Protein 3EFZ (pdb70)

InterPro domains:
  IPR000308 14-3-3 protein [PIRSF000868] (5-237)
  IPR000308 14-3-3 protein [PR00305] (88-112)
  IPR000308 14-3-3 protein [PR00305] (118-140)
  IPR000308 14-3-3 protein [PR00305] (155-181)
  IPR000308 14-3-3 protein [PR00305] (208-237)
  IPR000308 14-3-3 protein [PTHR18860] (12-236)
  IPR023410 14-3-3 domain [PF00244] (15-235)
  IPR023410 14-3-3 domain [SM00101] (9-240)
  IPR036815 14-3-3 domain superfamily [G3DSA:1.20.190.20] (9-247)
  IPR036815 14-3-3 domain superfamily [SSF48445] (27-239)

CATH classification: 1.20.190.20

Sequence (867 aa):
KDVIKVLTEDNSLILLLAGSLRNRVTSIRNSLKSIKSQEEKLRKEKSLNNEFIQVIEDIKRDFEESILLESEDVIRIIDDNLLMMYSEEGARAFCIKLKGDLMRYKAEILKDEEKNQCIKQQAVEFYEDALQRERSFLEKYPSDPLYLATILNYTILKYDLLGNPEGAMKFANRRAIQAAENSRSDQFSENTEKLLKILRRDNVSQWEQGCSGLLTAFFSEGAYRAKLADMVGNYKDVIKVLTESSDFSLILLLAGSLRNRVTSIRNSLKSIKSQEEKLRKEKSLNNEFIQVIEDIKRDFEESILLESEEDVIRIIDDDNLLMYSEEEGARAFCIKLKGDLMRYKAEILKDEEKNQCIKQAVEFYEDALQRERSFLEKYPSDPLYLATILNYTILKYDLLGNPEGAMKFANRAIQQAAENSRDSEQFSENTEKLLKILRDNVSQWEQGYKDVIKVLTENSLILLLAGSLRNRVTSIRNSLKSIKSQEEKLRKEKSLNNEFIQVIEDIKRDFEESILLESEDVIRIIDDNLLMYSEEGARAFCIKLKGDLMRYKKAEILKDEEKNQCIKQAVEFYEDALQRERSFLEKYPSDPLYLATILNYTILKYDLLGNPEGAMKFANRRAIQAAENSRSFSENTEKLLKILRDNVSQWEQGCSGLLTAFFAYRAKLADMVGNNYKDDVIKVLTESSDSLILLLAGSLRNRVTSIRNSLKSIKSQEEKLRKEKSLNNEFIQVIEDIKRRDFEESILLESEEDVIRIIDDNLLMYSEEGARAFCIKLKGDLMRYKAEILKDEEEKNQCIKQAVEFYEDALQRERSFLEKYPSDPLYLATILNYTILKYDLLGNPEGAMKFANRAIQAAENSEQFSENTEKLLKILRDNVSQ

Organism: Cryptosporidium parvum (strain Iowa II) (NCBI:txid353152)

B-factor: mean 38.22, std 4.67, range [22.44, 72.98]

Foldseek 3Di:
DVLVVVVVVPEVNLVSVLVVLLCQQVVLVVVLVVLVVVVVVDVVVDPDDPVVVVVSVVVSVVSLVSNLVSLVVSLCCCVPPRCVPYDLVSNLLSLLSNLVSLVSNLVRDDDVSNVVSLVSSLVSLVVSLVSQVVPDDLSLQDLSNLLSQLSVLLSCVPVVPNLPVSLVSLVVSLVSNVVSVVVPGDPSSVVSSVLSVVCSVQSVVVHNPPSDRPD/DPPVVVVVVVVVVVVLVVLQCLQPVQFPPDPLSNVLSVLLNVLVVLVVVCPCCVVCVVVLVVCCVVVVPVSVVSVVSNVVSLVSLVVSLVVSLVSCVVCLVRRPQLLSNLVSLLSNLVSLLSNLVVDDDVSNVVSLVSSVVSLVVSLVSLVVHPDLSLLDLSNLVSLVVVLVSCVPVVVHNPVSLVSLVVSLVSNVVPDPVDDGDPSSVVSSVVSVVSSVVVVVD/DVVLVVVVVVVCNLVSVLVVLLCQQVVLVVVLVVLVVVVVVVVVVDDDDPVVVVVSVVVSVVSLVSSLVSLVVSLVCCVPPRQVPDDLLSNLLSLLSNLVSLVSNLVSDDDVSNVVSLVSSVVSLVVSQVSLVVPDDLLLQDLSNLLSLLSVLLSCVPVVPHLPVSLVSLVVSLVSNVVPPCHDPNSVVSSVVSVVQSVQVVVVDRPPSDNPD/DVVVVVVVLVVVLVVLQCLQDVQFCHVVSNVLSVLLNVLVVLVVVCPCCLVCVVVLVVCCVPVVPVSVVSVVSVVVSLVSLVVSLVVSLVSCVVCLVRRPQLLSSLLSLLSNLLSLVSNLSVDDDVSNVVSLVSSLVSLVVSLVSQVVHPDLSLLDLSNLVSLVSVLVSCVPVVVHPVVSLVSLVVSLVSNVVRVPGDPSSVVSSVVSVVSSVD

Radius of gyration: 36.14 Å; Cα contacts (8 Å, |Δi|>4): 994; chains: 4; bounding box: 92×88×96 Å

Solvent-accessible surface area: 41013 Å² total

Structure (mmCIF, N/CA/C/O backbone):
data_3EFZ
#
_entry.id   3EFZ
#
_cell.length_a   76.464
_cell.length_b   106.712
_cell.length_c   92.513
_cell.angle_alpha   90.00
_cell.angle_beta   112.83
_cell.angle_gamma   90.00
#
_symmetry.space_group_name_H-M   'P 1 21 1'
#
loop_
_entity.id
_entity.type
_entity.pdbx_description
1 polymer '14-3-3 protein'
2 non-polymer 1,2-ETHANEDIOL
3 water water
#
loop_
_atom_site.group_PDB
_atom_site.id
_atom_site.type_symbol
_atom_site.label_atom_id
_atom_site.label_alt_id
_atom_site.label_comp_id
_atom_site.label_asym_id
_atom_site.label_entity_id
_atom_site.label_seq_id
_atom_site.pdbx_PDB_ins_code
_atom_site.Cartn_x
_atom_site.Cartn_y
_atom_site.Cartn_z
_atom_site.occupancy
_atom_site.B_iso_or_equiv
_atom_site.auth_seq_id
_atom_site.auth_comp_id
_atom_site.auth_asym_id
_atom_site.auth_atom_id
_atom_site.pdbx_PDB_model_num
ATOM 1 N N . LYS A 1 46 ? -18.628 -13.401 -55.088 1.00 35.49 46 LYS A N 1
ATOM 2 C CA . LYS A 1 46 ? -18.518 -13.457 -56.577 1.00 35.35 46 LYS A CA 1
ATOM 3 C C . LYS A 1 46 ? -19.725 -12.804 -57.245 1.00 35.27 46 LYS A C 1
ATOM 4 O O . LYS A 1 46 ? -19.566 -11.939 -58.115 1.00 35.26 46 LYS A O 1
ATOM 10 N N . ASP A 1 47 ? -20.922 -13.227 -56.834 1.00 35.15 47 ASP A N 1
ATOM 11 C CA . ASP A 1 47 ? -22.173 -12.568 -57.215 1.00 35.00 47 ASP A CA 1
ATOM 12 C C . ASP A 1 47 ? -22.049 -11.052 -57.024 1.00 34.68 47 ASP A C 1
ATOM 13 O O . ASP A 1 47 ? -22.184 -10.286 -57.985 1.00 34.75 47 ASP A O 1
ATOM 18 N N . VAL A 1 48 ? -21.768 -10.635 -55.791 1.00 34.02 48 VAL A N 1
ATOM 19 C CA . VAL A 1 48 ? -21.621 -9.217 -55.454 1.00 33.61 48 VAL A CA 1
ATOM 20 C C . VAL A 1 48 ? -20.417 -8.563 -56.15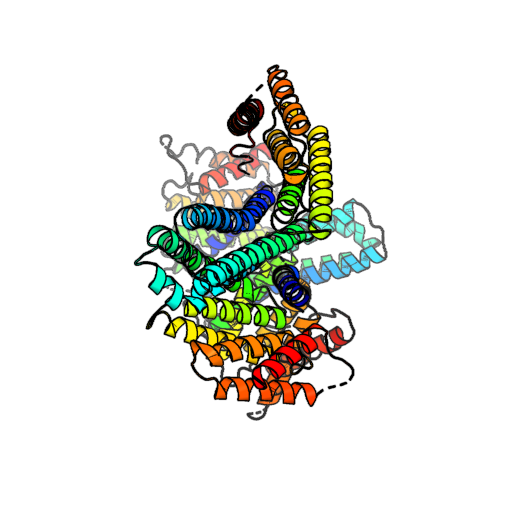6 1.00 33.20 48 VAL A C 1
ATOM 21 O O . VAL A 1 48 ? -20.476 -7.391 -56.523 1.00 32.93 48 VAL A O 1
ATOM 25 N N . ILE A 1 49 ? -19.338 -9.320 -56.343 1.00 32.81 49 ILE A N 1
ATOM 26 C CA . ILE A 1 49 ? -18.130 -8.782 -56.979 1.00 32.81 49 ILE A CA 1
ATOM 27 C C . ILE A 1 49 ? -18.367 -8.402 -58.443 1.00 32.89 49 ILE A C 1
ATOM 28 O O . ILE A 1 49 ? -18.060 -7.278 -58.842 1.00 33.00 49 ILE A O 1
ATOM 33 N N . LYS A 1 50 ? -18.938 -9.323 -59.221 1.00 33.03 50 LYS A N 1
ATOM 34 C CA . LYS A 1 50 ? -19.203 -9.084 -60.648 1.00 33.20 50 LYS A CA 1
ATOM 35 C C . LYS A 1 50 ? -20.185 -7.931 -60.887 1.00 33.18 50 LYS A C 1
ATOM 36 O O . LYS A 1 50 ? -20.064 -7.202 -61.872 1.00 33.13 50 LYS A O 1
ATOM 42 N N . VAL A 1 51 ? -21.143 -7.774 -59.978 1.00 33.27 51 VAL A N 1
ATOM 43 C CA . VAL A 1 51 ? -22.097 -6.669 -60.022 1.00 33.41 51 VAL A CA 1
ATOM 44 C C . VAL A 1 51 ? -21.406 -5.332 -59.748 1.00 33.69 51 VAL A C 1
ATOM 45 O O . VAL A 1 51 ? -21.579 -4.377 -60.499 1.00 33.44 51 VAL A O 1
ATOM 49 N N . LEU A 1 52 ? -20.624 -5.274 -58.671 1.00 34.37 52 LEU A N 1
ATOM 50 C CA . LEU A 1 52 ? -19.937 -4.042 -58.279 1.00 35.05 52 LEU A CA 1
ATOM 51 C C . LEU A 1 52 ? -18.878 -3.605 -59.289 1.00 35.51 52 LEU A C 1
ATOM 52 O O . LEU A 1 52 ? -18.742 -2.407 -59.556 1.00 35.99 52 LEU A O 1
ATOM 57 N N . THR A 1 53 ? -18.144 -4.571 -59.853 1.00 35.86 53 THR A N 1
ATOM 58 C CA . THR A 1 53 ? -17.120 -4.295 -60.875 1.00 36.07 53 THR A CA 1
ATOM 59 C C . THR A 1 53 ? -17.703 -3.722 -62.176 1.00 36.10 53 THR A C 1
ATOM 60 O O . THR A 1 53 ? -16.976 -3.154 -62.991 1.00 36.07 53 THR A O 1
ATOM 64 N N . GLU A 1 54 ? -19.014 -3.876 -62.358 1.00 36.18 54 GLU A N 1
ATOM 65 C CA . GLU A 1 54 ? -19.709 -3.384 -63.547 1.00 36.24 54 GLU A CA 1
ATOM 66 C C . GLU A 1 54 ? -20.737 -2.310 -63.196 1.00 36.37 54 GLU A C 1
ATOM 67 O O . GLU A 1 54 ? -20.738 -1.769 -62.087 1.00 36.43 54 GLU A O 1
ATOM 73 N N . ASP A 1 60 ? -24.574 4.284 -57.123 1.00 38.36 60 ASP A N 1
ATOM 74 C CA . ASP A 1 60 ? -24.582 3.531 -55.872 1.00 38.45 60 ASP A CA 1
ATOM 75 C C . ASP A 1 60 ? -25.881 3.774 -55.106 1.00 38.35 60 ASP A C 1
ATOM 76 O O . ASP A 1 60 ? -26.121 4.877 -54.606 1.00 38.39 60 ASP A O 1
ATOM 78 N N . ASN A 1 61 ? -26.711 2.735 -55.026 1.00 38.19 61 ASN A N 1
ATOM 79 C CA . ASN A 1 61 ? -28.048 2.829 -54.426 1.00 37.99 61 ASN A CA 1
ATOM 80 C C . ASN A 1 61 ? -28.516 1.472 -53.901 1.00 37.80 61 ASN A C 1
ATOM 81 O O . ASN A 1 61 ? -28.606 1.259 -52.689 1.00 37.80 61 ASN A O 1
ATOM 86 N N . SER A 1 62 ? -28.845 0.578 -54.829 1.00 37.35 62 SER A N 1
ATOM 87 C CA . SER A 1 62 ? -29.140 -0.805 -54.503 1.00 36.86 62 SER A CA 1
ATOM 88 C C . SER A 1 62 ? -27.830 -1.578 -54.513 1.00 36.47 62 SER A C 1
ATOM 89 O O . SER A 1 62 ? -27.788 -2.746 -54.111 1.00 36.31 62 SER A O 1
ATOM 92 N N . LEU A 1 63 ? -26.771 -0.915 -54.993 1.00 36.03 63 LEU A N 1
ATOM 93 C CA . LEU A 1 63 ? -25.402 -1.422 -54.884 1.00 35.68 63 LEU A CA 1
ATOM 94 C C . LEU A 1 63 ? -24.944 -1.343 -53.428 1.00 35.30 63 LEU A C 1
ATOM 95 O O . LEU A 1 63 ? -24.288 -2.261 -52.930 1.00 35.12 63 LEU A O 1
ATOM 100 N N . ILE A 1 64 ? -25.307 -0.246 -52.764 1.00 34.87 64 ILE A N 1
ATOM 101 C CA . ILE A 1 64 ? -25.133 -0.088 -51.326 1.00 34.96 64 ILE A CA 1
ATOM 102 C C . ILE A 1 64 ? -25.914 -1.162 -50.555 1.00 35.23 64 ILE A C 1
ATOM 103 O O . ILE A 1 64 ? -25.388 -1.759 -49.615 1.00 34.90 64 ILE A O 1
ATOM 108 N N . LEU A 1 65 ? -27.151 -1.416 -50.975 1.00 35.32 65 LEU A N 1
ATOM 109 C CA . LEU A 1 65 ? -27.974 -2.465 -50.398 1.00 35.55 65 LEU A CA 1
ATOM 110 C C . LEU A 1 65 ? -27.350 -3.843 -50.586 1.00 35.66 65 LEU A C 1
ATOM 111 O O . LEU A 1 65 ? -27.455 -4.706 -49.717 1.00 35.06 65 LEU A O 1
ATOM 116 N N . LEU A 1 66 ? -26.719 -4.032 -51.741 1.00 35.74 66 LEU A N 1
ATOM 117 C CA . LEU A 1 66 ? -26.027 -5.253 -52.061 1.00 36.44 66 LEU A CA 1
ATOM 118 C C . LEU A 1 66 ? -24.817 -5.401 -51.149 1.00 36.16 66 LEU A C 1
ATOM 119 O O . LEU A 1 66 ? -24.584 -6.465 -50.605 1.00 36.08 66 LEU A O 1
ATOM 124 N N . LEU A 1 67 ? -24.071 -4.315 -50.984 1.00 36.41 67 LEU A N 1
ATOM 125 C CA . LEU A 1 67 ? -22.919 -4.277 -50.095 1.00 37.11 67 LEU A CA 1
ATOM 126 C C . LEU A 1 67 ? -23.310 -4.535 -48.653 1.00 36.91 67 LEU A C 1
ATOM 127 O O . LEU A 1 67 ? -22.665 -5.337 -47.974 1.00 36.57 67 LEU A O 1
ATOM 132 N N . ALA A 1 68 ? -24.367 -3.862 -48.201 1.00 36.65 68 ALA A N 1
ATOM 133 C CA . ALA A 1 68 ? -24.903 -4.019 -46.851 1.00 37.44 68 ALA A CA 1
ATOM 134 C C . ALA A 1 68 ? -25.417 -5.431 -46.547 1.00 37.70 68 ALA A C 1
ATOM 135 O O . ALA A 1 68 ? -25.303 -5.901 -45.420 1.00 38.38 68 ALA A O 1
ATOM 137 N N . GLY A 1 69 ? -25.980 -6.101 -47.544 1.00 37.65 69 GLY A N 1
ATOM 138 C CA . GLY A 1 69 ? -26.340 -7.502 -47.408 1.00 37.70 69 GLY A CA 1
ATOM 139 C C . GLY A 1 69 ? -25.124 -8.400 -47.195 1.00 37.60 69 GLY A C 1
ATOM 140 O O . GLY A 1 69 ? -25.199 -9.363 -46.440 1.00 37.92 69 GLY A O 1
ATOM 141 N N . SER A 1 70 ? -24.008 -8.095 -47.869 1.00 37.58 70 SER A N 1
ATOM 142 C CA . SER A 1 70 ? -22.752 -8.837 -47.668 1.00 36.43 70 SER A CA 1
ATOM 143 C C . SER A 1 70 ? -22.158 -8.572 -46.283 1.00 36.53 70 SER A C 1
ATOM 144 O O . SER A 1 70 ? -21.563 -9.456 -45.688 1.00 36.34 70 SER A O 1
ATOM 147 N N . LEU A 1 71 ? -22.314 -7.355 -45.769 1.00 35.78 71 LEU A N 1
ATOM 148 C CA . LEU A 1 71 ? -21.855 -7.041 -44.415 1.00 36.26 71 LEU A CA 1
ATOM 149 C C . LEU A 1 71 ? -22.665 -7.792 -43.338 1.00 36.33 71 LEU A C 1
ATOM 150 O O . LEU A 1 71 ? -22.100 -8.255 -42.360 1.00 36.65 71 LEU A O 1
ATOM 155 N N . ARG A 1 72 ? -23.984 -7.862 -43.522 1.00 36.30 72 ARG A N 1
ATOM 156 C CA . ARG A 1 72 ? -24.851 -8.608 -42.643 1.00 36.39 72 ARG A CA 1
ATOM 157 C C . ARG A 1 72 ? -24.360 -10.044 -42.535 1.00 36.10 72 ARG A C 1
ATOM 158 O O . ARG A 1 72 ? -24.229 -10.586 -41.432 1.00 35.92 72 ARG A O 1
ATOM 166 N N . ASN A 1 73 ? -24.115 -10.636 -43.705 1.00 35.72 73 ASN A N 1
ATOM 167 C CA . ASN A 1 73 ? -23.669 -12.013 -43.860 1.00 35.91 73 ASN A CA 1
ATOM 168 C C . ASN A 1 73 ? -22.335 -12.341 -43.171 1.00 35.99 73 ASN A C 1
ATOM 169 O O . ASN A 1 73 ? -22.136 -13.465 -42.719 1.00 36.34 73 ASN A O 1
ATOM 174 N N . ARG A 1 74 ? -21.426 -11.366 -43.086 1.00 35.91 74 ARG A N 1
ATOM 175 C CA . ARG A 1 74 ? -20.195 -11.516 -42.270 1.00 35.76 74 ARG A CA 1
ATOM 176 C C . ARG A 1 74 ? -20.497 -11.931 -40.812 1.00 36.12 74 ARG A C 1
ATOM 177 O O . ARG A 1 74 ? -19.832 -12.819 -40.242 1.00 36.32 74 ARG A O 1
ATOM 185 N N . VAL A 1 75 ? -21.452 -11.243 -40.186 1.00 36.19 75 VAL A N 1
ATOM 186 C CA . VAL A 1 75 ? -21.815 -11.529 -38.804 1.00 35.87 75 VAL A CA 1
ATOM 187 C C . VAL A 1 75 ? -22.717 -12.756 -38.669 1.00 36.09 75 VAL A C 1
ATOM 188 O O . VAL A 1 75 ? -22.466 -13.616 -37.819 1.00 36.75 75 VAL A O 1
ATOM 192 N N . THR A 1 76 ? -23.761 -12.852 -39.487 1.00 35.44 76 THR A N 1
ATOM 193 C CA . THR A 1 76 ? -24.729 -13.906 -39.295 1.00 34.76 76 THR A CA 1
ATOM 194 C C . THR A 1 76 ? -24.169 -15.284 -39.643 1.00 35.02 76 THR A C 1
ATOM 195 O O . THR A 1 76 ? -24.648 -16.289 -39.108 1.00 35.22 76 THR A O 1
ATOM 199 N N . SER A 1 77 ? -23.220 -15.343 -40.587 1.00 35.06 77 SER A N 1
ATOM 200 C CA . SER A 1 77 ? -22.611 -16.622 -40.957 1.00 35.49 77 SER A CA 1
ATOM 201 C C . SER A 1 77 ? -21.861 -17.273 -39.791 1.00 35.62 77 SER A C 1
ATOM 202 O O . SER A 1 77 ? -22.082 -18.457 -39.483 1.00 35.46 77 SER A O 1
ATOM 205 N N . ILE A 1 78 ? -21.002 -16.495 -39.138 1.00 35.38 78 ILE A N 1
ATOM 206 C CA . ILE A 1 78 ? -20.241 -16.969 -37.969 1.00 35.96 78 ILE A CA 1
ATOM 207 C C . ILE A 1 78 ? -21.150 -17.208 -36.765 1.00 35.47 78 ILE A C 1
ATOM 208 O O . ILE A 1 78 ? -20.956 -18.154 -36.016 1.00 35.91 78 ILE A O 1
ATOM 213 N N . ARG A 1 79 ? -22.160 -16.360 -36.596 1.00 35.28 79 ARG A N 1
ATOM 214 C CA . ARG A 1 79 ? -23.145 -16.533 -35.535 1.00 35.29 79 ARG A CA 1
ATOM 215 C C . ARG A 1 79 ? -23.918 -17.852 -35.690 1.00 36.02 79 ARG A C 1
ATOM 216 O O . ARG A 1 79 ? -24.107 -18.585 -34.708 1.00 35.16 79 ARG A O 1
ATOM 224 N N . ASN A 1 80 ? -24.312 -18.176 -36.921 1.00 36.43 80 ASN A N 1
ATOM 225 C CA . ASN A 1 80 ? -25.007 -19.446 -37.205 1.00 37.38 80 ASN A CA 1
ATOM 226 C C . ASN A 1 80 ? -24.167 -20.690 -36.920 1.00 37.50 80 ASN A C 1
ATOM 227 O O . ASN A 1 80 ? -24.683 -21.676 -36.422 1.00 37.16 80 ASN A O 1
ATOM 232 N N . SER A 1 81 ? -22.869 -20.625 -37.227 1.00 37.83 81 SER A N 1
ATOM 233 C CA . SER A 1 81 ? -21.941 -21.724 -36.949 1.00 38.07 81 SER A CA 1
ATOM 234 C C . SER A 1 81 ? -21.718 -21.904 -35.457 1.00 38.29 81 SER A C 1
ATOM 235 O O . SER A 1 81 ? -21.581 -23.022 -34.984 1.00 38.23 81 SER A O 1
ATOM 238 N N . LEU A 1 82 ? -21.663 -20.800 -34.717 1.00 38.67 82 LEU A N 1
ATOM 239 C CA . LEU A 1 82 ? -21.573 -20.877 -33.257 1.00 37.99 82 LEU A CA 1
ATOM 240 C C . LEU A 1 82 ? -22.857 -21.459 -32.633 1.00 38.01 82 LEU A C 1
ATOM 241 O O . LEU A 1 82 ? -22.789 -22.226 -31.679 1.00 37.80 82 LEU A O 1
ATOM 246 N N . LYS A 1 83 ? -24.012 -21.086 -33.175 1.00 37.30 83 LYS A N 1
ATOM 247 C CA . LYS A 1 83 ? -25.283 -21.657 -32.756 1.00 36.86 83 LYS A CA 1
ATOM 248 C C . LYS A 1 83 ? -25.300 -23.172 -32.899 1.00 35.90 83 LYS A C 1
ATOM 249 O O . LYS A 1 83 ? -25.826 -23.889 -32.026 1.00 34.92 83 LYS A O 1
ATOM 255 N N . SER A 1 84 ? -24.739 -23.649 -34.011 1.00 35.25 84 SER A N 1
ATOM 256 C CA . SER A 1 84 ? -24.592 -25.070 -34.287 1.00 35.45 84 SER A CA 1
ATOM 257 C C . SER A 1 84 ? -23.678 -25.741 -33.244 1.00 35.04 84 SER A C 1
ATOM 258 O O . SER A 1 84 ? -23.997 -26.785 -32.713 1.00 34.57 84 SER A O 1
ATOM 261 N N . ILE A 1 85 ? -22.553 -25.116 -32.942 1.00 35.92 85 ILE A N 1
ATOM 262 C CA . ILE A 1 85 ? -21.628 -25.655 -31.934 1.00 36.11 85 ILE A CA 1
ATOM 263 C C . ILE A 1 85 ? -22.261 -25.770 -30.544 1.00 35.96 85 ILE A C 1
ATOM 264 O O . ILE A 1 85 ? -22.056 -26.775 -29.849 1.00 35.20 85 ILE A O 1
ATOM 269 N N . LYS A 1 86 ? -23.024 -24.744 -30.148 1.00 35.46 86 LYS A N 1
ATOM 270 C CA . LYS A 1 86 ? -23.666 -24.742 -28.844 1.00 36.41 86 LYS A CA 1
ATOM 271 C C . LYS A 1 86 ? -24.787 -25.780 -28.711 1.00 36.56 86 LYS A C 1
ATOM 272 O O . LYS A 1 86 ? -24.968 -26.332 -27.623 1.00 37.04 86 LYS A O 1
ATOM 278 N N . SER A 1 87 ? -25.511 -26.075 -29.795 1.00 36.36 87 SER A N 1
ATOM 279 C CA . SER A 1 87 ? -26.618 -27.044 -29.720 1.00 37.15 87 SER A CA 1
ATOM 280 C C . SER A 1 87 ? -26.006 -28.372 -29.562 1.00 36.79 87 SER A C 1
ATOM 281 O O . SER A 1 87 ? -26.470 -29.177 -28.775 1.00 36.94 87 SER A O 1
ATOM 284 N N . GLN A 1 88 ? -24.956 -28.587 -30.345 1.00 37.23 88 GLN A N 1
ATOM 285 C CA . GLN A 1 88 ? -24.193 -29.810 -30.301 1.00 37.74 88 GLN A CA 1
ATOM 286 C C . GLN A 1 88 ? -23.578 -30.004 -28.922 1.00 37.29 88 GLN A C 1
ATOM 287 O O . GLN A 1 88 ? -23.630 -31.106 -28.395 1.00 37.38 88 GLN A O 1
ATOM 293 N N . GLU A 1 89 ? -23.021 -28.936 -28.346 1.00 37.24 89 GLU A N 1
ATOM 294 C CA . GLU A 1 89 ? -22.475 -28.956 -26.990 1.00 37.66 89 GLU A CA 1
ATOM 295 C C . GLU A 1 89 ? -23.518 -29.314 -25.938 1.00 37.62 89 GLU A C 1
ATOM 296 O O . GLU A 1 89 ? -23.263 -30.181 -25.101 1.00 37.29 89 GLU A O 1
ATOM 302 N N . GLU A 1 90 ? -24.668 -28.639 -25.976 1.00 38.01 90 GLU A N 1
ATOM 303 C CA . GLU A 1 90 ? -25.816 -28.941 -25.112 1.00 38.87 90 GLU A CA 1
ATOM 304 C C . GLU A 1 90 ? -26.214 -30.426 -25.199 1.00 38.54 90 GLU A C 1
ATOM 305 O O . GLU A 1 90 ? -26.397 -31.087 -24.178 1.00 37.91 90 GLU A O 1
ATOM 311 N N . LYS A 1 91 ? -26.343 -30.942 -26.422 1.00 38.32 91 LYS A N 1
ATOM 312 C CA . LYS A 1 91 ? -26.674 -32.349 -26.633 1.00 38.61 91 LYS A CA 1
ATOM 313 C C . LYS A 1 91 ? -25.597 -33.267 -26.060 1.00 38.11 91 LYS A C 1
ATOM 314 O O . LYS A 1 91 ? -25.884 -34.199 -25.305 1.00 38.04 91 LYS A O 1
ATOM 320 N N . LEU A 1 92 ? -24.352 -32.975 -26.401 1.00 37.55 92 LEU A N 1
ATOM 321 C CA . LEU A 1 92 ? -23.213 -33.767 -25.936 1.00 37.08 92 LEU A CA 1
ATOM 322 C C . LEU A 1 92 ? -23.186 -33.877 -24.418 1.00 36.99 92 LEU A C 1
ATOM 323 O O . LEU A 1 92 ? -23.078 -34.971 -23.879 1.00 35.91 92 LEU A O 1
ATOM 328 N N . ARG A 1 93 ? -23.283 -32.729 -23.752 1.00 36.62 93 ARG A N 1
ATOM 329 C CA . ARG A 1 93 ? -23.123 -32.638 -22.305 1.00 37.16 93 ARG A CA 1
ATOM 330 C C . ARG A 1 93 ? -24.342 -33.116 -21.507 1.00 35.97 93 ARG A C 1
ATOM 331 O O . ARG A 1 93 ? -24.237 -33.437 -20.322 1.00 35.20 93 ARG A O 1
ATOM 339 N N . LYS A 1 94 ? -25.485 -33.174 -22.185 1.00 35.26 94 LYS A N 1
ATOM 340 C CA . LYS A 1 94 ? -26.684 -33.794 -21.649 1.00 35.31 94 LYS A CA 1
ATOM 341 C C . LYS A 1 94 ? -26.394 -35.272 -21.385 1.00 34.57 94 LYS A C 1
ATOM 342 O O . LYS A 1 94 ? -26.784 -35.812 -20.355 1.00 33.70 94 LYS A O 1
ATOM 348 N N . GLU A 1 95 ? -25.676 -35.904 -22.312 1.00 34.42 95 GLU A N 1
ATOM 349 C CA . GLU A 1 95 ? -25.458 -37.354 -22.277 1.00 35.46 95 GLU A CA 1
ATOM 350 C C . GLU A 1 95 ? -24.166 -37.788 -21.606 1.00 34.84 95 GLU A C 1
ATOM 351 O O . GLU A 1 95 ? -24.107 -38.898 -21.075 1.00 34.46 95 GLU A O 1
ATOM 357 N N . LYS A 1 96 ? -23.147 -36.923 -21.646 1.00 34.66 96 LYS A N 1
ATOM 358 C CA . LYS A 1 96 ? -21.762 -37.323 -21.346 1.00 35.40 96 LYS A CA 1
ATOM 359 C C . LYS A 1 96 ? -21.020 -36.399 -20.367 1.00 35.22 96 LYS A C 1
ATOM 360 O O . LYS A 1 96 ? -21.166 -35.174 -20.426 1.00 34.74 96 LYS A O 1
ATOM 366 N N . SER A 1 97 ? -20.202 -36.993 -19.498 1.00 34.82 97 SER A N 1
ATOM 367 C CA . SER A 1 97 ? -19.402 -36.226 -18.535 1.00 35.15 97 SER A CA 1
ATOM 368 C C . SER A 1 97 ? -18.191 -35.515 -19.155 1.00 35.91 97 SER A C 1
ATOM 369 O O . SER A 1 97 ? -17.836 -34.392 -18.734 1.00 36.78 97 SER A O 1
ATOM 372 N N . LEU A 1 98 ? -17.590 -36.144 -20.168 1.00 36.08 98 LEU A N 1
ATOM 373 C CA . LEU A 1 98 ? -16.379 -35.641 -20.863 1.00 36.38 98 LEU A CA 1
ATOM 374 C C . LEU A 1 98 ? -15.164 -35.610 -19.927 1.00 36.32 98 LEU A C 1
ATOM 375 O O . LEU A 1 98 ? -15.079 -36.419 -19.012 1.00 36.63 98 LEU A O 1
ATOM 380 N N . ASN A 1 99 ? -14.216 -34.716 -20.179 1.00 36.06 99 ASN A N 1
ATOM 381 C CA . ASN A 1 99 ? -13.097 -34.531 -19.277 1.00 35.77 99 ASN A CA 1
ATOM 382 C C . ASN A 1 99 ? -12.748 -33.064 -19.248 1.00 36.22 99 ASN A C 1
ATOM 383 O O . ASN A 1 99 ? -13.166 -32.317 -20.125 1.00 35.89 99 ASN A O 1
ATOM 388 N N . ASN A 1 100 ? -11.993 -32.654 -18.237 1.00 36.63 100 ASN A N 1
ATOM 389 C CA . ASN A 1 100 ? -11.719 -31.243 -18.003 1.00 37.22 100 ASN A CA 1
ATOM 390 C C . ASN A 1 100 ? -10.974 -30.570 -19.143 1.00 37.20 100 ASN A C 1
ATOM 391 O O . ASN A 1 100 ? -11.252 -29.414 -19.472 1.00 36.43 100 ASN A O 1
ATOM 396 N N . GLU A 1 101 ? -10.071 -31.320 -19.770 1.00 37.41 101 GLU A N 1
ATOM 397 C CA . GLU A 1 101 ? -9.325 -30.843 -20.931 1.00 38.52 101 GLU A CA 1
ATOM 398 C C . GLU A 1 101 ? -10.244 -30.548 -22.122 1.00 37.78 101 GLU A C 1
ATOM 399 O O . GLU A 1 101 ? -10.167 -29.479 -22.718 1.00 38.38 101 GLU A O 1
ATOM 405 N N . PHE A 1 102 ? -11.107 -31.502 -22.463 1.00 37.63 102 PHE A N 1
ATOM 406 C CA . PHE A 1 102 ? -12.031 -31.351 -23.583 1.00 36.55 102 PHE A CA 1
ATOM 407 C C . PHE A 1 102 ? -12.976 -30.185 -23.321 1.00 36.13 102 PHE A C 1
ATOM 408 O O . PHE A 1 102 ? -13.148 -29.355 -24.179 1.00 35.41 102 PHE A O 1
ATOM 416 N N . ILE A 1 103 ? -13.558 -30.122 -22.125 1.00 36.02 103 ILE A N 1
ATOM 417 C CA . ILE A 1 103 ? -14.432 -29.001 -21.749 1.00 35.70 103 ILE A CA 1
ATOM 418 C C . ILE A 1 103 ? -13.757 -27.635 -21.952 1.00 35.29 103 ILE A C 1
ATOM 419 O O . ILE A 1 103 ? -14.399 -26.675 -22.399 1.00 34.70 103 ILE A O 1
ATOM 424 N N . GLN A 1 104 ? -12.465 -27.550 -21.644 1.00 34.99 104 GLN A N 1
ATOM 425 C CA . GLN A 1 104 ? -11.719 -26.306 -21.845 1.00 35.18 104 GLN A CA 1
ATOM 426 C C . GLN A 1 104 ? -11.577 -25.966 -23.328 1.00 34.89 104 GLN A C 1
ATOM 427 O O . GLN A 1 104 ? -11.810 -24.819 -23.726 1.00 34.64 104 GLN A O 1
ATOM 433 N N . VAL A 1 105 ? -11.230 -26.960 -24.149 1.00 35.12 105 VAL A N 1
ATOM 434 C CA . VAL A 1 105 ? -11.083 -26.764 -25.598 1.00 35.43 105 VAL A CA 1
ATOM 435 C C . VAL A 1 105 ? -12.380 -26.205 -26.194 1.00 35.95 105 VAL A C 1
ATOM 436 O O . VAL A 1 105 ? -12.371 -25.228 -26.952 1.00 36.16 105 VAL A O 1
ATOM 440 N N . ILE A 1 106 ? -13.496 -26.808 -25.808 1.00 36.32 106 ILE A N 1
ATOM 441 C CA . ILE A 1 106 ? -14.817 -26.340 -26.223 1.00 36.27 106 ILE A CA 1
ATOM 442 C C . ILE A 1 106 ? -15.042 -24.886 -25.805 1.00 36.74 106 ILE A C 1
ATOM 443 O O . ILE A 1 106 ? -15.513 -24.087 -26.607 1.00 36.69 106 ILE A O 1
ATOM 448 N N . GLU A 1 107 ? -14.699 -24.544 -24.562 1.00 37.11 107 GLU A N 1
ATOM 449 C CA . GLU A 1 107 ? -14.840 -23.164 -24.102 1.00 37.67 107 GLU A CA 1
ATOM 450 C C . GLU A 1 107 ? -13.965 -22.209 -24.926 1.00 37.19 107 GLU A C 1
ATOM 451 O O . GLU A 1 107 ? -14.396 -21.081 -25.260 1.00 37.21 107 GLU A O 1
ATOM 457 N N . ASP A 1 108 ? -12.742 -22.659 -25.228 1.00 36.96 108 ASP A N 1
ATOM 458 C CA . ASP A 1 108 ? -11.786 -21.900 -26.043 1.00 37.12 108 ASP A CA 1
ATOM 459 C C . ASP A 1 108 ? -12.351 -21.591 -27.426 1.00 37.05 108 ASP A C 1
ATOM 460 O O . ASP A 1 108 ? -12.273 -20.449 -27.867 1.00 37.10 108 ASP A O 1
ATOM 465 N N . ILE A 1 109 ? -12.918 -22.621 -28.078 1.00 36.37 109 ILE A N 1
ATOM 466 C CA . ILE A 1 109 ? -13.514 -22.550 -29.411 1.00 36.20 109 ILE A CA 1
ATOM 467 C C . ILE A 1 109 ? -14.696 -21.577 -29.439 1.00 36.60 109 ILE A C 1
ATOM 468 O O . ILE A 1 109 ? -14.791 -20.721 -30.331 1.00 35.70 109 ILE A O 1
ATOM 473 N N . LYS A 1 110 ? -15.581 -21.692 -28.450 1.00 36.10 110 LYS A N 1
ATOM 474 C CA . LYS A 1 110 ? -16.707 -20.766 -28.352 1.00 36.41 110 LYS A CA 1
ATOM 475 C C . LYS A 1 110 ? -16.254 -19.316 -28.201 1.00 35.85 110 LYS A C 1
ATOM 476 O O . LYS A 1 110 ? -16.850 -18.435 -28.789 1.00 36.09 110 LYS A O 1
ATOM 482 N N . ARG A 1 111 ? -15.229 -19.095 -27.383 1.00 35.68 111 ARG A N 1
ATOM 483 C CA . ARG A 1 111 ? -14.665 -17.791 -27.148 1.00 36.51 111 ARG A CA 1
ATOM 484 C C . ARG A 1 111 ? -14.031 -17.241 -28.446 1.00 35.86 111 ARG A C 1
ATOM 485 O O . ARG A 1 111 ? -14.140 -16.047 -28.712 1.00 36.37 111 ARG A O 1
ATOM 493 N N . ASP A 1 112 ? -13.395 -18.108 -29.240 1.00 34.77 112 ASP A N 1
ATOM 494 C CA . ASP A 1 112 ? -12.854 -17.749 -30.564 1.00 34.46 112 ASP A CA 1
ATOM 495 C C . ASP A 1 112 ? -13.951 -17.267 -31.511 1.00 34.54 112 ASP A C 1
ATOM 496 O O . ASP A 1 112 ? -13.792 -16.237 -32.162 1.00 33.87 112 ASP A O 1
ATOM 501 N N . PHE A 1 113 ? -15.053 -18.025 -31.582 1.00 34.45 113 PHE A N 1
ATOM 502 C CA . PHE A 1 113 ? -16.230 -17.638 -32.368 1.00 34.95 113 PHE A CA 1
ATOM 503 C C . PHE A 1 113 ? -16.916 -16.335 -31.910 1.00 34.77 113 PHE A C 1
ATOM 504 O O . PHE A 1 113 ? -17.266 -15.483 -32.743 1.00 33.85 113 PHE A O 1
ATOM 512 N N . GLU A 1 114 ? -17.080 -16.167 -30.602 1.00 35.17 114 GLU A N 1
ATOM 513 C CA . GLU A 1 114 ? -17.649 -14.949 -30.064 1.00 35.97 114 GLU A CA 1
ATOM 514 C C . GLU A 1 114 ? -16.773 -13.736 -30.346 1.00 35.74 114 GLU A C 1
ATOM 515 O O . GLU A 1 114 ? -17.295 -12.692 -30.724 1.00 36.17 114 GLU A O 1
ATOM 521 N N . GLU A 1 115 ? -15.456 -13.865 -30.149 1.00 35.72 115 GLU A N 1
ATOM 522 C CA . GLU A 1 115 ? -14.505 -12.833 -30.550 1.00 35.90 115 GLU A CA 1
ATOM 523 C C . GLU A 1 115 ? -14.730 -12.387 -31.972 1.00 35.67 115 GLU A C 1
ATOM 524 O O . GLU A 1 115 ? -14.801 -11.208 -32.245 1.00 35.53 115 GLU A O 1
ATOM 530 N N . SER A 1 116 ? -14.812 -13.354 -32.875 1.00 36.00 116 SER A N 1
ATOM 531 C CA . SER A 1 116 ? -14.961 -13.098 -34.299 1.00 36.34 116 SER A CA 1
ATOM 532 C C . SER A 1 116 ? -16.284 -12.428 -34.660 1.00 36.15 116 SER A C 1
ATOM 533 O O . SER A 1 116 ? -16.322 -11.569 -35.527 1.00 37.23 116 SER A O 1
ATOM 536 N N . ILE A 1 117 ? -17.357 -12.800 -33.971 1.00 36.42 117 ILE A N 1
ATOM 537 C CA . ILE A 1 117 ? -18.672 -12.149 -34.124 1.00 36.15 117 ILE A CA 1
ATOM 538 C C . ILE A 1 117 ? -18.627 -10.671 -33.656 1.00 36.36 117 ILE A C 1
ATOM 539 O O . ILE A 1 117 ? -19.205 -9.781 -34.292 1.00 35.81 117 ILE A O 1
ATOM 544 N N . LEU A 1 118 ? -17.926 -10.429 -32.555 1.00 35.71 118 LEU A N 1
ATOM 545 C CA . LEU A 1 118 ? -17.730 -9.086 -32.020 1.00 36.25 118 LEU A CA 1
ATOM 546 C C . LEU A 1 118 ? -16.882 -8.225 -32.953 1.00 35.99 118 LEU A C 1
ATOM 547 O O . LEU A 1 118 ? -17.237 -7.078 -33.218 1.00 36.18 118 LEU A O 1
ATOM 552 N N . LEU A 1 119 ? -15.768 -8.781 -33.438 1.00 35.45 119 LEU A N 1
ATOM 553 C CA . LEU A 1 119 ? -14.943 -8.144 -34.486 1.00 35.59 119 LEU A CA 1
ATOM 554 C C . LEU A 1 119 ? -15.733 -7.761 -35.746 1.00 35.86 119 LEU A C 1
ATOM 555 O O . LEU A 1 119 ? -15.665 -6.609 -36.197 1.00 36.33 119 LEU A O 1
ATOM 560 N N . GLU A 1 120 ? -16.480 -8.710 -36.305 1.00 36.12 120 GLU A N 1
ATOM 561 C CA . GLU A 1 120 ? -17.268 -8.448 -37.518 1.00 36.75 120 GLU A CA 1
ATOM 562 C C . GLU A 1 120 ? -18.339 -7.401 -37.283 1.00 37.30 120 GLU A C 1
ATOM 563 O O . GLU A 1 120 ? -18.528 -6.518 -38.121 1.00 37.57 120 GLU A O 1
ATOM 569 N N . SER A 1 121 ? -19.058 -7.535 -36.162 1.00 37.42 121 SER A N 1
ATOM 570 C CA . SER A 1 121 ? -20.099 -6.596 -35.769 1.00 37.14 121 SER A CA 1
ATOM 571 C C . SER A 1 121 ? -19.534 -5.188 -35.653 1.00 37.29 121 SER A C 1
ATOM 572 O O . SER A 1 121 ? -20.058 -4.285 -36.245 1.00 37.44 121 SER A O 1
ATOM 575 N N . GLU A 1 122 ? -18.455 -5.025 -34.894 1.00 37.86 122 GLU A N 1
ATOM 576 C CA . GLU A 1 122 ? -17.775 -3.744 -34.749 1.00 38.88 122 GLU A CA 1
ATOM 577 C C . GLU A 1 122 ? -17.291 -3.162 -36.089 1.00 38.57 122 GLU A C 1
ATOM 578 O O . GLU A 1 122 ? -17.480 -1.979 -36.342 1.00 39.08 122 GLU A O 1
ATOM 584 N N . ASP A 1 123 ? -16.667 -3.979 -36.942 1.00 38.03 123 ASP A N 1
ATOM 585 C CA . ASP A 1 123 ? -16.252 -3.509 -38.279 1.00 37.55 123 ASP A CA 1
ATOM 586 C C . ASP A 1 123 ? -17.452 -2.980 -39.114 1.00 37.09 123 ASP A C 1
ATOM 587 O O . ASP A 1 123 ? -17.401 -1.880 -39.674 1.00 35.96 123 ASP A O 1
ATOM 592 N N . VAL A 1 124 ? -18.516 -3.772 -39.164 1.00 36.21 124 VAL A N 1
ATOM 593 C CA . VAL A 1 124 ? -19.683 -3.482 -39.964 1.00 35.63 124 VAL A CA 1
ATOM 594 C C . VAL A 1 124 ? -20.469 -2.263 -39.465 1.00 36.07 124 VAL A C 1
ATOM 595 O O . VAL A 1 124 ? -20.947 -1.455 -40.280 1.00 36.50 124 VAL A O 1
ATOM 599 N N . ILE A 1 125 ? -20.621 -2.120 -38.146 1.00 35.13 125 ILE A N 1
ATOM 600 C CA . ILE A 1 125 ? -21.273 -0.929 -37.621 1.00 35.47 125 ILE A CA 1
ATOM 601 C C . ILE A 1 125 ? -20.517 0.303 -38.113 1.00 35.74 125 ILE A C 1
ATOM 602 O O . ILE A 1 125 ? -21.131 1.237 -38.584 1.00 36.41 125 ILE A O 1
ATOM 607 N N . ARG A 1 126 ? -19.191 0.271 -38.035 1.00 35.93 126 ARG A N 1
ATOM 608 C CA . ARG A 1 126 ? -18.376 1.405 -38.405 1.00 36.24 126 ARG A CA 1
ATOM 609 C C . ARG A 1 126 ? -18.358 1.652 -39.911 1.00 36.17 126 ARG A C 1
ATOM 610 O O . ARG A 1 126 ? -18.406 2.811 -40.330 1.00 36.72 126 ARG A O 1
ATOM 618 N N . ILE A 1 127 ? -18.309 0.589 -40.723 1.00 36.25 127 ILE A N 1
ATOM 619 C CA . ILE A 1 127 ? -18.475 0.747 -42.180 1.00 36.52 127 ILE A CA 1
ATOM 620 C C . ILE A 1 127 ? -19.825 1.410 -42.510 1.00 36.60 127 ILE A C 1
ATOM 621 O O . ILE A 1 127 ? -19.901 2.294 -43.349 1.00 36.79 127 ILE A O 1
ATOM 626 N N . ILE A 1 128 ? -20.883 1.005 -41.820 1.00 36.77 128 ILE A N 1
ATOM 627 C CA . ILE A 1 128 ? -22.201 1.571 -42.067 1.00 36.19 128 ILE A CA 1
ATOM 628 C C . ILE A 1 128 ? -22.191 3.082 -41.762 1.00 36.68 128 ILE A C 1
ATOM 629 O O . ILE A 1 128 ? -22.574 3.887 -42.601 1.00 37.21 128 ILE A O 1
ATOM 634 N N . ASP A 1 129 ? -21.727 3.463 -40.580 1.00 36.69 129 ASP A N 1
ATOM 635 C CA . ASP A 1 129 ? -21.625 4.886 -40.218 1.00 36.30 129 ASP A CA 1
ATOM 636 C C . ASP A 1 129 ? -20.646 5.723 -41.071 1.00 36.66 129 ASP A C 1
ATOM 637 O O . ASP A 1 129 ? -20.943 6.873 -41.445 1.00 37.24 129 ASP A O 1
ATOM 642 N N . ASP A 1 130 ? -19.466 5.178 -41.329 1.00 36.87 130 ASP A N 1
ATOM 643 C CA . ASP A 1 130 ? -18.400 5.950 -41.956 1.00 36.98 130 ASP A CA 1
ATOM 644 C C . ASP A 1 130 ? -18.447 5.895 -43.485 1.00 36.72 130 ASP A C 1
ATOM 645 O O . ASP A 1 130 ? -18.051 6.846 -44.149 1.00 36.62 130 ASP A O 1
ATOM 650 N N . ASN A 1 131 ? -18.922 4.780 -44.035 1.00 36.42 131 ASN A N 1
ATOM 651 C CA . ASN A 1 131 ? -18.766 4.483 -45.461 1.00 36.67 131 ASN A CA 1
ATOM 652 C C . ASN A 1 131 ? -20.072 4.365 -46.265 1.00 37.07 131 ASN A C 1
ATOM 653 O O . ASN A 1 131 ? -20.045 4.415 -47.495 1.00 37.88 131 ASN A O 1
ATOM 658 N N . LEU A 1 132 ? -21.202 4.193 -45.593 1.00 37.52 132 LEU A N 1
ATOM 659 C CA . LEU A 1 132 ? -22.453 3.934 -46.302 1.00 37.98 132 LEU A CA 1
ATOM 660 C C . LEU A 1 132 ? -23.564 4.948 -46.065 1.00 38.55 132 LEU A C 1
ATOM 661 O O . LEU A 1 132 ? -24.260 5.323 -47.002 1.00 38.88 132 LEU A O 1
ATOM 666 N N . LEU A 1 133 ? -23.728 5.381 -44.823 1.00 39.51 133 LEU A N 1
ATOM 667 C CA . LEU A 1 133 ? -24.891 6.165 -44.440 1.00 40.76 133 LEU A CA 1
ATOM 668 C C . LEU A 1 133 ? -25.031 7.555 -45.085 1.00 41.37 133 LEU A C 1
ATOM 669 O O . LEU A 1 133 ? -26.158 8.005 -45.298 1.00 41.68 133 LEU A O 1
ATOM 674 N N . MET A 1 134 ? -23.914 8.214 -45.419 1.00 41.89 134 MET A N 1
ATOM 675 C CA A MET A 1 134 ? -23.996 9.537 -46.046 0.50 41.99 134 MET A CA 1
ATOM 676 C CA B MET A 1 134 ? -23.943 9.536 -46.061 0.50 42.04 134 MET A CA 1
ATOM 677 C C . MET A 1 134 ? -24.245 9.473 -47.558 1.00 41.93 134 MET A C 1
ATOM 678 O O . MET A 1 134 ? -24.468 10.505 -48.199 1.00 42.04 134 MET A O 1
ATOM 687 N N . TYR A 1 135 ? -24.228 8.262 -48.111 1.00 41.63 135 TYR A N 1
ATOM 688 C CA . TYR A 1 135 ? -24.501 8.053 -49.527 1.00 41.60 135 TYR A CA 1
ATOM 689 C C . TYR A 1 135 ? -25.775 7.256 -49.763 1.00 41.57 135 TYR A C 1
ATOM 690 O O . TYR A 1 135 ? -26.083 6.902 -50.906 1.00 41.84 135 TYR A O 1
ATOM 699 N N . SER A 1 136 ? -26.512 6.990 -48.685 1.00 41.02 136 SER A N 1
ATOM 700 C CA . SER A 1 136 ? -27.723 6.187 -48.751 1.00 41.06 136 SER A CA 1
ATOM 701 C C . SER A 1 136 ? -28.985 7.033 -48.903 1.00 41.20 136 SER A C 1
ATOM 702 O O . SER A 1 136 ? -29.116 8.107 -48.305 1.00 40.93 136 SER A O 1
ATOM 705 N N . GLU A 1 137 ? -29.901 6.539 -49.725 1.00 41.01 137 GLU A N 1
ATOM 706 C CA . GLU A 1 137 ? -31.241 7.092 -49.786 1.00 41.51 137 GLU A CA 1
ATOM 707 C C . GLU A 1 137 ? -32.025 6.537 -48.608 1.00 41.27 137 GLU A C 1
ATOM 708 O O . GLU A 1 137 ? -31.585 5.570 -47.964 1.00 41.28 137 GLU A O 1
ATOM 714 N N . GLU A 1 138 ? -33.178 7.135 -48.328 1.00 40.89 138 GLU A N 1
ATOM 715 C CA . GLU A 1 138 ? -33.963 6.794 -47.132 1.00 41.30 138 GLU A CA 1
ATOM 716 C C . GLU A 1 138 ? -34.204 5.292 -46.916 1.00 40.70 138 GLU A C 1
ATOM 717 O O . GLU A 1 138 ? -34.239 4.828 -45.783 1.00 40.55 138 GLU A O 1
ATOM 723 N N . GLY A 1 139 ? -34.348 4.545 -48.008 1.00 40.35 139 GLY A N 1
ATOM 724 C CA . GLY A 1 139 ? -34.629 3.114 -47.955 1.00 39.88 139 GLY A CA 1
ATOM 725 C C . GLY A 1 139 ? -33.450 2.275 -47.517 1.00 39.60 139 GLY A C 1
ATOM 726 O O . GLY A 1 139 ? -33.572 1.465 -46.597 1.00 40.46 139 GLY A O 1
ATOM 727 N N . ALA A 1 140 ? -32.317 2.459 -48.191 1.00 38.76 140 ALA A N 1
ATOM 728 C CA . ALA A 1 140 ? -31.043 1.851 -47.794 1.00 38.30 140 ALA A CA 1
ATOM 729 C C . ALA A 1 140 ? -30.630 2.269 -46.378 1.00 37.68 140 ALA A C 1
ATOM 730 O O . ALA A 1 140 ? -30.119 1.461 -45.600 1.00 37.31 140 ALA A O 1
ATOM 732 N N . ARG A 1 141 ? -30.866 3.537 -46.055 1.00 37.44 141 ARG A N 1
ATOM 733 C CA . ARG A 1 141 ? -30.537 4.085 -44.749 1.00 37.57 141 ARG A CA 1
ATOM 734 C C . ARG A 1 141 ? -31.288 3.347 -43.646 1.00 36.96 141 ARG A C 1
ATOM 735 O O . ARG A 1 141 ? -30.688 2.942 -42.662 1.00 36.11 141 ARG A O 1
ATOM 743 N N . ALA A 1 142 ? -32.596 3.170 -43.839 1.00 36.77 142 ALA A N 1
ATOM 744 C CA . ALA A 1 142 ? -33.418 2.410 -42.930 1.00 37.25 142 ALA A CA 1
ATOM 745 C C . ALA A 1 142 ? -32.924 0.974 -42.843 1.00 37.07 142 ALA A C 1
ATOM 746 O O . ALA A 1 142 ? -32.787 0.437 -41.746 1.00 37.46 142 ALA A O 1
ATOM 748 N N . PHE A 1 143 ? -32.639 0.362 -43.990 1.00 37.09 143 PHE A N 1
ATOM 749 C CA . PHE A 1 143 ? -32.082 -0.995 -44.023 1.00 36.79 143 PHE A CA 1
ATOM 750 C C . PHE A 1 143 ? -30.841 -1.084 -43.138 1.00 36.76 143 PHE A C 1
ATOM 751 O O . PHE A 1 143 ? -30.686 -2.027 -42.373 1.00 37.71 143 PHE A O 1
ATOM 759 N N . CYS A 1 144 ? -29.966 -0.090 -43.253 1.00 36.13 144 CYS A N 1
ATOM 760 C CA . CYS A 1 144 ? -28.718 -0.037 -42.503 1.00 35.96 144 CYS A CA 1
ATOM 761 C C . CYS A 1 144 ? -28.925 0.233 -41.007 1.00 35.81 144 CYS A C 1
ATOM 762 O O . CYS A 1 144 ? -28.170 -0.264 -40.178 1.00 35.76 144 CYS A O 1
ATOM 765 N N . ILE A 1 145 ? -29.922 1.043 -40.670 1.00 35.19 145 ILE A N 1
ATOM 766 C CA . ILE A 1 145 ? -30.208 1.302 -39.264 1.00 35.13 145 ILE A CA 1
ATOM 767 C C . ILE A 1 145 ? -30.764 0.038 -38.594 1.00 35.41 145 ILE A C 1
ATOM 768 O O . ILE A 1 145 ? -30.341 -0.322 -37.479 1.00 35.28 145 ILE A O 1
ATOM 773 N N . LYS A 1 146 ? -31.653 -0.668 -39.294 1.00 35.39 146 LYS A N 1
ATOM 774 C CA . LYS A 1 146 ? -32.108 -1.971 -38.832 1.00 35.11 146 LYS A CA 1
ATOM 775 C C . LYS A 1 146 ? -30.937 -2.911 -38.607 1.00 35.22 146 LYS A C 1
ATOM 776 O O . LYS A 1 146 ? -30.895 -3.598 -37.587 1.00 36.10 146 LYS A O 1
ATOM 782 N N . LEU A 1 147 ? -30.000 -2.951 -39.559 1.00 34.63 147 LEU A N 1
ATOM 783 C CA . LEU A 1 147 ? -28.849 -3.829 -39.479 1.00 34.39 147 LEU A CA 1
ATOM 784 C C . LEU A 1 147 ? -28.010 -3.536 -38.254 1.00 34.97 147 LEU A C 1
ATOM 785 O O . LEU A 1 147 ? -27.577 -4.455 -37.583 1.00 33.95 147 LEU A O 1
ATOM 790 N N . LYS A 1 148 ? -27.773 -2.254 -37.979 1.00 34.89 148 LYS A N 1
ATOM 791 C CA . LYS A 1 148 ? -27.105 -1.847 -36.739 1.00 35.29 148 LYS A CA 1
ATOM 792 C C . LYS A 1 148 ? -27.810 -2.331 -35.478 1.00 35.85 148 LYS A C 1
ATOM 793 O O . LYS A 1 148 ? -27.137 -2.605 -34.491 1.00 36.43 148 LYS A O 1
ATOM 799 N N . GLY A 1 149 ? -29.151 -2.398 -35.485 1.00 35.80 149 GLY A N 1
ATOM 800 C CA . GLY A 1 149 ? -29.884 -2.934 -34.349 1.00 35.51 149 GLY A CA 1
ATOM 801 C C . GLY A 1 149 ? -29.675 -4.424 -34.188 1.00 36.01 149 GLY A C 1
ATOM 802 O O . GLY A 1 149 ? -29.558 -4.931 -33.071 1.00 36.21 149 GLY A O 1
ATOM 803 N N . ASP A 1 150 ? -29.644 -5.121 -35.317 1.00 36.23 150 ASP A N 1
ATOM 804 C CA . ASP A 1 150 ? -29.349 -6.556 -35.372 1.00 36.73 150 ASP A CA 1
ATOM 805 C C . ASP A 1 150 ? -28.008 -6.838 -34.731 1.00 37.03 150 ASP A C 1
ATOM 806 O O . ASP A 1 150 ? -27.889 -7.664 -33.846 1.00 37.53 150 ASP A O 1
ATOM 811 N N . LEU A 1 151 ? -27.011 -6.112 -35.195 1.00 37.33 151 LEU A N 1
ATOM 812 C CA . LEU A 1 151 ? -25.657 -6.191 -34.691 1.00 37.65 151 LEU A CA 1
ATOM 813 C C . LEU A 1 151 ? -25.458 -5.840 -33.222 1.00 36.61 151 LEU A C 1
ATOM 814 O O . LEU A 1 151 ? -24.726 -6.536 -32.541 1.00 36.00 151 LEU A O 1
ATOM 819 N N . MET A 1 152 ? -26.088 -4.766 -32.740 1.00 36.57 152 MET A N 1
ATOM 820 C CA . MET A 1 152 ? -26.151 -4.470 -31.311 1.00 36.31 152 MET A CA 1
ATOM 821 C C . MET A 1 152 ? -26.814 -5.625 -30.524 1.00 36.10 152 MET A C 1
ATOM 822 O O . MET A 1 152 ? -26.381 -5.990 -29.435 1.00 36.69 152 MET A O 1
ATOM 827 N N . ARG A 1 153 ? -27.865 -6.189 -31.092 1.00 35.69 153 ARG A N 1
ATOM 828 C CA . ARG A 1 153 ? -28.493 -7.402 -30.561 1.00 36.14 153 ARG A CA 1
ATOM 829 C C . ARG A 1 153 ? -27.535 -8.628 -30.503 1.00 35.82 153 ARG A C 1
ATOM 830 O O . ARG A 1 153 ? -27.502 -9.329 -29.484 1.00 35.55 153 ARG A O 1
ATOM 838 N N . TYR A 1 154 ? -26.761 -8.875 -31.567 1.00 34.98 154 TYR A N 1
ATOM 839 C CA . TYR A 1 154 ? -25.830 -10.014 -31.598 1.00 35.17 154 TYR A CA 1
ATOM 840 C C . TYR A 1 154 ? -24.644 -9.819 -30.629 1.00 35.10 154 TYR A C 1
ATOM 841 O O . TYR A 1 154 ? -24.079 -10.797 -30.135 1.00 36.39 154 TYR A O 1
ATOM 850 N N . LYS A 1 155 ? -24.211 -8.576 -30.466 1.00 34.09 155 LYS A N 1
ATOM 851 C CA . LYS A 1 155 ? -23.246 -8.198 -29.445 1.00 34.02 155 LYS A CA 1
ATOM 852 C C . LYS A 1 155 ? -23.830 -8.430 -28.038 1.00 33.87 155 LYS A C 1
ATOM 853 O O . LYS A 1 155 ? -23.155 -8.990 -27.191 1.00 32.93 155 LYS A O 1
ATOM 859 N N . ALA A 1 156 ? -25.092 -8.059 -27.807 1.00 34.19 156 ALA A N 1
ATOM 860 C CA . ALA A 1 156 ? -25.722 -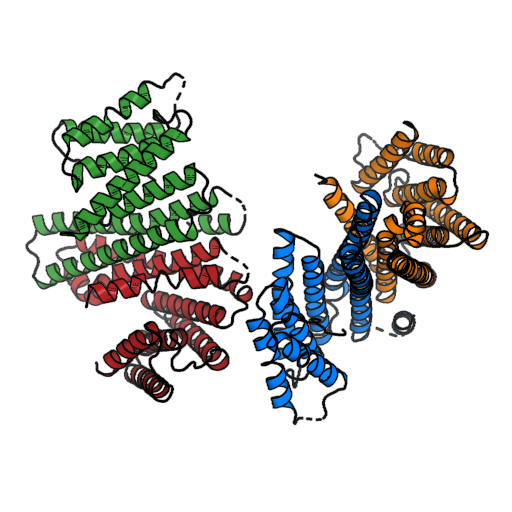8.296 -26.496 1.00 34.37 156 ALA A CA 1
ATOM 861 C C . ALA A 1 156 ? -25.895 -9.789 -26.151 1.00 34.54 156 ALA A C 1
ATOM 862 O O . ALA A 1 156 ? -25.844 -10.157 -24.995 1.00 35.02 156 ALA A O 1
ATOM 864 N N . GLU A 1 157 ? -26.075 -10.648 -27.154 1.00 34.67 157 GLU A N 1
ATOM 865 C CA . GLU A 1 157 ? -26.141 -12.103 -26.939 1.00 34.49 157 GLU A CA 1
ATOM 866 C C . GLU A 1 157 ? -24.852 -12.652 -26.378 1.00 33.68 157 GLU A C 1
ATOM 867 O O . GLU A 1 157 ? -24.848 -13.697 -25.698 1.00 33.55 157 GLU A O 1
ATOM 873 N N . ILE A 1 158 ? -23.765 -11.935 -26.651 1.00 32.82 158 ILE A N 1
ATOM 874 C CA . ILE A 1 158 ? -22.415 -12.407 -26.322 1.00 32.58 158 ILE A CA 1
ATOM 875 C C . ILE A 1 158 ? -21.890 -11.805 -25.022 1.00 32.85 158 ILE A C 1
ATOM 876 O O . ILE A 1 158 ? -21.330 -12.528 -24.176 1.00 33.22 158 ILE A O 1
ATOM 881 N N . LEU A 1 159 ? -22.093 -10.496 -24.867 1.00 32.86 159 LEU A N 1
ATOM 882 C CA . LEU A 1 159 ? -21.509 -9.721 -23.775 1.00 33.96 159 LEU A CA 1
ATOM 883 C C . LEU A 1 159 ? -22.368 -9.817 -22.519 1.00 33.13 159 LEU A C 1
ATOM 884 O O . LEU A 1 159 ? -23.506 -10.280 -22.552 1.00 32.82 159 LEU A O 1
ATOM 889 N N . LYS A 1 160 ? -21.778 -9.396 -21.414 1.00 33.39 160 LYS A N 1
ATOM 890 C CA . LYS A 1 160 ? -22.413 -9.437 -20.103 1.00 32.86 160 LYS A CA 1
ATOM 891 C C . LYS A 1 160 ? -22.346 -8.066 -19.463 1.00 33.22 160 LYS A C 1
ATOM 892 O O . LYS A 1 160 ? -21.774 -7.134 -20.031 1.00 32.76 160 LYS A O 1
ATOM 898 N N . ASP A 1 161 ? -22.957 -7.968 -18.282 1.00 33.76 161 ASP A N 1
ATOM 899 C CA . ASP A 1 161 ? -22.849 -6.825 -17.382 1.00 34.10 161 ASP A CA 1
ATOM 900 C C . ASP A 1 161 ? -23.351 -5.532 -18.010 1.00 34.63 161 ASP A C 1
ATOM 901 O O . ASP A 1 161 ? -24.390 -5.545 -18.668 1.00 33.65 161 ASP A O 1
ATOM 906 N N . GLU A 1 162 ? -22.635 -4.428 -17.795 1.00 35.09 162 GLU A N 1
ATOM 907 C CA . GLU A 1 162 ? -23.064 -3.136 -18.328 1.00 36.59 162 GLU A CA 1
ATOM 908 C C . GLU A 1 162 ? -22.978 -3.036 -19.865 1.00 37.47 162 GLU A C 1
ATOM 909 O O . GLU A 1 162 ? -23.831 -2.398 -20.492 1.00 37.75 162 GLU A O 1
ATOM 912 N N . GLU A 1 163 ? -21.946 -3.642 -20.453 1.00 38.45 163 GLU A N 1
ATOM 913 C CA . GLU A 1 163 ? -21.796 -3.705 -21.911 1.00 40.06 163 GLU A CA 1
ATOM 914 C C . GLU A 1 163 ? -23.020 -4.355 -22.572 1.00 39.57 163 GLU A C 1
ATOM 915 O O . GLU A 1 163 ? -23.470 -3.900 -23.616 1.00 39.77 163 GLU A O 1
ATOM 921 N N . LYS A 1 164 ? -23.528 -5.437 -21.975 1.00 38.75 164 LYS A N 1
ATOM 922 C CA . LYS A 1 164 ? -24.696 -6.124 -22.495 1.00 38.56 164 LYS A CA 1
ATOM 923 C C . LYS A 1 164 ? -25.874 -5.156 -22.529 1.00 39.02 164 LYS A C 1
ATOM 924 O O . LYS A 1 164 ? -26.554 -5.036 -23.543 1.00 38.91 164 LYS A O 1
ATOM 930 N N . ASN A 1 165 ? -26.094 -4.470 -21.409 1.00 39.22 165 ASN A N 1
ATOM 931 C CA . ASN A 1 165 ? -27.187 -3.524 -21.271 1.00 39.91 165 ASN A CA 1
ATOM 932 C C . ASN A 1 165 ? -27.087 -2.323 -22.214 1.00 39.77 165 ASN A C 1
ATOM 933 O O . ASN A 1 165 ? -28.086 -1.931 -22.797 1.00 39.27 165 ASN A O 1
ATOM 938 N N . GLN A 1 166 ? -25.887 -1.755 -22.338 1.00 39.98 166 GLN A N 1
ATOM 939 C CA . GLN A 1 166 ? -25.589 -0.701 -23.325 1.00 40.80 166 GLN A CA 1
ATOM 940 C C . GLN A 1 166 ? -25.976 -1.142 -24.749 1.00 40.03 166 GLN A C 1
ATOM 941 O O . GLN A 1 166 ? -26.624 -0.380 -25.480 1.00 39.18 166 GLN A O 1
ATOM 947 N N . CYS A 1 167 ? -25.565 -2.361 -25.128 1.00 38.84 167 CYS A N 1
ATOM 948 C CA . CYS A 1 167 ? -25.920 -2.969 -26.427 1.00 38.13 167 CYS A CA 1
ATOM 949 C C . CYS A 1 167 ? -27.423 -3.195 -26.655 1.00 37.34 167 CYS A C 1
ATOM 950 O O . CYS A 1 167 ? -27.934 -2.984 -27.768 1.00 36.90 167 CYS A O 1
ATOM 953 N N . ILE A 1 168 ? -28.137 -3.644 -25.634 1.00 36.62 168 ILE A N 1
ATOM 954 C CA . ILE A 1 168 ? -29.581 -3.840 -25.782 1.00 36.34 168 ILE A CA 1
ATOM 955 C C . ILE A 1 168 ? -30.289 -2.485 -25.935 1.00 37.10 168 ILE A C 1
ATOM 956 O O . ILE A 1 168 ? -31.262 -2.352 -26.691 1.00 37.15 168 ILE A O 1
ATOM 961 N N . LYS A 1 169 ? -29.814 -1.488 -25.193 1.00 36.83 169 LYS A N 1
ATOM 962 C CA . LYS A 1 169 ? -30.376 -0.124 -25.279 1.00 37.40 169 LYS A CA 1
ATOM 963 C C . LYS A 1 169 ? -30.218 0.491 -26.670 1.00 36.71 169 LYS A C 1
ATOM 964 O O . LYS A 1 169 ? -31.158 1.121 -27.182 1.00 36.76 169 LYS A O 1
ATOM 970 N N . GLN A 1 170 ? -29.035 0.317 -27.265 1.00 36.15 170 GLN A N 1
ATOM 971 C CA A GLN A 1 170 ? -28.743 0.839 -28.606 0.50 36.25 170 GLN A CA 1
ATOM 972 C CA B GLN A 1 170 ? -28.773 0.848 -28.601 0.50 36.55 170 GLN A CA 1
ATOM 973 C C . GLN A 1 170 ? -29.537 0.125 -29.697 1.00 36.66 170 GLN A C 1
ATOM 974 O O . GLN A 1 170 ? -29.982 0.760 -30.657 1.00 36.94 170 GLN A O 1
ATOM 985 N N . ALA A 1 171 ? -29.705 -1.193 -29.545 1.00 36.36 171 ALA A N 1
ATOM 986 C CA . ALA A 1 171 ? -30.576 -1.959 -30.427 1.00 36.58 171 ALA A CA 1
ATOM 987 C C . ALA A 1 171 ? -32.022 -1.473 -30.356 1.00 36.45 171 ALA A C 1
ATOM 988 O O . ALA A 1 171 ? -32.697 -1.439 -31.375 1.00 36.64 171 ALA A O 1
ATOM 990 N N . VAL A 1 172 ? -32.517 -1.155 -29.155 1.00 37.00 172 VAL A N 1
ATOM 991 C CA . VAL A 1 172 ? -33.862 -0.560 -29.004 1.00 36.49 172 VAL A CA 1
ATOM 992 C C . VAL A 1 172 ? -33.925 0.747 -29.790 1.00 37.40 172 VAL A C 1
ATOM 993 O O . VAL A 1 172 ? -34.867 0.963 -30.570 1.00 37.31 172 VAL A O 1
ATOM 997 N N . GLU A 1 173 ? -32.916 1.598 -29.583 1.00 37.55 173 GLU A N 1
ATOM 998 C CA . GLU A 1 173 ? -32.800 2.893 -30.264 1.00 39.02 173 GLU A CA 1
ATOM 999 C C . GLU A 1 173 ? -32.815 2.781 -31.804 1.00 38.35 173 GLU A C 1
ATOM 1000 O O . GLU A 1 173 ? -33.572 3.488 -32.464 1.00 39.41 173 GLU A O 1
ATOM 1006 N N . PHE A 1 174 ? -32.033 1.865 -32.363 1.00 37.86 174 PHE A N 1
ATOM 1007 C CA . PHE A 1 174 ? -31.990 1.683 -33.815 1.00 37.18 174 PHE A CA 1
ATOM 1008 C C . PHE A 1 174 ? -33.292 1.091 -34.328 1.00 36.75 174 PHE A C 1
ATOM 1009 O O . PHE A 1 174 ? -33.802 1.541 -35.327 1.00 36.72 174 PHE A O 1
ATOM 1017 N N . TYR A 1 175 ? -33.826 0.072 -33.664 1.00 36.81 175 TYR A N 1
ATOM 1018 C CA . TYR A 1 175 ? -35.067 -0.527 -34.149 1.00 37.57 175 TYR A CA 1
ATOM 1019 C C . TYR A 1 175 ? -36.188 0.510 -34.169 1.00 37.32 175 TYR A C 1
ATOM 1020 O O . TYR A 1 175 ? -36.924 0.611 -35.152 1.00 37.68 175 TYR A O 1
ATOM 1029 N N . GLU A 1 176 ? -36.313 1.263 -33.077 1.00 37.20 176 GLU A N 1
ATOM 1030 C CA . GLU A 1 176 ? -37.274 2.358 -32.988 1.00 37.60 176 GLU A CA 1
ATOM 1031 C C . GLU A 1 176 ? -37.065 3.405 -34.087 1.00 37.07 176 GLU A C 1
ATOM 1032 O O . GLU A 1 176 ? -38.038 3.938 -34.622 1.00 38.51 176 GLU A O 1
ATOM 1038 N N . ASP A 1 177 ? -35.811 3.725 -34.392 1.00 35.71 177 ASP A N 1
ATOM 1039 C CA . ASP A 1 177 ? -35.512 4.784 -35.359 1.00 35.45 177 ASP A CA 1
ATOM 1040 C C . ASP A 1 177 ? -35.765 4.259 -36.777 1.00 35.12 177 ASP A C 1
ATOM 1041 O O . ASP A 1 177 ? -36.338 4.962 -37.594 1.00 34.26 177 ASP A O 1
ATOM 1046 N N . ALA A 1 178 ? -35.350 3.022 -37.058 1.00 35.07 178 ALA A N 1
ATOM 1047 C CA . ALA A 1 178 ? -35.639 2.404 -38.371 1.00 35.40 178 ALA A CA 1
ATOM 1048 C C . ALA A 1 178 ? -37.143 2.366 -38.684 1.00 35.38 178 ALA A C 1
ATOM 1049 O O . ALA A 1 178 ? -37.543 2.746 -39.776 1.00 36.52 178 ALA A O 1
ATOM 1051 N N . LEU A 1 179 ? -37.962 1.920 -37.731 1.00 35.53 179 LEU A N 1
ATOM 1052 C CA . LEU A 1 179 ? -39.426 1.845 -37.905 1.00 35.39 179 LEU A CA 1
ATOM 1053 C C . LEU A 1 179 ? -40.065 3.203 -38.159 1.00 35.87 179 LEU A C 1
ATOM 1054 O O . LEU A 1 179 ? -40.878 3.337 -39.056 1.00 35.72 179 LEU A O 1
ATOM 1059 N N . GLN A 1 180 ? -39.681 4.209 -37.380 1.00 36.06 180 GLN A N 1
ATOM 1060 C CA . GLN A 1 180 ? -40.171 5.567 -37.585 1.00 36.53 180 GLN A CA 1
ATOM 1061 C C . GLN A 1 180 ? -39.833 6.074 -38.997 1.00 36.26 180 GLN A C 1
ATOM 1062 O O . GLN A 1 180 ? -40.697 6.606 -39.677 1.00 35.89 180 GLN A O 1
ATOM 1068 N N . ARG A 1 181 ? -38.576 5.908 -39.421 1.00 35.97 181 ARG A N 1
ATOM 1069 C CA . ARG A 1 181 ? -38.152 6.256 -40.782 1.00 35.96 181 ARG A CA 1
ATOM 1070 C C . ARG A 1 181 ? -38.985 5.524 -41.833 1.00 35.87 181 ARG A C 1
ATOM 1071 O O . ARG A 1 181 ? -39.522 6.144 -42.749 1.00 35.93 181 ARG A O 1
ATOM 1079 N N . GLU A 1 182 ? -39.079 4.203 -41.694 1.00 35.89 182 GLU A N 1
ATOM 1080 C CA . GLU A 1 182 ? -39.889 3.372 -42.577 1.00 35.91 182 GLU A CA 1
ATOM 1081 C C . GLU A 1 182 ? -41.337 3.878 -42.714 1.00 36.32 182 GLU A C 1
ATOM 1082 O O . GLU A 1 182 ? -41.844 4.055 -43.827 1.00 35.65 182 GLU A O 1
ATOM 1088 N N . ARG A 1 183 ? -41.992 4.144 -41.589 1.00 37.06 183 ARG A N 1
ATOM 1089 C CA . ARG A 1 183 ? -43.365 4.664 -41.627 1.00 37.78 183 ARG A CA 1
ATOM 1090 C C . ARG A 1 183 ? -43.500 5.993 -42.389 1.00 37.79 183 ARG A C 1
ATOM 1091 O O . ARG A 1 183 ? -44.533 6.244 -43.011 1.00 37.73 183 ARG A O 1
ATOM 1099 N N . SER A 1 184 ? -42.454 6.819 -42.382 1.00 38.28 184 SER A N 1
ATOM 1100 C CA . SER A 1 184 ? -42.546 8.150 -43.000 1.00 39.14 184 SER A CA 1
ATOM 1101 C C . SER A 1 184 ? -42.327 8.191 -44.519 1.00 39.31 184 SER A C 1
ATOM 1102 O O . SER A 1 184 ? -42.768 9.136 -45.179 1.00 39.19 184 SER A O 1
ATOM 1105 N N . PHE A 1 185 ? -41.663 7.186 -45.083 1.00 39.89 185 PHE A N 1
ATOM 1106 C CA . PHE A 1 185 ? -41.428 7.212 -46.534 1.00 40.81 185 PHE A CA 1
ATOM 1107 C C . PHE A 1 185 ? -42.032 6.060 -47.310 1.00 41.20 185 PHE A C 1
ATOM 1108 O O . PHE A 1 185 ? -42.320 6.208 -48.502 1.00 41.00 185 PHE A O 1
ATOM 1116 N N . LEU A 1 186 ? -42.190 4.912 -46.649 1.00 41.73 186 LEU A N 1
ATOM 1117 C CA . LEU A 1 186 ? -42.768 3.755 -47.301 1.00 42.18 186 LEU A CA 1
ATOM 1118 C C . LEU A 1 186 ? -44.261 3.938 -47.445 1.00 43.26 186 LEU A C 1
ATOM 1119 O O . LEU A 1 186 ? -44.972 4.262 -46.480 1.00 43.61 186 LEU A O 1
ATOM 1124 N N . GLU A 1 187 ? -44.720 3.762 -48.680 1.00 43.90 187 GLU A N 1
ATOM 1125 C CA . GLU A 1 187 ? -46.132 3.689 -48.969 1.00 44.59 187 GLU A CA 1
ATOM 1126 C C . GLU A 1 187 ? -46.562 2.265 -48.651 1.00 44.07 187 GLU A C 1
ATOM 1127 O O . GLU A 1 187 ? -45.788 1.306 -48.838 1.00 44.11 187 GLU A O 1
ATOM 1133 N N . LYS A 1 188 ? -47.785 2.132 -48.143 1.00 43.44 188 LYS A N 1
ATOM 1134 C CA . LYS A 1 188 ? -48.252 0.865 -47.603 1.00 42.77 188 LYS A CA 1
ATOM 1135 C C . LYS A 1 188 ? -47.155 0.247 -46.726 1.00 41.87 188 LYS A C 1
ATOM 1136 O O . LYS A 1 188 ? -46.720 -0.882 -46.978 1.00 41.97 188 LYS A O 1
ATOM 1142 N N . TYR A 1 189 ? -46.695 0.993 -45.716 1.00 40.53 189 TYR A N 1
ATOM 1143 C CA . TYR A 1 189 ? -45.642 0.498 -44.820 1.00 39.09 189 TYR A CA 1
ATOM 1144 C C . TYR A 1 189 ? -46.067 -0.760 -44.039 1.00 38.05 189 TYR A C 1
ATOM 1145 O O . TYR A 1 189 ? -45.230 -1.642 -43.863 1.00 37.67 189 TYR A O 1
ATOM 1154 N N . PRO A 1 190 ? -47.360 -0.866 -43.610 1.00 37.00 190 PRO A N 1
ATOM 1155 C CA . PRO A 1 190 ? -47.710 -2.023 -42.777 1.00 36.43 190 PRO A CA 1
ATOM 1156 C C . PRO A 1 190 ? -47.323 -3.379 -43.371 1.00 36.10 190 PRO A C 1
ATOM 1157 O O . PRO A 1 190 ? -46.992 -4.297 -42.618 1.00 36.37 190 PRO A O 1
ATOM 1161 N N . SER A 1 191 ? -47.325 -3.482 -44.697 1.00 35.69 191 SER A N 1
ATOM 1162 C CA . SER A 1 191 ? -47.053 -4.742 -45.387 1.00 35.60 191 SER A CA 1
ATOM 1163 C C . SER A 1 191 ? -45.755 -4.737 -46.198 1.00 35.59 191 SER A C 1
ATOM 1164 O O . SER A 1 191 ? -45.464 -5.691 -46.917 1.00 36.00 191 SER A O 1
ATOM 1167 N N . ASP A 1 192 ? -44.982 -3.664 -46.088 1.00 35.36 192 ASP A N 1
ATOM 1168 C CA . ASP A 1 192 ? -43.700 -3.591 -46.742 1.00 34.61 192 ASP A CA 1
ATOM 1169 C C . ASP A 1 192 ? -42.744 -4.594 -46.080 1.00 34.61 192 ASP A C 1
ATOM 1170 O O . ASP A 1 192 ? -42.752 -4.737 -44.860 1.00 34.45 192 ASP A O 1
ATOM 1175 N N . PRO A 1 193 ? -41.934 -5.314 -46.886 1.00 34.22 193 PRO A N 1
ATOM 1176 C CA . PRO A 1 193 ? -41.079 -6.326 -46.257 1.00 33.99 193 PRO A CA 1
ATOM 1177 C C . PRO A 1 193 ? -39.935 -5.763 -45.381 1.00 33.74 193 PRO A C 1
ATOM 1178 O O . PRO A 1 193 ? -39.568 -6.373 -44.386 1.00 34.18 193 PRO A O 1
ATOM 1182 N N . LEU A 1 194 ? -39.381 -4.609 -45.736 1.00 34.49 194 LEU A N 1
ATOM 1183 C CA . LEU A 1 194 ? -38.361 -3.973 -44.885 1.00 34.53 194 LEU A CA 1
ATOM 1184 C C . LEU A 1 194 ? -38.966 -3.579 -43.524 1.00 34.08 194 LEU A C 1
ATOM 1185 O O . LEU A 1 194 ? -38.341 -3.742 -42.466 1.00 34.50 194 LEU A O 1
ATOM 1190 N N . TYR A 1 195 ? -40.195 -3.086 -43.551 1.00 33.57 195 TYR A N 1
ATOM 1191 C CA . TYR A 1 195 ? -40.898 -2.754 -42.328 1.00 33.66 195 TYR A CA 1
ATOM 1192 C C . TYR A 1 195 ? -41.174 -3.998 -41.486 1.00 34.10 195 TYR A C 1
ATOM 1193 O O . TYR A 1 195 ? -40.830 -4.028 -40.307 1.00 34.37 195 TYR A O 1
ATOM 1202 N N . LEU A 1 196 ? -41.790 -5.020 -42.083 1.00 34.35 196 LEU A N 1
ATOM 1203 C CA . LEU A 1 196 ? -42.058 -6.263 -41.361 1.00 35.10 196 LEU A CA 1
ATOM 1204 C C . LEU A 1 196 ? -40.821 -6.980 -40.831 1.00 35.49 196 LEU A C 1
ATOM 1205 O O . LEU A 1 196 ? -40.891 -7.609 -39.789 1.00 36.10 196 LEU A O 1
ATOM 1210 N N . ALA A 1 197 ? -39.699 -6.890 -41.545 1.00 36.19 197 ALA A N 1
ATOM 1211 C CA . ALA A 1 197 ? -38.441 -7.482 -41.072 1.00 36.43 197 ALA A CA 1
ATOM 1212 C C . ALA A 1 197 ? -37.842 -6.712 -39.890 1.00 36.64 197 ALA A C 1
ATOM 1213 O O . ALA A 1 197 ? -37.222 -7.314 -38.999 1.00 36.71 197 ALA A O 1
ATOM 1215 N N . THR A 1 198 ? -38.036 -5.394 -39.882 1.00 36.89 198 THR A N 1
ATOM 1216 C CA . THR A 1 198 ? -37.596 -4.543 -38.770 1.00 37.10 198 THR A CA 1
ATOM 1217 C C . THR A 1 198 ? -38.431 -4.865 -37.533 1.00 36.69 198 THR A C 1
ATOM 1218 O O . THR A 1 198 ? -37.884 -4.993 -36.444 1.00 37.38 198 THR A O 1
ATOM 1222 N N . ILE A 1 199 ? -39.751 -4.972 -37.725 1.00 35.84 199 ILE A N 1
ATOM 1223 C CA . ILE A 1 199 ? -40.716 -5.385 -36.700 1.00 35.57 199 ILE A CA 1
ATOM 1224 C C . ILE A 1 199 ? -40.391 -6.756 -36.112 1.00 35.96 199 ILE A C 1
ATOM 1225 O O . ILE A 1 199 ? -40.417 -6.946 -34.882 1.00 36.47 199 ILE A O 1
ATOM 1230 N N . LEU A 1 200 ? -40.164 -7.715 -37.000 1.00 35.86 200 LEU A N 1
ATOM 1231 C CA . LEU A 1 200 ? -39.870 -9.084 -36.607 1.00 36.11 200 LEU A CA 1
ATOM 1232 C C . LEU A 1 200 ? -38.641 -9.154 -35.705 1.00 36.67 200 LEU A C 1
ATOM 1233 O O . LEU A 1 200 ? -38.660 -9.807 -34.666 1.00 37.74 200 LEU A O 1
ATOM 1238 N N . ASN A 1 201 ? -37.573 -8.494 -36.124 1.00 36.97 201 ASN A N 1
ATOM 1239 C CA . ASN A 1 201 ? -36.326 -8.483 -35.374 1.00 36.85 201 ASN A CA 1
ATOM 1240 C C . ASN A 1 201 ? -36.412 -7.744 -34.036 1.00 36.64 201 ASN A C 1
ATOM 1241 O O . ASN A 1 201 ? -35.769 -8.124 -33.065 1.00 36.32 201 ASN A O 1
ATOM 1246 N N . TYR A 1 202 ? -37.205 -6.677 -33.998 1.00 37.40 202 TYR A N 1
ATOM 1247 C CA . TYR A 1 202 ? -37.471 -5.942 -32.772 1.00 37.60 202 TYR A CA 1
ATOM 1248 C C . TYR A 1 202 ? -38.231 -6.822 -31.780 1.00 38.05 202 TYR A C 1
ATOM 1249 O O . TYR A 1 202 ? -37.949 -6.807 -30.588 1.00 37.29 202 TYR A O 1
ATOM 1258 N N . THR A 1 203 ? -39.197 -7.576 -32.304 1.00 38.55 203 THR A N 1
ATOM 1259 C CA . THR A 1 203 ? -39.970 -8.578 -31.561 1.00 39.19 203 T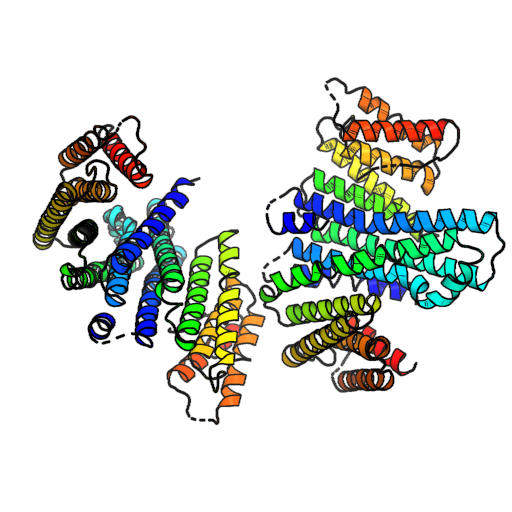HR A CA 1
ATOM 1260 C C . THR A 1 203 ? -39.096 -9.646 -30.863 1.00 38.25 203 THR A C 1
ATOM 1261 O O . THR A 1 203 ? -39.387 -10.059 -29.740 1.00 38.33 203 THR A O 1
ATOM 1265 N N . ILE A 1 204 ? -38.046 -10.106 -31.539 1.00 37.18 204 ILE A N 1
ATOM 1266 C CA . ILE A 1 204 ? -37.085 -11.049 -30.944 1.00 36.75 204 ILE A CA 1
ATOM 1267 C C . ILE A 1 204 ? -36.235 -10.348 -29.859 1.00 36.18 204 ILE A C 1
ATOM 1268 O O . ILE A 1 204 ? -35.902 -10.938 -28.818 1.00 35.65 204 ILE A O 1
ATOM 1273 N N . LEU A 1 205 ? -35.901 -9.084 -30.087 1.00 35.74 205 LEU A N 1
ATOM 1274 C CA . LEU A 1 205 ? -35.254 -8.325 -29.022 1.00 35.12 205 LEU A CA 1
ATOM 1275 C C . LEU A 1 205 ? -36.183 -8.242 -27.792 1.00 34.55 205 LEU A C 1
ATOM 1276 O O . LEU A 1 205 ? -35.744 -8.452 -26.662 1.00 34.53 205 LEU A O 1
ATOM 1281 N N . LYS A 1 206 ? -37.457 -7.953 -28.023 1.00 34.69 206 LYS A N 1
ATOM 1282 C CA . LYS A 1 206 ? -38.404 -7.748 -26.933 1.00 35.53 206 LYS A CA 1
ATOM 1283 C C . LYS A 1 206 ? -38.627 -9.026 -26.137 1.00 36.14 206 LYS A C 1
ATOM 1284 O O . LYS A 1 206 ? -38.734 -8.983 -24.898 1.00 36.01 206 LYS A O 1
ATOM 1290 N N . TYR A 1 207 ? -38.728 -10.147 -26.858 1.00 35.92 207 TYR A N 1
ATOM 1291 C CA . TYR A 1 207 ? -39.070 -11.430 -26.263 1.00 36.44 207 TYR A CA 1
ATOM 1292 C C . TYR A 1 207 ? -37.942 -11.975 -25.395 1.00 37.06 207 TYR A C 1
ATOM 1293 O O . TYR A 1 207 ? -38.168 -12.454 -24.266 1.00 36.00 207 TYR A O 1
ATOM 1302 N N . ASP A 1 208 ? -36.734 -11.921 -25.946 1.00 37.61 208 ASP A N 1
ATOM 1303 C CA . ASP A 1 208 ? -35.583 -12.548 -25.325 1.00 38.17 208 ASP A CA 1
ATOM 1304 C C . ASP A 1 208 ? -34.788 -11.555 -24.467 1.00 37.62 208 ASP A C 1
ATOM 1305 O O . ASP A 1 208 ? -34.943 -11.540 -23.253 1.00 38.21 208 ASP A O 1
ATOM 1310 N N . LEU A 1 209 ? -34.004 -10.688 -25.106 1.00 37.26 209 LEU A N 1
ATOM 1311 C CA . LEU A 1 209 ? -33.050 -9.833 -24.403 1.00 37.31 209 LEU A CA 1
ATOM 1312 C C . LEU A 1 209 ? -33.701 -8.857 -23.436 1.00 37.88 209 LEU A C 1
ATOM 1313 O O . LEU A 1 209 ? -33.164 -8.602 -22.339 1.00 37.29 209 LEU A O 1
ATOM 1318 N N . LEU A 1 210 ? -34.864 -8.327 -23.830 1.00 37.86 210 LEU A N 1
ATOM 1319 C CA . LEU A 1 210 ? -35.598 -7.390 -22.984 1.00 38.20 210 LEU A CA 1
ATOM 1320 C C . LEU A 1 210 ? -36.514 -8.125 -22.011 1.00 38.75 210 LEU A C 1
ATOM 1321 O O . LEU A 1 210 ? -37.033 -7.522 -21.078 1.00 39.74 210 LEU A O 1
ATOM 1326 N N . GLY A 1 211 ? -36.706 -9.427 -22.241 1.00 39.12 211 GLY A N 1
ATOM 1327 C CA . GLY A 1 211 ? -37.475 -10.286 -21.351 1.00 38.47 211 GLY A CA 1
ATOM 1328 C C . GLY A 1 211 ? -38.941 -9.917 -21.187 1.00 38.02 211 GLY A C 1
ATOM 1329 O O . GLY A 1 211 ? -39.470 -9.963 -20.072 1.00 37.91 211 GLY A O 1
ATOM 1330 N N . ASN A 1 212 ? -39.592 -9.542 -22.288 1.00 37.50 212 ASN A N 1
ATOM 1331 C CA . ASN A 1 212 ? -41.036 -9.261 -22.285 1.00 37.30 212 ASN A CA 1
ATOM 1332 C C . ASN A 1 212 ? -41.751 -10.133 -23.329 1.00 37.18 212 ASN A C 1
ATOM 1333 O O . ASN A 1 212 ? -42.129 -9.638 -24.388 1.00 37.08 212 ASN A O 1
ATOM 1338 N N . PRO A 1 213 ? -41.921 -11.446 -23.053 1.00 37.46 213 PRO A N 1
ATOM 1339 C CA . PRO A 1 213 ? -42.637 -12.319 -24.013 1.00 37.06 213 PRO A CA 1
ATOM 1340 C C . PRO A 1 213 ? -44.022 -11.807 -24.397 1.00 37.17 213 PRO A C 1
ATOM 1341 O O . PRO A 1 213 ? -44.400 -11.860 -25.573 1.00 37.64 213 PRO A O 1
ATOM 1345 N N . GLU A 1 214 ? -44.781 -11.344 -23.407 1.00 37.23 214 GLU A N 1
ATOM 1346 C CA . GLU A 1 214 ? -46.157 -10.913 -23.619 1.00 37.07 214 GLU A CA 1
ATOM 1347 C C . GLU A 1 214 ? -46.241 -9.690 -24.539 1.00 36.89 214 GLU A C 1
ATOM 1348 O O . GLU A 1 214 ? -47.024 -9.675 -25.483 1.00 36.55 214 GLU A O 1
ATOM 1350 N N . GLY A 1 215 ? -45.425 -8.678 -24.254 1.00 37.27 215 GLY A N 1
ATOM 1351 C CA . GLY A 1 215 ? -45.312 -7.479 -25.102 1.00 37.52 215 GLY A CA 1
ATOM 1352 C C . GLY A 1 215 ? -44.764 -7.753 -26.497 1.00 37.89 215 GLY A C 1
ATOM 1353 O O . GLY A 1 215 ? -45.244 -7.166 -27.475 1.00 38.74 215 GLY A O 1
ATOM 1354 N N . ALA A 1 216 ? -43.753 -8.615 -26.601 1.00 36.95 216 ALA A N 1
ATOM 1355 C CA . ALA A 1 216 ? -43.238 -9.060 -27.911 1.00 36.97 216 ALA A CA 1
ATOM 1356 C C . ALA A 1 216 ? -44.351 -9.665 -28.787 1.00 37.15 216 ALA A C 1
ATOM 1357 O O . ALA A 1 216 ? -44.506 -9.290 -29.948 1.00 36.67 216 ALA A O 1
ATOM 1359 N N . MET A 1 217 ? -45.137 -10.568 -28.200 1.00 37.77 217 MET A N 1
ATOM 1360 C CA . MET A 1 217 ? -46.252 -11.237 -28.874 1.00 38.80 217 MET A CA 1
ATOM 1361 C C . MET A 1 217 ? -47.375 -10.275 -29.261 1.00 37.67 217 MET A C 1
ATOM 1362 O O . MET A 1 217 ? -47.925 -10.373 -30.360 1.00 37.40 217 MET A O 1
ATOM 1367 N N . LYS A 1 218 ? -47.694 -9.342 -28.367 1.00 37.52 218 LYS A N 1
ATOM 1368 C CA . LYS A 1 218 ? -48.640 -8.280 -28.660 1.00 37.50 218 LYS A CA 1
ATOM 1369 C C . LYS A 1 218 ? -48.156 -7.437 -29.813 1.00 37.15 218 LYS A C 1
ATOM 1370 O O . LYS A 1 218 ? -48.941 -7.134 -30.707 1.00 37.58 218 LYS A O 1
ATOM 1376 N N . PHE A 1 219 ? -46.865 -7.080 -29.787 1.00 37.13 219 PHE A N 1
ATOM 1377 C CA . PHE A 1 219 ? -46.209 -6.285 -30.833 1.00 36.89 219 PHE A CA 1
ATOM 1378 C C . PHE A 1 219 ? -46.319 -6.950 -32.218 1.00 36.69 219 PHE A C 1
ATOM 1379 O O . PHE A 1 219 ? -46.666 -6.296 -33.203 1.00 36.58 219 PHE A O 1
ATOM 1387 N N . ALA A 1 220 ? -45.994 -8.243 -32.270 1.00 36.27 220 ALA A N 1
ATOM 1388 C CA . ALA A 1 220 ? -46.088 -9.063 -33.483 1.00 36.59 220 ALA A CA 1
ATOM 1389 C C . ALA A 1 220 ? -47.514 -9.183 -34.017 1.00 36.23 220 ALA A C 1
ATOM 1390 O O . ALA A 1 220 ? -47.748 -8.989 -35.205 1.00 36.39 220 ALA A O 1
ATOM 1392 N N . ASN A 1 221 ? -48.449 -9.510 -33.130 1.00 36.47 221 ASN A N 1
ATOM 1393 C CA . ASN A 1 221 ? -49.864 -9.655 -33.478 1.00 36.09 221 ASN A CA 1
ATOM 1394 C C . ASN A 1 221 ? -50.496 -8.380 -34.033 1.00 35.47 221 ASN A C 1
ATOM 1395 O O . ASN A 1 221 ? -51.311 -8.441 -34.954 1.00 35.81 221 ASN A O 1
ATOM 1400 N N A ARG A 1 222 ? -50.116 -7.232 -33.487 0.50 35.03 222 ARG A N 1
ATOM 1401 N N B ARG A 1 222 ? -50.119 -7.242 -33.461 0.50 35.27 222 ARG A N 1
ATOM 1402 C CA A ARG A 1 222 ? -50.629 -5.948 -33.975 0.50 34.68 222 ARG A CA 1
ATOM 1403 C CA B ARG A 1 222 ? -50.561 -5.933 -33.944 0.50 35.21 222 ARG A CA 1
ATOM 1404 C C A ARG A 1 222 ? -50.020 -5.540 -35.328 0.50 34.79 222 ARG A C 1
ATOM 1405 C C B ARG A 1 222 ? -50.063 -5.657 -35.359 0.50 35.03 222 ARG A C 1
ATOM 1406 O O A ARG A 1 222 ? -50.651 -4.802 -36.098 0.50 35.00 222 ARG A O 1
ATOM 1407 O O B ARG A 1 222 ? -50.800 -5.115 -36.192 0.50 35.17 222 ARG A O 1
ATOM 1422 N N . ALA A 1 223 ? -48.805 -6.020 -35.607 1.00 34.92 223 ALA A N 1
ATOM 1423 C CA . ALA A 1 223 ? -48.154 -5.850 -36.925 1.00 34.51 223 ALA A CA 1
ATOM 1424 C C . ALA A 1 223 ? -48.783 -6.747 -37.989 1.00 34.61 223 ALA A C 1
ATOM 1425 O O . ALA A 1 223 ? -48.982 -6.306 -39.127 1.00 34.65 223 ALA A O 1
ATOM 1427 N N . ILE A 1 224 ? -49.055 -8.004 -37.623 1.00 34.24 224 ILE A N 1
ATOM 1428 C CA . ILE A 1 224 ? -49.779 -8.939 -38.489 1.00 34.44 224 ILE A CA 1
ATOM 1429 C C . ILE A 1 224 ? -51.147 -8.355 -38.849 1.00 34.90 224 ILE A C 1
ATOM 1430 O O . ILE A 1 224 ? -51.483 -8.253 -40.022 1.00 34.95 224 ILE A O 1
ATOM 1435 N N . GLN A 1 225 ? -51.922 -7.968 -37.833 1.00 35.45 225 GLN A N 1
ATOM 1436 C CA . GLN A 1 225 ? -53.236 -7.337 -38.037 1.00 35.73 225 GLN A CA 1
ATOM 1437 C C . GLN A 1 225 ? -53.174 -6.138 -38.984 1.00 34.94 225 GLN A C 1
ATOM 1438 O O . GLN A 1 225 ? -53.998 -6.011 -39.890 1.00 34.73 225 GLN A O 1
ATOM 1444 N N . ALA A 1 226 ? -52.218 -5.241 -38.749 1.00 34.60 226 ALA A N 1
ATOM 1445 C CA . ALA A 1 226 ? -52.116 -4.021 -39.547 1.00 34.30 226 ALA A CA 1
ATOM 1446 C C . ALA A 1 226 ? -51.715 -4.337 -40.987 1.00 34.22 226 ALA A C 1
ATOM 1447 O O . ALA A 1 226 ? -52.193 -3.688 -41.913 1.00 33.73 226 ALA A O 1
ATOM 1449 N N . ALA A 1 227 ? -50.845 -5.339 -41.164 1.00 34.10 227 ALA A N 1
ATOM 1450 C CA . ALA A 1 227 ? -50.491 -5.861 -42.497 1.00 34.22 227 ALA A CA 1
ATOM 1451 C C . ALA A 1 227 ? -51.722 -6.381 -43.227 1.00 34.20 227 ALA A C 1
ATOM 1452 O O . ALA A 1 227 ? -51.973 -6.011 -44.379 1.00 34.42 227 ALA A O 1
ATOM 1454 N N . GLU A 1 228 ? -52.508 -7.211 -42.549 1.00 34.29 228 GLU A N 1
ATOM 1455 C CA . GLU A 1 228 ? -53.731 -7.749 -43.147 1.00 34.46 228 GLU A CA 1
ATOM 1456 C C . GLU A 1 228 ? -54.802 -6.693 -43.414 1.00 34.80 228 GLU A C 1
ATOM 1457 O O . GLU A 1 228 ? -55.554 -6.828 -44.371 1.00 34.39 228 GLU A O 1
ATOM 1463 N N . ASN A 1 229 ? -54.874 -5.654 -42.579 1.00 35.21 229 ASN A N 1
ATOM 1464 C CA . ASN A 1 229 ? -55.839 -4.565 -42.792 1.00 36.37 229 ASN A CA 1
ATOM 1465 C C . ASN A 1 229 ? -55.491 -3.744 -44.027 1.00 37.39 229 ASN A C 1
ATOM 1466 O O . ASN A 1 229 ? -56.330 -3.036 -44.555 1.00 37.31 229 ASN A O 1
ATOM 1471 N N . SER A 1 230 ? -54.251 -3.844 -44.483 1.00 38.66 230 SER A N 1
ATOM 1472 C CA . SER A 1 230 ? -53.813 -3.072 -45.630 1.00 40.51 230 SER A CA 1
ATOM 1473 C C . SER A 1 230 ? -53.907 -3.839 -46.959 1.00 41.56 230 SER A C 1
ATOM 1474 O O . SER A 1 230 ? -53.630 -3.266 -48.009 1.00 41.92 230 SER A O 1
ATOM 1477 N N . ARG A 1 231 ? -54.334 -5.107 -46.911 1.00 42.79 231 ARG A N 1
ATOM 1478 C CA . ARG A 1 231 ? -54.205 -6.049 -48.048 1.00 43.88 231 ARG A CA 1
ATOM 1479 C C . ARG A 1 231 ? -54.783 -5.653 -49.418 1.00 44.75 231 ARG A C 1
ATOM 1480 O O . ARG A 1 231 ? -54.383 -6.235 -50.435 1.00 45.22 231 ARG A O 1
ATOM 1488 N N . SER A 1 232 ? -55.696 -4.684 -49.480 1.00 45.49 232 SER A N 1
ATOM 1489 C CA . SER A 1 232 ? -56.336 -4.385 -50.766 1.00 45.99 232 SER A CA 1
ATOM 1490 C C . SER A 1 232 ? -56.566 -2.898 -51.095 1.00 46.30 232 SER A C 1
ATOM 1491 O O . SER A 1 232 ? -57.533 -2.332 -50.614 1.00 46.80 232 SER A O 1
ATOM 1494 N N . ASP A 1 233 ? -55.693 -2.217 -51.851 1.00 46.68 233 ASP A N 1
ATOM 1495 C CA . ASP A 1 233 ? -54.250 -2.493 -52.080 1.00 46.92 233 ASP A CA 1
ATOM 1496 C C . ASP A 1 233 ? -53.701 -3.928 -52.000 1.00 46.94 233 ASP A C 1
ATOM 1497 O O . ASP A 1 233 ? -52.547 -4.154 -51.585 1.00 46.81 233 ASP A O 1
ATOM 1499 N N . GLN A 1 236 ? -51.830 -8.446 -54.695 1.00 40.74 236 GLN A N 1
ATOM 1500 C CA . GLN A 1 236 ? -51.174 -9.475 -53.896 1.00 40.81 236 GLN A CA 1
ATOM 1501 C C . GLN A 1 236 ? -49.875 -8.974 -53.286 1.00 40.32 236 GLN A C 1
ATOM 1502 O O . GLN A 1 236 ? -49.121 -8.232 -53.924 1.00 40.51 236 GLN A O 1
ATOM 1508 N N . PHE A 1 237 ? -49.614 -9.396 -52.054 1.00 39.63 237 PHE A N 1
ATOM 1509 C CA . PHE A 1 237 ? -48.355 -9.079 -51.386 1.00 38.94 237 PHE A CA 1
ATOM 1510 C C . PHE A 1 237 ? -47.174 -9.829 -52.034 1.00 38.59 237 PHE A C 1
ATOM 1511 O O . PHE A 1 237 ? -47.352 -10.900 -52.641 1.00 38.18 237 PHE A O 1
ATOM 1519 N N . SER A 1 238 ? -45.977 -9.254 -51.900 1.00 38.25 238 SER A N 1
ATOM 1520 C CA . SER A 1 238 ? -44.738 -9.854 -52.425 1.00 38.15 238 SER A CA 1
ATOM 1521 C C . SER A 1 238 ? -44.393 -11.158 -51.708 1.00 37.86 238 SER A C 1
ATOM 1522 O O . SER A 1 238 ? -44.904 -11.428 -50.626 1.00 37.71 238 SER A O 1
ATOM 1525 N N . GLU A 1 239 ? -43.524 -11.960 -52.313 1.00 38.02 239 GLU A N 1
ATOM 1526 C CA . GLU A 1 239 ? -43.097 -13.221 -51.721 1.00 38.13 239 GLU A CA 1
ATOM 1527 C C . GLU A 1 239 ? -42.434 -12.983 -50.358 1.00 37.90 239 GLU A C 1
ATOM 1528 O O . GLU A 1 239 ? -42.712 -13.703 -49.388 1.00 37.29 239 GLU A O 1
ATOM 1534 N N . ASN A 1 240 ? -41.599 -11.944 -50.286 1.00 37.93 240 ASN A N 1
ATOM 1535 C CA . ASN A 1 240 ? -40.902 -11.576 -49.053 1.00 37.66 240 ASN A CA 1
ATOM 1536 C C . ASN A 1 240 ? -41.838 -11.151 -47.930 1.00 37.30 240 ASN A C 1
ATOM 1537 O O . ASN A 1 240 ? -41.605 -11.497 -46.781 1.00 37.12 240 ASN A O 1
ATOM 1542 N N . THR A 1 241 ? -42.882 -10.399 -48.267 1.00 36.54 241 THR A N 1
ATOM 1543 C CA . THR A 1 241 ? -43.901 -10.020 -47.298 1.00 36.55 241 THR A CA 1
ATOM 1544 C C . THR A 1 241 ? -44.597 -11.247 -46.692 1.00 36.18 241 THR A C 1
ATOM 1545 O O . THR A 1 241 ? -44.716 -11.348 -45.468 1.00 35.50 241 THR A O 1
ATOM 1549 N N . GLU A 1 242 ? -45.028 -12.176 -47.551 1.00 36.49 242 GLU A N 1
ATOM 1550 C CA . GLU A 1 242 ? -45.727 -13.383 -47.104 1.00 37.07 242 GLU A CA 1
ATOM 1551 C C . GLU A 1 242 ? -44.817 -14.256 -46.253 1.00 37.11 242 GLU A C 1
ATOM 1552 O O . GLU A 1 242 ? -45.255 -14.859 -45.275 1.00 36.93 242 GLU A O 1
ATOM 1558 N N . LYS A 1 243 ? -43.544 -14.313 -46.639 1.00 37.33 243 LYS A N 1
ATOM 1559 C CA . LYS A 1 243 ? -42.540 -15.066 -45.898 1.00 37.34 243 LYS A CA 1
ATOM 1560 C C . LYS A 1 243 ? -42.390 -14.507 -44.491 1.00 36.85 243 LYS A C 1
ATOM 1561 O O . LYS A 1 243 ? -42.316 -15.267 -43.531 1.00 36.98 243 LYS A O 1
ATOM 1567 N N . LEU A 1 244 ? -42.352 -13.180 -44.381 1.00 36.24 244 LEU A N 1
ATOM 1568 C CA . LEU A 1 244 ? -42.166 -12.514 -43.096 1.00 36.19 244 LEU A CA 1
ATOM 1569 C C . LEU A 1 244 ? -43.400 -12.658 -42.210 1.00 36.21 244 LEU A C 1
ATOM 1570 O O . LEU A 1 244 ? -43.281 -12.867 -41.008 1.00 36.03 244 LEU A O 1
ATOM 1575 N N . LEU A 1 245 ? -44.578 -12.580 -42.825 1.00 36.30 245 LEU A N 1
ATOM 1576 C CA . LEU A 1 245 ? -45.837 -12.725 -42.101 1.00 36.36 245 LEU A CA 1
ATOM 1577 C C . LEU A 1 245 ? -45.969 -14.118 -41.508 1.00 36.49 245 LEU A C 1
ATOM 1578 O O . LEU A 1 245 ? -46.471 -14.272 -40.403 1.00 36.30 245 LEU A O 1
ATOM 1583 N N . LYS A 1 246 ? -45.502 -15.117 -42.252 1.00 36.93 246 LYS A N 1
ATOM 1584 C CA . LYS A 1 246 ? -45.520 -16.499 -41.789 1.00 37.24 246 LYS A CA 1
ATOM 1585 C C . LYS A 1 246 ? -44.592 -16.699 -40.601 1.00 37.13 246 LYS A C 1
ATOM 1586 O O . LYS A 1 246 ? -44.952 -17.393 -39.658 1.00 37.53 246 LYS A O 1
ATOM 1592 N N . ILE A 1 247 ? -43.407 -16.087 -40.635 1.00 36.57 247 ILE A N 1
ATOM 1593 C CA . ILE A 1 247 ? -42.499 -16.170 -39.501 1.00 36.09 247 ILE A CA 1
ATOM 1594 C C . ILE A 1 247 ? -43.139 -15.497 -38.292 1.00 35.65 247 ILE A C 1
ATOM 1595 O O . ILE A 1 247 ? -43.113 -16.049 -37.195 1.00 34.59 247 ILE A O 1
ATOM 1600 N N . LEU A 1 248 ? -43.725 -14.315 -38.501 1.00 35.38 248 LEU A N 1
ATOM 1601 C CA . LEU A 1 248 ? -44.435 -13.618 -37.428 1.00 35.46 248 LEU A CA 1
ATOM 1602 C C . LEU A 1 248 ? -45.507 -14.504 -36.809 1.00 35.35 248 LEU A C 1
ATOM 1603 O O . LEU A 1 248 ? -45.547 -14.661 -35.595 1.00 36.76 248 LEU A O 1
ATOM 1608 N N . ARG A 1 249 ? -46.352 -15.096 -37.647 1.00 34.96 249 ARG A N 1
ATOM 1609 C CA A ARG A 1 249 ? -47.431 -15.949 -37.166 0.60 34.73 249 ARG A CA 1
ATOM 1610 C CA B ARG A 1 249 ? -47.433 -15.979 -37.199 0.40 34.61 249 ARG A CA 1
ATOM 1611 C C . ARG A 1 249 ? -46.893 -17.222 -36.511 1.00 34.48 249 ARG A C 1
ATOM 1612 O O . ARG A 1 249 ? -47.436 -17.678 -35.505 1.00 34.07 249 ARG A O 1
ATOM 1627 N N . ASP A 1 250 ? -45.830 -17.781 -37.078 1.00 33.94 250 ASP A N 1
ATOM 1628 C CA . ASP A 1 250 ? -45.227 -18.996 -36.532 1.00 34.86 250 ASP A CA 1
ATOM 1629 C C . ASP A 1 250 ? -44.614 -18.761 -35.158 1.00 34.38 250 ASP A C 1
ATOM 1630 O O . ASP A 1 250 ? -44.788 -19.583 -34.266 1.00 34.39 250 ASP A O 1
ATOM 1635 N N . ASN A 1 251 ? -43.886 -17.651 -35.006 1.00 34.36 251 ASN A N 1
ATOM 1636 C CA . ASN A 1 251 ? -43.330 -17.264 -33.714 1.00 34.09 251 ASN A CA 1
ATOM 1637 C C . ASN A 1 251 ? -44.466 -17.098 -32.699 1.00 34.16 251 ASN A C 1
ATOM 1638 O O . ASN A 1 251 ? -44.419 -17.670 -31.612 1.00 33.77 251 ASN A O 1
ATOM 1643 N N . VAL A 1 252 ? -45.486 -16.320 -33.065 1.00 34.52 252 VAL A N 1
ATOM 1644 C CA . VAL A 1 252 ? -46.664 -16.127 -32.204 1.00 34.53 252 VAL A CA 1
ATOM 1645 C C . VAL A 1 252 ? -47.284 -17.470 -31.801 1.00 34.87 252 VAL A C 1
ATOM 1646 O O . VAL A 1 252 ? -47.523 -17.710 -30.614 1.00 34.46 252 VAL A O 1
ATOM 1650 N N . SER A 1 253 ? -47.483 -18.370 -32.771 1.00 35.31 253 SER A N 1
ATOM 1651 C CA . SER A 1 253 ? -47.988 -19.718 -32.488 1.00 35.25 253 SER A CA 1
ATOM 1652 C C . SER A 1 253 ? -47.234 -20.405 -31.347 1.00 35.34 253 SER A C 1
ATOM 1653 O O . SER A 1 253 ? -47.852 -21.040 -30.500 1.00 35.36 253 SER A O 1
ATOM 1656 N N . GLN A 1 254 ? -45.901 -20.278 -31.330 1.00 35.50 254 GLN A N 1
ATOM 1657 C CA . GLN A 1 254 ? -45.062 -20.945 -30.312 1.00 35.40 254 GLN A CA 1
ATOM 1658 C C . GLN A 1 254 ? -45.203 -20.257 -28.944 1.00 35.34 254 GLN A C 1
ATOM 1659 O O . GLN A 1 254 ? -45.386 -20.909 -27.907 1.00 34.30 254 GLN A O 1
ATOM 1665 N N . TRP A 1 255 ? -45.152 -18.931 -28.980 1.00 35.59 255 TRP A N 1
ATOM 1666 C CA . TRP A 1 255 ? -45.242 -18.077 -27.805 1.00 36.45 255 TRP A CA 1
ATOM 1667 C C . TRP A 1 255 ? -46.584 -18.175 -27.077 1.00 36.82 255 TRP A C 1
ATOM 1668 O O . TRP A 1 255 ? -46.635 -18.062 -25.848 1.00 36.77 255 TRP A O 1
ATOM 1679 N N . GLU A 1 256 ? -47.656 -18.379 -27.846 1.00 37.48 256 GLU A N 1
ATOM 1680 C CA . GLU A 1 256 ? -49.007 -18.576 -27.313 1.00 38.39 256 GLU A CA 1
ATOM 1681 C C . GLU A 1 256 ? -49.078 -19.824 -26.460 1.00 38.38 256 GLU A C 1
ATOM 1682 O O . GLU A 1 256 ? -50.007 -20.000 -25.680 1.00 38.43 256 GLU A O 1
ATOM 1688 N N . GLN A 1 257 ? -48.091 -20.694 -26.641 1.00 38.74 257 GLN A N 1
ATOM 1689 C CA . GLN A 1 257 ? -48.066 -22.001 -26.010 1.00 39.30 257 GLN A CA 1
ATOM 1690 C C . GLN A 1 257 ? -47.111 -22.003 -24.827 1.00 39.50 257 GLN A C 1
ATOM 1691 O O . GLN A 1 257 ? -46.862 -23.043 -24.233 1.00 39.75 257 GLN A O 1
ATOM 1697 N N . GLY A 1 258 ? -46.585 -20.827 -24.496 1.00 40.07 258 GLY A N 1
ATOM 1698 C CA . GLY A 1 258 ? -45.695 -20.646 -23.346 1.00 40.84 258 GLY A CA 1
ATOM 1699 C C . GLY A 1 258 ? -44.234 -20.986 -23.600 1.00 41.39 258 GLY A C 1
ATOM 1700 O O . GLY A 1 258 ? -43.487 -21.252 -22.653 1.00 41.68 258 GLY A O 1
ATOM 1701 N N . CYS A 1 259 ? -43.824 -20.973 -24.868 1.00 41.64 259 CYS A N 1
ATOM 1702 C CA . CYS A 1 259 ? -42.486 -21.420 -25.269 1.00 42.16 259 CYS A CA 1
ATOM 1703 C C . CYS A 1 259 ? -41.787 -20.370 -26.130 1.00 42.15 259 CYS A C 1
ATOM 1704 O O . CYS A 1 259 ? -42.386 -19.842 -27.072 1.00 42.30 259 CYS A O 1
ATOM 1707 N N . SER A 1 260 ? -40.524 -20.080 -25.816 1.00 42.18 260 SER A N 1
ATOM 1708 C CA . SER A 1 260 ? -39.699 -19.167 -26.629 1.00 42.37 260 SER A CA 1
ATOM 1709 C C . SER A 1 260 ? -39.645 -19.568 -28.106 1.00 41.91 260 SER A C 1
ATOM 1710 O O . SER A 1 260 ? -39.687 -18.719 -28.993 1.00 41.72 260 SER A O 1
ATOM 1713 N N . GLY A 1 261 ? -39.579 -20.873 -28.354 1.00 42.01 261 GLY A N 1
ATOM 1714 C CA . GLY A 1 261 ? -39.541 -21.399 -29.711 1.00 41.42 261 GLY A CA 1
ATOM 1715 C C . GLY A 1 261 ? -38.233 -21.098 -30.423 1.00 41.11 261 GLY A C 1
ATOM 1716 O O . GLY A 1 261 ? -37.188 -20.894 -29.788 1.00 40.66 261 GLY A O 1
ATOM 1717 N N . LEU A 1 262 ? -38.305 -21.065 -31.752 1.00 40.85 262 LEU A N 1
ATOM 1718 C CA . LEU A 1 262 ? -37.123 -20.890 -32.591 1.00 40.54 262 LEU A CA 1
ATOM 1719 C C . LEU A 1 262 ? -36.652 -19.451 -32.599 1.00 40.02 262 LEU A C 1
ATOM 1720 O O . LEU A 1 262 ? -35.481 -19.187 -32.882 1.00 39.73 262 LEU A O 1
ATOM 1725 N N . LEU A 1 263 ? -37.568 -18.534 -32.271 1.00 39.70 263 LEU A N 1
ATOM 1726 C CA . LEU A 1 263 ? -37.317 -17.093 -32.343 1.00 39.29 263 LEU A CA 1
ATOM 1727 C C . LEU A 1 263 ? -36.689 -16.763 -33.699 1.00 39.26 263 LEU A C 1
ATOM 1728 O O . LEU A 1 263 ? -35.621 -16.140 -33.774 1.00 40.15 263 LEU A O 1
ATOM 1733 N N . THR A 1 264 ? -37.344 -17.223 -34.768 1.00 39.06 264 THR A N 1
ATOM 1734 C CA . THR A 1 264 ? -36.865 -17.015 -36.118 1.00 38.36 264 THR A CA 1
ATOM 1735 C C . THR A 1 264 ? -36.880 -15.517 -36.397 1.00 38.54 264 THR A C 1
ATOM 1736 O O . THR A 1 264 ? -37.856 -14.831 -36.086 1.00 38.40 264 THR A O 1
ATOM 1750 N N . ALA A 1 266 ? -35.576 -12.253 -39.322 1.00 37.97 266 ALA A N 1
ATOM 1751 C CA . ALA A 1 266 ? -35.640 -11.945 -40.758 1.00 37.73 266 ALA A CA 1
ATOM 1752 C C . ALA A 1 266 ? -34.466 -12.547 -41.546 1.00 37.37 266 ALA A C 1
ATOM 1753 O O . ALA A 1 266 ? -33.335 -12.573 -41.079 1.00 37.68 266 ALA A O 1
ATOM 1755 N N . PHE A 1 267 ? -34.767 -13.017 -42.751 1.00 37.42 267 PHE A N 1
ATOM 1756 C CA . PHE A 1 267 ? -33.786 -13.614 -43.659 1.00 36.88 267 PHE A CA 1
ATOM 1757 C C . PHE A 1 267 ? -32.948 -12.527 -44.351 1.00 36.34 267 PHE A C 1
ATOM 1758 O O . PHE A 1 267 ? -32.147 -12.830 -45.227 1.00 35.91 267 PHE A O 1
ATOM 1766 N N . PHE A 1 268 ? -33.147 -11.266 -43.957 1.00 35.72 268 PHE A N 1
ATOM 1767 C CA . PHE A 1 268 ? -32.257 -10.163 -44.378 1.00 35.24 268 PHE A CA 1
ATOM 1768 C C . PHE A 1 268 ? -32.151 -9.035 -43.343 1.00 35.39 268 PHE A C 1
ATOM 1769 O O . PHE A 1 268 ? -31.306 -8.152 -43.507 1.00 34.70 268 PHE A O 1
ATOM 1778 N N . SER B 1 30 ? -8.701 -11.493 -15.278 1.00 42.46 30 SER B N 1
ATOM 1779 C CA . SER B 1 30 ? -8.120 -10.149 -14.964 1.00 42.45 30 SER B CA 1
ATOM 1780 C C . SER B 1 30 ? -7.259 -9.617 -16.118 1.00 42.39 30 SER B C 1
ATOM 1781 O O . SER B 1 30 ? -6.236 -8.956 -15.903 1.00 42.31 30 SER B O 1
ATOM 1784 N N . GLU B 1 31 ? -7.695 -9.903 -17.344 1.00 42.30 31 GLU B N 1
ATOM 1785 C CA . GLU B 1 31 ? -7.004 -9.451 -18.542 1.00 42.03 31 GLU B CA 1
ATOM 1786 C C . GLU B 1 31 ? -7.643 -8.162 -19.068 1.00 42.04 31 GLU B C 1
ATOM 1787 O O . GLU B 1 31 ? -8.593 -8.192 -19.856 1.00 41.90 31 GLU B O 1
ATOM 1793 N N . GLY B 1 32 ? -7.127 -7.031 -18.588 1.00 42.03 32 GLY B N 1
ATOM 1794 C CA . GLY B 1 32 ? -7.419 -5.718 -19.161 1.00 41.71 32 GLY B CA 1
ATOM 1795 C C . GLY B 1 32 ? -6.561 -5.547 -20.399 1.00 41.61 32 GLY B C 1
ATOM 1796 O O . GLY B 1 32 ? -6.771 -4.629 -21.195 1.00 41.55 32 GLY B O 1
ATOM 1797 N N . ALA B 1 33 ? -5.586 -6.446 -20.541 1.00 41.49 33 ALA B N 1
ATOM 1798 C CA . ALA B 1 33 ? -4.791 -6.596 -21.754 1.00 41.57 33 ALA B CA 1
ATOM 1799 C C . ALA B 1 33 ? -5.626 -7.191 -22.900 1.00 41.54 33 ALA B C 1
ATOM 1800 O O . ALA B 1 33 ? -5.436 -6.835 -24.062 1.00 41.75 33 ALA B O 1
ATOM 1802 N N . TYR B 1 34 ? -6.543 -8.094 -22.551 1.00 41.52 34 TYR B N 1
ATOM 1803 C CA . TYR B 1 34 ? -7.479 -8.736 -23.486 1.00 41.43 34 TYR B CA 1
ATOM 1804 C C . TYR B 1 34 ? -8.395 -7.740 -24.196 1.00 41.14 34 TYR B C 1
ATOM 1805 O O . TYR B 1 34 ? -8.544 -7.791 -25.416 1.00 40.85 34 TYR B O 1
ATOM 1814 N N . ARG B 1 35 ? -9.021 -6.858 -23.414 1.00 41.00 35 ARG B N 1
ATOM 1815 C CA . ARG B 1 35 ? -9.887 -5.802 -23.937 1.00 40.88 35 ARG B CA 1
ATOM 1816 C C . ARG B 1 35 ? -9.078 -4.788 -24.752 1.00 40.75 35 ARG B C 1
ATOM 1817 O O . ARG B 1 35 ? -9.602 -4.165 -25.680 1.00 40.76 35 ARG B O 1
ATOM 1819 N N . ALA B 1 36 ? -7.801 -4.643 -24.399 1.00 40.39 36 ALA B N 1
ATOM 1820 C CA . ALA B 1 36 ? -6.856 -3.843 -25.174 1.00 40.05 36 ALA B CA 1
ATOM 1821 C C . ALA B 1 36 ? -6.405 -4.551 -26.462 1.00 39.77 36 ALA B C 1
ATOM 1822 O O . ALA B 1 36 ? -6.173 -3.891 -27.473 1.00 39.70 36 ALA B O 1
ATOM 1824 N N . LYS B 1 37 ? -6.280 -5.882 -26.414 1.00 39.42 37 LYS B N 1
ATOM 1825 C CA . LYS B 1 37 ? -5.819 -6.688 -27.557 1.00 39.10 37 LYS B CA 1
ATOM 1826 C C . LYS B 1 37 ? -6.823 -6.713 -28.718 1.00 38.90 37 LYS B C 1
ATOM 1827 O O . LYS B 1 37 ? -6.451 -6.495 -29.877 1.00 38.59 37 LYS B O 1
ATOM 1833 N N . LEU B 1 38 ? -8.088 -6.986 -28.419 1.00 38.39 38 LEU B N 1
ATOM 1834 C CA . LEU B 1 38 ? -9.078 -6.996 -29.480 1.00 37.96 38 LEU B CA 1
ATOM 1835 C C . LEU B 1 38 ? -9.502 -5.580 -29.898 1.00 37.44 38 LEU B C 1
ATOM 1836 O O . LEU B 1 38 ? -9.993 -5.391 -31.009 1.00 37.27 38 LEU B O 1
ATOM 1841 N N . ALA B 1 39 ? -9.283 -4.590 -29.027 1.00 36.45 39 ALA B N 1
ATOM 1842 C CA . ALA B 1 39 ? -9.438 -3.191 -29.421 1.00 35.64 39 ALA B CA 1
ATOM 1843 C C . ALA B 1 39 ? -8.371 -2.808 -30.458 1.00 35.35 39 ALA B C 1
ATOM 1844 O O . ALA B 1 39 ? -8.607 -1.946 -31.306 1.00 35.20 39 ALA B O 1
ATOM 1846 N N . ASP B 1 40 ? -7.207 -3.455 -30.385 1.00 34.88 40 ASP B N 1
ATOM 1847 C CA . ASP B 1 40 ? -6.165 -3.308 -31.406 1.00 34.83 40 ASP B CA 1
ATOM 1848 C C . ASP B 1 40 ? -6.527 -4.067 -32.680 1.00 34.45 40 ASP B C 1
ATOM 1849 O O . ASP B 1 40 ? -6.199 -3.645 -33.785 1.00 34.15 40 ASP B O 1
ATOM 1854 N N . MET B 1 41 ? -7.205 -5.192 -32.522 1.00 34.57 41 MET B N 1
ATOM 1855 C CA . MET B 1 41 ? -7.703 -5.938 -33.661 1.00 35.00 41 MET B CA 1
ATOM 1856 C C . MET B 1 41 ? -8.758 -5.108 -34.399 1.00 35.14 41 MET B C 1
ATOM 1857 O O . MET B 1 41 ? -8.769 -5.068 -35.632 1.00 35.26 41 MET B O 1
ATOM 1862 N N . VAL B 1 42 ? -9.623 -4.451 -33.623 1.00 35.34 42 VAL B N 1
ATOM 1863 C CA . VAL B 1 42 ? -10.633 -3.498 -34.109 1.00 35.73 42 VAL B CA 1
ATOM 1864 C C . VAL B 1 42 ? -10.013 -2.287 -34.840 1.00 35.76 42 VAL B C 1
ATOM 1865 O O . VAL B 1 42 ? -10.441 -1.938 -35.934 1.00 35.99 42 VAL B O 1
ATOM 1869 N N . GLY B 1 43 ? -8.995 -1.675 -34.246 1.00 36.29 43 GLY B N 1
ATOM 1870 C CA . GLY B 1 43 ? -8.227 -0.618 -34.906 1.00 35.97 43 GLY B CA 1
ATOM 1871 C C . GLY B 1 43 ? -7.575 -1.078 -36.204 1.00 36.17 43 GLY B C 1
ATOM 1872 O O . GLY B 1 43 ? -7.540 -0.333 -37.185 1.00 35.80 43 GLY B O 1
ATOM 1873 N N . ASN B 1 44 ? -7.060 -2.305 -36.214 1.00 36.38 44 ASN B N 1
ATOM 1874 C CA . ASN B 1 44 ? -6.510 -2.884 -37.432 1.00 37.17 44 ASN B CA 1
ATOM 1875 C C . ASN B 1 44 ? -7.498 -2.986 -38.612 1.00 36.42 44 ASN B C 1
ATOM 1876 O O . ASN B 1 44 ? -7.139 -2.620 -39.725 1.00 35.98 44 ASN B O 1
ATOM 1881 N N . TYR B 1 45 ? -8.716 -3.501 -38.361 1.00 35.68 45 TYR B N 1
ATOM 1882 C CA . TYR B 1 45 ? -9.772 -3.593 -39.359 1.00 34.08 45 TYR B CA 1
ATOM 1883 C C . TYR B 1 45 ? -10.066 -2.206 -39.886 1.00 34.71 45 TYR B C 1
ATOM 1884 O O . TYR B 1 45 ? -10.030 -1.978 -41.087 1.00 34.75 45 TYR B O 1
ATOM 1893 N N . LYS B 1 46 ? -10.326 -1.267 -38.984 1.00 34.81 46 LYS B N 1
ATOM 1894 C CA . LYS B 1 46 ? -10.537 0.106 -39.389 1.00 34.66 46 LYS B CA 1
ATOM 1895 C C . LYS B 1 46 ? -9.452 0.577 -40.347 1.00 35.06 46 LYS B C 1
ATOM 1896 O O . LYS B 1 46 ? -9.764 1.081 -41.419 1.00 34.44 46 LYS B O 1
ATOM 1902 N N . ASP B 1 47 ? -8.191 0.386 -39.966 1.00 35.27 47 ASP B N 1
ATOM 1903 C CA . ASP B 1 47 ? -7.089 0.856 -40.779 1.00 36.52 47 ASP B CA 1
ATOM 1904 C C . ASP B 1 47 ? -7.009 0.236 -42.177 1.00 36.21 47 ASP B C 1
ATOM 1905 O O . ASP B 1 47 ? -6.642 0.926 -43.137 1.00 35.71 47 ASP B O 1
ATOM 1910 N N . VAL B 1 48 ? -7.307 -1.065 -42.286 1.00 35.90 48 VAL B N 1
ATOM 1911 C CA . VAL B 1 48 ? -7.385 -1.732 -43.579 1.00 36.33 48 VAL B CA 1
ATOM 1912 C C . VAL B 1 48 ? -8.393 -1.000 -44.488 1.00 36.56 48 VAL B C 1
ATOM 1913 O O . VAL B 1 48 ? -8.056 -0.600 -45.609 1.00 36.34 48 VAL B O 1
ATOM 1917 N N . ILE B 1 49 ? -9.606 -0.801 -43.988 1.00 36.52 49 ILE B N 1
ATOM 1918 C CA . ILE B 1 49 ? -10.651 -0.161 -44.793 1.00 37.12 49 ILE B CA 1
ATOM 1919 C C . ILE B 1 49 ? -10.336 1.302 -45.119 1.00 37.09 49 ILE B C 1
ATOM 1920 O O . ILE B 1 49 ? -10.506 1.708 -46.249 1.00 36.28 49 ILE B O 1
ATOM 1925 N N . LYS B 1 50 ? -9.827 2.060 -44.146 1.00 37.24 50 LYS B N 1
ATOM 1926 C CA . LYS B 1 50 ? -9.413 3.444 -44.377 1.00 38.00 50 LYS B CA 1
ATOM 1927 C C . LYS B 1 50 ? -8.405 3.539 -45.523 1.00 37.51 50 LYS B C 1
ATOM 1928 O O . LYS B 1 50 ? -8.621 4.280 -46.479 1.00 37.55 50 LYS B O 1
ATOM 1934 N N . VAL B 1 51 ? -7.313 2.782 -45.419 1.00 37.16 51 VAL B N 1
ATOM 1935 C CA . VAL B 1 51 ? -6.271 2.764 -46.439 1.00 36.70 51 VAL B CA 1
ATOM 1936 C C . VAL B 1 51 ? -6.814 2.368 -47.820 1.00 37.11 51 VAL B C 1
ATOM 1937 O O . VAL B 1 51 ? -6.616 3.092 -48.799 1.00 36.35 51 VAL B O 1
ATOM 1941 N N . LEU B 1 52 ? -7.500 1.229 -47.907 1.00 37.46 52 LEU B N 1
ATOM 1942 C CA . LEU B 1 52 ? -7.983 0.738 -49.215 1.00 38.07 52 LEU B CA 1
ATOM 1943 C C . LEU B 1 52 ? -8.937 1.709 -49.917 1.00 38.94 52 LEU B C 1
ATOM 1944 O O . LEU B 1 52 ? -9.072 1.713 -51.145 1.00 39.38 52 LEU B O 1
ATOM 1949 N N . THR B 1 53 ? -9.556 2.560 -49.116 1.00 38.65 53 THR B N 1
ATOM 1950 C CA . THR B 1 53 ? -10.752 3.275 -49.483 1.00 38.99 53 THR B CA 1
ATOM 1951 C C . THR B 1 53 ? -10.454 4.795 -49.582 1.00 39.14 53 THR B C 1
ATOM 1952 O O . THR B 1 53 ? -11.076 5.515 -50.379 1.00 39.06 53 THR B O 1
ATOM 1956 N N . GLU B 1 54 ? -9.483 5.268 -48.801 1.00 38.66 54 GLU B N 1
ATOM 1957 C CA . GLU B 1 54 ? -9.122 6.692 -48.789 1.00 39.34 54 GLU B CA 1
ATOM 1958 C C . GLU B 1 54 ? -7.760 6.974 -49.426 1.00 38.87 54 GLU B C 1
ATOM 1959 O O . GLU B 1 54 ? -7.428 8.123 -49.657 1.00 39.20 54 GLU B O 1
ATOM 1965 N N . SER B 1 55 ? -6.982 5.930 -49.715 1.00 38.86 55 SER B N 1
ATOM 1966 C CA . SER B 1 55 ? -5.667 6.129 -50.342 1.00 39.56 55 SER B CA 1
ATOM 1967 C C . SER B 1 55 ? -5.722 6.144 -51.875 1.00 39.72 55 SER B C 1
ATOM 1968 O O . SER B 1 55 ? -4.780 6.576 -52.521 1.00 39.75 55 SER B O 1
ATOM 1971 N N . SER B 1 56 ? -6.830 5.669 -52.441 1.00 40.46 56 SER B N 1
ATOM 1972 C CA . SER B 1 56 ? -7.037 5.665 -53.893 1.00 40.76 56 SER B CA 1
ATOM 1973 C C . SER B 1 56 ? -7.076 7.085 -54.449 1.00 41.13 56 SER B C 1
ATOM 1974 O O . SER B 1 56 ? -7.310 8.043 -53.708 1.00 41.13 56 SER B O 1
ATOM 1977 N N . ASP B 1 57 ? -6.837 7.213 -55.751 1.00 41.48 57 ASP B N 1
ATOM 1978 C CA . ASP B 1 57 ? -6.901 8.507 -56.425 1.00 42.10 57 ASP B CA 1
ATOM 1979 C C . ASP B 1 57 ? -8.288 8.836 -56.980 1.00 42.24 57 ASP B C 1
ATOM 1980 O O . ASP B 1 57 ? -8.520 9.952 -57.439 1.00 42.15 57 ASP B O 1
ATOM 1985 N N . PHE B 1 58 ? -9.201 7.866 -56.915 1.00 42.59 58 PHE B N 1
ATOM 1986 C CA . PHE B 1 58 ? -10.509 7.976 -57.567 1.00 42.90 58 PHE B CA 1
ATOM 1987 C C . PHE B 1 58 ? -11.695 8.011 -56.594 1.00 43.11 58 PHE B C 1
ATOM 1988 O O . PHE B 1 58 ? -11.879 7.107 -55.774 1.00 43.03 58 PHE B O 1
ATOM 1996 N N . SER B 1 62 ? -13.792 3.573 -53.410 1.00 41.70 62 SER B N 1
ATOM 1997 C CA . SER B 1 62 ? -14.756 2.937 -54.307 1.00 41.44 62 SER B CA 1
ATOM 1998 C C . SER B 1 62 ? -15.462 1.826 -53.551 1.00 40.66 62 SER B C 1
ATOM 1999 O O . SER B 1 62 ? -14.950 1.352 -52.530 1.00 40.51 62 SER B O 1
ATOM 2002 N N . LEU B 1 63 ? -16.639 1.422 -54.038 1.00 39.48 63 LEU B N 1
ATOM 2003 C CA . LEU B 1 63 ? -17.364 0.321 -53.405 1.00 38.49 63 LEU B CA 1
ATOM 2004 C C . LEU B 1 63 ? -16.652 -1.023 -53.556 1.00 37.52 63 LEU B C 1
ATOM 2005 O O . LEU B 1 63 ? -16.759 -1.880 -52.688 1.00 37.05 63 LEU B O 1
ATOM 2010 N N . ILE B 1 64 ? -15.932 -1.214 -54.655 1.00 36.10 64 ILE B N 1
ATOM 2011 C CA . ILE B 1 64 ? -15.194 -2.457 -54.837 1.00 35.22 64 ILE B CA 1
ATOM 2012 C C . ILE B 1 64 ? -14.020 -2.573 -53.843 1.00 35.00 64 ILE B C 1
ATOM 2013 O O . ILE B 1 64 ? -13.698 -3.665 -53.360 1.00 34.95 64 ILE B O 1
ATOM 2018 N N . LEU B 1 65 ? -13.421 -1.428 -53.532 1.00 34.23 65 LEU B N 1
ATOM 2019 C CA . LEU B 1 65 ? -12.252 -1.350 -52.690 1.00 34.59 65 LEU B CA 1
ATOM 2020 C C . LEU B 1 65 ? -12.651 -1.499 -51.235 1.00 34.36 65 LEU B C 1
ATOM 2021 O O . LEU B 1 65 ? -11.897 -2.091 -50.451 1.00 35.24 65 LEU B O 1
ATOM 2026 N N . LEU B 1 66 ? -13.836 -0.972 -50.907 1.00 33.93 66 LEU B N 1
ATOM 2027 C CA . LEU B 1 66 ? -14.513 -1.201 -49.623 1.00 34.46 66 LEU B CA 1
ATOM 2028 C C . LEU B 1 66 ? -14.809 -2.687 -49.432 1.00 34.88 66 LEU B C 1
ATOM 2029 O O . LEU B 1 66 ? -14.598 -3.222 -48.348 1.00 35.62 66 LEU B O 1
ATOM 2034 N N . LEU B 1 67 ? -15.320 -3.331 -50.477 1.00 35.47 67 LEU B N 1
ATOM 2035 C CA . LEU B 1 67 ? -15.582 -4.762 -50.442 1.00 35.88 67 LEU B CA 1
ATOM 2036 C C . LEU B 1 67 ? -14.280 -5.558 -50.239 1.00 36.51 67 LEU B C 1
ATOM 2037 O O . LEU B 1 67 ? -14.252 -6.492 -49.453 1.00 36.59 67 LEU B O 1
ATOM 2042 N N . ALA B 1 68 ? -13.218 -5.187 -50.954 1.00 36.79 68 ALA B N 1
ATOM 2043 C CA . ALA B 1 68 ? -11.922 -5.849 -50.805 1.00 36.94 68 ALA B CA 1
ATOM 2044 C C . ALA B 1 68 ? -11.446 -5.802 -49.339 1.00 37.06 68 ALA B C 1
ATOM 2045 O O . ALA B 1 68 ? -11.020 -6.813 -48.789 1.00 37.74 68 ALA B O 1
ATOM 2047 N N . GLY B 1 69 ? -11.524 -4.621 -48.729 1.00 37.21 69 GLY B N 1
ATOM 2048 C CA . GLY B 1 69 ? -11.207 -4.420 -47.319 1.00 36.54 69 GLY B CA 1
ATOM 2049 C C . GLY B 1 69 ? -12.129 -5.207 -46.411 1.00 36.32 69 GLY B C 1
ATOM 2050 O O . GLY B 1 69 ? -11.668 -5.918 -45.525 1.00 36.73 69 GLY B O 1
ATOM 2051 N N . SER B 1 70 ? -13.432 -5.078 -46.642 1.00 36.07 70 SER B N 1
ATOM 2052 C CA . SER B 1 70 ? -14.422 -5.827 -45.897 1.00 36.70 70 SER B CA 1
ATOM 2053 C C . SER B 1 70 ? -14.151 -7.343 -45.951 1.00 36.31 70 SER B C 1
ATOM 2054 O O . SER B 1 70 ? -14.305 -8.041 -44.957 1.00 35.78 70 SER B O 1
ATOM 2057 N N . LEU B 1 71 ? -13.721 -7.836 -47.106 1.00 36.61 71 LEU B N 1
ATOM 2058 C CA . LEU B 1 71 ? -13.441 -9.263 -47.268 1.00 36.66 71 LEU B CA 1
ATOM 2059 C C . LEU B 1 71 ? -12.135 -9.710 -46.602 1.00 36.65 71 LEU B C 1
ATOM 2060 O O . LEU B 1 71 ? -12.026 -10.846 -46.143 1.00 36.96 71 LEU B O 1
ATOM 2065 N N . ARG B 1 72 ? -11.147 -8.820 -46.582 1.00 36.43 72 ARG B N 1
ATOM 2066 C CA . ARG B 1 72 ? -9.864 -9.062 -45.902 1.00 36.58 72 ARG B CA 1
ATOM 2067 C C . ARG B 1 72 ? -10.166 -9.270 -44.416 1.00 35.67 72 ARG B C 1
ATOM 2068 O O . ARG B 1 72 ? -9.612 -10.148 -43.768 1.00 34.54 72 ARG B O 1
ATOM 2076 N N . ASN B 1 73 ? -11.054 -8.423 -43.903 1.00 35.37 73 ASN B N 1
ATOM 2077 C CA . ASN B 1 73 ? -11.386 -8.382 -42.482 1.00 34.92 73 ASN B CA 1
ATOM 2078 C C . ASN B 1 73 ? -12.212 -9.610 -42.136 1.00 35.08 73 ASN B C 1
ATOM 2079 O O . ASN B 1 73 ? -11.919 -10.304 -41.164 1.00 35.66 73 ASN B O 1
ATOM 2084 N N . ARG B 1 74 ? -13.216 -9.904 -42.951 1.00 35.04 74 ARG B N 1
ATOM 2085 C CA . ARG B 1 74 ? -13.944 -11.164 -42.825 1.00 35.33 74 ARG B CA 1
ATOM 2086 C C . ARG B 1 74 ? -13.042 -12.405 -42.741 1.00 35.64 74 ARG B C 1
ATOM 2087 O O . ARG B 1 74 ? -13.251 -13.267 -41.896 1.00 35.26 74 ARG B O 1
ATOM 2095 N N . VAL B 1 75 ? -12.100 -12.504 -43.671 1.00 36.59 75 VAL B N 1
ATOM 2096 C CA . VAL B 1 75 ? -11.180 -13.658 -43.784 1.00 37.76 75 VAL B CA 1
ATOM 2097 C C . VAL B 1 75 ? -10.274 -13.796 -42.540 1.00 37.67 75 VAL B C 1
ATOM 2098 O O . VAL B 1 75 ? -9.969 -14.896 -42.094 1.00 37.28 75 VAL B O 1
ATOM 2102 N N . THR B 1 76 ? -9.857 -12.659 -42.005 1.00 37.78 76 THR B N 1
ATOM 2103 C CA . THR B 1 76 ? -9.145 -12.581 -40.724 1.00 38.17 76 THR B CA 1
ATOM 2104 C C . THR B 1 76 ? -10.054 -13.064 -39.582 1.00 37.39 76 THR B C 1
ATOM 2105 O O . THR B 1 76 ? -9.611 -13.826 -38.709 1.00 35.86 76 THR B O 1
ATOM 2109 N N . SER B 1 77 ? -11.321 -12.650 -39.600 1.00 36.66 77 SER B N 1
ATOM 2110 C CA . SER B 1 77 ? -12.254 -13.138 -38.593 1.00 36.98 77 SER B CA 1
ATOM 2111 C C . SER B 1 77 ? -12.555 -14.630 -38.743 1.00 36.63 77 SER B C 1
ATOM 2112 O O . SER B 1 77 ? -12.691 -15.297 -37.744 1.00 37.30 77 SER B O 1
ATOM 2115 N N . ILE B 1 78 ? -12.668 -15.142 -39.970 1.00 36.47 78 ILE B N 1
ATOM 2116 C CA . ILE B 1 78 ? -12.893 -16.583 -40.186 1.00 36.24 78 ILE B CA 1
ATOM 2117 C C . ILE B 1 78 ? -11.686 -17.348 -39.629 1.00 36.77 78 ILE B C 1
ATOM 2118 O O . ILE B 1 78 ? -11.837 -18.307 -38.877 1.00 36.64 78 ILE B O 1
ATOM 2123 N N . ARG B 1 79 ? -10.482 -16.870 -39.946 1.00 37.00 79 ARG B N 1
ATOM 2124 C CA . ARG B 1 79 ? -9.262 -17.473 -39.418 1.00 36.51 79 ARG B CA 1
ATOM 2125 C C . ARG B 1 79 ? -9.198 -17.420 -37.883 1.00 36.58 79 ARG B C 1
ATOM 2126 O O . ARG B 1 79 ? -8.771 -18.387 -37.263 1.00 37.26 79 ARG B O 1
ATOM 2134 N N . ASN B 1 80 ? -9.625 -16.308 -37.279 1.00 36.56 80 ASN B N 1
ATOM 2135 C CA . ASN B 1 80 ? -9.571 -16.131 -35.840 1.00 36.54 80 ASN B CA 1
ATOM 2136 C C . ASN B 1 80 ? -10.454 -17.136 -35.105 1.00 36.71 80 ASN B C 1
ATOM 2137 O O . ASN B 1 80 ? -10.043 -17.699 -34.088 1.00 36.21 80 ASN B O 1
ATOM 2142 N N . SER B 1 81 ? -11.643 -17.396 -35.651 1.00 36.50 81 SER B N 1
ATOM 2143 C CA . SER B 1 81 ? -12.618 -18.303 -35.041 1.00 37.42 81 SER B CA 1
ATOM 2144 C C . SER B 1 81 ? -12.127 -19.756 -34.991 1.00 37.75 81 SER B C 1
ATOM 2145 O O . SER B 1 81 ? -12.644 -20.582 -34.208 1.00 38.59 81 SER B O 1
ATOM 2148 N N . LEU B 1 82 ? -11.142 -20.062 -35.827 1.00 37.61 82 LEU B N 1
ATOM 2149 C CA . LEU B 1 82 ? -10.628 -21.414 -35.945 1.00 37.06 82 LEU B CA 1
ATOM 2150 C C . LEU B 1 82 ? -9.361 -21.684 -35.155 1.00 36.58 82 LEU B C 1
ATOM 2151 O O . LEU B 1 82 ? -8.845 -22.794 -35.211 1.00 36.74 82 LEU B O 1
ATOM 2156 N N . LYS B 1 83 ? -8.838 -20.696 -34.435 1.00 35.94 83 LYS B N 1
ATOM 2157 C CA . LYS B 1 83 ? -7.509 -20.878 -33.850 1.00 36.79 83 LYS B CA 1
ATOM 2158 C C . LYS B 1 83 ? -7.406 -22.027 -32.824 1.00 36.20 83 LYS B C 1
ATOM 2159 O O . LYS B 1 83 ? -6.434 -22.784 -32.851 1.00 36.75 83 LYS B O 1
ATOM 2165 N N . SER B 1 84 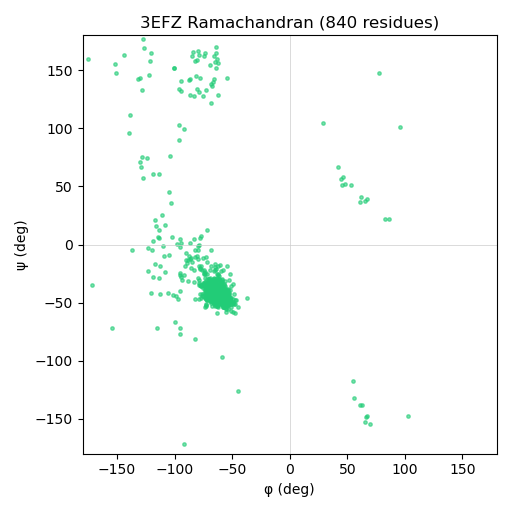? -8.381 -22.165 -31.926 1.00 36.25 84 SER B N 1
ATOM 2166 C CA . SER B 1 84 ? -8.398 -23.309 -30.994 1.00 35.80 84 SER B CA 1
ATOM 2167 C C . SER B 1 84 ? -8.708 -24.626 -31.682 1.00 35.98 84 SER B C 1
ATOM 2168 O O . SER B 1 84 ? -8.235 -25.676 -31.247 1.00 36.25 84 SER B O 1
ATOM 2171 N N . ILE B 1 85 ? -9.535 -24.584 -32.723 1.00 35.54 85 ILE B N 1
ATOM 2172 C CA . ILE B 1 85 ? -9.812 -25.791 -33.509 1.00 36.15 85 ILE B CA 1
ATOM 2173 C C . ILE B 1 85 ? -8.477 -26.322 -34.078 1.00 36.52 85 ILE B C 1
ATOM 2174 O O . ILE B 1 85 ? -8.198 -27.526 -34.031 1.00 35.40 85 ILE B O 1
ATOM 2179 N N . LYS B 1 86 ? -7.645 -25.394 -34.559 1.00 37.06 86 LYS B N 1
ATOM 2180 C CA . LYS B 1 86 ? -6.329 -25.715 -35.126 1.00 38.24 86 LYS B CA 1
ATOM 2181 C C . LYS B 1 86 ? -5.265 -26.117 -34.102 1.00 38.48 86 LYS B C 1
ATOM 2182 O O . LYS B 1 86 ? -4.619 -27.163 -34.248 1.00 39.13 86 LYS B O 1
ATOM 2188 N N . SER B 1 87 ? -5.077 -25.296 -33.071 1.00 38.69 87 SER B N 1
ATOM 2189 C CA . SER B 1 87 ? -4.022 -25.533 -32.082 1.00 38.90 87 SER B CA 1
ATOM 2190 C C . SER B 1 87 ? -4.309 -26.710 -31.155 1.00 38.78 87 SER B C 1
ATOM 2191 O O . SER B 1 87 ? -3.401 -27.196 -30.468 1.00 38.75 87 SER B O 1
ATOM 2194 N N . GLN B 1 88 ? -5.563 -27.164 -31.140 1.00 38.88 88 GLN B N 1
ATOM 2195 C CA . GLN B 1 88 ? -5.983 -28.289 -30.303 1.00 38.59 88 GLN B CA 1
ATOM 2196 C C . GLN B 1 88 ? -6.456 -29.458 -31.149 1.00 38.57 88 GLN B C 1
ATOM 2197 O O . GLN B 1 88 ? -7.160 -30.336 -30.665 1.00 38.28 88 GLN B O 1
ATOM 2203 N N . GLU B 1 89 ? -6.034 -29.479 -32.409 1.00 39.25 89 GLU B N 1
ATOM 2204 C CA . GLU B 1 89 ? -6.452 -30.507 -33.361 1.00 40.03 89 GLU B CA 1
ATOM 2205 C C . GLU B 1 89 ? -6.227 -31.941 -32.899 1.00 40.43 89 GLU B C 1
ATOM 2206 O O . GLU B 1 89 ? -7.104 -32.792 -33.118 1.00 40.81 89 GLU B O 1
ATOM 2212 N N . GLU B 1 90 ? -5.069 -32.222 -32.286 1.00 40.18 90 GLU B N 1
ATOM 2213 C CA . GLU B 1 90 ? -4.792 -33.589 -31.806 1.00 40.34 90 GLU B CA 1
ATOM 2214 C C . GLU B 1 90 ? -5.709 -34.012 -30.647 1.00 39.50 90 GLU B C 1
ATOM 2215 O O . GLU B 1 90 ? -6.198 -35.134 -30.639 1.00 39.64 90 GLU B O 1
ATOM 2221 N N . LYS B 1 91 ? -5.957 -33.107 -29.696 1.00 38.89 91 LYS B N 1
ATOM 2222 C CA . LYS B 1 91 ? -6.967 -33.324 -28.635 1.00 37.96 91 LYS B CA 1
ATOM 2223 C C . LYS B 1 91 ? -8.374 -33.568 -29.203 1.00 37.42 91 LYS B C 1
ATOM 2224 O O . LYS B 1 91 ? -9.095 -34.469 -28.745 1.00 37.48 91 LYS B O 1
ATOM 2230 N N . LEU B 1 92 ? -8.753 -32.773 -30.196 1.00 36.34 92 LEU B N 1
ATOM 2231 C CA . LEU B 1 92 ? -10.047 -32.918 -30.850 1.00 35.87 92 LEU B CA 1
ATOM 2232 C C . LEU B 1 92 ? -10.233 -34.228 -31.636 1.00 36.17 92 LEU B C 1
ATOM 2233 O O . LEU B 1 92 ? -11.289 -34.854 -31.529 1.00 35.68 92 LEU B O 1
ATOM 2238 N N . ARG B 1 93 ? -9.224 -34.635 -32.411 1.00 36.79 93 ARG B N 1
ATOM 2239 C CA . ARG B 1 93 ? -9.229 -35.937 -33.110 1.00 37.37 93 ARG B CA 1
ATOM 2240 C C . ARG B 1 93 ? -9.338 -37.094 -32.134 1.00 37.65 93 ARG B C 1
ATOM 2241 O O . ARG B 1 93 ? -10.024 -38.075 -32.407 1.00 38.31 93 ARG B O 1
ATOM 2243 N N . LYS B 1 94 ? -8.651 -36.971 -30.999 1.00 37.87 94 LYS B N 1
ATOM 2244 C CA . LYS B 1 94 ? -8.649 -37.969 -29.921 1.00 38.47 94 LYS B CA 1
ATOM 2245 C C . LYS B 1 94 ? -10.064 -38.209 -29.373 1.00 37.78 94 LYS B C 1
ATOM 2246 O O . LYS B 1 94 ? -10.451 -39.335 -29.075 1.00 37.71 94 LYS B O 1
ATOM 2252 N N . GLU B 1 95 ? -10.817 -37.121 -29.233 1.00 37.21 95 GLU B N 1
ATOM 2253 C CA . GLU B 1 95 ? -12.155 -37.129 -28.664 1.00 36.65 95 GLU B CA 1
ATOM 2254 C C . GLU B 1 95 ? -13.221 -37.676 -29.600 1.00 36.33 95 GLU B C 1
ATOM 2255 O O . GLU B 1 95 ? -14.349 -37.906 -29.171 1.00 35.99 95 GLU B O 1
ATOM 2261 N N . LYS B 1 96 ? -12.868 -37.851 -30.871 1.00 36.43 96 LYS B N 1
ATOM 2262 C CA . LYS B 1 96 ? -13.806 -38.273 -31.918 1.00 37.04 96 LYS B CA 1
ATOM 2263 C C . LYS B 1 96 ? -14.277 -39.715 -31.781 1.00 37.43 96 LYS B C 1
ATOM 2264 O O . LYS B 1 96 ? -15.388 -40.039 -32.195 1.00 37.78 96 LYS B O 1
ATOM 2270 N N . SER B 1 97 ? -13.431 -40.581 -31.230 1.00 37.90 97 SER B N 1
ATOM 2271 C CA . SER B 1 97 ? -13.792 -41.981 -31.033 1.00 39.03 97 SER B CA 1
ATOM 2272 C C . SER B 1 97 ? -15.052 -42.100 -30.193 1.00 38.87 97 SER B C 1
ATOM 2273 O O . SER B 1 97 ? -16.031 -42.741 -30.605 1.00 38.79 97 SER B O 1
ATOM 2276 N N . LEU B 1 98 ? -15.019 -41.454 -29.029 1.00 39.14 98 LEU B N 1
ATOM 2277 C CA . LEU B 1 98 ? -16.117 -41.519 -28.075 1.00 39.06 98 LEU B CA 1
ATOM 2278 C C . LEU B 1 98 ? -17.138 -40.414 -28.274 1.00 38.86 98 LEU B C 1
ATOM 2279 O O . LEU B 1 98 ? -18.270 -40.513 -27.783 1.00 39.22 98 LEU B O 1
ATOM 2284 N N . ASN B 1 99 ? -16.750 -39.353 -28.982 1.00 38.44 99 ASN B N 1
ATOM 2285 C CA . ASN B 1 99 ? -17.651 -38.230 -29.222 1.00 37.54 99 ASN B CA 1
ATOM 2286 C C . ASN B 1 99 ? -17.747 -37.876 -30.696 1.00 37.47 99 ASN B C 1
ATOM 2287 O O . ASN B 1 99 ? -17.487 -36.738 -31.106 1.00 37.15 99 ASN B O 1
ATOM 2292 N N . ASN B 1 100 ? -18.144 -38.861 -31.494 1.00 37.40 100 ASN B N 1
ATOM 2293 C CA . ASN B 1 100 ? -18.057 -38.739 -32.945 1.00 37.31 100 ASN B CA 1
ATOM 2294 C C . ASN B 1 100 ? -18.782 -37.513 -33.520 1.00 37.27 100 ASN B C 1
ATOM 2295 O O . ASN B 1 100 ? -18.168 -36.661 -34.184 1.00 36.61 100 ASN B O 1
ATOM 2300 N N . GLU B 1 101 ? -20.080 -37.444 -33.238 1.00 36.97 101 GLU B N 1
ATOM 2301 C CA . GLU B 1 101 ? -20.969 -36.481 -33.861 1.00 37.27 101 GLU B CA 1
ATOM 2302 C C . GLU B 1 101 ? -20.588 -35.044 -33.572 1.00 36.21 101 GLU B C 1
ATOM 2303 O O . GLU B 1 101 ? -20.666 -34.194 -34.455 1.00 36.95 101 GLU B O 1
ATOM 2309 N N . PHE B 1 102 ? -20.195 -34.759 -32.332 1.00 35.56 102 PHE B N 1
ATOM 2310 C CA . PHE B 1 102 ? -19.766 -33.411 -31.979 1.00 34.19 102 PHE B CA 1
ATOM 2311 C C . PHE B 1 102 ? -18.490 -32.984 -32.750 1.00 34.21 102 PHE B C 1
ATOM 2312 O O . PHE B 1 102 ? -18.384 -31.854 -33.249 1.00 33.55 102 PHE B O 1
ATOM 2320 N N . ILE B 1 103 ? -17.519 -33.887 -32.808 1.00 34.28 103 ILE B N 1
ATOM 2321 C CA . ILE B 1 103 ? -16.222 -33.607 -33.423 1.00 34.75 103 ILE B CA 1
ATOM 2322 C C . ILE B 1 103 ? -16.343 -33.484 -34.954 1.00 34.50 103 ILE B C 1
ATOM 2323 O O . ILE B 1 103 ? -15.637 -32.687 -35.578 1.00 34.77 103 ILE B O 1
ATOM 2328 N N . GLN B 1 104 ? -17.293 -34.227 -35.520 1.00 34.49 104 GLN B N 1
ATOM 2329 C CA . GLN B 1 104 ? -17.651 -34.137 -36.942 1.00 34.43 104 GLN B CA 1
ATOM 2330 C C . GLN B 1 104 ? -18.242 -32.781 -37.308 1.00 34.36 104 GLN B C 1
ATOM 2331 O O . GLN B 1 104 ? -17.970 -32.264 -38.377 1.00 34.39 104 GLN B O 1
ATOM 2337 N N . VAL B 1 105 ? -19.052 -32.210 -36.422 1.00 34.76 105 VAL B N 1
ATOM 2338 C CA . VAL B 1 105 ? -19.628 -30.884 -36.663 1.00 34.41 105 VAL B CA 1
ATOM 2339 C C . VAL B 1 105 ? -18.498 -29.870 -36.695 1.00 34.57 105 VAL B C 1
ATOM 2340 O O . VAL B 1 105 ? -18.468 -29.004 -37.559 1.00 35.05 105 VAL B O 1
ATOM 2344 N N . ILE B 1 106 ? -17.553 -30.021 -35.765 1.00 35.36 106 ILE B N 1
ATOM 2345 C CA . ILE B 1 106 ? -16.361 -29.184 -35.668 1.00 35.92 106 ILE B CA 1
ATOM 2346 C C . ILE B 1 106 ? -15.492 -29.287 -36.931 1.00 36.42 106 ILE B C 1
ATOM 2347 O O . ILE B 1 106 ? -15.072 -28.262 -37.480 1.00 36.74 106 ILE B O 1
ATOM 2352 N N . GLU B 1 107 ? -15.267 -30.512 -37.393 1.00 37.27 107 GLU B N 1
ATOM 2353 C CA . GLU B 1 107 ? -14.532 -30.797 -38.629 1.00 37.78 107 GLU B CA 1
ATOM 2354 C C . GLU B 1 107 ? -15.196 -30.186 -39.859 1.00 37.74 107 GLU B C 1
ATOM 2355 O O . GLU B 1 107 ? -14.509 -29.627 -40.726 1.00 37.79 107 GLU B O 1
ATOM 2361 N N . ASP B 1 108 ? -16.526 -30.296 -39.927 1.00 38.08 108 ASP B N 1
ATOM 2362 C CA . ASP B 1 108 ? -17.302 -29.760 -41.059 1.00 37.93 108 ASP B CA 1
ATOM 2363 C C . ASP B 1 108 ? -17.224 -28.226 -41.150 1.00 37.59 108 ASP B C 1
ATOM 2364 O O . ASP B 1 108 ? -17.075 -27.670 -42.243 1.00 36.58 108 ASP B O 1
ATOM 2369 N N . ILE B 1 109 ? -17.342 -27.568 -39.996 1.00 37.69 109 ILE B N 1
ATOM 2370 C CA . ILE B 1 109 ? -17.192 -26.102 -39.885 1.00 37.59 109 ILE B CA 1
ATOM 2371 C C . ILE B 1 109 ? -15.795 -25.638 -40.292 1.00 38.11 109 ILE B C 1
ATOM 2372 O O . ILE B 1 109 ? -15.645 -24.620 -40.985 1.00 38.47 109 ILE B O 1
ATOM 2377 N N . LYS B 1 110 ? -14.774 -26.385 -39.863 1.00 38.45 110 LYS B N 1
ATOM 2378 C CA . LYS B 1 110 ? -13.377 -26.085 -40.187 1.00 38.35 110 LYS B CA 1
ATOM 2379 C C . LYS B 1 110 ? -13.112 -26.133 -41.699 1.00 38.19 110 LYS B C 1
ATOM 2380 O O . LYS B 1 110 ? -12.478 -25.239 -42.249 1.00 38.07 110 LYS B O 1
ATOM 2386 N N . ARG B 1 111 ? -13.588 -27.201 -42.343 1.00 38.29 111 ARG B N 1
ATOM 2387 C CA . ARG B 1 111 ? -13.503 -27.426 -43.789 1.00 38.35 111 ARG B CA 1
ATOM 2388 C C . ARG B 1 111 ? -14.192 -26.307 -44.570 1.00 38.25 111 ARG B C 1
ATOM 2389 O O . ARG B 1 111 ? -13.611 -25.731 -45.496 1.00 38.27 111 ARG B O 1
ATOM 2397 N N . ASP B 1 112 ? -15.429 -26.004 -44.183 1.00 37.88 112 ASP B N 1
ATOM 2398 C CA . ASP B 1 112 ? -16.198 -24.914 -44.761 1.00 37.75 112 ASP B CA 1
ATOM 2399 C C . ASP B 1 112 ? -15.530 -23.549 -44.570 1.00 36.87 112 ASP B C 1
ATOM 2400 O O . ASP B 1 112 ? -15.504 -22.745 -45.477 1.00 37.16 112 ASP B O 1
ATOM 2405 N N . PHE B 1 113 ? -15.015 -23.299 -43.377 1.00 36.18 113 PHE B N 1
ATOM 2406 C CA . PHE B 1 113 ? -14.450 -21.993 -43.031 1.00 35.70 113 PHE B CA 1
ATOM 2407 C C . PHE B 1 113 ? -13.141 -21.800 -43.778 1.00 35.21 113 PHE B C 1
ATOM 2408 O O . PHE B 1 113 ? -12.839 -20.713 -44.253 1.00 35.53 113 PHE B O 1
ATOM 2416 N N . GLU B 1 114 ? -12.369 -22.874 -43.893 1.00 34.73 114 GLU B N 1
ATOM 2417 C CA . GLU B 1 114 ? -11.136 -22.869 -44.658 1.00 33.99 114 GLU B CA 1
ATOM 2418 C C . GLU B 1 114 ? -11.370 -22.748 -46.171 1.00 34.48 114 GLU B C 1
ATOM 2419 O O . GLU B 1 114 ? -10.612 -22.048 -46.828 1.00 34.36 114 GLU B O 1
ATOM 2425 N N . GLU B 1 115 ? -12.404 -23.416 -46.719 1.00 35.57 115 GLU B N 1
ATOM 2426 C CA . GLU B 1 115 ? -12.817 -23.231 -48.124 1.00 36.28 115 GLU B CA 1
ATOM 2427 C C . GLU B 1 115 ? -13.058 -21.726 -48.356 1.00 36.22 115 GLU B C 1
ATOM 2428 O O . GLU B 1 115 ? -12.543 -21.161 -49.297 1.00 36.95 115 GLU B O 1
ATOM 2434 N N . SER B 1 116 ? -13.797 -21.088 -47.449 1.00 35.78 116 SER B N 1
ATOM 2435 C CA . SER B 1 116 ? -14.083 -19.650 -47.476 1.00 35.02 116 SER B CA 1
ATOM 2436 C C . SER B 1 116 ? -12.846 -18.744 -47.430 1.00 34.91 116 SER B C 1
ATOM 2437 O O . SER B 1 116 ? -12.743 -17.813 -48.224 1.00 35.09 116 SER B O 1
ATOM 2440 N N . ILE B 1 117 ? -11.910 -19.007 -46.518 1.00 34.63 117 ILE B N 1
ATOM 2441 C CA . ILE B 1 117 ? -10.662 -18.251 -46.505 1.00 34.93 117 ILE B CA 1
ATOM 2442 C C . ILE B 1 117 ? -9.965 -18.399 -47.864 1.00 35.50 117 ILE B C 1
ATOM 2443 O O . ILE B 1 117 ? -9.530 -17.401 -48.414 1.00 36.04 117 ILE B O 1
ATOM 2448 N N . LEU B 1 118 ? -9.869 -19.630 -48.397 1.00 35.42 118 LEU B N 1
ATOM 2449 C CA . LEU B 1 118 ? -9.225 -19.869 -49.708 1.00 36.18 118 LEU B CA 1
ATOM 2450 C C . LEU B 1 118 ? -9.869 -19.108 -50.863 1.00 36.62 118 LEU B C 1
ATOM 2451 O O . LEU B 1 118 ? -9.179 -18.463 -51.640 1.00 36.42 118 LEU B O 1
ATOM 2456 N N . LEU B 1 119 ? -11.191 -19.223 -50.977 1.00 37.18 119 LEU B N 1
ATOM 2457 C CA . LEU B 1 119 ? -11.936 -18.642 -52.081 1.00 37.55 119 LEU B CA 1
ATOM 2458 C C . LEU B 1 119 ? -11.978 -17.127 -51.996 1.00 37.65 119 LEU B C 1
ATOM 2459 O O . LEU B 1 119 ? -11.754 -16.445 -53.002 1.00 38.65 119 LEU B O 1
ATOM 2464 N N . GLU B 1 120 ? -12.233 -16.602 -50.801 1.00 37.22 120 GLU B N 1
ATOM 2465 C CA . GLU B 1 120 ? -12.410 -15.164 -50.621 1.00 37.24 120 GLU B CA 1
ATOM 2466 C C . GLU B 1 120 ? -11.101 -14.405 -50.573 1.00 37.53 120 GLU B C 1
ATOM 2467 O O . GLU B 1 120 ? -11.038 -13.237 -50.939 1.00 36.93 120 GLU B O 1
ATOM 2473 N N . SER B 1 121 ? -10.043 -15.056 -50.116 1.00 37.84 121 SER B N 1
ATOM 2474 C CA . SER B 1 121 ? -8.742 -14.419 -50.213 1.00 38.28 121 SER B CA 1
ATOM 2475 C C . SER B 1 121 ? -8.292 -14.276 -51.693 1.00 37.81 121 SER B C 1
ATOM 2476 O O . SER B 1 121 ? -7.684 -13.278 -52.062 1.00 38.12 121 SER B O 1
ATOM 2479 N N . GLU B 1 122 ? -8.614 -15.245 -52.548 1.00 37.92 122 GLU B N 1
ATOM 2480 C CA A GLU B 1 122 ? -8.331 -15.077 -53.961 0.50 37.12 122 GLU B CA 1
ATOM 2481 C CA B GLU B 1 122 ? -8.404 -15.130 -54.002 0.50 37.86 122 GLU B CA 1
ATOM 2482 C C . GLU B 1 122 ? -9.161 -13.906 -54.539 1.00 37.52 122 GLU B C 1
ATOM 2483 O O . GLU B 1 122 ? -8.637 -13.129 -55.347 1.00 37.01 122 GLU B O 1
ATOM 2494 N N . ASP B 1 123 ? -10.414 -13.746 -54.082 1.00 37.07 123 ASP B N 1
ATOM 2495 C CA . ASP B 1 123 ? -11.268 -12.616 -54.451 1.00 37.24 123 ASP B CA 1
ATOM 2496 C C . ASP B 1 123 ? -10.588 -11.272 -54.130 1.00 37.01 123 ASP B C 1
ATOM 2497 O O . ASP B 1 123 ? -10.475 -10.410 -55.000 1.00 37.16 123 ASP B O 1
ATOM 2502 N N . VAL B 1 124 ? -10.137 -11.100 -52.888 1.00 36.57 124 VAL B N 1
ATOM 2503 C CA . VAL B 1 124 ? -9.457 -9.869 -52.459 1.00 36.35 124 VAL B CA 1
ATOM 2504 C C . VAL B 1 124 ? -8.216 -9.565 -53.332 1.00 36.16 124 VAL B C 1
ATOM 2505 O O . VAL B 1 124 ? -8.056 -8.450 -53.808 1.00 35.83 124 VAL B O 1
ATOM 2509 N N . ILE B 1 125 ? -7.351 -10.560 -53.500 1.00 35.86 125 ILE B N 1
ATOM 2510 C CA . ILE B 1 125 ? -6.145 -10.477 -54.341 1.00 36.29 125 ILE B CA 1
ATOM 2511 C C . ILE B 1 125 ? -6.424 -9.991 -55.761 1.00 36.71 125 ILE B C 1
ATOM 2512 O O . ILE B 1 125 ? -5.755 -9.080 -56.245 1.00 36.97 125 ILE B O 1
ATOM 2517 N N . ARG B 1 126 ? -7.421 -10.586 -56.416 1.00 37.08 126 ARG B N 1
ATOM 2518 C CA . ARG B 1 126 ? -7.852 -10.126 -57.730 1.00 37.61 126 ARG B CA 1
ATOM 2519 C C . ARG B 1 126 ? -8.286 -8.657 -57.723 1.00 36.92 126 ARG B C 1
ATOM 2520 O O . ARG B 1 126 ? -7.938 -7.919 -58.631 1.00 35.85 126 ARG B O 1
ATOM 2528 N N . ILE B 1 127 ? -9.034 -8.238 -56.699 1.00 36.60 127 ILE B N 1
ATOM 2529 C CA . ILE B 1 127 ? -9.458 -6.836 -56.568 1.00 36.06 127 ILE B CA 1
ATOM 2530 C C . ILE B 1 127 ? -8.245 -5.922 -56.370 1.00 36.32 127 ILE B C 1
ATOM 2531 O O . ILE B 1 127 ? -8.137 -4.890 -57.041 1.00 36.87 127 ILE B O 1
ATOM 2536 N N . ILE B 1 128 ? -7.331 -6.315 -55.485 1.00 35.88 128 ILE B N 1
ATOM 2537 C CA . ILE B 1 128 ? -6.104 -5.548 -55.266 1.00 36.41 128 ILE B CA 1
ATOM 2538 C C . ILE B 1 128 ? -5.314 -5.398 -56.577 1.00 36.53 128 ILE B C 1
ATOM 2539 O O . ILE B 1 128 ? -4.960 -4.282 -56.957 1.00 36.71 128 ILE B O 1
ATOM 2544 N N . ASP B 1 129 ? -5.082 -6.510 -57.281 1.00 36.79 129 ASP B N 1
ATOM 2545 C CA . ASP B 1 129 ? -4.308 -6.490 -58.524 1.00 37.40 129 ASP B CA 1
ATOM 2546 C C . ASP B 1 129 ? -4.889 -5.613 -59.646 1.00 37.45 129 ASP B C 1
ATOM 2547 O O . ASP B 1 129 ? -4.127 -4.931 -60.357 1.00 37.48 129 ASP B O 1
ATOM 2552 N N . ASP B 1 130 ? -6.222 -5.606 -59.769 1.00 36.69 130 ASP B N 1
ATOM 2553 C CA A ASP B 1 130 ? -6.906 -4.793 -60.784 0.50 37.10 130 ASP B CA 1
ATOM 2554 C CA B ASP B 1 130 ? -6.917 -4.794 -60.777 0.50 37.01 130 ASP B CA 1
ATOM 2555 C C . ASP B 1 130 ? -6.872 -3.293 -60.477 1.00 36.91 130 ASP B C 1
ATOM 2556 O O . ASP B 1 130 ? -7.078 -2.470 -61.369 1.00 36.75 130 ASP B O 1
ATOM 2565 N N . ASN B 1 131 ? -6.610 -2.946 -59.218 1.00 37.17 131 ASN B N 1
ATOM 2566 C CA . ASN B 1 131 ? -6.665 -1.560 -58.746 1.00 37.45 131 ASN B CA 1
ATOM 2567 C C . ASN B 1 131 ? -5.363 -1.013 -58.182 1.00 37.58 131 ASN B C 1
ATOM 2568 O O . ASN B 1 131 ? -5.281 0.174 -57.830 1.00 38.52 131 ASN B O 1
ATOM 2573 N N . LEU B 1 132 ? -4.355 -1.869 -58.093 1.00 36.97 132 LEU B N 1
ATOM 2574 C CA . LEU B 1 132 ? -3.073 -1.507 -57.520 1.00 36.54 132 LEU B CA 1
ATOM 2575 C C . LEU B 1 132 ? -2.545 -0.178 -58.067 1.00 36.27 132 LEU B C 1
ATOM 2576 O O . LEU B 1 132 ? -2.139 0.703 -57.308 1.00 35.25 132 LEU B O 1
ATOM 2581 N N . LEU B 1 133 ? -2.583 -0.034 -59.384 1.00 36.71 133 LEU B N 1
ATOM 2582 C CA . LEU B 1 133 ? -2.000 1.133 -60.049 1.00 37.68 133 LEU B CA 1
ATOM 2583 C C . LEU B 1 133 ? -2.753 2.440 -59.783 1.00 38.04 133 LEU B C 1
ATOM 2584 O O . LEU B 1 133 ? -2.192 3.528 -59.920 1.00 38.81 133 LEU B O 1
ATOM 2589 N N . MET B 1 134 ? -4.015 2.328 -59.397 1.00 38.51 134 MET B N 1
ATOM 2590 C CA . MET B 1 134 ? -4.844 3.496 -59.104 1.00 38.90 134 MET B CA 1
ATOM 2591 C C . MET B 1 134 ? -4.531 4.072 -57.713 1.00 39.04 134 MET B C 1
ATOM 2592 O O . MET B 1 134 ? -5.134 5.057 -57.300 1.00 38.82 134 MET B O 1
ATOM 2594 N N . TYR B 1 135 ? -3.591 3.445 -57.003 1.00 38.67 135 TYR B N 1
ATOM 2595 C CA . TYR B 1 135 ? -2.984 4.042 -55.817 1.00 38.75 135 TYR B CA 1
ATOM 2596 C C . TYR B 1 135 ? -1.674 4.722 -56.223 1.00 38.92 135 TYR B C 1
ATOM 2597 O O . TYR B 1 135 ? -0.680 4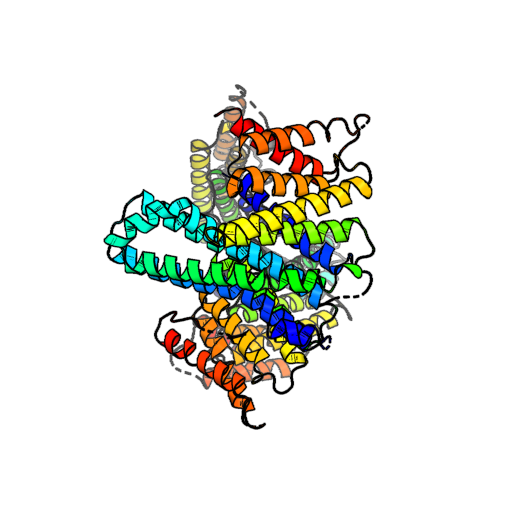.046 -56.448 1.00 38.44 135 TYR B O 1
ATOM 2606 N N . SER B 1 136 ? -1.665 6.048 -56.340 1.00 39.79 136 SER B N 1
ATOM 2607 C CA . SER B 1 136 ? -0.426 6.738 -56.751 1.00 40.59 136 SER B CA 1
ATOM 2608 C C . SER B 1 136 ? 0.553 6.855 -55.582 1.00 40.84 136 SER B C 1
ATOM 2609 O O . SER B 1 136 ? 1.758 7.013 -55.778 1.00 41.19 136 SER B O 1
ATOM 2612 N N . GLU B 1 137 ? 0.019 6.744 -54.371 1.00 40.62 137 GLU B N 1
ATOM 2613 C CA A GLU B 1 137 ? 0.824 6.840 -53.166 0.50 40.97 137 GLU B CA 1
ATOM 2614 C CA B GLU B 1 137 ? 0.798 6.829 -53.144 0.50 40.96 137 GLU B CA 1
ATOM 2615 C C . GLU B 1 137 ? 1.633 5.560 -52.985 1.00 40.93 137 GLU B C 1
ATOM 2616 O O . GLU B 1 137 ? 1.092 4.456 -53.013 1.00 41.07 137 GLU B O 1
ATOM 2627 N N . GLU B 1 138 ? 2.942 5.717 -52.819 1.00 40.76 138 GLU B N 1
ATOM 2628 C CA . GLU B 1 138 ? 3.851 4.555 -52.759 1.00 40.68 138 GLU B CA 1
ATOM 2629 C C . GLU B 1 138 ? 3.647 3.669 -51.514 1.00 39.98 138 GLU B C 1
ATOM 2630 O O . GLU B 1 138 ? 3.776 2.426 -51.583 1.00 39.61 138 GLU B O 1
ATOM 2636 N N . GLY B 1 139 ? 3.345 4.323 -50.391 1.00 38.94 139 GLY B N 1
ATOM 2637 C CA . GLY B 1 139 ? 2.958 3.642 -49.159 1.00 38.22 139 GLY B CA 1
ATOM 2638 C C . GLY B 1 139 ? 1.739 2.749 -49.322 1.00 37.28 139 GLY B C 1
ATOM 2639 O O . GLY B 1 139 ? 1.746 1.622 -48.852 1.00 37.52 139 GLY B O 1
ATOM 2640 N N . ALA B 1 140 ? 0.697 3.251 -49.988 1.00 36.79 140 ALA B N 1
ATOM 2641 C CA . ALA B 1 140 ? -0.536 2.482 -50.230 1.00 36.47 140 ALA B CA 1
ATOM 2642 C C . ALA B 1 140 ? -0.348 1.242 -51.104 1.00 36.42 140 ALA B C 1
ATOM 2643 O O . ALA B 1 140 ? -1.047 0.234 -50.920 1.00 37.02 140 ALA B O 1
ATOM 2645 N N . ARG B 1 141 ? 0.559 1.325 -52.081 1.00 36.36 141 ARG B N 1
ATOM 2646 C CA . ARG B 1 141 ? 0.870 0.169 -52.935 1.00 35.49 141 ARG B CA 1
ATOM 2647 C C . ARG B 1 141 ? 1.572 -0.904 -52.136 1.00 35.30 141 ARG B C 1
ATOM 2648 O O . ARG B 1 141 ? 1.256 -2.075 -52.274 1.00 35.62 141 ARG B O 1
ATOM 2656 N N . ALA B 1 142 ? 2.530 -0.504 -51.302 1.00 35.46 142 ALA B N 1
ATOM 2657 C CA . ALA B 1 142 ? 3.226 -1.443 -50.427 1.00 35.63 142 ALA B CA 1
ATOM 2658 C C . ALA B 1 142 ? 2.225 -2.071 -49.450 1.00 35.67 142 ALA B C 1
ATOM 2659 O O . ALA B 1 142 ? 2.285 -3.263 -49.187 1.00 35.38 142 ALA B O 1
ATOM 2661 N N . PHE B 1 143 ? 1.296 -1.260 -48.947 1.00 35.22 143 PHE B N 1
ATOM 2662 C CA . PHE B 1 143 ? 0.244 -1.736 -48.065 1.00 36.30 143 PHE B CA 1
ATOM 2663 C C . PHE B 1 143 ? -0.549 -2.904 -48.685 1.00 35.88 143 PHE B C 1
ATOM 2664 O O . PHE B 1 143 ? -0.755 -3.924 -48.036 1.00 35.53 143 PHE B O 1
ATOM 2672 N N . CYS B 1 144 ? -1.012 -2.733 -49.926 1.00 36.36 144 CYS B N 1
ATOM 2673 C CA . CYS B 1 144 ? -1.744 -3.779 -50.648 1.00 36.30 144 CYS B CA 1
ATOM 2674 C C . CYS B 1 144 ? -0.926 -5.063 -50.905 1.00 36.45 144 CYS B C 1
ATOM 2675 O O . CYS B 1 144 ? -1.461 -6.172 -50.851 1.00 36.10 144 CYS B O 1
ATOM 2678 N N . ILE B 1 145 ? 0.369 -4.908 -51.178 1.00 36.69 145 ILE B N 1
ATOM 2679 C CA . ILE B 1 145 ? 1.249 -6.040 -51.471 1.00 36.02 145 ILE B CA 1
ATOM 2680 C C . ILE B 1 145 ? 1.567 -6.842 -50.187 1.00 36.82 145 ILE B C 1
ATOM 2681 O O . ILE B 1 145 ? 1.601 -8.082 -50.212 1.00 37.02 145 ILE B O 1
ATOM 2686 N N . LYS B 1 146 ? 1.774 -6.145 -49.068 1.00 36.10 146 LYS B N 1
ATOM 2687 C CA . LYS B 1 146 ? 1.889 -6.819 -47.775 1.00 36.26 146 LYS B CA 1
ATOM 2688 C C . LYS B 1 146 ? 0.620 -7.644 -47.476 1.00 36.75 146 LYS B C 1
ATOM 2689 O O . LYS B 1 146 ? 0.703 -8.793 -47.017 1.00 36.49 146 LYS B O 1
ATOM 2695 N N . LEU B 1 147 ? -0.535 -7.031 -47.746 1.00 36.39 147 LEU B N 1
ATOM 2696 C CA . LEU B 1 147 ? -1.842 -7.634 -47.579 1.00 37.44 147 LEU B CA 1
ATOM 2697 C C . LEU B 1 147 ? -1.991 -8.927 -48.389 1.00 37.01 147 LEU B C 1
ATOM 2698 O O . LEU B 1 147 ? -2.503 -9.926 -47.880 1.00 37.45 147 LEU B O 1
ATOM 2703 N N . LYS B 1 148 ? -1.539 -8.907 -49.642 1.00 36.73 148 LYS B N 1
ATOM 2704 C CA . LYS B 1 148 ? -1.473 -10.131 -50.453 1.00 36.13 148 LYS B CA 1
ATOM 2705 C C . LYS B 1 148 ? -0.532 -11.163 -49.828 1.00 35.52 148 LYS B C 1
ATOM 2706 O O . LYS B 1 148 ? -0.795 -12.362 -49.902 1.00 36.15 148 LYS B O 1
ATOM 2712 N N . GLY B 1 149 ? 0.570 -10.688 -49.245 1.00 34.85 149 GLY B N 1
ATOM 2713 C CA . GLY B 1 149 ? 1.487 -11.517 -48.473 1.00 34.26 149 GLY B CA 1
ATOM 2714 C C . GLY B 1 149 ? 0.813 -12.217 -47.319 1.00 34.52 149 GLY B C 1
ATOM 2715 O O . GLY B 1 149 ? 0.956 -13.439 -47.184 1.00 34.66 149 GLY B O 1
ATOM 2716 N N . ASP B 1 150 ? 0.056 -11.451 -46.515 1.00 34.99 150 ASP B N 1
ATOM 2717 C CA . ASP B 1 150 ? -0.793 -11.991 -45.445 1.00 35.07 150 ASP B CA 1
ATOM 2718 C C . ASP B 1 150 ? -1.791 -13.038 -45.931 1.00 35.54 150 ASP B C 1
ATOM 2719 O O . ASP B 1 150 ? -1.907 -14.102 -45.326 1.00 35.99 150 ASP B O 1
ATOM 2724 N N . LEU B 1 151 ? -2.529 -12.727 -46.992 1.00 36.02 151 LEU B N 1
ATOM 2725 C CA . LEU B 1 151 ? -3.503 -13.662 -47.573 1.00 36.38 151 LEU B CA 1
ATOM 2726 C C . LEU B 1 151 ? -2.880 -14.941 -48.141 1.00 36.27 151 LEU B C 1
ATOM 2727 O O . LEU B 1 151 ? -3.461 -16.008 -48.023 1.00 36.34 151 LEU B O 1
ATOM 2732 N N . MET B 1 152 ? -1.713 -14.834 -48.759 1.00 36.21 152 MET B N 1
ATOM 2733 C CA . MET B 1 152 ? -0.956 -16.025 -49.138 1.00 36.89 152 MET B CA 1
ATOM 2734 C C . MET B 1 152 ? -0.535 -16.896 -47.933 1.00 36.57 152 MET B C 1
ATOM 2735 O O . MET B 1 152 ? -0.578 -18.134 -47.992 1.00 35.50 152 MET B O 1
ATOM 2740 N N . ARG B 1 153 ? -0.113 -16.227 -46.856 1.00 37.16 153 ARG B N 1
ATOM 2741 C CA . ARG B 1 153 ? 0.250 -16.882 -45.581 1.00 37.04 153 ARG B CA 1
ATOM 2742 C C . ARG B 1 153 ? -0.949 -17.635 -45.016 1.00 36.96 153 ARG B C 1
ATOM 2743 O O . ARG B 1 153 ? -0.798 -18.747 -44.489 1.00 36.47 153 ARG B O 1
ATOM 2751 N N . TYR B 1 154 ? -2.139 -17.040 -45.143 1.00 36.65 154 TYR B N 1
ATOM 2752 C CA . TYR B 1 154 ? -3.365 -17.703 -44.695 1.00 36.56 154 TYR B CA 1
ATOM 2753 C C . TYR B 1 154 ? -3.667 -18.964 -45.496 1.00 36.41 154 TYR B C 1
ATOM 2754 O O . TYR B 1 154 ? -4.110 -19.953 -44.925 1.00 36.29 154 TYR B O 1
ATOM 2763 N N . LYS B 1 155 ? -3.450 -18.917 -46.814 1.00 36.42 155 LYS B N 1
ATOM 2764 C CA . LYS B 1 155 ? -3.746 -20.063 -47.697 1.00 36.47 155 LYS B CA 1
ATOM 2765 C C . LYS B 1 155 ? -2.783 -21.186 -47.343 1.00 36.02 155 LYS B C 1
ATOM 2766 O O . LYS B 1 155 ? -3.171 -22.351 -47.291 1.00 36.42 155 LYS B O 1
ATOM 2772 N N . ALA B 1 156 ? -1.531 -20.798 -47.101 1.00 35.61 156 ALA B N 1
ATOM 2773 C CA . ALA B 1 156 ? -0.437 -21.680 -46.701 1.00 35.08 156 ALA B CA 1
ATOM 2774 C C . ALA B 1 156 ? -0.705 -22.439 -45.395 1.00 34.70 156 ALA B C 1
ATOM 2775 O O . ALA B 1 156 ? -0.183 -23.528 -45.209 1.00 35.15 156 ALA B O 1
ATOM 2777 N N . GLU B 1 157 ? -1.487 -21.848 -44.488 1.00 34.77 157 GLU B N 1
ATOM 2778 C CA . GLU B 1 157 ? -1.887 -22.496 -43.231 1.00 34.50 157 GLU B CA 1
ATOM 2779 C C . GLU B 1 157 ? -2.949 -23.572 -43.465 1.00 34.46 157 GLU B C 1
ATOM 2780 O O . GLU B 1 157 ? -3.161 -24.462 -42.617 1.00 34.96 157 GLU B O 1
ATOM 2786 N N . ILE B 1 158 ? -3.644 -23.453 -44.598 1.00 34.05 158 ILE B N 1
ATOM 2787 C CA . ILE B 1 158 ? -4.735 -24.345 -44.964 1.00 33.36 158 ILE B CA 1
ATOM 2788 C C . ILE B 1 158 ? -4.265 -25.454 -45.906 1.00 33.42 158 ILE B C 1
ATOM 2789 O O . ILE B 1 158 ? -4.601 -26.623 -45.714 1.00 33.57 158 ILE B O 1
ATOM 2794 N N . LEU B 1 159 ? -3.515 -25.065 -46.934 1.00 33.76 159 LEU B N 1
ATOM 2795 C CA . LEU B 1 159 ? -3.089 -25.968 -48.003 1.00 34.13 159 LEU B CA 1
ATOM 2796 C C . LEU B 1 159 ? -1.988 -26.946 -47.578 1.00 34.72 159 LEU B C 1
ATOM 2797 O O . LEU B 1 159 ? -1.363 -26.776 -46.528 1.00 34.65 159 LEU B O 1
ATOM 2802 N N . LYS B 1 160 ? -1.778 -27.987 -48.383 1.00 35.27 160 LYS B N 1
ATOM 2803 C CA . LYS B 1 160 ? -0.843 -29.046 -48.037 1.00 36.03 160 LYS B CA 1
ATOM 2804 C C . LYS B 1 160 ? 0.268 -29.194 -49.087 1.00 36.51 160 LYS B C 1
ATOM 2805 O O . LYS B 1 160 ? 0.099 -28.799 -50.245 1.00 36.85 160 LYS B O 1
ATOM 2811 N N . ASP B 1 161 ? 1.386 -29.787 -48.666 1.00 36.89 161 ASP B N 1
ATOM 2812 C CA . ASP B 1 161 ? 2.476 -30.205 -49.554 1.00 37.54 161 ASP B CA 1
ATOM 2813 C C . ASP B 1 161 ? 3.019 -29.096 -50.436 1.00 37.52 161 ASP B C 1
ATOM 2814 O O . ASP B 1 161 ? 3.547 -28.097 -49.939 1.00 37.86 161 ASP B O 1
ATOM 2819 N N . GLU B 1 162 ? 2.884 -29.277 -51.744 1.00 37.55 162 GLU B N 1
ATOM 2820 C CA . GLU B 1 162 ? 3.469 -28.358 -52.701 1.00 37.74 162 GLU B CA 1
ATOM 2821 C C . GLU B 1 162 ? 2.623 -27.087 -52.825 1.00 38.00 162 GLU B C 1
ATOM 2822 O O . GLU B 1 162 ? 3.164 -25.972 -52.829 1.00 38.01 162 GLU B O 1
ATOM 2828 N N . GLU B 1 163 ? 1.302 -27.262 -52.868 1.00 37.76 163 GLU B N 1
ATOM 2829 C CA . GLU B 1 163 ? 0.366 -26.154 -52.960 1.00 38.54 163 GLU B CA 1
ATOM 2830 C C . GLU B 1 163 ? 0.610 -25.191 -51.785 1.00 38.04 163 GLU B C 1
ATOM 2831 O O . GLU B 1 163 ? 0.577 -23.974 -51.947 1.00 38.98 163 GLU B O 1
ATOM 2837 N N . LYS B 1 164 ? 0.896 -25.751 -50.613 1.00 37.63 164 LYS B N 1
ATOM 2838 C CA . LYS B 1 164 ? 1.332 -24.992 -49.441 1.00 36.93 164 LYS B CA 1
ATOM 2839 C C . LYS B 1 164 ? 2.667 -24.289 -49.698 1.00 36.56 164 LYS B C 1
ATOM 2840 O O . LYS B 1 164 ? 2.782 -23.087 -49.496 1.00 35.70 164 LYS B O 1
ATOM 2846 N N . ASN B 1 165 ? 3.667 -25.048 -50.146 1.00 36.31 165 ASN B N 1
ATOM 2847 C CA . ASN B 1 165 ? 4.984 -24.493 -50.428 1.00 36.25 165 ASN B CA 1
ATOM 2848 C C . ASN B 1 165 ? 4.964 -23.365 -51.457 1.00 36.06 165 ASN B C 1
ATOM 2849 O O . ASN B 1 165 ? 5.710 -22.398 -51.327 1.00 35.39 165 ASN B O 1
ATOM 2854 N N . GLN B 1 166 ? 4.103 -23.488 -52.464 1.00 36.19 166 GLN B N 1
ATOM 2855 C CA . GLN B 1 166 ? 3.944 -22.429 -53.465 1.00 36.51 166 GLN B CA 1
ATOM 2856 C C . GLN B 1 166 ? 3.335 -21.187 -52.841 1.00 35.91 166 GLN B C 1
ATOM 2857 O O . GLN B 1 166 ? 3.726 -20.087 -53.188 1.00 35.95 166 GLN B O 1
ATOM 2863 N N . CYS B 1 167 ? 2.366 -21.346 -51.935 1.00 36.47 167 CYS B N 1
ATOM 2864 C CA . CYS B 1 167 ? 1.800 -20.182 -51.237 1.00 36.59 167 CYS B CA 1
ATOM 2865 C C . CYS B 1 167 ? 2.823 -19.525 -50.319 1.00 36.40 167 CYS B C 1
ATOM 2866 O O . CYS B 1 167 ? 2.841 -18.304 -50.190 1.00 36.30 167 CYS B O 1
ATOM 2869 N N . ILE B 1 168 ? 3.660 -20.328 -49.663 1.00 36.56 168 ILE B N 1
ATOM 2870 C CA . ILE B 1 168 ? 4.719 -19.765 -48.825 1.00 36.93 168 ILE B CA 1
ATOM 2871 C C . ILE B 1 168 ? 5.696 -18.983 -49.709 1.00 37.64 168 ILE B C 1
ATOM 2872 O O . ILE B 1 168 ? 6.083 -17.856 -49.372 1.00 37.72 168 ILE B O 1
ATOM 2877 N N . LYS B 1 169 ? 6.067 -19.568 -50.846 1.00 38.19 169 LYS B N 1
ATOM 2878 C CA . LYS B 1 169 ? 6.939 -18.881 -51.795 1.00 39.22 169 LYS B CA 1
ATOM 2879 C C . LYS B 1 169 ? 6.339 -17.560 -52.290 1.00 39.30 169 LYS B C 1
ATOM 2880 O O . LYS B 1 169 ? 7.046 -16.561 -52.306 1.00 39.20 169 LYS B O 1
ATOM 2886 N N . GLN B 1 170 ? 5.050 -17.550 -52.661 1.00 39.39 170 GLN B N 1
ATOM 2887 C CA . GLN B 1 170 ? 4.363 -16.311 -53.075 1.00 40.09 170 GLN B CA 1
ATOM 2888 C C . GLN B 1 170 ? 4.282 -15.283 -51.957 1.00 39.36 170 GLN B C 1
ATOM 2889 O O . GLN B 1 170 ? 4.324 -14.092 -52.233 1.00 39.07 170 GLN B O 1
ATOM 2895 N N . ALA B 1 171 ? 4.119 -15.742 -50.705 1.00 38.73 171 ALA B N 1
ATOM 2896 C CA . ALA B 1 171 ? 4.113 -14.842 -49.529 1.00 38.09 171 ALA B CA 1
ATOM 2897 C C . ALA B 1 171 ? 5.464 -14.177 -49.290 1.00 37.84 171 ALA B C 1
ATOM 2898 O O . ALA B 1 171 ? 5.530 -12.985 -48.982 1.00 37.17 171 ALA B O 1
ATOM 2900 N N . VAL B 1 172 ? 6.535 -14.970 -49.386 1.00 37.77 172 VAL B N 1
ATOM 2901 C CA . VAL B 1 172 ? 7.910 -14.453 -49.371 1.00 37.86 172 VAL B CA 1
ATOM 2902 C C . VAL B 1 172 ? 8.101 -13.312 -50.397 1.00 38.35 172 VAL B C 1
ATOM 2903 O O . VAL B 1 172 ? 8.480 -12.202 -50.029 1.00 38.37 172 VAL B O 1
ATOM 2907 N N . GLU B 1 173 ? 7.826 -13.593 -51.667 1.00 38.96 173 GLU B N 1
ATOM 2908 C CA . GLU B 1 173 ? 7.856 -12.592 -52.736 1.00 40.05 173 GLU B CA 1
ATOM 2909 C C . GLU B 1 173 ? 7.171 -11.271 -52.343 1.00 38.83 173 GLU B C 1
ATOM 2910 O O . GLU B 1 173 ? 7.768 -10.198 -52.479 1.00 38.12 173 GLU B O 1
ATOM 2916 N N . PHE B 1 174 ? 5.911 -11.368 -51.890 1.00 37.13 174 PHE B N 1
ATOM 2917 C CA . PHE B 1 174 ? 5.080 -10.192 -51.565 1.00 36.25 174 PHE B CA 1
ATOM 2918 C C . PHE B 1 174 ? 5.642 -9.370 -50.420 1.00 35.55 174 PHE B C 1
ATOM 2919 O O . PHE B 1 174 ? 5.659 -8.147 -50.500 1.00 34.64 174 PHE B O 1
ATOM 2927 N N . TYR B 1 175 ? 6.086 -10.050 -49.361 1.00 35.00 175 TYR B N 1
ATOM 2928 C CA . TYR B 1 175 ? 6.718 -9.402 -48.216 1.00 35.04 175 TYR B CA 1
ATOM 2929 C C . TYR B 1 175 ? 8.003 -8.701 -48.612 1.00 34.94 175 TYR B C 1
ATOM 2930 O O . TYR B 1 175 ? 8.231 -7.579 -48.213 1.00 35.11 175 TYR B O 1
ATOM 2939 N N . GLU B 1 176 ? 8.841 -9.363 -49.399 1.00 35.37 176 GLU B N 1
ATOM 2940 C CA . GLU B 1 176 ? 10.097 -8.756 -49.809 1.00 36.07 176 GLU B CA 1
ATOM 2941 C C . GLU B 1 176 ? 9.881 -7.584 -50.757 1.00 36.06 176 GLU B C 1
ATOM 2942 O O . GLU B 1 176 ? 10.616 -6.604 -50.680 1.00 35.98 176 GLU B O 1
ATOM 2948 N N . ASP B 1 177 ? 8.850 -7.677 -51.604 1.00 35.90 177 ASP B N 1
ATOM 2949 C CA . ASP B 1 177 ? 8.485 -6.598 -52.532 1.00 36.90 177 ASP B CA 1
ATOM 2950 C C . ASP B 1 177 ? 7.977 -5.373 -51.771 1.00 36.10 177 ASP B C 1
ATOM 2951 O O . ASP B 1 177 ? 8.444 -4.256 -51.994 1.00 36.36 177 ASP B O 1
ATOM 2956 N N . ALA B 1 178 ? 7.052 -5.604 -50.851 1.00 35.96 178 ALA B N 1
ATOM 2957 C CA . ALA B 1 178 ? 6.521 -4.556 -49.968 1.00 36.17 178 ALA B CA 1
ATOM 2958 C C . ALA B 1 178 ? 7.627 -3.907 -49.117 1.00 36.18 178 ALA B C 1
ATOM 2959 O O . ALA B 1 178 ? 7.717 -2.687 -49.046 1.00 36.03 178 ALA B O 1
ATOM 2961 N N . LEU B 1 179 ? 8.473 -4.724 -48.490 1.00 36.86 179 LEU B N 1
ATOM 2962 C CA . LEU B 1 179 ? 9.650 -4.217 -47.756 1.00 36.96 179 LEU B CA 1
ATOM 2963 C C . LEU B 1 179 ? 10.585 -3.345 -48.602 1.00 37.22 179 LEU B C 1
ATOM 2964 O O . LEU B 1 179 ? 11.020 -2.275 -48.144 1.00 37.41 179 LEU B O 1
ATOM 2969 N N . GLN B 1 180 ? 10.899 -3.799 -49.819 1.00 37.42 180 GLN B N 1
ATOM 2970 C CA . GLN B 1 180 ? 11.746 -3.027 -50.734 1.00 38.24 180 GLN B CA 1
ATOM 2971 C C . GLN B 1 180 ? 11.104 -1.682 -51.106 1.00 37.93 180 GLN B C 1
ATOM 2972 O O . GLN B 1 180 ? 11.787 -0.652 -51.145 1.00 38.44 180 GLN B O 1
ATOM 2978 N N . ARG B 1 181 ? 9.802 -1.692 -51.371 1.00 37.43 181 ARG B N 1
ATOM 2979 C CA . ARG B 1 181 ? 9.069 -0.453 -51.638 1.00 37.58 181 ARG B CA 1
ATOM 2980 C C . ARG B 1 181 ? 9.066 0.480 -50.422 1.00 37.39 181 ARG B C 1
ATOM 2981 O O . ARG B 1 181 ? 9.280 1.686 -50.557 1.00 37.55 181 ARG B O 1
ATOM 2989 N N . GLU B 1 182 ? 8.851 -0.080 -49.234 1.00 37.20 182 GLU B N 1
ATOM 2990 C CA . GLU B 1 182 ? 8.968 0.696 -47.985 1.00 37.55 182 GLU B CA 1
ATOM 2991 C C . GLU B 1 182 ? 10.358 1.318 -47.769 1.00 37.56 182 GLU B C 1
ATOM 2992 O O . GLU B 1 182 ? 10.455 2.489 -47.403 1.00 37.23 182 GLU B O 1
ATOM 2998 N N . ARG B 1 183 ? 11.411 0.532 -48.012 1.00 38.14 183 ARG B N 1
ATOM 2999 C CA . ARG B 1 183 ? 12.807 1.004 -47.965 1.00 39.01 183 ARG B CA 1
ATOM 3000 C C . ARG B 1 183 ? 13.086 2.167 -48.926 1.00 38.77 183 ARG B C 1
ATOM 3001 O O . ARG B 1 183 ? 13.794 3.114 -48.578 1.00 38.32 183 ARG B O 1
ATOM 3009 N N . SER B 1 184 ? 12.519 2.077 -50.127 1.00 39.23 184 SER B N 1
ATOM 3010 C CA . SER B 1 184 ? 12.696 3.065 -51.193 1.00 39.61 184 SER B CA 1
ATOM 3011 C C . SER B 1 184 ? 11.956 4.384 -50.949 1.00 39.58 184 SER B C 1
ATOM 3012 O O . SER B 1 184 ? 12.494 5.475 -51.197 1.00 39.09 184 SER B O 1
ATOM 3015 N N . PHE B 1 185 ? 10.723 4.273 -50.461 1.00 39.84 185 PHE B N 1
ATOM 3016 C CA . PHE B 1 185 ? 9.776 5.381 -50.544 1.00 40.19 185 PHE B CA 1
ATOM 3017 C C . PHE B 1 185 ? 9.383 6.027 -49.226 1.00 40.53 185 PHE B C 1
ATOM 3018 O O . PHE B 1 185 ? 8.909 7.165 -49.214 1.00 41.07 185 PHE B O 1
ATOM 3026 N N . LEU B 1 186 ? 9.605 5.322 -48.123 1.00 41.01 186 LEU B N 1
ATOM 3027 C CA . LEU B 1 186 ? 9.162 5.810 -46.825 1.00 41.05 186 LEU B CA 1
ATOM 3028 C C . LEU B 1 186 ? 10.238 6.560 -46.076 1.00 41.57 186 LEU B C 1
ATOM 3029 O O . LEU B 1 186 ? 11.384 6.118 -45.965 1.00 42.16 186 LEU B O 1
ATOM 3034 N N . GLU B 1 187 ? 9.832 7.721 -45.584 1.00 41.95 187 GLU B N 1
ATOM 3035 C CA . GLU B 1 187 ? 10.630 8.581 -44.727 1.00 42.41 187 GLU B CA 1
ATOM 3036 C C . GLU B 1 187 ? 10.957 7.841 -43.437 1.00 42.04 187 GLU B C 1
ATOM 3037 O O . GLU B 1 187 ? 10.066 7.280 -42.791 1.00 42.42 187 GLU B O 1
ATOM 3043 N N . LYS B 1 188 ? 12.243 7.817 -43.084 1.00 41.78 188 LYS B N 1
ATOM 3044 C CA . LYS B 1 188 ? 12.716 7.142 -41.873 1.00 41.24 188 LYS B CA 1
ATOM 3045 C C . LYS B 1 188 ? 12.076 5.747 -41.765 1.00 40.57 188 LYS B C 1
ATOM 3046 O O . LYS B 1 188 ? 11.402 5.425 -40.785 1.00 40.66 188 LYS B O 1
ATOM 3050 N N . TYR B 1 189 ? 12.298 4.930 -42.798 1.00 39.50 189 TYR B N 1
ATOM 3051 C CA . TYR B 1 189 ? 11.641 3.633 -42.929 1.00 38.54 189 TYR B CA 1
ATOM 3052 C C . TYR B 1 189 ? 11.876 2.650 -41.784 1.00 37.87 189 TYR B C 1
ATOM 3053 O O . TYR B 1 189 ? 10.940 1.924 -41.436 1.00 37.81 189 TYR B O 1
ATOM 3062 N N . PRO B 1 190 ? 13.103 2.614 -41.187 1.00 37.23 190 PRO B N 1
ATOM 3063 C CA . PRO B 1 190 ? 13.335 1.555 -40.206 1.00 36.86 190 PRO B CA 1
ATOM 3064 C C . PRO B 1 190 ? 12.398 1.609 -38.996 1.00 36.44 190 PRO B C 1
ATOM 3065 O O . PRO B 1 190 ? 12.117 0.570 -38.407 1.00 36.68 190 PRO B O 1
ATOM 3069 N N . SER B 1 191 ? 11.914 2.804 -38.657 1.00 35.92 191 SER B N 1
ATOM 3070 C CA . SER B 1 191 ? 10.951 2.994 -37.572 1.00 35.32 191 SER B CA 1
ATOM 3071 C C . SER B 1 191 ? 9.533 3.357 -38.049 1.00 35.19 191 SER B C 1
ATOM 3072 O O . SER B 1 191 ? 8.722 3.848 -37.266 1.00 35.51 191 SER B O 1
ATOM 3075 N N . ASP B 1 192 ? 9.240 3.123 -39.325 1.00 34.90 192 ASP B N 1
ATOM 3076 C CA . ASP B 1 192 ? 7.907 3.365 -39.883 1.00 34.74 192 ASP B CA 1
ATOM 3077 C C . ASP B 1 192 ? 6.977 2.201 -39.546 1.00 34.51 192 ASP B C 1
ATOM 3078 O O . ASP B 1 192 ? 7.368 1.053 -39.715 1.00 34.19 192 ASP B O 1
ATOM 3083 N N . PRO B 1 193 ? 5.740 2.495 -39.083 1.00 34.64 193 PRO B N 1
ATOM 3084 C CA . PRO B 1 193 ? 4.816 1.453 -38.610 1.00 34.96 193 PRO B CA 1
ATOM 3085 C C . PRO B 1 193 ? 4.329 0.483 -39.674 1.00 35.37 193 PRO B C 1
ATOM 3086 O O . PRO B 1 193 ? 4.074 -0.678 -39.362 1.00 36.37 193 PRO B O 1
ATOM 3090 N N . LEU B 1 194 ? 4.197 0.940 -40.918 1.00 35.55 194 LEU B N 1
ATOM 3091 C CA . LEU B 1 194 ? 3.884 0.055 -42.024 1.00 34.87 194 LEU B CA 1
ATOM 3092 C C . LEU B 1 194 ? 5.094 -0.837 -42.295 1.00 34.55 194 LEU B C 1
ATOM 3093 O O . LEU B 1 194 ? 4.956 -2.041 -42.488 1.00 34.34 194 LEU B O 1
ATOM 3098 N N . TYR B 1 195 ? 6.278 -0.241 -42.327 1.00 34.05 195 TYR B N 1
ATOM 3099 C CA . TYR B 1 195 ? 7.501 -1.029 -42.472 1.00 34.01 195 TYR B CA 1
ATOM 3100 C C . TYR B 1 195 ? 7.615 -2.109 -41.391 1.00 33.49 195 TYR B C 1
ATOM 3101 O O . TYR B 1 195 ? 7.882 -3.264 -41.701 1.00 33.57 195 TYR B O 1
ATOM 3110 N N . LEU B 1 196 ? 7.388 -1.729 -40.140 1.00 33.36 196 LEU B N 1
ATOM 3111 C CA . LEU B 1 196 ? 7.490 -2.667 -39.010 1.00 34.07 196 LEU B CA 1
ATOM 3112 C C . LEU B 1 196 ? 6.383 -3.714 -38.999 1.00 34.06 196 LEU B C 1
ATOM 3113 O O . LEU B 1 196 ? 6.622 -4.861 -38.606 1.00 35.15 196 LEU B O 1
ATOM 3118 N N . ALA B 1 197 ? 5.185 -3.336 -39.447 1.00 34.54 197 ALA B N 1
ATOM 3119 C CA . ALA B 1 197 ? 4.080 -4.293 -39.563 1.00 34.29 197 ALA B CA 1
ATOM 3120 C C . ALA B 1 197 ? 4.431 -5.337 -40.601 1.00 34.34 197 ALA B C 1
ATOM 3121 O O . ALA B 1 197 ? 4.038 -6.506 -40.491 1.00 34.82 197 ALA B O 1
ATOM 3123 N N . THR B 1 198 ? 5.167 -4.908 -41.621 1.00 34.05 198 THR B N 1
ATOM 3124 C CA . THR B 1 198 ? 5.583 -5.803 -42.684 1.00 33.85 198 THR B CA 1
ATOM 3125 C C . THR B 1 198 ? 6.665 -6.766 -42.212 1.00 34.49 198 THR B C 1
ATOM 3126 O O . THR B 1 198 ? 6.587 -7.962 -42.490 1.00 34.99 198 THR B O 1
ATOM 3130 N N . ILE B 1 199 ? 7.661 -6.232 -41.501 1.00 34.34 199 ILE B N 1
ATOM 3131 C CA . ILE B 1 199 ? 8.684 -7.025 -40.817 1.00 34.56 199 ILE B CA 1
ATOM 3132 C C . ILE B 1 199 ? 8.054 -8.100 -39.928 1.00 35.02 199 ILE B C 1
ATOM 3133 O O . ILE B 1 199 ? 8.480 -9.260 -39.958 1.00 35.68 199 ILE B O 1
ATOM 3138 N N . LEU B 1 200 ? 7.047 -7.704 -39.146 1.00 35.67 200 LEU B N 1
ATOM 3139 C CA . LEU B 1 200 ? 6.397 -8.584 -38.176 1.00 36.25 200 LEU B CA 1
ATOM 3140 C C . LEU B 1 200 ? 5.683 -9.758 -38.829 1.00 36.64 200 LEU B C 1
ATOM 3141 O O . LEU B 1 200 ? 5.825 -10.889 -38.368 1.00 36.75 200 LEU B O 1
ATOM 3146 N N . ASN B 1 201 ? 4.912 -9.490 -39.885 1.00 37.14 201 ASN B N 1
ATOM 3147 C CA . ASN B 1 201 ? 4.221 -10.552 -40.603 1.00 37.72 201 ASN B CA 1
ATOM 3148 C C . ASN B 1 201 ? 5.171 -11.510 -41.341 1.00 37.91 201 ASN B C 1
ATOM 3149 O O . ASN B 1 201 ? 4.939 -12.730 -41.364 1.00 38.52 201 ASN B O 1
ATOM 3154 N N . TYR B 1 202 ? 6.246 -10.956 -41.898 1.00 37.55 202 TYR B N 1
ATOM 3155 C CA . TYR B 1 202 ? 7.308 -11.755 -42.523 1.00 38.40 202 TYR B CA 1
ATOM 3156 C C . TYR B 1 202 ? 8.015 -12.596 -41.475 1.00 38.26 202 TYR B C 1
ATOM 3157 O O . TYR B 1 202 ? 8.302 -13.759 -41.725 1.00 38.58 202 TYR B O 1
ATOM 3166 N N . THR B 1 203 ? 8.294 -11.999 -40.311 1.00 38.20 203 THR B N 1
ATOM 3167 C CA . THR B 1 203 ? 8.840 -12.720 -39.160 1.00 38.25 203 THR B CA 1
ATOM 3168 C C . THR B 1 203 ? 7.931 -13.885 -38.755 1.00 37.79 203 THR B C 1
ATOM 3169 O O . THR B 1 203 ? 8.432 -14.971 -38.486 1.00 37.97 203 THR B O 1
ATOM 3173 N N . ILE B 1 204 ? 6.614 -13.662 -38.751 1.00 37.03 204 ILE B N 1
ATOM 3174 C CA . ILE B 1 204 ? 5.631 -14.718 -38.459 1.00 36.98 204 ILE B CA 1
ATOM 3175 C C . ILE B 1 204 ? 5.694 -15.869 -39.484 1.00 36.60 204 ILE B C 1
ATOM 3176 O O . ILE B 1 204 ? 5.668 -17.064 -39.099 1.00 36.08 204 ILE B O 1
ATOM 3181 N N . LEU B 1 205 ? 5.813 -15.512 -40.767 1.00 35.54 205 LEU B N 1
ATOM 3182 C CA . LEU B 1 205 ? 5.962 -16.494 -41.841 1.00 35.32 205 LEU B CA 1
ATOM 3183 C C . LEU B 1 205 ? 7.206 -17.348 -41.648 1.00 35.48 205 LEU B C 1
ATOM 3184 O O . LEU B 1 205 ? 7.139 -18.575 -41.805 1.00 35.47 205 LEU B O 1
ATOM 3189 N N . LYS B 1 206 ? 8.319 -16.696 -41.305 1.00 34.58 206 LYS B N 1
ATOM 3190 C CA . LYS B 1 206 ? 9.594 -17.365 -41.058 1.00 35.05 206 LYS B CA 1
ATOM 3191 C C . LYS B 1 206 ? 9.532 -18.296 -39.853 1.00 35.24 206 LYS B C 1
ATOM 3192 O O . LYS B 1 206 ? 10.012 -19.435 -39.913 1.00 35.77 206 LYS B O 1
ATOM 3198 N N . TYR B 1 207 ? 8.964 -17.792 -38.761 1.00 35.08 207 TYR B N 1
ATOM 3199 C CA . TYR B 1 207 ? 8.847 -18.548 -37.531 1.00 35.48 207 TYR B CA 1
ATOM 3200 C C . TYR B 1 207 ? 7.973 -19.780 -37.734 1.00 35.42 207 TYR B C 1
ATOM 3201 O O . TYR B 1 207 ? 8.428 -20.896 -37.525 1.00 35.23 207 TYR B O 1
ATOM 3210 N N . ASP B 1 208 ? 6.730 -19.575 -38.154 1.00 35.71 208 ASP B N 1
ATOM 3211 C CA . ASP B 1 208 ? 5.778 -20.675 -38.222 1.00 36.71 208 ASP B CA 1
ATOM 3212 C C . ASP B 1 208 ? 5.951 -21.485 -39.516 1.00 36.74 208 ASP B C 1
ATOM 3213 O O . ASP B 1 208 ? 6.652 -22.518 -39.511 1.00 37.09 208 ASP B O 1
ATOM 3218 N N . LEU B 1 209 ? 5.369 -20.987 -40.612 1.00 35.95 209 LEU B N 1
ATOM 3219 C CA . LEU B 1 209 ? 5.315 -21.693 -41.894 1.00 35.81 209 LEU B CA 1
ATOM 3220 C C . LEU B 1 209 ? 6.656 -22.163 -42.472 1.00 35.97 209 LEU B C 1
ATOM 3221 O O . LEU B 1 209 ? 6.737 -23.250 -43.037 1.00 35.63 209 LEU B O 1
ATOM 3226 N N . LEU B 1 210 ? 7.688 -21.333 -42.349 1.00 36.31 210 LEU B N 1
ATOM 3227 C CA . LEU B 1 210 ? 9.009 -21.660 -42.886 1.00 36.67 210 LEU B CA 1
ATOM 3228 C C . LEU B 1 210 ? 9.807 -22.560 -41.938 1.00 36.71 210 LEU B C 1
ATOM 3229 O O . LEU B 1 210 ? 10.851 -23.102 -42.317 1.00 36.55 210 LEU B O 1
ATOM 3234 N N . GLY B 1 211 ? 9.295 -22.724 -40.717 1.00 36.89 211 GLY B N 1
ATOM 3235 C CA . GLY B 1 211 ? 9.905 -23.587 -39.703 1.00 36.89 211 GLY B CA 1
ATOM 3236 C C . GLY B 1 211 ? 11.310 -23.164 -39.320 1.00 37.12 211 GLY B C 1
ATOM 3237 O O . GLY B 1 211 ? 12.169 -24.016 -39.071 1.00 37.09 211 GLY B O 1
ATOM 3238 N N . ASN B 1 212 ? 11.542 -21.849 -39.267 1.00 36.74 212 ASN B N 1
ATOM 3239 C CA . ASN B 1 212 ? 12.872 -21.301 -38.983 1.00 36.51 212 ASN B CA 1
ATOM 3240 C C . ASN B 1 212 ? 12.812 -20.242 -37.867 1.00 36.03 212 ASN B C 1
ATOM 3241 O O . ASN B 1 212 ? 12.984 -19.052 -38.132 1.00 35.78 212 ASN B O 1
ATOM 3246 N N . PRO B 1 213 ? 12.569 -20.675 -36.612 1.00 35.74 213 PRO B N 1
ATOM 3247 C CA . PRO B 1 213 ? 12.326 -19.716 -35.529 1.00 35.73 213 PRO B CA 1
ATOM 3248 C C . PRO B 1 213 ? 13.543 -18.854 -35.179 1.00 35.75 213 PRO B C 1
ATOM 3249 O O . PRO B 1 213 ? 13.379 -17.713 -34.749 1.00 35.46 213 PRO B O 1
ATOM 3253 N N . GLU B 1 214 ? 14.743 -19.404 -35.365 1.00 35.98 214 GLU B N 1
ATOM 3254 C CA . GLU B 1 214 ? 15.992 -18.687 -35.108 1.00 36.49 214 GLU B CA 1
ATOM 3255 C C . GLU B 1 214 ? 16.236 -17.628 -36.181 1.00 36.07 214 GLU B C 1
ATOM 3256 O O . GLU B 1 214 ? 16.548 -16.477 -35.863 1.00 36.15 214 GLU B O 1
ATOM 3262 N N . GLY B 1 215 ? 16.066 -18.018 -37.445 1.00 35.86 215 GLY B N 1
ATOM 3263 C CA . GLY B 1 215 ? 16.147 -17.084 -38.570 1.00 35.42 215 GLY B CA 1
ATOM 3264 C C . GLY B 1 215 ? 15.143 -15.957 -38.399 1.00 35.36 215 GLY B C 1
ATOM 3265 O O . GLY B 1 215 ? 15.444 -14.796 -38.684 1.00 34.81 215 GLY B O 1
ATOM 3266 N N . ALA B 1 216 ? 13.954 -16.318 -37.912 1.00 35.14 216 ALA B N 1
ATOM 3267 C CA . ALA B 1 216 ? 12.885 -15.369 -37.592 1.00 35.08 216 ALA B CA 1
ATOM 3268 C C . ALA B 1 216 ? 13.305 -14.354 -36.516 1.00 35.41 216 ALA B C 1
ATOM 3269 O O . ALA B 1 216 ? 13.075 -13.144 -36.662 1.00 35.57 216 ALA B O 1
ATOM 3271 N N . MET B 1 217 ? 13.910 -14.844 -35.439 1.00 35.66 217 MET B N 1
ATOM 3272 C CA . MET B 1 217 ? 14.287 -13.973 -34.338 1.00 36.19 217 MET B CA 1
ATOM 3273 C C . MET B 1 217 ? 15.477 -13.077 -34.644 1.00 35.63 217 MET B C 1
ATOM 3274 O O . MET B 1 217 ? 15.482 -11.915 -34.234 1.00 35.78 217 MET B O 1
ATOM 3279 N N . LYS B 1 218 ? 16.455 -13.592 -35.386 1.00 34.97 218 LYS B N 1
ATOM 3280 C CA . LYS B 1 218 ? 17.541 -12.755 -35.908 1.00 34.69 218 LYS B CA 1
ATOM 3281 C C . LYS B 1 218 ? 16.998 -11.646 -36.819 1.00 35.05 218 LYS B C 1
ATOM 3282 O O . LYS B 1 218 ? 17.449 -10.496 -36.757 1.00 35.52 218 LYS B O 1
ATOM 3288 N N . PHE B 1 219 ? 16.028 -12.001 -37.658 1.00 34.51 219 PHE B N 1
ATOM 3289 C CA . PHE B 1 219 ? 15.385 -11.056 -38.573 1.00 34.53 219 PHE B CA 1
ATOM 3290 C C . PHE B 1 219 ? 14.705 -9.935 -37.782 1.00 34.60 219 PHE B C 1
ATOM 3291 O O . PHE B 1 219 ? 14.869 -8.751 -38.101 1.00 34.25 219 PHE B O 1
ATOM 3299 N N . ALA B 1 220 ? 13.967 -10.329 -36.744 1.00 34.87 220 ALA B N 1
ATOM 3300 C CA . ALA B 1 220 ? 13.293 -9.400 -35.835 1.00 35.48 220 ALA B CA 1
ATOM 3301 C C . ALA B 1 220 ? 14.271 -8.540 -35.036 1.00 35.76 220 ALA B C 1
ATOM 3302 O O . ALA B 1 220 ? 14.071 -7.331 -34.938 1.00 36.21 220 ALA B O 1
ATOM 3304 N N . ASN B 1 221 ? 15.310 -9.167 -34.469 1.00 35.70 221 ASN B N 1
ATOM 3305 C CA . ASN B 1 221 ? 16.386 -8.470 -33.769 1.00 35.98 221 ASN B CA 1
ATOM 3306 C C . ASN B 1 221 ? 17.018 -7.391 -34.641 1.00 36.00 221 ASN B C 1
ATOM 3307 O O . ASN B 1 221 ? 17.160 -6.247 -34.216 1.00 36.47 221 ASN B O 1
ATOM 3312 N N . ARG B 1 222 ? 17.404 -7.777 -35.852 1.00 35.63 222 ARG B N 1
ATOM 3313 C CA . ARG B 1 222 ? 17.977 -6.869 -36.845 1.00 35.67 222 ARG B CA 1
ATOM 3314 C C . ARG B 1 222 ? 17.175 -5.586 -37.045 1.00 35.61 222 ARG B C 1
ATOM 3315 O O . ARG B 1 222 ? 17.745 -4.495 -37.094 1.00 35.03 222 ARG B O 1
ATOM 3323 N N . ALA B 1 223 ? 15.858 -5.750 -37.192 1.00 35.34 223 ALA B N 1
ATOM 3324 C CA . ALA B 1 223 ? 14.922 -4.651 -37.418 1.00 35.57 223 ALA B CA 1
ATOM 3325 C C . ALA B 1 223 ? 14.673 -3.811 -36.167 1.00 35.58 223 ALA B C 1
ATOM 3326 O O . ALA B 1 223 ? 14.357 -2.622 -36.265 1.00 35.75 223 ALA B O 1
ATOM 3328 N N . ILE B 1 224 ? 14.786 -4.432 -34.998 1.00 35.91 224 ILE B N 1
ATOM 3329 C CA . ILE B 1 224 ? 14.691 -3.712 -33.722 1.00 36.11 224 ILE B CA 1
ATOM 3330 C C . ILE B 1 224 ? 15.876 -2.740 -33.587 1.00 36.45 224 ILE B C 1
ATOM 3331 O O . ILE B 1 224 ? 15.704 -1.561 -33.227 1.00 36.45 224 ILE B O 1
ATOM 3336 N N . GLN B 1 225 ? 17.070 -3.249 -33.888 1.00 36.71 225 GLN B N 1
ATOM 3337 C CA A GLN B 1 225 ? 18.295 -2.464 -33.799 0.60 36.86 225 GLN B CA 1
ATOM 3338 C CA B GLN B 1 225 ? 18.299 -2.458 -33.804 0.40 36.62 225 GLN B CA 1
ATOM 3339 C C . GLN B 1 225 ? 18.391 -1.400 -34.898 1.00 36.61 225 GLN B C 1
ATOM 3340 O O . GLN B 1 225 ? 18.956 -0.333 -34.683 1.00 37.12 225 GLN B O 1
ATOM 3351 N N . ALA B 1 226 ? 17.831 -1.691 -36.068 1.00 36.16 226 ALA B N 1
ATOM 3352 C CA . ALA B 1 226 ? 17.801 -0.721 -37.158 1.00 35.79 226 ALA B CA 1
ATOM 3353 C C . ALA B 1 226 ? 16.847 0.432 -36.826 1.00 35.70 226 ALA B C 1
ATOM 3354 O O . ALA B 1 226 ? 17.135 1.595 -37.135 1.00 35.28 226 ALA B O 1
ATOM 3356 N N . ALA B 1 227 ? 15.720 0.101 -36.189 1.00 35.79 227 ALA B N 1
ATOM 3357 C CA . ALA B 1 227 ? 14.716 1.093 -35.794 1.00 35.93 227 ALA B CA 1
ATOM 3358 C C . ALA B 1 227 ? 15.226 2.004 -34.694 1.00 36.17 227 ALA B C 1
ATOM 3359 O O . ALA B 1 227 ? 15.018 3.211 -34.743 1.00 36.08 227 ALA B O 1
ATOM 3361 N N . GLU B 1 228 ? 15.889 1.406 -33.706 1.00 36.49 228 GLU B N 1
ATOM 3362 C CA . GLU B 1 228 ? 16.445 2.112 -32.561 1.00 37.05 228 GLU B CA 1
ATOM 3363 C C . GLU B 1 228 ? 17.582 3.057 -32.984 1.00 37.46 228 GLU B C 1
ATOM 3364 O O . GLU B 1 228 ? 17.716 4.169 -32.456 1.00 37.23 228 GLU B O 1
ATOM 3370 N N . ASN B 1 229 ? 18.382 2.617 -33.952 1.00 38.02 229 ASN B N 1
ATOM 3371 C CA . ASN B 1 229 ? 19.421 3.461 -34.537 1.00 38.87 229 ASN B CA 1
ATOM 3372 C C . ASN B 1 229 ? 18.864 4.493 -35.540 1.00 39.14 229 ASN B C 1
ATOM 3373 O O . ASN B 1 229 ? 19.621 5.170 -36.233 1.00 39.56 229 ASN B O 1
ATOM 3378 N N . SER B 1 230 ? 17.535 4.578 -35.617 1.00 39.84 230 SER B N 1
ATOM 3379 C CA . SER B 1 230 ? 16.816 5.725 -36.193 1.00 40.04 230 SER B CA 1
ATOM 3380 C C . SER B 1 230 ? 16.346 6.569 -35.019 1.00 40.02 230 SER B C 1
ATOM 3381 O O . SER B 1 230 ? 16.109 6.039 -33.943 1.00 40.33 230 SER B O 1
ATOM 3384 N N . ARG B 1 231 ? 16.187 7.868 -35.219 1.00 40.26 231 ARG B N 1
ATOM 3385 C CA . ARG B 1 231 ? 16.100 8.825 -34.098 1.00 40.22 231 ARG B CA 1
ATOM 3386 C C . ARG B 1 231 ? 17.493 9.078 -33.558 1.00 40.48 231 ARG B C 1
ATOM 3387 O O . ARG B 1 231 ? 18.431 9.243 -34.332 1.00 40.88 231 ARG B O 1
ATOM 3395 N N . ASP B 1 233 ? 17.233 12.096 -32.617 1.00 38.04 233 ASP B N 1
ATOM 3396 C CA . ASP B 1 233 ? 17.654 12.574 -31.300 1.00 38.32 233 ASP B CA 1
ATOM 3397 C C . ASP B 1 233 ? 17.158 11.604 -30.230 1.00 38.19 233 ASP B C 1
ATOM 3398 O O . ASP B 1 233 ? 17.442 10.402 -30.290 1.00 38.14 233 ASP B O 1
ATOM 3403 N N . SER B 1 234 ? 16.435 12.144 -29.248 1.00 38.07 234 SER B N 1
ATOM 3404 C CA . SER B 1 234 ? 15.600 11.349 -28.349 1.00 38.06 234 SER B CA 1
ATOM 3405 C C . SER B 1 234 ? 14.165 11.533 -28.820 1.00 38.16 234 SER B C 1
ATOM 3406 O O . SER B 1 234 ? 13.223 11.611 -28.019 1.00 38.25 234 SER B O 1
ATOM 3409 N N . GLU B 1 235 ? 14.038 11.632 -30.143 1.00 38.34 235 GLU B N 1
ATOM 3410 C CA . GLU B 1 235 ? 12.775 11.787 -30.859 1.00 38.41 235 GLU B CA 1
ATOM 3411 C C . GLU B 1 235 ? 11.796 10.684 -30.483 1.00 38.01 235 GLU B C 1
ATOM 3412 O O . GLU B 1 235 ? 12.200 9.536 -30.269 1.00 37.90 235 GLU B O 1
ATOM 3418 N N . GLN B 1 236 ? 10.515 11.040 -30.406 1.00 37.43 236 GLN B N 1
ATOM 3419 C CA . GLN B 1 236 ? 9.462 10.068 -30.150 1.00 36.97 236 GLN B CA 1
ATOM 3420 C C . GLN B 1 236 ? 8.967 9.420 -31.449 1.00 36.61 236 GLN B C 1
ATOM 3421 O O . GLN B 1 236 ? 8.649 10.105 -32.424 1.00 36.43 236 GLN B O 1
ATOM 3427 N N . PHE B 1 237 ? 8.936 8.091 -31.447 1.00 36.08 237 PHE B N 1
ATOM 3428 C CA . PHE B 1 237 ? 8.353 7.322 -32.521 1.00 35.71 237 PHE B CA 1
ATOM 3429 C C . PHE B 1 237 ? 6.830 7.322 -32.378 1.00 35.91 237 PHE B C 1
ATOM 3430 O O . PHE B 1 237 ? 6.298 7.632 -31.304 1.00 35.88 237 PHE B O 1
ATOM 3438 N N . SER B 1 238 ? 6.133 6.968 -33.456 1.00 36.15 238 SER B N 1
ATOM 3439 C CA . SER B 1 238 ? 4.675 6.881 -33.418 1.00 36.61 238 SER B CA 1
ATOM 3440 C C . SER B 1 238 ? 4.267 5.807 -32.421 1.00 36.66 238 SER B C 1
ATOM 3441 O O . SER B 1 238 ? 5.053 4.908 -32.095 1.00 36.98 238 SER B O 1
ATOM 3444 N N . GLU B 1 239 ? 3.050 5.934 -31.912 1.00 36.75 239 GLU B N 1
ATOM 3445 C CA . GLU B 1 239 ? 2.487 4.965 -30.992 1.00 36.75 239 GLU B CA 1
ATOM 3446 C C . GLU B 1 239 ? 2.457 3.564 -31.621 1.00 36.81 239 GLU B C 1
ATOM 3447 O O . GLU B 1 239 ? 2.772 2.566 -30.963 1.00 36.61 239 GLU B O 1
ATOM 3453 N N . ASN B 1 240 ? 2.098 3.498 -32.901 1.00 37.15 240 ASN B N 1
ATOM 3454 C CA . ASN B 1 240 ? 2.063 2.225 -33.611 1.00 37.37 240 ASN B CA 1
ATOM 3455 C C . ASN B 1 240 ? 3.429 1.612 -33.844 1.00 37.17 240 ASN B C 1
ATOM 3456 O O . ASN B 1 240 ? 3.555 0.391 -33.840 1.00 37.40 240 ASN B O 1
ATOM 3461 N N . THR B 1 241 ? 4.448 2.450 -34.030 1.00 37.14 241 THR B N 1
ATOM 3462 C CA . THR B 1 241 ? 5.836 1.970 -34.044 1.00 37.22 241 THR B CA 1
ATOM 3463 C C . THR B 1 241 ? 6.203 1.357 -32.697 1.00 37.00 241 THR B C 1
ATOM 3464 O O . THR B 1 241 ? 6.660 0.220 -32.634 1.00 37.16 241 THR B O 1
ATOM 3468 N N . GLU B 1 242 ? 5.971 2.099 -31.619 1.00 37.27 242 GLU B N 1
ATOM 3469 C CA . GLU B 1 242 ? 6.290 1.607 -30.282 1.00 37.54 242 GLU B CA 1
ATOM 3470 C C . GLU B 1 242 ? 5.513 0.335 -29.921 1.00 37.28 242 GLU B C 1
ATOM 3471 O O . GLU B 1 242 ? 6.064 -0.567 -29.298 1.00 37.44 242 GLU B O 1
ATOM 3477 N N . LYS B 1 243 ? 4.255 0.243 -30.341 1.00 37.28 243 LYS B N 1
ATOM 3478 C CA . LYS B 1 243 ? 3.486 -1.006 -30.200 1.00 36.93 243 LYS B CA 1
ATOM 3479 C C . LYS B 1 243 ? 4.109 -2.189 -30.953 1.00 36.90 243 LYS B C 1
ATOM 3480 O O . LYS B 1 243 ? 4.170 -3.303 -30.424 1.00 37.10 243 LYS B O 1
ATOM 3486 N N . LEU B 1 244 ? 4.566 -1.952 -32.181 1.00 36.63 244 LEU B N 1
ATOM 3487 C CA . LEU B 1 244 ? 5.134 -3.015 -33.010 1.00 36.20 244 LEU B CA 1
ATOM 3488 C C . LEU B 1 244 ? 6.526 -3.414 -32.557 1.00 36.28 244 LEU B C 1
ATOM 3489 O O . LEU B 1 244 ? 6.886 -4.589 -32.617 1.00 36.33 244 LEU B O 1
ATOM 3494 N N . LEU B 1 245 ? 7.307 -2.439 -32.100 1.00 36.26 245 LEU B N 1
ATOM 3495 C CA . LEU B 1 245 ? 8.631 -2.730 -31.549 1.00 36.23 245 LEU B CA 1
ATOM 3496 C C . LEU B 1 245 ? 8.518 -3.540 -30.273 1.00 36.25 245 LEU B C 1
ATOM 3497 O O . LEU B 1 245 ? 9.345 -4.425 -30.023 1.00 37.03 245 LEU B O 1
ATOM 3502 N N . LYS B 1 246 ? 7.496 -3.246 -29.470 1.00 35.70 246 LYS B N 1
ATOM 3503 C CA . LYS B 1 246 ? 7.235 -4.014 -28.259 1.00 35.47 246 LYS B CA 1
ATOM 3504 C C . LYS B 1 246 ? 6.926 -5.468 -28.597 1.00 35.00 246 LYS B C 1
ATOM 3505 O O . LYS B 1 246 ? 7.516 -6.374 -28.007 1.00 35.70 246 LYS B O 1
ATOM 3511 N N . ILE B 1 247 ? 6.006 -5.682 -29.539 1.00 34.43 247 ILE B N 1
ATOM 3512 C CA . ILE B 1 247 ? 5.622 -7.025 -29.980 1.00 33.85 247 ILE B CA 1
ATOM 3513 C C . ILE B 1 247 ? 6.827 -7.809 -30.507 1.00 33.84 247 ILE B C 1
ATOM 3514 O O . ILE B 1 247 ? 6.988 -8.990 -30.189 1.00 33.60 247 ILE B O 1
ATOM 3519 N N . LEU B 1 248 ? 7.667 -7.142 -31.299 1.00 33.62 248 LEU B N 1
ATOM 3520 C CA . LEU B 1 248 ? 8.881 -7.754 -31.842 1.00 33.33 248 LEU B CA 1
ATOM 3521 C C . LEU B 1 248 ? 9.865 -8.141 -30.736 1.00 33.15 248 LEU B C 1
ATOM 3522 O O . LEU B 1 248 ? 10.434 -9.235 -30.759 1.00 32.71 248 LEU B O 1
ATOM 3527 N N . ARG B 1 249 ? 10.050 -7.242 -29.774 1.00 33.26 249 ARG B N 1
ATOM 3528 C CA . ARG B 1 249 ? 10.911 -7.492 -28.616 1.00 33.46 249 ARG B CA 1
ATOM 3529 C C . ARG B 1 249 ? 10.397 -8.624 -27.729 1.00 33.55 249 ARG B C 1
ATOM 3530 O O . ARG B 1 249 ? 11.172 -9.492 -27.329 1.00 33.34 249 ARG B O 1
ATOM 3538 N N . ASP B 1 250 ? 9.100 -8.596 -27.424 1.00 33.66 250 ASP B N 1
ATOM 3539 C CA . ASP B 1 250 ? 8.455 -9.628 -26.616 1.00 34.34 250 ASP B CA 1
ATOM 3540 C C . ASP B 1 250 ? 8.626 -11.011 -27.225 1.00 34.55 250 ASP B C 1
ATOM 3541 O O . ASP B 1 250 ? 8.833 -11.994 -26.512 1.00 34.54 250 ASP B O 1
ATOM 3546 N N . ASN B 1 251 ? 8.540 -11.081 -28.548 1.00 34.84 251 ASN B N 1
ATOM 3547 C CA . ASN B 1 251 ? 8.644 -12.355 -29.237 1.00 35.19 251 ASN B CA 1
ATOM 3548 C C . ASN B 1 251 ? 10.058 -12.924 -29.282 1.00 35.47 251 ASN B C 1
ATOM 3549 O O . ASN B 1 251 ? 10.235 -14.136 -29.140 1.00 35.61 251 ASN B O 1
ATOM 3554 N N . VAL B 1 252 ? 11.054 -12.057 -29.468 1.00 35.71 252 VAL B N 1
ATOM 3555 C CA . VAL B 1 252 ? 12.455 -12.491 -29.443 1.00 36.14 252 VAL B CA 1
ATOM 3556 C C . VAL B 1 252 ? 12.852 -13.000 -28.053 1.00 36.34 252 VAL B C 1
ATOM 3557 O O . VAL B 1 252 ? 13.544 -14.018 -27.944 1.00 36.33 252 VAL B O 1
ATOM 3561 N N . SER B 1 253 ? 12.399 -12.305 -27.005 1.00 36.64 253 SER B N 1
ATOM 3562 C CA . SER B 1 253 ? 12.761 -12.652 -25.622 1.00 37.00 253 SER B CA 1
ATOM 3563 C C . SER B 1 253 ? 12.166 -13.988 -25.176 1.00 37.22 253 SER B C 1
ATOM 3564 O O . SER B 1 253 ? 12.857 -14.787 -24.547 1.00 37.22 253 SER B O 1
ATOM 3567 N N . GLN B 1 254 ? 10.895 -14.225 -25.510 1.00 37.56 254 GLN B N 1
ATOM 3568 C CA . GLN B 1 254 ? 10.242 -15.519 -25.264 1.00 38.01 254 GLN B CA 1
ATOM 3569 C C . GLN B 1 254 ? 10.993 -16.673 -25.936 1.00 38.16 254 GLN B C 1
ATOM 3570 O O . GLN B 1 254 ? 11.106 -17.768 -25.370 1.00 38.24 254 GLN B O 1
ATOM 3576 N N . TRP B 1 255 ? 11.502 -16.417 -27.140 1.00 38.29 255 TRP B N 1
ATOM 3577 C CA . TRP B 1 255 ? 12.343 -17.373 -27.861 1.00 38.47 255 TRP B CA 1
ATOM 3578 C C . TRP B 1 255 ? 13.726 -17.519 -27.204 1.00 38.56 255 TRP B C 1
ATOM 3579 O O . TRP B 1 255 ? 14.225 -18.636 -27.033 1.00 38.46 255 TRP B O 1
ATOM 3590 N N . GLU B 1 256 ? 14.325 -16.385 -26.835 1.00 38.71 256 GLU B N 1
ATOM 3591 C CA . GLU B 1 256 ? 15.627 -16.352 -26.163 1.00 38.91 256 GLU B CA 1
ATOM 3592 C C . GLU B 1 256 ? 15.584 -17.000 -24.774 1.00 38.97 256 GLU B C 1
ATOM 3593 O O . GLU B 1 256 ? 16.589 -17.541 -24.304 1.00 38.97 256 GLU B O 1
ATOM 3599 N N . GLN B 1 257 ? 14.420 -16.935 -24.129 1.00 39.01 257 GLN B N 1
ATOM 3600 C CA . GLN B 1 257 ? 14.194 -17.580 -22.834 1.00 38.90 257 GLN B CA 1
ATOM 3601 C C . GLN B 1 257 ? 13.359 -18.846 -23.036 1.00 38.89 257 GLN B C 1
ATOM 3602 O O . GLN B 1 257 ? 12.153 -18.867 -22.769 1.00 38.86 257 GLN B O 1
ATOM 3608 N N . GLY B 1 258 ? 14.017 -19.892 -23.529 1.00 38.85 258 GLY B N 1
ATOM 3609 C CA . GLY B 1 258 ? 13.364 -21.160 -23.837 1.00 38.87 258 GLY B CA 1
ATOM 3610 C C . GLY B 1 258 ? 13.543 -21.551 -25.292 1.00 38.85 258 GLY B C 1
ATOM 3611 O O . GLY B 1 258 ? 14.478 -22.273 -25.639 1.00 38.83 258 GLY B O 1
ATOM 3612 N N . TYR C 1 45 ? -28.495 19.065 -6.139 1.00 37.07 45 TYR C N 1
ATOM 3613 C CA . TYR C 1 45 ? -29.871 19.152 -6.715 1.00 37.22 45 TYR C CA 1
ATOM 3614 C C . TYR C 1 45 ? -29.946 18.585 -8.150 1.00 37.37 45 TYR C C 1
ATOM 3615 O O . TYR C 1 45 ? -30.217 17.392 -8.343 1.00 37.47 45 TYR C O 1
ATOM 3618 N N . LYS C 1 46 ? -29.704 19.437 -9.147 1.00 37.58 46 LYS C N 1
ATOM 3619 C CA . LYS C 1 46 ? -29.580 19.006 -10.541 1.00 37.49 46 LYS C CA 1
ATOM 3620 C C . LYS C 1 46 ? -28.247 18.277 -10.733 1.00 37.43 46 LYS C C 1
ATOM 3621 O O . LYS C 1 46 ? -28.006 17.653 -11.773 1.00 37.57 46 LYS C O 1
ATOM 3623 N N . ASP C 1 47 ? -27.395 18.370 -9.711 1.00 37.22 47 ASP C N 1
ATOM 3624 C CA . ASP C 1 47 ? -26.133 17.642 -9.639 1.00 36.93 47 ASP C CA 1
ATOM 3625 C C . ASP C 1 47 ? -26.353 16.193 -9.217 1.00 36.66 47 ASP C C 1
ATOM 3626 O O . ASP C 1 47 ? -25.592 15.308 -9.615 1.00 36.62 47 ASP C O 1
ATOM 3628 N N . VAL C 1 48 ? -27.390 15.956 -8.414 1.00 36.27 48 VAL C N 1
ATOM 3629 C CA . VAL C 1 48 ? -27.759 14.595 -8.003 1.00 35.94 48 VAL C CA 1
ATOM 3630 C C . VAL C 1 48 ? -28.065 13.747 -9.239 1.00 35.70 48 VAL C C 1
ATOM 3631 O O . VAL C 1 48 ? -27.594 12.617 -9.358 1.00 35.67 48 VAL C O 1
ATOM 3635 N N . ILE C 1 49 ? -28.845 14.318 -10.156 1.00 35.46 49 ILE C N 1
ATOM 3636 C CA . ILE C 1 49 ? -29.174 13.679 -11.429 1.00 35.39 49 ILE C CA 1
ATOM 3637 C C . ILE C 1 49 ? -27.920 13.321 -12.240 1.00 35.38 49 ILE C C 1
ATOM 3638 O O . ILE C 1 49 ? -27.735 12.165 -12.614 1.00 35.40 49 ILE C O 1
ATOM 3643 N N . LYS C 1 50 ? -27.053 14.304 -12.482 1.00 35.54 50 LYS C N 1
ATOM 3644 C CA . LYS C 1 50 ? -25.863 14.101 -13.317 1.00 35.63 50 LYS C CA 1
ATOM 3645 C C . LYS C 1 50 ? -24.929 13.026 -12.756 1.00 35.72 50 LYS C C 1
ATOM 3646 O O . LYS C 1 50 ? -24.278 12.311 -13.514 1.00 35.58 50 LYS C O 1
ATOM 3652 N N . VAL C 1 51 ? -24.880 12.920 -11.431 1.00 35.77 51 VAL C N 1
ATOM 3653 C CA . VAL C 1 51 ? -24.073 11.911 -10.750 1.00 35.96 51 VAL C CA 1
ATOM 3654 C C . VAL C 1 51 ? -24.652 10.511 -10.988 1.00 36.02 51 VAL C C 1
ATOM 3655 O O . VAL C 1 51 ? -23.913 9.535 -11.154 1.00 35.98 51 VAL C O 1
ATOM 3659 N N . LEU C 1 52 ? -25.980 10.434 -11.032 1.00 36.21 52 LEU C N 1
ATOM 3660 C CA . LEU C 1 52 ? -26.689 9.171 -11.208 1.00 36.44 52 LEU C CA 1
ATOM 3661 C C . LEU C 1 52 ? -26.914 8.792 -12.684 1.00 36.57 52 LEU C C 1
ATOM 3662 O O . LEU C 1 52 ? -27.276 7.647 -12.980 1.00 36.69 52 LEU C O 1
ATOM 3664 N N . THR C 1 53 ? -26.701 9.743 -13.600 1.00 36.52 53 THR C N 1
ATOM 3665 C CA . THR C 1 53 ? -26.737 9.451 -15.044 1.00 36.47 53 THR C CA 1
ATOM 3666 C C . THR C 1 53 ? -25.327 9.185 -15.603 1.00 36.52 53 THR C C 1
ATOM 3667 O O . THR C 1 53 ? -25.147 9.003 -16.813 1.00 36.49 53 THR C O 1
ATOM 3671 N N . GLU C 1 54 ? -24.338 9.163 -14.711 1.00 36.45 54 GLU C N 1
ATOM 3672 C CA . GLU C 1 54 ? -22.942 8.939 -15.080 1.00 36.38 54 GLU C CA 1
ATOM 3673 C C . GLU C 1 54 ? -22.279 7.974 -14.103 1.00 36.30 54 GLU C C 1
ATOM 3674 O O . GLU C 1 54 ? -21.317 7.289 -14.450 1.00 36.46 54 GLU C O 1
ATOM 3680 N N . ASN C 1 61 ? -23.251 2.129 -4.941 1.00 37.63 61 ASN C N 1
ATOM 3681 C CA . ASN C 1 61 ? -22.234 2.845 -4.178 1.00 37.57 61 ASN C CA 1
ATOM 3682 C C . ASN C 1 61 ? -22.866 3.812 -3.172 1.00 37.46 61 ASN C C 1
ATOM 3683 O O . ASN C 1 61 ? -23.943 3.539 -2.637 1.00 37.51 61 ASN C O 1
ATOM 3685 N N . SER C 1 62 ? -22.191 4.934 -2.918 1.00 37.36 62 SER C N 1
ATOM 3686 C CA . SER C 1 62 ? -22.727 6.023 -2.090 1.00 37.13 62 SER C CA 1
ATOM 3687 C C . SER C 1 62 ? -23.841 6.792 -2.817 1.00 37.01 62 SER C C 1
ATOM 3688 O O . SER C 1 62 ? -24.247 7.885 -2.396 1.00 36.77 62 SER C O 1
ATOM 3691 N N . LEU C 1 63 ? -24.318 6.213 -3.918 1.00 36.88 63 LEU C N 1
ATOM 3692 C CA . LEU C 1 63 ? -25.445 6.755 -4.671 1.00 36.84 63 LEU C CA 1
ATOM 3693 C C . LEU C 1 63 ? -26.712 6.658 -3.834 1.00 36.82 63 LEU C C 1
ATOM 3694 O O . LEU C 1 63 ? -27.567 7.548 -3.881 1.00 36.45 63 LEU C O 1
ATOM 3699 N N . ILE C 1 64 ? -26.808 5.562 -3.080 1.00 36.90 64 ILE C N 1
ATOM 3700 C CA . ILE C 1 64 ? -27.914 5.307 -2.169 1.00 37.31 64 ILE C CA 1
ATOM 3701 C C . ILE C 1 64 ? -27.977 6.395 -1.093 1.00 37.55 64 ILE C C 1
ATOM 3702 O O . ILE C 1 64 ? -29.046 6.933 -0.817 1.00 37.39 64 ILE C O 1
ATOM 3707 N N . LEU C 1 65 ? -26.820 6.725 -0.520 1.00 38.19 65 LEU C N 1
ATOM 3708 C CA . LEU C 1 65 ? -26.704 7.810 0.446 1.00 38.10 65 LEU C CA 1
ATOM 3709 C C . LEU C 1 65 ? -27.034 9.163 -0.162 1.00 38.33 65 LEU C C 1
ATOM 3710 O O . LEU C 1 65 ? -27.597 10.038 0.517 1.00 37.22 65 LEU C O 1
ATOM 3715 N N . LEU C 1 66 ? -26.654 9.342 -1.427 1.00 38.46 66 LEU C N 1
ATOM 3716 C CA . LEU C 1 66 ? -26.917 10.591 -2.130 1.00 38.99 66 LEU C CA 1
ATOM 3717 C C . LEU C 1 66 ? -28.409 10.698 -2.416 1.00 39.20 66 LEU C C 1
ATOM 3718 O O . LEU C 1 66 ? -28.999 11.777 -2.263 1.00 38.86 66 LEU C O 1
ATOM 3721 N N . LEU C 1 67 ? -29.011 9.573 -2.818 1.00 39.32 67 LEU C N 1
ATOM 3722 C CA . LEU C 1 67 ? -30.452 9.509 -3.023 1.00 40.11 67 LEU C CA 1
ATOM 3723 C C . LEU C 1 67 ? -31.193 9.699 -1.692 1.00 39.67 67 LEU C C 1
ATOM 3724 O O . LEU C 1 67 ? -32.111 10.510 -1.606 1.00 39.78 67 LEU C O 1
ATOM 3729 N N . ALA C 1 68 ? -30.758 8.975 -0.656 1.00 38.99 68 ALA C N 1
ATOM 3730 C CA . ALA C 1 68 ? -31.340 9.076 0.683 1.00 38.29 68 ALA C CA 1
ATOM 3731 C C . ALA C 1 68 ? -31.308 10.511 1.209 1.00 37.93 68 ALA C C 1
ATOM 3732 O O . ALA C 1 68 ? -32.288 10.978 1.809 1.00 37.94 68 ALA C O 1
ATOM 3734 N N . GLY C 1 69 ? -30.198 11.206 0.967 1.00 37.23 69 GLY C N 1
ATOM 3735 C CA . GLY C 1 69 ? -30.074 12.624 1.306 1.00 37.40 69 GLY C CA 1
ATOM 3736 C C . GLY C 1 69 ? -31.126 13.495 0.635 1.00 37.09 69 GLY C C 1
ATOM 3737 O O . GLY C 1 69 ? -31.690 14.391 1.258 1.00 37.40 69 GLY C O 1
ATOM 3738 N N . SER C 1 70 ? -31.391 13.228 -0.644 1.00 37.18 70 SER C N 1
ATOM 3739 C CA . SER C 1 70 ? -32.390 13.971 -1.405 1.00 37.09 70 SER C CA 1
ATOM 3740 C C . SER C 1 70 ? -33.800 13.653 -0.912 1.00 36.88 70 SER C C 1
ATOM 3741 O O . SER C 1 70 ? -34.693 14.478 -1.024 1.00 36.45 70 SER C O 1
ATOM 3744 N N . LEU C 1 71 ? -33.988 12.445 -0.384 1.00 36.91 71 LEU C N 1
ATOM 3745 C CA . LEU C 1 71 ? -35.250 12.036 0.219 1.00 37.34 71 LEU C CA 1
ATOM 3746 C C . LEU C 1 71 ? -35.495 12.746 1.548 1.00 37.32 71 LEU C C 1
ATOM 3747 O O . LEU C 1 71 ? -36.601 13.186 1.791 1.00 37.35 71 LEU C O 1
ATOM 3752 N N . ARG C 1 72 ? -34.463 12.846 2.393 1.00 37.74 72 ARG C N 1
ATOM 3753 C CA . ARG C 1 72 ? -34.542 13.635 3.616 1.00 38.23 72 ARG C CA 1
ATOM 3754 C C . ARG C 1 72 ? -35.022 15.036 3.295 1.00 38.05 72 ARG C C 1
ATOM 3755 O O . ARG C 1 72 ? -35.906 15.557 3.968 1.00 37.90 72 ARG C O 1
ATOM 3763 N N . ASN C 1 73 ? -34.414 15.627 2.265 1.00 37.89 73 ASN C N 1
ATOM 3764 C CA . ASN C 1 73 ? -34.680 16.995 1.824 1.00 38.03 73 ASN C CA 1
ATOM 3765 C C . ASN C 1 73 ? -36.116 17.270 1.374 1.00 37.08 73 ASN C C 1
ATOM 3766 O O . ASN C 1 73 ? -36.641 18.374 1.581 1.00 36.66 73 ASN C O 1
ATOM 3771 N N . ARG C 1 74 ? -36.748 16.271 0.756 1.00 36.81 74 ARG C N 1
ATOM 3772 C CA . ARG C 1 74 ? -38.170 16.349 0.425 1.00 35.88 74 ARG C CA 1
ATOM 3773 C C . ARG C 1 74 ? -38.981 16.761 1.667 1.00 36.40 74 ARG C C 1
ATOM 3774 O O . ARG C 1 74 ? -39.869 17.636 1.604 1.00 36.23 74 ARG C O 1
ATOM 3782 N N . VAL C 1 75 ? -38.681 16.121 2.795 1.00 36.51 75 VAL C N 1
ATOM 3783 C CA . VAL C 1 75 ? -39.447 16.389 3.999 1.00 36.82 75 VAL C CA 1
ATOM 3784 C C . VAL C 1 75 ? -38.957 17.645 4.705 1.00 36.67 75 VAL C C 1
ATOM 3785 O O . VAL C 1 75 ? -39.771 18.479 5.075 1.00 36.60 75 VAL C O 1
ATOM 3789 N N . THR C 1 76 ? -37.647 17.784 4.876 1.00 35.94 76 THR C N 1
ATOM 3790 C CA . THR C 1 76 ? -37.125 18.889 5.662 1.00 35.44 76 THR C CA 1
ATOM 3791 C C . THR C 1 76 ? -37.370 20.259 5.034 1.00 35.89 76 THR C C 1
ATOM 3792 O O . THR C 1 76 ? -37.517 21.242 5.755 1.00 35.14 76 THR C O 1
ATOM 3796 N N . SER C 1 77 ? -37.387 20.329 3.697 1.00 36.24 77 SER C N 1
ATOM 3797 C CA . SER C 1 77 ? -37.628 21.600 3.006 1.00 36.74 77 SER C CA 1
ATOM 3798 C C . SER C 1 77 ? -39.029 22.136 3.299 1.00 36.99 77 SER C C 1
ATOM 3799 O O . SER C 1 77 ? -39.161 23.270 3.718 1.00 37.71 77 SER C O 1
ATOM 3802 N N . ILE C 1 78 ? -40.062 21.312 3.121 1.00 37.69 78 ILE C N 1
ATOM 3803 C CA . ILE C 1 78 ? -41.447 21.719 3.412 1.00 37.58 78 ILE C CA 1
ATOM 3804 C C . ILE C 1 78 ? -41.683 21.970 4.901 1.00 37.52 78 ILE C C 1
ATOM 3805 O O . ILE C 1 78 ? -42.363 22.940 5.270 1.00 37.38 78 ILE C O 1
ATOM 3810 N N . ARG C 1 79 ? -41.091 21.117 5.752 1.00 36.80 79 ARG C N 1
ATOM 3811 C CA . ARG C 1 79 ? -41.117 21.311 7.199 1.00 36.62 79 ARG C CA 1
ATOM 3812 C C . ARG C 1 79 ? -40.525 22.679 7.614 1.00 36.94 79 ARG C C 1
ATOM 3813 O O . ARG C 1 79 ? -41.122 23.393 8.428 1.00 37.10 79 ARG C O 1
ATOM 3821 N N . ASN C 1 80 ? -39.397 23.057 7.019 1.00 36.64 80 ASN C N 1
ATOM 3822 C CA . ASN C 1 80 ? -38.721 24.326 7.340 1.00 37.21 80 ASN C CA 1
ATOM 3823 C C . ASN C 1 80 ? -39.525 25.574 6.971 1.00 36.92 80 ASN C C 1
ATOM 3824 O O . ASN C 1 80 ? -39.527 26.557 7.716 1.00 36.58 80 ASN C O 1
ATOM 3829 N N . SER C 1 81 ? -40.194 25.522 5.822 1.00 36.67 81 SER C N 1
ATOM 3830 C CA . SER C 1 81 ? -41.052 26.600 5.344 1.00 37.16 81 SER C CA 1
ATOM 3831 C C . SER C 1 81 ? -42.297 26.780 6.225 1.00 37.49 81 SER C C 1
ATOM 3832 O O . SER C 1 81 ? -42.717 27.912 6.509 1.00 37.92 81 SER C O 1
ATOM 3835 N N . LEU C 1 82 ? -42.896 25.669 6.648 1.00 37.72 82 LEU C N 1
ATOM 3836 C CA . LEU C 1 82 ? -43.981 25.723 7.626 1.00 37.37 82 LEU C CA 1
ATOM 3837 C C . LEU C 1 82 ? -43.547 26.284 9.010 1.00 37.87 82 LEU C C 1
ATOM 3838 O O . LEU C 1 82 ? -44.300 27.043 9.634 1.00 38.00 82 LEU C O 1
ATOM 3843 N N . LYS C 1 83 ? -42.342 25.936 9.467 1.00 37.79 83 LYS C N 1
ATOM 3844 C CA . LYS C 1 83 ? -41.753 26.539 10.656 1.00 37.89 83 LYS C CA 1
ATOM 3845 C C . LYS C 1 83 ? -41.736 28.055 10.563 1.00 37.65 83 LYS C C 1
ATOM 3846 O O . LYS C 1 83 ? -42.007 28.763 11.540 1.00 36.84 83 LYS C O 1
ATOM 3852 N N . SER C 1 84 ? -41.415 28.543 9.369 1.00 36.98 84 SER C N 1
ATOM 3853 C CA . SER C 1 84 ? -41.285 29.951 9.128 1.00 36.54 84 SER C CA 1
ATOM 3854 C C . SER C 1 84 ? -42.672 30.606 9.062 1.00 36.28 84 SER C C 1
ATOM 3855 O O . SER C 1 84 ? -42.851 31.710 9.557 1.00 35.50 84 SER C O 1
ATOM 3858 N N . ILE C 1 85 ? -43.651 29.911 8.477 1.00 35.81 85 ILE C N 1
ATOM 3859 C CA . ILE C 1 85 ? -45.047 30.398 8.476 1.00 35.73 85 ILE C CA 1
ATOM 3860 C C . ILE C 1 85 ? -45.606 30.518 9.898 1.00 36.05 85 ILE C C 1
ATOM 3861 O O . ILE C 1 85 ? -46.320 31.481 10.199 1.00 35.27 85 ILE C O 1
ATOM 3866 N N . LYS C 1 86 ? -45.290 29.543 10.759 1.00 35.76 86 LYS C N 1
ATOM 3867 C CA . LYS C 1 86 ? -45.812 29.499 12.136 1.00 36.89 86 LYS C CA 1
ATOM 3868 C C . LYS C 1 86 ? -45.148 30.526 13.039 1.00 36.92 86 LYS C C 1
ATOM 3869 O O . LYS C 1 86 ? -45.781 31.079 13.925 1.00 36.66 86 LYS C O 1
ATOM 3875 N N . SER C 1 87 ? -43.866 30.751 12.802 1.00 37.44 87 SER C N 1
ATOM 3876 C CA . SER C 1 87 ? -43.086 31.752 13.499 1.00 37.51 87 SER C CA 1
ATOM 3877 C C . SER C 1 87 ? -43.597 33.163 13.186 1.00 37.80 87 SER C C 1
ATOM 3878 O O . SER C 1 87 ? -43.682 34.029 14.076 1.00 37.29 87 SER C O 1
ATOM 3881 N N . GLN C 1 88 ? -43.921 33.386 11.912 1.00 38.32 88 GLN C N 1
ATOM 3882 C CA . GLN C 1 88 ? -44.520 34.639 11.461 1.00 38.35 88 GLN C CA 1
ATOM 3883 C C . GLN C 1 88 ? -45.929 34.786 12.001 1.00 38.46 88 GLN C C 1
ATOM 3884 O O . GLN C 1 88 ? -46.307 35.870 12.446 1.00 39.08 88 GLN C O 1
ATOM 3890 N N . GLU C 1 89 ? -46.707 33.708 11.948 1.00 38.71 89 GLU C N 1
ATOM 3891 C CA . GLU C 1 89 ? -48.078 33.721 12.442 1.00 39.16 89 GLU C CA 1
ATOM 3892 C C . GLU C 1 89 ? -48.163 34.104 13.919 1.00 38.85 89 GLU C C 1
ATOM 3893 O O . GLU C 1 89 ? -48.989 34.911 14.291 1.00 38.29 89 GLU C O 1
ATOM 3899 N N . GLU C 1 90 ? -47.336 33.493 14.756 1.00 39.59 90 GLU C N 1
ATOM 3900 C CA . GLU C 1 90 ? -47.330 33.818 16.173 1.00 40.33 90 GLU C CA 1
ATOM 3901 C C . GLU C 1 90 ? -46.899 35.269 16.456 1.00 39.30 90 GLU C C 1
ATOM 3902 O O . GLU C 1 90 ? -47.443 35.911 17.364 1.00 38.13 90 GLU C O 1
ATOM 3908 N N . LYS C 1 91 ? -45.948 35.793 15.673 1.00 38.79 91 LYS C N 1
ATOM 3909 C CA . LYS C 1 91 ? -45.575 37.215 15.757 1.00 38.27 91 LYS C CA 1
ATOM 3910 C C . LYS C 1 91 ? -46.807 38.043 15.398 1.00 37.65 91 LYS C C 1
ATOM 3911 O O . LYS C 1 91 ? -47.213 38.911 16.157 1.00 37.42 91 LYS C O 1
ATOM 3917 N N . LEU C 1 92 ? -47.432 37.702 14.269 1.00 37.20 92 LEU C N 1
ATOM 3918 C CA . LEU C 1 92 ? -48.690 38.318 13.799 1.00 36.62 92 LEU C CA 1
ATOM 3919 C C . LEU C 1 92 ? -49.846 38.296 14.821 1.00 36.16 92 LEU C C 1
ATOM 3920 O O . LEU C 1 92 ? -50.389 39.332 15.129 1.00 35.14 92 LEU C O 1
ATOM 3925 N N . ARG C 1 93 ? -50.212 37.117 15.329 1.00 36.12 93 ARG C N 1
ATOM 3926 C CA . ARG C 1 93 ? -51.286 36.988 16.337 1.00 35.83 93 ARG C CA 1
ATOM 3927 C C . ARG C 1 93 ? -51.001 37.739 17.655 1.00 35.54 93 ARG C C 1
ATOM 3928 O O . ARG C 1 93 ? -51.933 38.180 18.344 1.00 34.97 93 ARG C O 1
ATOM 3936 N N . LYS C 1 94 ? -49.716 37.867 17.996 1.00 34.49 94 LYS C N 1
ATOM 3937 C CA . LYS C 1 94 ? -49.298 38.532 19.206 1.00 34.76 94 LYS C CA 1
ATOM 3938 C C . LYS C 1 94 ? -49.672 40.018 19.179 1.00 34.15 94 LYS C C 1
ATOM 3939 O O . LYS C 1 94 ? -50.111 40.578 20.190 1.00 32.53 94 LYS C O 1
ATOM 3945 N N . GLU C 1 95 ? -49.489 40.636 18.015 1.00 34.22 95 GLU C N 1
ATOM 3946 C CA . GLU C 1 95 ? -49.623 42.074 17.863 1.00 35.06 95 GLU C CA 1
ATOM 3947 C C . GLU C 1 95 ? -51.021 42.467 17.414 1.00 34.49 95 GLU C C 1
ATOM 3948 O O . GLU C 1 95 ? -51.499 43.542 17.728 1.00 34.60 95 GLU C O 1
ATOM 3954 N N . LYS C 1 96 ? -51.668 41.587 16.662 1.00 35.37 96 LYS C N 1
ATOM 3955 C CA . LYS C 1 96 ? -52.852 41.957 15.876 1.00 35.89 96 LYS C CA 1
ATOM 3956 C C . LYS C 1 96 ? -54.043 41.021 16.066 1.00 36.01 96 LYS C C 1
ATOM 3957 O O . LYS C 1 96 ? -53.858 39.798 16.183 1.00 35.93 96 LYS C O 1
ATOM 3963 N N . SER C 1 97 ? -55.253 41.587 16.071 1.00 35.45 97 SER C N 1
ATOM 3964 C CA . SER C 1 97 ? -56.476 40.774 16.179 1.00 36.27 97 SER C CA 1
ATOM 3965 C C . SER C 1 97 ? -56.925 40.073 14.877 1.00 36.80 97 SER C C 1
ATOM 3966 O O . SER C 1 97 ? -57.474 38.972 14.931 1.00 37.90 97 SER C O 1
ATOM 3969 N N . LEU C 1 98 ? -56.694 40.705 13.726 1.00 36.82 98 LEU C N 1
ATOM 3970 C CA . LEU C 1 98 ? -57.021 40.136 12.407 1.00 36.50 98 LEU C CA 1
ATOM 3971 C C . LEU C 1 98 ? -58.544 39.982 12.230 1.00 36.30 98 LEU C C 1
ATOM 3972 O O . LEU C 1 98 ? -59.306 40.782 12.767 1.00 37.10 98 LEU C O 1
ATOM 3977 N N . ASN C 1 99 ? -58.980 38.971 11.477 1.00 35.56 99 ASN C N 1
ATOM 3978 C CA . ASN C 1 99 ? -60.399 38.729 11.241 1.00 34.82 99 ASN C CA 1
ATOM 3979 C C . ASN C 1 99 ? -60.645 37.260 10.994 1.00 34.88 99 ASN C C 1
ATOM 3980 O O . ASN C 1 99 ? -59.735 36.547 10.565 1.00 35.77 99 ASN C O 1
ATOM 3985 N N . ASN C 1 100 ? -61.864 36.807 11.258 1.00 34.83 100 ASN C N 1
ATOM 3986 C CA . ASN C 1 100 ? -62.186 35.375 11.220 1.00 35.79 100 ASN C CA 1
ATOM 3987 C C . ASN C 1 100 ? -61.882 34.669 9.906 1.00 35.36 100 ASN C C 1
ATOM 3988 O O . ASN C 1 100 ? -61.466 33.515 9.906 1.00 35.72 100 ASN C O 1
ATOM 3993 N N . GLU C 1 101 ? -62.078 35.372 8.801 1.00 34.97 101 GLU C N 1
ATOM 3994 C CA . GLU C 1 101 ? -61.777 34.839 7.474 1.00 35.37 101 GLU C CA 1
ATOM 3995 C C . GLU C 1 101 ? -60.276 34.707 7.236 1.00 35.15 101 GLU C C 1
ATOM 3996 O O . GLU C 1 101 ? -59.823 33.688 6.721 1.00 34.66 101 GLU C O 1
ATOM 3998 N N . PHE C 1 102 ? -59.510 35.721 7.644 1.00 35.21 102 PHE C N 1
ATOM 3999 C CA . PHE C 1 102 ? -58.046 35.669 7.560 1.00 34.87 102 PHE C CA 1
ATOM 4000 C C . PHE C 1 102 ? -57.509 34.554 8.443 1.00 34.70 102 PHE C C 1
ATOM 4001 O O . PHE C 1 102 ? -56.728 33.737 7.979 1.00 34.81 102 PHE C O 1
ATOM 4009 N N . ILE C 1 103 ? -57.940 34.503 9.702 1.00 34.68 103 ILE C N 1
ATOM 4010 C CA . ILE C 1 103 ? -57.531 33.423 10.599 1.00 34.96 103 ILE C CA 1
ATOM 4011 C C . ILE C 1 103 ? -57.819 32.041 9.951 1.00 35.26 103 ILE C C 1
ATOM 4012 O O . ILE C 1 103 ? -56.988 31.166 10.018 1.00 34.47 103 ILE C O 1
ATOM 4017 N N . GLN C 1 104 ? -58.977 31.871 9.302 1.00 35.93 104 GLN C N 1
ATOM 4018 C CA . GLN C 1 104 ? -59.322 30.590 8.696 1.00 36.47 104 GLN C CA 1
ATOM 4019 C C . GLN C 1 104 ? -58.412 30.257 7.515 1.00 36.38 104 GLN C C 1
ATOM 4020 O O . GLN C 1 104 ? -58.007 29.099 7.339 1.00 36.16 104 GLN C O 1
ATOM 4026 N N . VAL C 1 105 ? -58.068 31.274 6.731 1.00 36.12 105 VAL C N 1
ATOM 4027 C CA . VAL C 1 105 ? -57.119 31.116 5.634 1.00 36.32 105 VAL C CA 1
ATOM 4028 C C . VAL C 1 105 ? -55.756 30.626 6.138 1.00 36.82 105 VAL C C 1
ATOM 4029 O O . VAL C 1 105 ? -55.208 29.683 5.577 1.00 36.47 105 VAL C O 1
ATOM 4033 N N . ILE C 1 106 ? -55.237 31.237 7.209 1.00 37.43 106 ILE C N 1
ATOM 4034 C CA . ILE C 1 106 ? -53.968 30.791 7.818 1.00 37.61 106 ILE C CA 1
ATOM 4035 C C . ILE C 1 106 ? -54.058 29.328 8.283 1.00 37.76 106 ILE C C 1
ATOM 4036 O O . ILE C 1 106 ? -53.149 28.543 8.062 1.00 37.15 106 ILE C O 1
ATOM 4041 N N . GLU C 1 107 ? -55.170 28.967 8.911 1.00 38.44 107 GLU C N 1
ATOM 4042 C CA . GLU C 1 107 ? -55.414 27.579 9.314 1.00 39.13 107 GLU C CA 1
ATOM 4043 C C . GLU C 1 107 ? -55.326 26.599 8.139 1.00 38.66 107 GLU C C 1
ATOM 4044 O O . GLU C 1 107 ? -54.817 25.485 8.287 1.00 37.19 107 GLU C O 1
ATOM 4050 N N . ASP C 1 108 ? -55.855 27.037 6.994 1.00 38.93 108 ASP C N 1
ATOM 4051 C CA . ASP C 1 108 ? -55.961 26.234 5.769 1.00 39.06 108 ASP C CA 1
ATOM 4052 C C . ASP C 1 108 ? -54.575 25.992 5.180 1.00 38.57 108 ASP C C 1
ATOM 4053 O O . ASP C 1 108 ? -54.227 24.848 4.867 1.00 38.75 108 ASP C O 1
ATOM 4058 N N . ILE C 1 109 ? -53.794 27.071 5.075 1.00 37.41 109 ILE C N 1
ATOM 4059 C CA . ILE C 1 109 ? -52.428 27.045 4.572 1.00 36.54 109 ILE C CA 1
ATOM 4060 C C . ILE C 1 109 ? -51.556 26.104 5.398 1.00 36.85 109 ILE C C 1
ATOM 4061 O O . ILE C 1 109 ? -50.810 25.298 4.828 1.00 36.95 109 ILE C O 1
ATOM 4066 N N . LYS C 1 110 ? -51.630 26.213 6.735 1.00 36.77 110 LYS C N 1
ATOM 4067 C CA . LYS C 1 110 ? -50.866 25.312 7.610 1.00 36.51 110 LYS C CA 1
ATOM 4068 C C . LYS C 1 110 ? -51.300 23.857 7.442 1.00 35.81 110 LYS C C 1
ATOM 4069 O O . LYS C 1 110 ? -50.470 22.977 7.519 1.00 35.49 110 LYS C O 1
ATOM 4075 N N . ARG C 1 111 ? -52.607 23.622 7.270 1.00 36.04 111 ARG C N 1
ATOM 4076 C CA . ARG C 1 111 ? -53.152 22.293 7.012 1.00 36.66 111 ARG C CA 1
ATOM 4077 C C . ARG C 1 111 ? -52.582 21.715 5.698 1.00 36.33 111 ARG C C 1
ATOM 4078 O O . ARG C 1 111 ? -52.243 20.503 5.618 1.00 35.37 111 ARG C O 1
ATOM 4086 N N . ASP C 1 112 ? -52.476 22.587 4.687 1.00 35.53 112 ASP C N 1
ATOM 4087 C CA . ASP C 1 112 ? -51.906 22.244 3.370 1.00 35.44 112 ASP C CA 1
ATOM 4088 C C . ASP C 1 112 ? -50.461 21.774 3.500 1.00 35.53 112 ASP C C 1
ATOM 4089 O O . ASP C 1 112 ? -50.092 20.729 2.958 1.00 35.45 112 ASP C O 1
ATOM 4094 N N . PHE C 1 113 ? -49.646 22.566 4.197 1.00 35.51 113 PHE C N 1
ATOM 4095 C CA . PHE C 1 113 ? -48.233 22.229 4.473 1.00 35.88 113 PHE C CA 1
ATOM 4096 C C . PHE C 1 113 ? -48.060 20.944 5.299 1.00 35.88 113 PHE C C 1
ATOM 4097 O O . PHE C 1 113 ? -47.240 20.080 4.963 1.00 35.93 113 PHE C O 1
ATOM 4105 N N . GLU C 1 114 ? -48.846 20.817 6.367 1.00 36.24 114 GLU C N 1
ATOM 4106 C CA . GLU C 1 114 ? -48.785 19.635 7.231 1.00 36.85 114 GLU C CA 1
ATOM 4107 C C . GLU C 1 114 ? -49.149 18.365 6.464 1.00 36.51 114 GLU C C 1
ATOM 4108 O O . GLU C 1 114 ? -48.487 17.320 6.612 1.00 35.58 114 GLU C O 1
ATOM 4114 N N . GLU C 1 115 ? -50.198 18.469 5.647 1.00 36.45 115 GLU C N 1
ATOM 4115 C CA . GLU C 1 115 ? -50.585 17.420 4.697 1.00 37.17 115 GLU C CA 1
ATOM 4116 C C . GLU C 1 115 ? -49.406 16.971 3.834 1.00 37.15 115 GLU C C 1
ATOM 4117 O O . GLU C 1 115 ? -49.167 15.783 3.682 1.00 36.19 115 GLU C O 1
ATOM 4123 N N . SER C 1 116 ? -48.702 17.947 3.248 1.00 37.39 116 SER C N 1
ATOM 4124 C CA . SER C 1 116 ? -47.585 17.696 2.347 1.00 37.07 116 SER C CA 1
ATOM 4125 C C . SER C 1 116 ? -46.379 17.079 3.037 1.00 36.92 116 SER C C 1
ATOM 4126 O O . SER C 1 116 ? -45.695 16.245 2.457 1.00 37.48 116 SER C O 1
ATOM 4129 N N . ILE C 1 117 ? -46.119 17.500 4.271 1.00 37.39 117 ILE C N 1
ATOM 4130 C CA . ILE C 1 117 ? -45.051 16.926 5.084 1.00 36.11 117 ILE C CA 1
ATOM 4131 C C . ILE C 1 117 ? -45.395 15.466 5.396 1.00 36.07 117 ILE C C 1
ATOM 4132 O O . ILE C 1 117 ? -44.519 14.599 5.342 1.00 35.37 117 ILE C O 1
ATOM 4137 N N . LEU C 1 118 ? -46.667 15.203 5.688 1.00 35.10 118 LEU C N 1
ATOM 4138 C CA . LEU C 1 118 ? -47.145 13.845 5.913 1.00 34.99 118 LEU C CA 1
ATOM 4139 C C . LEU C 1 118 ? -46.985 12.963 4.667 1.00 35.25 118 LEU C C 1
ATOM 4140 O O . LEU C 1 118 ? -46.450 11.871 4.756 1.00 35.67 118 LEU C O 1
ATOM 4145 N N . LEU C 1 119 ? -47.461 13.456 3.527 1.00 34.97 119 LEU C N 1
ATOM 4146 C CA . LEU C 1 119 ? -47.296 12.807 2.235 1.00 34.58 119 LEU C CA 1
ATOM 4147 C C . LEU C 1 119 ? -45.836 12.546 1.856 1.00 34.97 119 LEU C C 1
ATOM 4148 O O . LEU C 1 119 ? -45.508 11.440 1.430 1.00 34.43 119 LEU C O 1
ATOM 4153 N N . GLU C 1 120 ? -44.979 13.559 1.977 1.00 34.30 120 GLU C N 1
ATOM 4154 C CA . GLU C 1 120 ? -43.554 13.351 1.724 1.00 35.18 120 GLU C CA 1
ATOM 4155 C C . GLU C 1 120 ? -42.956 12.276 2.636 1.00 35.64 120 GLU C C 1
ATOM 4156 O O . GLU C 1 120 ? -42.224 11.403 2.172 1.00 35.20 120 GLU C O 1
ATOM 4162 N N . SER C 1 121 ? -43.253 12.370 3.935 1.00 36.24 121 SER C N 1
ATOM 4163 C CA . SER C 1 121 ? -42.729 11.438 4.956 1.00 37.47 121 SER C CA 1
ATOM 4164 C C . SER C 1 121 ? -43.115 9.988 4.717 1.00 37.27 121 SER C C 1
ATOM 4165 O O . SER C 1 121 ? -42.293 9.090 4.880 1.00 37.59 121 SER C O 1
ATOM 4168 N N . GLU C 1 122 ? -44.381 9.764 4.375 1.00 37.75 122 GLU C N 1
ATOM 4169 C CA . GLU C 1 122 ? -44.887 8.433 4.074 1.00 38.23 122 GLU C CA 1
ATOM 4170 C C . GLU C 1 122 ? -44.251 7.884 2.810 1.00 37.24 122 GLU C C 1
ATOM 4171 O O . GLU C 1 122 ? -43.948 6.713 2.748 1.00 36.94 122 GLU C O 1
ATOM 4177 N N . ASP C 1 123 ? -44.045 8.734 1.803 1.00 36.29 123 ASP C N 1
ATOM 4178 C CA . ASP C 1 123 ? -43.455 8.252 0.557 1.00 35.88 123 ASP C CA 1
ATOM 4179 C C . ASP C 1 123 ? -42.015 7.814 0.824 1.00 35.24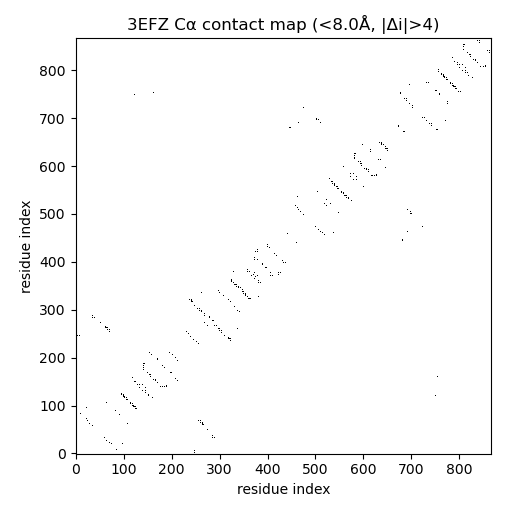 123 ASP C C 1
ATOM 4180 O O . ASP C 1 123 ? -41.608 6.722 0.452 1.00 35.93 123 ASP C O 1
ATOM 4185 N N . VAL C 1 124 ? -41.263 8.654 1.513 1.00 35.47 124 VAL C N 1
ATOM 4186 C CA . VAL C 1 124 ? -39.854 8.382 1.814 1.00 35.80 124 VAL C CA 1
ATOM 4187 C C . VAL C 1 124 ? -39.641 7.122 2.646 1.00 36.16 124 VAL C C 1
ATOM 4188 O O . VAL C 1 124 ? -38.767 6.324 2.327 1.00 37.20 124 VAL C O 1
ATOM 4192 N N . ILE C 1 125 ? -40.440 6.939 3.699 1.00 36.01 125 ILE C N 1
ATOM 4193 C CA . ILE C 1 125 ? -40.329 5.769 4.566 1.00 36.11 125 ILE C CA 1
ATOM 4194 C C . ILE C 1 125 ? -40.517 4.494 3.731 1.00 36.22 125 ILE C C 1
ATOM 4195 O O . ILE C 1 125 ? -39.735 3.547 3.860 1.00 36.24 125 ILE C O 1
ATOM 4200 N N . ARG C 1 126 ? -41.513 4.487 2.844 1.00 36.20 126 ARG C N 1
ATOM 4201 C CA . ARG C 1 126 ? -41.756 3.312 2.016 1.00 36.09 126 ARG C CA 1
ATOM 4202 C C . ARG C 1 126 ? -40.609 3.065 1.016 1.00 36.62 126 ARG C C 1
ATOM 4203 O O . ARG C 1 126 ? -40.170 1.922 0.853 1.00 36.64 126 ARG C O 1
ATOM 4211 N N . ILE C 1 127 ? -40.134 4.139 0.380 1.00 36.76 127 ILE C N 1
ATOM 4212 C CA . ILE C 1 127 ? -38.985 4.111 -0.543 1.00 37.35 127 ILE C CA 1
ATOM 4213 C C . ILE C 1 127 ? -37.757 3.517 0.150 1.00 37.89 127 ILE C C 1
ATOM 4214 O O . ILE C 1 127 ? -37.104 2.644 -0.407 1.00 37.63 127 ILE C O 1
ATOM 4219 N N . ILE C 1 128 ? -37.470 3.978 1.370 1.00 38.39 128 ILE C N 1
ATOM 4220 C CA . ILE C 1 128 ? -36.365 3.454 2.172 1.00 38.88 128 ILE C CA 1
ATOM 4221 C C . ILE C 1 128 ? -36.529 1.948 2.364 1.00 38.84 128 ILE C C 1
ATOM 4222 O O . ILE C 1 128 ? -35.586 1.190 2.141 1.00 39.90 128 ILE C O 1
ATOM 4227 N N . ASP C 1 129 ? -37.732 1.515 2.735 1.00 38.79 129 ASP C N 1
ATOM 4228 C CA . ASP C 1 129 ? -37.989 0.106 3.014 1.00 38.69 129 ASP C CA 1
ATOM 4229 C C . ASP C 1 129 ? -38.042 -0.798 1.781 1.00 38.86 129 ASP C C 1
ATOM 4230 O O . ASP C 1 129 ? -37.565 -1.938 1.825 1.00 38.52 129 ASP C O 1
ATOM 4235 N N . ASP C 1 130 ? -38.648 -0.297 0.703 1.00 38.70 130 ASP C N 1
ATOM 4236 C CA . ASP C 1 130 ? -38.956 -1.109 -0.474 1.00 38.64 130 ASP C CA 1
ATOM 4237 C C . ASP C 1 130 ? -37.886 -0.999 -1.547 1.00 38.33 130 ASP C C 1
ATOM 4238 O O . ASP C 1 130 ? -37.747 -1.907 -2.357 1.00 38.45 130 ASP C O 1
ATOM 4243 N N . ASN C 1 131 ? -37.138 0.102 -1.542 1.00 37.94 131 ASN C N 1
ATOM 4244 C CA . ASN C 1 131 ? -36.261 0.446 -2.657 1.00 37.83 131 ASN C CA 1
ATOM 4245 C C . ASN C 1 131 ? -34.792 0.632 -2.286 1.00 37.88 131 ASN C C 1
ATOM 4246 O O . ASN C 1 131 ? -33.923 0.511 -3.151 1.00 37.84 131 ASN C O 1
ATOM 4251 N N . LEU C 1 132 ? -34.512 0.925 -1.019 1.00 37.97 132 LEU C N 1
ATOM 4252 C CA . LEU C 1 132 ? -33.137 1.224 -0.584 1.00 38.40 132 LEU C CA 1
ATOM 4253 C C . LEU C 1 132 ? -32.489 0.192 0.352 1.00 39.08 132 LEU C C 1
ATOM 4254 O O . LEU C 1 132 ? -31.324 -0.168 0.168 1.00 38.78 132 LEU C O 1
ATOM 4259 N N . LEU C 1 133 ? -33.249 -0.293 1.329 1.00 39.73 133 LEU C N 1
ATOM 4260 C CA . LEU C 1 133 ? -32.699 -1.093 2.426 1.00 40.70 133 LEU C CA 1
ATOM 4261 C C . LEU C 1 133 ? -32.088 -2.460 2.075 1.00 41.53 133 LEU C C 1
ATOM 4262 O O . LEU C 1 133 ? -31.170 -2.914 2.767 1.00 42.03 133 LEU C O 1
ATOM 4267 N N . MET C 1 134 ? -32.586 -3.117 1.029 1.00 42.30 134 MET C N 1
ATOM 4268 C CA . MET C 1 134 ? -32.048 -4.422 0.617 1.00 43.23 134 MET C CA 1
ATOM 4269 C C . MET C 1 134 ? -30.791 -4.306 -0.255 1.00 43.05 134 MET C C 1
ATOM 4270 O O . MET C 1 134 ? -30.165 -5.320 -0.600 1.00 43.52 134 MET C O 1
ATOM 4275 N N . TYR C 1 135 ? -30.422 -3.073 -0.594 1.00 42.76 135 TYR C N 1
ATOM 4276 C CA . TYR C 1 135 ? -29.235 -2.807 -1.397 1.00 42.98 135 TYR C CA 1
ATOM 4277 C C . TYR C 1 135 ? -28.195 -1.961 -0.664 1.00 42.83 135 TYR C C 1
ATOM 4278 O O . TYR C 1 135 ? -27.148 -1.631 -1.234 1.00 43.33 135 TYR C O 1
ATOM 4287 N N . SER C 1 136 ? -28.472 -1.646 0.601 1.00 42.17 136 SER C N 1
ATOM 4288 C CA . SER C 1 136 ? -27.609 -0.794 1.415 1.00 41.70 136 SER C CA 1
ATOM 4289 C C . SER C 1 136 ? -26.502 -1.579 2.125 1.00 41.35 136 SER C C 1
ATOM 4290 O O . SER C 1 136 ? -26.712 -2.710 2.574 1.00 40.84 136 SER C O 1
ATOM 4293 N N . GLU C 1 137 ? -25.323 -0.963 2.211 1.00 41.17 137 GLU C N 1
ATOM 4294 C CA . GLU C 1 137 ? -24.224 -1.464 3.035 1.00 40.99 137 GLU C CA 1
ATOM 4295 C C . GLU C 1 137 ? -24.507 -0.990 4.460 1.00 40.80 137 GLU C C 1
ATOM 4296 O O . GLU C 1 137 ? -25.243 -0.015 4.652 1.00 40.42 137 GLU C O 1
ATOM 4302 N N . GLU C 1 138 ? -23.924 -1.672 5.449 1.00 40.31 138 GLU C N 1
ATOM 4303 C CA . GLU C 1 138 ? -24.209 -1.414 6.874 1.00 40.06 138 GLU C CA 1
ATOM 4304 C C . GLU C 1 138 ? -24.425 0.058 7.270 1.00 39.46 138 GLU C C 1
ATOM 4305 O O . GLU C 1 138 ? -25.376 0.377 7.997 1.00 39.56 138 GLU C O 1
ATOM 4307 N N . GLY C 1 139 ? -23.547 0.940 6.789 1.00 38.74 139 GLY C N 1
ATOM 4308 C CA . GLY C 1 139 ? -23.540 2.351 7.186 1.00 38.21 139 GLY C CA 1
ATOM 4309 C C . GLY C 1 139 ? -24.669 3.135 6.547 1.00 38.10 139 GLY C C 1
ATOM 4310 O O . GLY C 1 139 ? -25.313 3.968 7.198 1.00 38.22 139 GLY C O 1
ATOM 4311 N N . ALA C 1 140 ? -24.901 2.857 5.266 1.00 37.46 140 ALA C N 1
ATOM 4312 C CA . ALA C 1 140 ? -26.064 3.362 4.550 1.00 37.23 140 ALA C CA 1
ATOM 4313 C C . ALA C 1 140 ? -27.380 2.921 5.191 1.00 36.76 140 ALA C C 1
ATOM 4314 O O . ALA C 1 140 ? -28.322 3.684 5.183 1.00 37.16 140 ALA C O 1
ATOM 4316 N N . ARG C 1 141 ? -27.444 1.691 5.718 1.00 36.76 141 ARG C N 1
ATOM 4317 C CA . ARG C 1 141 ? -28.654 1.179 6.394 1.00 36.47 141 ARG C CA 1
ATOM 4318 C C . ARG C 1 141 ? -28.985 1.984 7.638 1.00 35.97 141 ARG C C 1
ATOM 4319 O O . ARG C 1 141 ? -30.119 2.379 7.832 1.00 35.29 141 ARG C O 1
ATOM 4324 N N . ALA C 1 142 ? -27.979 2.191 8.484 1.00 35.83 142 ALA C N 1
ATOM 4325 C CA . ALA C 1 142 ? -28.125 2.978 9.701 1.00 35.54 142 ALA C CA 1
ATOM 4326 C C . ALA C 1 142 ? -28.535 4.407 9.404 1.00 35.63 142 ALA C C 1
ATOM 4327 O O . ALA C 1 142 ? -29.344 4.975 10.130 1.00 35.49 142 ALA C O 1
ATOM 4329 N N . PHE C 1 143 ? -27.957 4.991 8.355 1.00 35.86 143 PHE C N 1
ATOM 4330 C CA . PHE C 1 143 ? -28.318 6.342 7.913 1.00 35.98 143 PHE C CA 1
ATOM 4331 C C . PHE C 1 143 ? -29.800 6.415 7.628 1.00 35.65 143 PHE C C 1
ATOM 4332 O O . PHE C 1 143 ? -30.474 7.329 8.081 1.00 36.20 143 PHE C O 1
ATOM 4340 N N . CYS C 1 144 ? -30.289 5.429 6.878 1.00 35.70 144 CYS C N 1
ATOM 4341 C CA . CYS C 1 144 ? -31.680 5.355 6.445 1.00 35.68 144 CYS C CA 1
ATOM 4342 C C . CYS C 1 144 ? -32.630 5.056 7.597 1.00 35.20 144 CYS C C 1
ATOM 4343 O O . CYS C 1 144 ? -33.751 5.569 7.631 1.00 35.46 144 CYS C O 1
ATOM 4346 N N . ILE C 1 145 ? -32.184 4.232 8.536 1.00 34.20 145 ILE C N 1
ATOM 4347 C CA . ILE C 1 145 ? -32.999 3.928 9.700 1.00 34.36 145 ILE C CA 1
ATOM 4348 C C . ILE C 1 145 ? -33.062 5.135 10.628 1.00 34.68 145 ILE C C 1
ATOM 4349 O O . ILE C 1 145 ? -34.115 5.446 11.170 1.00 35.03 145 ILE C O 1
ATOM 4354 N N . LYS C 1 146 ? -31.943 5.839 10.775 1.00 35.78 146 LYS C N 1
ATOM 4355 C CA . LYS C 1 146 ? -31.933 7.124 11.467 1.00 36.29 146 LYS C CA 1
ATOM 4356 C C . LYS C 1 146 ? -32.975 8.014 10.823 1.00 36.30 146 LYS C C 1
ATOM 4357 O O . LYS C 1 146 ? -33.812 8.577 11.521 1.00 37.32 146 LYS C O 1
ATOM 4363 N N . LEU C 1 147 ? -32.920 8.118 9.490 1.00 36.52 147 LEU C N 1
ATOM 4364 C CA . LEU C 1 147 ? -33.805 8.983 8.719 1.00 35.37 147 LEU C CA 1
ATOM 4365 C C . LEU C 1 147 ? -35.275 8.662 8.981 1.00 35.13 147 LEU C C 1
ATOM 4366 O O . LEU C 1 147 ? -36.075 9.566 9.186 1.00 34.72 147 LEU C O 1
ATOM 4371 N N . LYS C 1 148 ? -35.619 7.377 8.980 1.00 35.03 148 LYS C N 1
ATOM 4372 C CA . LYS C 1 148 ? -36.974 6.917 9.338 1.00 35.24 148 LYS C CA 1
ATOM 4373 C C . LYS C 1 148 ? -37.416 7.371 10.713 1.00 35.18 148 LYS C C 1
ATOM 4374 O O . LYS C 1 148 ? -38.574 7.693 10.900 1.00 35.38 148 LYS C O 1
ATOM 4380 N N . GLY C 1 149 ? -36.485 7.384 11.666 1.00 35.74 149 GLY C N 1
ATOM 4381 C CA . GLY C 1 149 ? -36.716 7.900 13.016 1.00 35.79 149 GLY C CA 1
ATOM 4382 C C . GLY C 1 149 ? -37.042 9.378 12.985 1.00 37.10 149 GLY C C 1
ATOM 4383 O O . GLY C 1 149 ? -38.011 9.824 13.640 1.00 37.14 149 GLY C O 1
ATOM 4384 N N . ASP C 1 150 ? -36.229 10.126 12.229 1.00 37.35 150 ASP C N 1
ATOM 4385 C CA . ASP C 1 150 ? -36.435 11.553 11.970 1.00 37.67 150 ASP C CA 1
A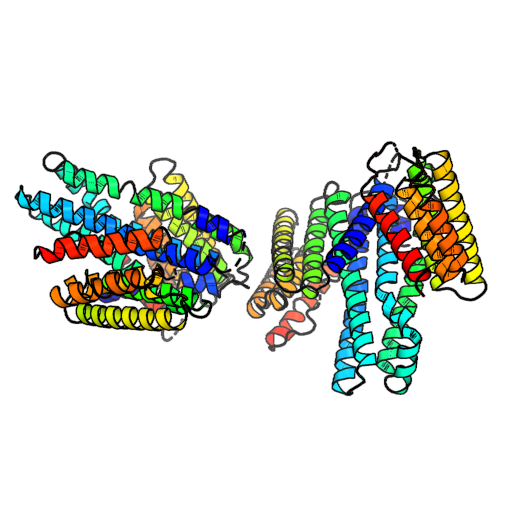TOM 4386 C C . ASP C 1 150 ? -37.829 11.807 11.409 1.00 38.31 150 ASP C C 1
ATOM 4387 O O . ASP C 1 150 ? -38.548 12.692 11.889 1.00 38.97 150 ASP C O 1
ATOM 4392 N N . LEU C 1 151 ? -38.188 11.033 10.384 1.00 37.95 151 LEU C N 1
ATOM 4393 C CA . LEU C 1 151 ? -39.464 11.170 9.704 1.00 37.41 151 LEU C CA 1
ATOM 4394 C C . LEU C 1 151 ? -40.650 10.805 10.591 1.00 37.10 151 LEU C C 1
ATOM 4395 O O . LEU C 1 151 ? -41.693 11.431 10.500 1.00 36.58 151 LEU C O 1
ATOM 4400 N N . MET C 1 152 ? -40.493 9.788 11.433 1.00 36.26 152 MET C N 1
ATOM 4401 C CA . MET C 1 152 ? -41.507 9.485 12.447 1.00 36.48 152 MET C CA 1
ATOM 4402 C C . MET C 1 152 ? -41.656 10.617 13.484 1.00 36.01 152 MET C C 1
ATOM 4403 O O . MET C 1 152 ? -42.761 10.965 13.878 1.00 35.22 152 MET C O 1
ATOM 4408 N N . ARG C 1 153 ? -40.523 11.145 13.934 1.00 36.07 153 ARG C N 1
ATOM 4409 C CA . ARG C 1 153 ? -40.469 12.361 14.709 1.00 36.79 153 ARG C CA 1
ATOM 4410 C C . ARG C 1 153 ? -41.260 13.510 14.059 1.00 37.01 153 ARG C C 1
ATOM 4411 O O . ARG C 1 153 ? -42.084 14.129 14.743 1.00 38.11 153 ARG C O 1
ATOM 4419 N N . TYR C 1 154 ? -41.014 13.786 12.765 1.00 36.88 154 TYR C N 1
ATOM 4420 C CA . TYR C 1 154 ? -41.689 14.881 12.021 1.00 36.82 154 TYR C CA 1
ATOM 4421 C C . TYR C 1 154 ? -43.200 14.696 11.903 1.00 36.80 154 TYR C C 1
ATOM 4422 O O . TYR C 1 154 ? -43.953 15.671 11.982 1.00 37.80 154 TYR C O 1
ATOM 4431 N N A LYS C 1 155 ? -43.635 13.457 11.699 0.50 36.77 155 LYS C N 1
ATOM 4432 N N B LYS C 1 155 ? -43.621 13.454 11.683 0.50 37.06 155 LYS C N 1
ATOM 4433 C CA A LYS C 1 155 ? -45.063 13.119 11.665 0.50 36.42 155 LYS C CA 1
ATOM 4434 C CA B LYS C 1 155 ? -45.035 13.074 11.674 0.50 37.07 155 LYS C CA 1
ATOM 4435 C C A LYS C 1 155 ? -45.734 13.291 13.037 0.50 36.49 155 LYS C C 1
ATOM 4436 C C B LYS C 1 155 ? -45.691 13.345 13.031 0.50 36.84 155 LYS C C 1
ATOM 4437 O O A LYS C 1 155 ? -46.863 13.774 13.116 0.50 36.67 155 LYS C O 1
ATOM 4438 O O B LYS C 1 155 ? -46.762 13.953 13.094 0.50 37.00 155 LYS C O 1
ATOM 4449 N N . ALA C 1 156 ? -45.035 12.898 14.106 1.00 36.14 156 ALA C N 1
ATOM 4450 C CA . ALA C 1 156 ? -45.505 13.133 15.476 1.00 35.49 156 ALA C CA 1
ATOM 4451 C C . ALA C 1 156 ? -45.710 14.620 15.830 1.00 35.63 156 ALA C C 1
ATOM 4452 O O . ALA C 1 156 ? -46.635 14.947 16.565 1.00 34.33 156 ALA C O 1
ATOM 4454 N N . GLU C 1 157 ? -44.852 15.506 15.310 1.00 35.48 157 GLU C N 1
ATOM 4455 C CA . GLU C 1 157 ? -45.018 16.977 15.457 1.00 35.52 157 GLU C CA 1
ATOM 4456 C C . GLU C 1 157 ? -46.363 17.507 14.948 1.00 35.49 157 GLU C C 1
ATOM 4457 O O . GLU C 1 157 ? -46.907 18.507 15.473 1.00 36.48 157 GLU C O 1
ATOM 4463 N N . ILE C 1 158 ? -46.878 16.829 13.932 1.00 34.43 158 ILE C N 1
ATOM 4464 C CA . ILE C 1 158 ? -48.082 17.206 13.209 1.00 33.54 158 ILE C CA 1
ATOM 4465 C C . ILE C 1 158 ? -49.302 16.477 13.769 1.00 34.30 158 ILE C C 1
ATOM 4466 O O . ILE C 1 158 ? -50.376 17.083 13.931 1.00 34.91 158 ILE C O 1
ATOM 4471 N N . LEU C 1 159 ? -49.122 15.195 14.097 1.00 34.20 159 LEU C N 1
ATOM 4472 C CA . LEU C 1 159 ? -50.232 14.294 14.405 1.00 34.28 159 LEU C CA 1
ATOM 4473 C C . LEU C 1 159 ? -50.630 14.434 15.879 1.00 33.81 159 LEU C C 1
ATOM 4474 O O . LEU C 1 159 ? -49.889 15.000 16.664 1.00 33.89 159 LEU C O 1
ATOM 4479 N N . LYS C 1 160 ? -51.826 13.968 16.209 1.00 34.26 160 LYS C N 1
ATOM 4480 C CA . LYS C 1 160 ? -52.422 14.052 17.550 1.00 33.75 160 LYS C CA 1
ATOM 4481 C C . LYS C 1 160 ? -52.870 12.660 18.022 1.00 34.21 160 LYS C C 1
ATOM 4482 O O . LYS C 1 160 ? -52.890 11.709 17.231 1.00 32.96 160 LYS C O 1
ATOM 4488 N N . ASP C 1 161 ? -53.217 12.571 19.314 1.00 34.33 161 ASP C N 1
ATOM 4489 C CA . ASP C 1 161 ? -53.908 11.416 19.903 1.00 35.38 161 ASP C CA 1
ATOM 4490 C C . ASP C 1 161 ? -53.039 10.167 19.786 1.00 35.41 161 ASP C C 1
ATOM 4491 O O . ASP C 1 161 ? -51.826 10.255 19.961 1.00 35.28 161 ASP C O 1
ATOM 4496 N N . GLU C 1 162 ? -53.649 9.040 19.434 1.00 35.38 162 GLU C N 1
ATOM 4497 C CA . GLU C 1 162 ? -52.945 7.764 19.356 1.00 36.59 162 GLU C CA 1
ATOM 4498 C C . GLU C 1 162 ? -51.955 7.663 18.186 1.00 36.94 162 GLU C C 1
ATOM 4499 O O . GLU C 1 162 ? -50.871 7.073 18.332 1.00 37.05 162 GLU C O 1
ATOM 4505 N N . GLU C 1 163 ? -52.319 8.237 17.039 1.00 37.22 163 GLU C N 1
ATOM 4506 C CA . GLU C 1 163 ? -51.399 8.368 15.900 1.00 38.38 163 GLU C CA 1
ATOM 4507 C C . GLU C 1 163 ? -50.093 9.039 16.296 1.00 37.58 163 GLU C C 1
ATOM 4508 O O . GLU C 1 163 ? -49.021 8.587 15.905 1.00 37.55 163 GLU C O 1
ATOM 4514 N N . LYS C 1 164 ? -50.191 10.146 17.031 1.00 36.97 164 LYS C N 1
ATOM 4515 C CA . LYS C 1 164 ? -49.014 10.855 17.500 1.00 36.91 164 LYS C CA 1
ATOM 4516 C C . LYS C 1 164 ? -48.110 9.938 18.340 1.00 37.50 164 LYS C C 1
ATOM 4517 O O . LYS C 1 164 ? -46.916 9.853 18.060 1.00 37.38 164 LYS C O 1
ATOM 4523 N N . ASN C 1 165 ? -48.687 9.245 19.334 1.00 37.49 165 ASN C N 1
ATOM 4524 C CA . ASN C 1 165 ? -47.947 8.276 20.164 1.00 37.89 165 ASN C CA 1
ATOM 4525 C C . ASN C 1 165 ? -47.312 7.109 19.401 1.00 37.51 165 ASN C C 1
ATOM 4526 O O . ASN C 1 165 ? -46.168 6.713 19.688 1.00 36.29 165 ASN C O 1
ATOM 4531 N N . GLN C 1 166 ? -48.061 6.555 18.449 1.00 38.18 166 GLN C N 1
ATOM 4532 C CA . GLN C 1 166 ? -47.566 5.455 17.611 1.00 39.74 166 GLN C CA 1
ATOM 4533 C C . GLN C 1 166 ? -46.281 5.867 16.862 1.00 39.09 166 GLN C C 1
ATOM 4534 O O . GLN C 1 166 ? -45.314 5.109 16.816 1.00 38.49 166 GLN C O 1
ATOM 4540 N N . CYS C 1 167 ? -46.297 7.086 16.317 1.00 39.17 167 CYS C N 1
ATOM 4541 C CA . CYS C 1 167 ? -45.176 7.702 15.627 1.00 39.16 167 CYS C CA 1
ATOM 4542 C C . CYS C 1 167 ? -44.009 7.955 16.555 1.00 39.21 167 CYS C C 1
ATOM 4543 O O . CYS C 1 167 ? -42.867 7.771 16.153 1.00 39.40 167 CYS C O 1
ATOM 4546 N N . ILE C 1 168 ? -44.292 8.393 17.780 1.00 38.56 168 ILE C N 1
ATOM 4547 C CA . ILE C 1 168 ? -43.227 8.596 18.758 1.00 38.65 168 ILE C CA 1
ATOM 4548 C C . ILE C 1 168 ? -42.595 7.245 19.162 1.00 38.44 168 ILE C C 1
ATOM 4549 O O . ILE C 1 168 ? -41.365 7.139 19.268 1.00 38.39 168 ILE C O 1
ATOM 4554 N N . LYS C 1 169 ? -43.430 6.229 19.375 1.00 37.85 169 LYS C N 1
ATOM 4555 C CA . LYS C 1 169 ? -42.933 4.854 19.625 1.00 38.41 169 LYS C CA 1
ATOM 4556 C C . LYS C 1 169 ? -42.018 4.341 18.495 1.00 37.43 169 LYS C C 1
ATOM 4557 O O . LYS C 1 169 ? -40.944 3.813 18.773 1.00 37.55 169 LYS C O 1
ATOM 4563 N N . GLN C 1 170 ? -42.447 4.497 17.245 1.00 36.97 170 GLN C N 1
ATOM 4564 C CA . GLN C 1 170 ? -41.610 4.174 16.074 1.00 37.63 170 GLN C CA 1
ATOM 4565 C C . GLN C 1 170 ? -40.345 5.016 15.956 1.00 36.76 170 GLN C C 1
ATOM 4566 O O . GLN C 1 170 ? -39.289 4.482 15.637 1.00 37.29 170 GLN C O 1
ATOM 4572 N N . ALA C 1 171 ? -40.418 6.320 16.237 1.00 36.29 171 ALA C N 1
ATOM 4573 C CA . ALA C 1 171 ? -39.196 7.121 16.298 1.00 35.21 171 ALA C CA 1
ATOM 4574 C C . ALA C 1 171 ? -38.174 6.541 17.295 1.00 35.19 171 ALA C C 1
ATOM 4575 O O . ALA C 1 171 ? -36.982 6.429 16.964 1.00 35.21 171 ALA C O 1
ATOM 4577 N N . VAL C 1 172 ? -38.637 6.163 18.495 1.00 34.46 172 VAL C N 1
ATOM 4578 C CA . VAL C 1 172 ? -37.787 5.554 19.520 1.00 34.35 172 VAL C CA 1
ATOM 4579 C C . VAL C 1 172 ? -37.137 4.240 19.027 1.00 34.38 172 VAL C C 1
ATOM 4580 O O . VAL C 1 172 ? -35.925 4.034 19.189 1.00 33.98 172 VAL C O 1
ATOM 4584 N N . GLU C 1 173 ? -37.944 3.361 18.451 1.00 34.02 173 GLU C N 1
ATOM 4585 C CA . GLU C 1 173 ? -37.453 2.076 17.952 1.00 35.75 173 GLU C CA 1
ATOM 4586 C C . GLU C 1 173 ? -36.400 2.227 16.857 1.00 35.05 173 GLU C C 1
ATOM 4587 O O . GLU C 1 173 ? -35.452 1.465 16.817 1.00 35.90 173 GLU C O 1
ATOM 4593 N N . PHE C 1 174 ? -36.574 3.199 15.966 1.00 35.34 174 PHE C N 1
ATOM 4594 C CA . PHE C 1 174 ? -35.615 3.421 14.879 1.00 35.38 174 PHE C CA 1
ATOM 4595 C C . PHE C 1 174 ? -34.328 4.011 15.414 1.00 36.33 174 PHE C C 1
ATOM 4596 O O . PHE C 1 174 ? -33.248 3.519 15.080 1.00 37.54 174 PHE C O 1
ATOM 4604 N N . TYR C 1 175 ? -34.424 5.045 16.247 1.00 35.72 175 TYR C N 1
ATOM 4605 C CA . TYR C 1 175 ? -33.225 5.612 16.861 1.00 36.25 175 TYR C CA 1
ATOM 4606 C C . TYR C 1 175 ? -32.432 4.570 17.649 1.00 36.73 175 TYR C C 1
ATOM 4607 O O . TYR C 1 175 ? -31.227 4.440 17.448 1.00 37.26 175 TYR C O 1
ATOM 4616 N N . GLU C 1 176 ? -33.108 3.833 18.539 1.00 36.72 176 GLU C N 1
ATOM 4617 C CA . GLU C 1 176 ? -32.494 2.692 19.227 1.00 36.85 176 GLU C CA 1
ATOM 4618 C C . GLU C 1 176 ? -31.829 1.714 18.257 1.00 36.68 176 GLU C C 1
ATOM 4619 O O . GLU C 1 176 ? -30.659 1.417 18.422 1.00 37.24 176 GLU C O 1
ATOM 4625 N N . ASP C 1 177 ? -32.559 1.234 17.248 1.00 36.42 177 ASP C N 1
ATOM 4626 C CA . ASP C 1 177 ? -31.994 0.292 16.260 1.00 36.39 177 ASP C CA 1
ATOM 4627 C C . ASP C 1 177 ? -30.789 0.863 15.508 1.00 36.31 177 ASP C C 1
ATOM 4628 O O . ASP C 1 177 ? -29.779 0.167 15.342 1.00 35.44 177 ASP C O 1
ATOM 4633 N N . ALA C 1 178 ? -30.888 2.129 15.078 1.00 36.08 178 ALA C N 1
ATOM 4634 C CA . ALA C 1 178 ? -29.798 2.784 14.354 1.00 36.08 178 ALA C CA 1
ATOM 4635 C C . ALA C 1 178 ? -28.554 2.875 15.222 1.00 36.33 178 ALA C C 1
ATOM 4636 O O . ALA C 1 178 ? -27.448 2.637 14.740 1.00 36.85 178 ALA C O 1
ATOM 4638 N N . LEU C 1 179 ? -28.739 3.165 16.509 1.00 36.26 179 LEU C N 1
ATOM 4639 C CA . LEU C 1 179 ? -27.614 3.308 17.451 1.00 36.09 179 LEU C CA 1
ATOM 4640 C C . LEU C 1 179 ? -26.834 2.021 17.706 1.00 36.51 179 LEU C C 1
ATOM 4641 O O . LEU C 1 179 ? -25.612 2.017 17.617 1.00 36.21 179 LEU C O 1
ATOM 4646 N N . GLN C 1 180 ? -27.536 0.930 17.986 1.00 37.22 180 GLN C N 1
ATOM 4647 C CA . GLN C 1 180 ? -26.873 -0.349 18.198 1.00 38.53 180 GLN C CA 1
ATOM 4648 C C . GLN C 1 180 ? -26.195 -0.915 16.943 1.00 38.52 180 GLN C C 1
ATOM 4649 O O . GLN C 1 180 ? -25.148 -1.539 17.049 1.00 38.88 180 GLN C O 1
ATOM 4655 N N . ARG C 1 181 ? -26.793 -0.708 15.774 1.00 38.57 181 ARG C N 1
ATOM 4656 C CA . ARG C 1 181 ? -26.131 -1.009 14.502 1.00 39.25 181 ARG C CA 1
ATOM 4657 C C . ARG C 1 181 ? -24.821 -0.221 14.355 1.00 39.44 181 ARG C C 1
ATOM 4658 O O . ARG C 1 181 ? -23.766 -0.792 14.045 1.00 40.14 181 ARG C O 1
ATOM 4666 N N . GLU C 1 182 ? -24.891 1.086 14.593 1.00 39.70 182 GLU C N 1
ATOM 4667 C CA . GLU C 1 182 ? -23.735 1.972 14.474 1.00 39.95 182 GLU C CA 1
ATOM 4668 C C . GLU C 1 182 ? -22.600 1.531 15.384 1.00 40.40 182 GLU C C 1
ATOM 4669 O O . GLU C 1 182 ? -21.432 1.606 15.005 1.00 40.34 182 GLU C O 1
ATOM 4675 N N . ARG C 1 183 ? -22.951 1.048 16.572 1.00 41.12 183 ARG C N 1
ATOM 4676 C CA . ARG C 1 183 ? -21.956 0.600 17.547 1.00 41.54 183 ARG C CA 1
ATOM 4677 C C . ARG C 1 183 ? -21.294 -0.729 17.180 1.00 41.81 183 ARG C C 1
ATOM 4678 O O . ARG C 1 183 ? -20.168 -1.000 17.610 1.00 42.06 183 ARG C O 1
ATOM 4686 N N . SER C 1 184 ? -21.972 -1.545 16.373 1.00 41.83 184 SER C N 1
ATOM 4687 C CA . SER C 1 184 ? -21.410 -2.831 15.943 1.00 42.24 184 SER C CA 1
ATOM 4688 C C . SER C 1 184 ? -20.451 -2.722 14.741 1.00 42.18 184 SER C C 1
ATOM 4689 O O . SER C 1 184 ? -19.500 -3.488 14.640 1.00 42.23 184 SER C O 1
ATOM 4692 N N . PHE C 1 185 ? -20.697 -1.764 13.849 1.00 42.29 185 PHE C N 1
ATOM 4693 C CA . PHE C 1 185 ? -19.927 -1.653 12.605 1.00 42.20 185 PHE C CA 1
ATOM 4694 C C . PHE C 1 185 ? -18.857 -0.565 12.627 1.00 42.15 185 PHE C C 1
ATOM 4695 O O . PHE C 1 185 ? -17.732 -0.792 12.169 1.00 42.04 185 PHE C O 1
ATOM 4698 N N . LEU C 1 186 ? -19.212 0.605 13.163 1.00 41.94 186 LEU C N 1
ATOM 4699 C CA . LEU C 1 186 ? -18.372 1.805 13.074 1.00 42.02 186 LEU C CA 1
ATOM 4700 C C . LEU C 1 186 ? -17.069 1.720 13.862 1.00 42.19 186 LEU C C 1
ATOM 4701 O O . LEU C 1 186 ? -17.036 1.254 15.014 1.00 42.20 186 LEU C O 1
ATOM 4706 N N . GLU C 1 187 ? -15.997 2.173 13.216 1.00 42.06 187 GLU C N 1
ATOM 4707 C CA . GLU C 1 187 ? -14.703 2.312 13.865 1.00 42.06 187 GLU C CA 1
ATOM 4708 C C . GLU C 1 187 ? -14.743 3.596 14.688 1.00 41.60 187 GLU C C 1
ATOM 4709 O O . GLU C 1 187 ? -15.166 4.648 14.190 1.00 41.79 187 GLU C O 1
ATOM 4715 N N . LYS C 1 188 ? -14.312 3.491 15.946 1.00 41.05 188 LYS C N 1
ATOM 4716 C CA . LYS C 1 188 ? -14.432 4.568 16.926 1.00 40.23 188 LYS C CA 1
ATOM 4717 C C . LYS C 1 188 ? -15.791 5.274 16.862 1.00 39.82 188 LYS C C 1
ATOM 4718 O O . LYS C 1 188 ? -15.881 6.454 16.499 1.00 39.47 188 LYS C O 1
ATOM 4724 N N . TYR C 1 189 ? -16.838 4.529 17.220 1.00 39.20 189 TYR C N 1
ATOM 4725 C CA . TYR C 1 189 ? -18.211 5.028 17.176 1.00 38.79 189 TYR C CA 1
ATOM 4726 C C . TYR C 1 189 ? -18.439 6.312 17.990 1.00 38.63 189 TYR C C 1
ATOM 4727 O O . TYR C 1 189 ? -19.064 7.228 17.467 1.00 38.61 189 TYR C O 1
ATOM 4736 N N . PRO C 1 190 ? -17.895 6.413 19.232 1.00 38.58 190 PRO C N 1
ATOM 4737 C CA . PRO C 1 190 ? -18.211 7.613 20.019 1.00 38.71 190 PRO C CA 1
ATOM 4738 C C . PRO C 1 190 ? -17.961 8.954 19.305 1.00 38.75 190 PRO C C 1
ATOM 4739 O O . PRO C 1 190 ? -18.611 9.952 19.628 1.00 38.97 190 PRO C O 1
ATOM 4743 N N . SER C 1 191 ? -17.054 8.967 18.331 1.00 38.79 191 SER C N 1
ATOM 4744 C CA . SER C 1 191 ? -16.684 10.200 17.637 1.00 38.68 191 SER C CA 1
ATOM 4745 C C . SER C 1 191 ? -17.159 10.268 16.180 1.00 38.69 191 SER C C 1
ATOM 4746 O O . SER C 1 191 ? -16.945 11.274 15.496 1.00 38.91 191 SER C O 1
ATOM 4749 N N . ASP C 1 192 ? -17.813 9.209 15.716 1.00 38.46 192 ASP C N 1
ATOM 4750 C CA . ASP C 1 192 ? -18.284 9.132 14.344 1.00 38.23 192 ASP C CA 1
ATOM 4751 C C . ASP C 1 192 ? -19.494 10.053 14.107 1.00 38.36 192 ASP C C 1
ATOM 4752 O O . ASP C 1 192 ? -20.452 10.041 14.891 1.00 38.51 192 ASP C O 1
ATOM 4757 N N . PRO C 1 193 ? -19.461 10.834 13.002 1.00 38.17 193 PRO C N 1
ATOM 4758 C CA . PRO C 1 193 ? -20.519 11.781 12.676 1.00 37.92 193 PRO C CA 1
ATOM 4759 C C . PRO C 1 193 ? -21.916 11.150 12.573 1.00 37.84 193 PRO C C 1
ATOM 4760 O O . PRO C 1 193 ? -22.868 11.751 13.046 1.00 37.83 193 PRO C O 1
ATOM 4764 N N . LEU C 1 194 ? -22.042 9.961 11.978 1.00 37.67 194 LEU C N 1
ATOM 4765 C CA . LEU C 1 194 ? -23.364 9.314 11.851 1.00 37.73 194 LEU C CA 1
ATOM 4766 C C . LEU C 1 194 ? -23.898 8.835 13.199 1.00 37.43 194 LEU C C 1
ATOM 4767 O O . LEU C 1 194 ? -25.105 8.768 13.415 1.00 37.62 194 LEU C O 1
ATOM 4772 N N . TYR C 1 195 ? -22.991 8.481 14.095 1.00 37.09 195 TYR C N 1
ATOM 4773 C CA . TYR C 1 195 ? -23.384 8.123 15.440 1.00 36.41 195 TYR C CA 1
ATOM 4774 C C . TYR C 1 195 ? -23.746 9.375 16.242 1.00 35.97 195 TYR C C 1
ATOM 4775 O O . TYR C 1 195 ? -24.751 9.391 16.945 1.00 36.31 195 TYR C O 1
ATOM 4784 N N . LEU C 1 196 ? -22.935 10.423 16.130 1.00 35.71 196 LEU C N 1
ATOM 4785 C CA . LEU C 1 196 ? -23.225 11.665 16.837 1.00 35.45 196 LEU C CA 1
ATOM 4786 C C . LEU C 1 196 ? -24.520 12.309 16.367 1.00 35.56 196 LEU C C 1
ATOM 4787 O O . LEU C 1 196 ? -25.242 12.902 17.175 1.00 35.88 196 LEU C O 1
ATOM 4792 N N . ALA C 1 197 ? -24.807 12.196 15.068 1.00 35.62 197 ALA C N 1
ATOM 4793 C CA . ALA C 1 197 ? -26.058 12.708 14.498 1.00 35.77 197 ALA C CA 1
ATOM 4794 C C . ALA C 1 197 ? -27.273 11.931 14.995 1.00 35.77 197 ALA C C 1
ATOM 4795 O O . ALA C 1 197 ? -28.370 12.491 15.151 1.00 35.88 197 ALA C O 1
ATOM 4797 N N . THR C 1 198 ? -27.085 10.631 15.235 1.00 35.61 198 THR C N 1
ATOM 4798 C CA . THR C 1 198 ? -28.194 9.769 15.637 1.00 34.87 198 THR C CA 1
ATOM 4799 C C . THR C 1 198 ? -28.506 10.016 17.109 1.00 35.05 198 THR C C 1
ATOM 4800 O O . THR C 1 198 ? -29.669 10.176 17.484 1.00 35.00 198 THR C O 1
ATOM 4804 N N . ILE C 1 199 ? -27.453 10.057 17.929 1.00 35.30 199 ILE C N 1
ATOM 4805 C CA . ILE C 1 199 ? -27.530 10.509 19.314 1.00 34.93 199 ILE C CA 1
ATOM 4806 C C . ILE C 1 199 ? -28.298 11.840 19.401 1.00 35.49 199 ILE C C 1
ATOM 4807 O O . ILE C 1 199 ? -29.240 11.956 20.177 1.00 36.00 199 ILE C O 1
ATOM 4812 N N . LEU C 1 200 ? -27.901 12.820 18.586 1.00 35.57 200 LEU C N 1
ATOM 4813 C CA . LEU C 1 200 ? -28.474 14.171 18.631 1.00 35.59 200 LEU C CA 1
ATOM 4814 C C . LEU C 1 200 ? -29.986 14.271 18.339 1.00 35.54 200 LEU C C 1
ATOM 4815 O O . LEU C 1 200 ? -30.725 14.911 19.091 1.00 35.48 200 LEU C O 1
ATOM 4820 N N . ASN C 1 201 ? -30.436 13.624 17.268 1.00 35.88 201 ASN C N 1
ATOM 4821 C CA . ASN C 1 201 ? -31.849 13.596 16.909 1.00 35.53 201 ASN C CA 1
ATOM 4822 C C . ASN C 1 201 ? -32.694 12.806 17.912 1.00 36.04 201 ASN C C 1
ATOM 4823 O O . ASN C 1 201 ? -33.859 13.138 18.163 1.00 35.98 201 ASN C O 1
ATOM 4828 N N . TYR C 1 202 ? -32.096 11.776 18.498 1.00 35.78 202 TYR C N 1
ATOM 4829 C CA . TYR C 1 202 ? -32.711 11.079 19.604 1.00 36.81 202 TYR C CA 1
ATOM 4830 C C . TYR C 1 202 ? -32.876 12.006 20.824 1.00 36.92 202 TYR C C 1
ATOM 4831 O O . TYR C 1 202 ? -33.920 11.969 21.460 1.00 37.14 202 TYR C O 1
ATOM 4840 N N . THR C 1 203 ? -31.860 12.824 21.137 1.00 36.73 203 THR C N 1
ATOM 4841 C CA . THR C 1 203 ? -31.953 13.749 22.275 1.00 36.50 203 THR C CA 1
ATOM 4842 C C . THR C 1 203 ? -33.054 14.778 22.057 1.00 36.25 203 THR C C 1
ATOM 4843 O O . THR C 1 203 ? -33.655 15.242 23.018 1.00 36.23 203 THR C O 1
ATOM 4847 N N . ILE C 1 204 ? -33.320 15.123 20.794 1.00 36.05 204 ILE C N 1
ATOM 4848 C CA . ILE C 1 204 ? -34.388 16.074 20.466 1.00 35.76 204 ILE C CA 1
ATOM 4849 C C . ILE C 1 204 ? -35.746 15.414 20.675 1.00 36.47 204 ILE C C 1
ATOM 4850 O O . ILE C 1 204 ? -36.655 16.025 21.250 1.00 37.35 204 ILE C O 1
ATOM 4855 N N . LEU C 1 205 ? -35.881 14.175 20.197 1.00 36.55 205 LEU C N 1
ATOM 4856 C CA . LEU C 1 205 ? -37.026 13.338 20.523 1.00 36.36 205 LEU C CA 1
ATOM 4857 C C . LEU C 1 205 ? -37.237 13.206 22.039 1.00 36.97 205 LEU C C 1
ATOM 4858 O O . LEU C 1 205 ? -38.344 13.435 22.535 1.00 37.67 205 LEU C O 1
ATOM 4863 N N . LYS C 1 206 ? -36.175 12.850 22.772 1.00 37.42 206 LYS C N 1
ATOM 4864 C CA . LYS C 1 206 ? -36.251 12.691 24.227 1.00 36.71 206 LYS C CA 1
ATOM 4865 C C . LYS C 1 206 ? -36.681 13.945 24.935 1.00 36.81 206 LYS C C 1
ATOM 4866 O O . LYS C 1 206 ? -37.415 13.870 25.937 1.00 37.60 206 LYS C O 1
ATOM 4872 N N . TYR C 1 207 ? -36.196 15.089 24.446 1.00 36.08 207 TYR C N 1
ATOM 4873 C CA . TYR C 1 207 ? -36.408 16.369 25.097 1.00 35.37 207 TYR C CA 1
ATOM 4874 C C . TYR C 1 207 ? -37.841 16.877 24.954 1.00 35.59 207 TYR C C 1
ATOM 4875 O O . TYR C 1 207 ? -38.500 17.271 25.935 1.00 34.92 207 TYR C O 1
ATOM 4884 N N . ASP C 1 208 ? -38.304 16.889 23.713 1.00 35.34 208 ASP C N 1
ATOM 4885 C CA . ASP C 1 208 ? -39.562 17.537 23.351 1.00 35.19 208 ASP C CA 1
ATOM 4886 C C . ASP C 1 208 ? -40.736 16.520 23.334 1.00 34.45 208 ASP C C 1
ATOM 4887 O O . ASP C 1 208 ? -41.570 16.500 24.242 1.00 34.71 208 ASP C O 1
ATOM 4892 N N . LEU C 1 209 ? -40.765 15.639 22.343 1.00 33.92 209 LEU C N 1
ATOM 4893 C CA . LEU C 1 209 ? -41.920 14.751 22.167 1.00 33.69 209 LEU C CA 1
ATOM 4894 C C . LEU C 1 209 ? -42.106 13.711 23.271 1.00 33.64 209 LEU C C 1
ATOM 4895 O O . LEU C 1 209 ? -43.231 13.376 23.611 1.00 33.86 209 LEU C O 1
ATOM 4900 N N . LEU C 1 210 ? -41.006 13.220 23.829 1.00 33.71 210 LEU C N 1
ATOM 4901 C CA . LEU C 1 210 ? -41.066 12.263 24.937 1.00 34.46 210 LEU C CA 1
ATOM 4902 C C . LEU C 1 210 ? -41.185 12.930 26.309 1.00 34.86 210 LEU C C 1
ATOM 4903 O O . LEU C 1 210 ? -41.435 12.249 27.291 1.00 35.79 210 LEU C O 1
ATOM 4908 N N . GLY C 1 211 ? -40.986 14.249 26.363 1.00 35.57 211 GLY C N 1
ATOM 4909 C CA . GLY C 1 211 ? -41.149 15.044 27.584 1.00 35.59 211 GLY C CA 1
ATOM 4910 C C . GLY C 1 211 ? -40.177 14.739 28.713 1.00 35.77 211 GLY C C 1
ATOM 4911 O O . GLY C 1 211 ? -40.568 14.750 29.877 1.00 35.78 211 GLY C O 1
ATOM 4912 N N . ASN C 1 212 ? -38.918 14.452 28.377 1.00 35.37 212 ASN C N 1
ATOM 4913 C CA . ASN C 1 212 ? -37.891 14.148 29.380 1.00 35.41 212 ASN C CA 1
ATOM 4914 C C . ASN C 1 212 ? -36.658 15.019 29.137 1.00 35.18 212 ASN C C 1
ATOM 4915 O O . ASN C 1 212 ? -35.659 14.531 28.619 1.00 35.45 212 ASN C O 1
ATOM 4920 N N . PRO C 1 213 ? -36.728 16.319 29.497 1.00 35.70 213 PRO C N 1
ATOM 4921 C CA . PRO C 1 213 ? -35.572 17.205 29.334 1.00 35.64 213 PRO C CA 1
ATOM 4922 C C . PRO C 1 213 ? -34.326 16.721 30.064 1.00 35.74 213 PRO C C 1
ATOM 4923 O O . PRO C 1 213 ? -33.234 16.718 29.476 1.00 35.33 213 PRO C O 1
ATOM 4927 N N . GLU C 1 214 ? -34.493 16.319 31.328 1.00 36.29 214 GLU C N 1
ATOM 4928 C CA . GLU C 1 214 ? -33.399 15.804 32.165 1.00 36.82 214 GLU C CA 1
ATOM 4929 C C . GLU C 1 214 ? -32.685 14.588 31.553 1.00 37.00 214 GLU C C 1
ATOM 4930 O O . GLU C 1 214 ? -31.452 14.577 31.419 1.00 36.68 214 GLU C O 1
ATOM 4936 N N . GLY C 1 215 ? -33.457 13.569 31.175 1.00 36.94 215 GLY C N 1
ATOM 4937 C CA . GLY C 1 215 ? -32.893 12.421 30.464 1.00 37.32 215 GLY C CA 1
ATOM 4938 C C . GLY C 1 215 ? -32.285 12.793 29.117 1.00 37.40 215 GLY C C 1
ATOM 4939 O O . GLY C 1 215 ? -31.276 12.208 28.702 1.00 37.58 215 GLY C O 1
ATOM 4940 N N . ALA C 1 216 ? -32.898 13.756 28.423 1.00 37.14 216 ALA C N 1
ATOM 4941 C CA . ALA C 1 216 ? -32.366 14.229 27.142 1.00 36.84 216 ALA C CA 1
ATOM 4942 C C . ALA C 1 216 ? -30.985 14.857 27.367 1.00 37.03 216 ALA C C 1
ATOM 4943 O O . ALA C 1 216 ? -30.028 14.567 26.630 1.00 36.62 216 ALA C O 1
ATOM 4945 N N . MET C 1 217 ? -30.890 15.678 28.411 1.00 36.69 217 MET C N 1
ATOM 4946 C CA . MET C 1 217 ? -29.625 16.297 28.816 1.00 38.20 217 MET C CA 1
ATOM 4947 C C . MET C 1 217 ? -28.536 15.297 29.209 1.00 36.81 217 MET C C 1
ATOM 4948 O O . MET C 1 217 ? -27.401 15.426 28.752 1.00 36.90 217 MET C O 1
ATOM 4953 N N . LYS C 1 218 ? -28.881 14.306 30.035 1.00 36.70 218 LYS C N 1
ATOM 4954 C CA . LYS C 1 218 ? -27.929 13.243 30.437 1.00 35.68 218 LYS C CA 1
ATOM 4955 C C . LYS C 1 218 ? -27.441 12.402 29.261 1.00 35.35 218 LYS C C 1
ATOM 4956 O O . LYS C 1 218 ? -26.258 12.102 29.162 1.00 34.60 218 LYS C O 1
ATOM 4962 N N . PHE C 1 219 ? -28.367 12.023 28.383 1.00 35.05 219 PHE C N 1
ATOM 4963 C CA . PHE C 1 219 ? -28.058 11.281 27.158 1.00 35.20 219 PHE C CA 1
ATOM 4964 C C . PHE C 1 219 ? -27.050 12.037 26.272 1.00 35.16 219 PHE C C 1
ATOM 4965 O O . PHE C 1 219 ? -26.107 11.440 25.718 1.00 35.65 219 PHE C O 1
ATOM 4973 N N . ALA C 1 220 ? -27.252 13.344 26.160 1.00 34.38 220 ALA C N 1
ATOM 4974 C CA . ALA C 1 220 ? -26.402 14.196 25.344 1.00 34.27 220 ALA C CA 1
ATOM 4975 C C . ALA C 1 220 ? -25.015 14.367 25.958 1.00 34.15 220 ALA C C 1
ATOM 4976 O O . ALA C 1 220 ? -24.021 14.259 25.249 1.00 34.05 220 ALA C O 1
ATOM 4978 N N . ASN C 1 221 ? -24.964 14.613 27.270 1.00 34.15 221 ASN C N 1
ATOM 4979 C CA . ASN C 1 221 ? -23.709 14.767 28.003 1.00 34.43 221 ASN C CA 1
ATOM 4980 C C . ASN C 1 221 ? -22.874 13.490 28.074 1.00 34.36 221 ASN C C 1
ATOM 4981 O O . ASN C 1 221 ? -21.637 13.554 28.034 1.00 34.86 221 ASN C O 1
ATOM 4986 N N . ARG C 1 222 ? -23.543 12.343 28.223 1.00 34.24 222 ARG C N 1
ATOM 4987 C CA A ARG C 1 222 ? -22.847 11.061 28.196 0.60 34.39 222 ARG C CA 1
ATOM 4988 C CA B ARG C 1 222 ? -22.895 11.029 28.166 0.40 34.03 222 ARG C CA 1
ATOM 4989 C C . ARG C 1 222 ? -22.223 10.845 26.815 1.00 34.38 222 ARG C C 1
ATOM 4990 O O . ARG C 1 222 ? -21.120 10.309 26.719 1.00 34.17 222 ARG C O 1
ATOM 5005 N N . ALA C 1 223 ? -22.919 11.290 25.764 1.00 34.80 223 ALA C N 1
ATOM 5006 C CA . ALA C 1 223 ? -22.409 11.184 24.399 1.00 35.40 223 ALA C CA 1
ATOM 5007 C C . ALA C 1 223 ? -21.206 12.103 24.146 1.00 35.60 223 ALA C C 1
ATOM 5008 O O . ALA C 1 223 ? -20.197 11.662 23.589 1.00 34.76 223 ALA C O 1
ATOM 5010 N N . ILE C 1 224 ? -21.324 13.369 24.552 1.00 36.22 224 ILE C N 1
ATOM 5011 C CA . ILE C 1 224 ? -20.220 14.326 24.448 1.00 37.43 224 ILE C CA 1
ATOM 5012 C C . ILE C 1 224 ? -18.963 13.818 25.158 1.00 38.03 224 ILE C C 1
ATOM 5013 O O . ILE C 1 224 ? -17.878 13.814 24.578 1.00 37.96 224 ILE C O 1
ATOM 5018 N N . GLN C 1 225 ? -19.120 13.384 26.407 1.00 38.64 225 GLN C N 1
ATOM 5019 C CA . GLN C 1 225 ? -17.985 12.937 27.206 1.00 39.48 225 GLN C CA 1
ATOM 5020 C C . GLN C 1 225 ? -17.347 11.652 26.677 1.00 38.91 225 GLN C C 1
ATOM 5021 O O . GLN C 1 225 ? -16.135 11.496 26.743 1.00 38.86 225 GLN C O 1
ATOM 5027 N N . ALA C 1 226 ? -18.160 10.761 26.116 1.00 38.63 226 ALA C N 1
ATOM 5028 C CA . ALA C 1 226 ? -17.646 9.543 25.496 1.00 38.48 226 ALA C CA 1
ATOM 5029 C C . ALA C 1 226 ? -16.915 9.829 24.178 1.00 38.34 226 ALA C C 1
ATOM 5030 O O . ALA C 1 226 ? -16.034 9.073 23.774 1.00 38.29 226 ALA C O 1
ATOM 5032 N N . ALA C 1 227 ? -17.270 10.930 23.523 1.00 38.21 227 ALA C N 1
ATOM 5033 C CA . ALA C 1 227 ? -16.561 11.379 22.326 1.00 38.15 227 ALA C CA 1
ATOM 5034 C C . ALA C 1 227 ? -15.195 11.958 22.700 1.00 38.28 227 ALA C C 1
ATOM 5035 O O . ALA C 1 227 ? -14.182 11.623 22.083 1.00 38.28 227 ALA C O 1
ATOM 5037 N N . GLU C 1 228 ? -15.173 12.802 23.728 1.00 38.73 228 GLU C N 1
ATOM 5038 C CA . GLU C 1 228 ? -13.930 13.406 24.221 1.00 39.20 228 GLU C CA 1
ATOM 5039 C C . GLU C 1 228 ? -12.945 12.408 24.834 1.00 39.70 228 GLU C C 1
ATOM 5040 O O . GLU C 1 228 ? -11.729 12.596 24.732 1.00 39.65 228 GLU C O 1
ATOM 5046 N N . ASN C 1 229 ? -13.474 11.353 25.459 1.00 40.30 229 ASN C N 1
ATOM 5047 C CA . ASN C 1 229 ? -12.655 10.270 26.015 1.00 40.86 229 ASN C CA 1
ATOM 5048 C C . ASN C 1 229 ? -11.959 9.430 24.945 1.00 41.22 229 ASN C C 1
ATOM 5049 O O . ASN C 1 229 ? -11.168 8.535 25.261 1.00 41.40 229 ASN C O 1
ATOM 5054 N N . SER C 1 230 ? -12.257 9.719 23.683 1.00 41.66 230 SER C N 1
ATOM 5055 C CA . SER C 1 230 ? -11.598 9.053 22.568 1.00 41.95 230 SER C CA 1
ATOM 5056 C C . SER C 1 230 ? -10.717 10.011 21.753 1.00 42.27 230 SER C C 1
ATOM 5057 O O . SER C 1 230 ? -10.942 10.222 20.564 1.00 42.43 230 SER C O 1
ATOM 5060 N N . ARG C 1 231 ? -9.722 10.600 22.410 1.00 42.82 231 ARG C N 1
ATOM 5061 C CA . ARG C 1 231 ? -8.640 11.296 21.704 1.00 43.22 231 ARG C CA 1
ATOM 5062 C C . ARG C 1 231 ? -7.377 10.431 21.731 1.00 43.61 231 ARG C C 1
ATOM 5063 O O . ARG C 1 231 ? -6.253 10.896 22.002 1.00 43.73 231 ARG C O 1
ATOM 5071 N N . SER C 1 232 ? -7.609 9.150 21.443 1.00 43.98 232 SER C N 1
ATOM 5072 C CA . SER C 1 232 ? -6.580 8.130 21.301 1.00 44.15 232 SER C CA 1
ATOM 5073 C C . SER C 1 232 ? -5.615 8.480 20.172 1.00 44.20 232 SER C C 1
ATOM 5074 O O . SER C 1 232 ? -4.716 9.303 20.343 1.00 44.33 232 SER C O 1
ATOM 5077 N N . PHE C 1 237 ? -10.321 14.915 15.102 1.00 38.18 237 PHE C N 1
ATOM 5078 C CA . PHE C 1 237 ? -11.703 14.644 14.706 1.00 38.35 237 PHE C CA 1
ATOM 5079 C C . PHE C 1 237 ? -12.072 15.341 13.398 1.00 38.38 237 PHE C C 1
ATOM 5080 O O . PHE C 1 237 ? -11.592 16.442 13.106 1.00 38.26 237 PHE C O 1
ATOM 5088 N N . SER C 1 238 ? -12.944 14.689 12.632 1.00 38.34 238 SER C N 1
ATOM 5089 C CA . SER C 1 238 ? -13.490 15.229 11.393 1.00 38.36 238 SER C CA 1
ATOM 5090 C C . SER C 1 238 ? -14.349 16.480 11.634 1.00 38.55 238 SER C C 1
ATOM 5091 O O . SER C 1 238 ? -14.857 16.693 12.735 1.00 38.26 238 SER C O 1
ATOM 5094 N N . GLU C 1 239 ? -14.498 17.297 10.595 1.00 38.67 239 GLU C N 1
ATOM 5095 C CA . GLU C 1 239 ? -15.235 18.561 10.674 1.00 38.81 239 GLU C CA 1
ATOM 5096 C C . GLU C 1 239 ? -16.696 18.379 11.080 1.00 38.60 239 GLU C C 1
ATOM 5097 O O . GLU C 1 239 ? -17.218 19.136 11.902 1.00 38.33 239 GLU C O 1
ATOM 5103 N N . ASN C 1 240 ? -17.344 17.374 10.490 1.00 38.46 240 ASN C N 1
ATOM 5104 C CA . ASN C 1 240 ? -18.718 17.014 10.820 1.00 38.21 240 ASN C CA 1
ATOM 5105 C C . ASN C 1 240 ? -18.905 16.667 12.290 1.00 38.02 240 ASN C C 1
ATOM 5106 O O . ASN C 1 240 ? -19.795 17.209 12.943 1.00 38.35 240 ASN C O 1
ATOM 5111 N N . THR C 1 241 ? -18.073 15.769 12.811 1.00 37.39 241 THR C N 1
ATOM 5112 C CA . THR C 1 241 ? -18.173 15.399 14.225 1.00 37.36 241 THR C CA 1
ATOM 5113 C C . THR C 1 241 ? -17.921 16.579 15.174 1.00 37.14 241 THR C C 1
ATOM 5114 O O . THR C 1 241 ? -18.619 16.730 16.181 1.00 36.79 241 THR C O 1
ATOM 5118 N N . GLU C 1 242 ? -16.965 17.440 14.824 1.00 36.80 242 GLU C N 1
ATOM 5119 C CA . GLU C 1 242 ? -16.723 18.661 15.601 1.00 36.80 242 GLU C CA 1
ATOM 5120 C C . GLU C 1 242 ? -17.933 19.601 15.642 1.00 36.43 242 GLU C C 1
ATOM 5121 O O . GLU C 1 242 ? -18.202 20.229 16.669 1.00 36.09 242 GLU C O 1
ATOM 5127 N N . LYS C 1 243 ? -18.683 19.675 14.547 1.00 36.25 243 LYS C N 1
ATOM 5128 C CA . LYS C 1 243 ? -19.869 20.519 14.566 1.00 36.38 243 LYS C CA 1
ATOM 5129 C C . LYS C 1 243 ? -21.134 19.853 15.121 1.00 36.13 243 LYS C C 1
ATOM 5130 O O . LYS C 1 243 ? -22.036 20.554 15.563 1.00 36.25 243 LYS C O 1
ATOM 5136 N N . LEU C 1 244 ? -21.185 18.519 15.151 1.00 35.71 244 LEU C N 1
ATOM 5137 C CA . LEU C 1 244 ? -22.252 17.832 15.892 1.00 35.78 244 LEU C CA 1
ATOM 5138 C C . LEU C 1 244 ? -22.023 17.944 17.394 1.00 35.73 244 LEU C C 1
ATOM 5139 O O . LEU C 1 244 ? -22.957 18.173 18.159 1.00 35.85 244 LEU C O 1
ATOM 5144 N N . LEU C 1 245 ? -20.774 17.771 17.808 1.00 35.80 245 LEU C N 1
ATOM 5145 C CA . LEU C 1 245 ? -20.382 17.961 19.198 1.00 35.83 245 LEU C CA 1
ATOM 5146 C C . LEU C 1 245 ? -20.736 19.375 19.677 1.00 35.86 245 LEU C C 1
ATOM 5147 O O . LEU C 1 245 ? -21.225 19.541 20.794 1.00 36.07 245 LEU C O 1
ATOM 5152 N N . LYS C 1 246 ? -20.521 20.379 18.819 1.00 35.87 246 LYS C N 1
ATOM 5153 C CA . LYS C 1 246 ? -20.889 21.767 19.123 1.00 36.05 246 LYS C CA 1
ATOM 5154 C C . LYS C 1 246 ? -22.393 21.937 19.299 1.00 36.15 246 LYS C C 1
ATOM 5155 O O . LYS C 1 246 ? -22.845 22.674 20.178 1.00 35.71 246 LYS C O 1
ATOM 5161 N N . ILE C 1 247 ? -23.162 21.257 18.456 1.00 36.15 247 ILE C N 1
ATOM 5162 C CA . ILE C 1 247 ? -24.617 21.313 18.550 1.00 36.31 247 ILE C CA 1
ATOM 5163 C C . ILE C 1 247 ? -25.088 20.679 19.860 1.00 36.30 247 ILE C C 1
ATOM 5164 O O . ILE C 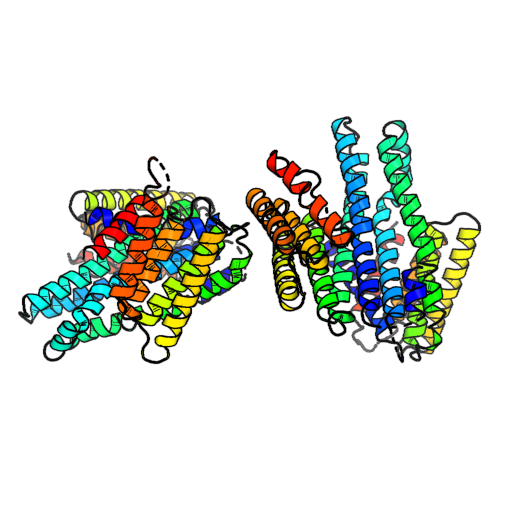1 247 ? -25.882 21.279 20.594 1.00 36.71 247 ILE C O 1
ATOM 5169 N N . LEU C 1 248 ? -24.587 19.480 20.144 1.00 36.02 248 LEU C N 1
ATOM 5170 C CA . LEU C 1 248 ? -24.866 18.792 21.401 1.00 35.74 248 LEU C CA 1
ATOM 5171 C C . LEU C 1 248 ? -24.544 19.677 22.608 1.00 35.87 248 LEU C C 1
ATOM 5172 O O . LEU C 1 248 ? -25.348 19.769 23.534 1.00 35.90 248 LEU C O 1
ATOM 5177 N N . ARG C 1 249 ? -23.379 20.328 22.586 1.00 35.93 249 ARG C N 1
ATOM 5178 C CA . ARG C 1 249 ? -22.974 21.252 23.653 1.00 36.37 249 ARG C CA 1
ATOM 5179 C C . ARG C 1 249 ? -23.828 22.525 23.700 1.00 36.09 249 ARG C C 1
ATOM 5180 O O . ARG C 1 249 ? -24.124 23.027 24.781 1.00 35.89 249 ARG C O 1
ATOM 5188 N N . ASP C 1 250 ? -24.199 23.048 22.535 1.00 36.09 250 ASP C N 1
ATOM 5189 C CA . ASP C 1 250 ? -25.033 24.257 22.466 1.00 36.53 250 ASP C CA 1
ATOM 5190 C C . ASP C 1 250 ? -26.447 24.034 23.012 1.00 36.18 250 ASP C C 1
ATOM 5191 O O . ASP C 1 250 ? -26.946 24.858 23.788 1.00 36.68 250 ASP C O 1
ATOM 5196 N N . ASN C 1 251 ? -27.077 22.932 22.606 1.00 35.77 251 ASN C N 1
ATOM 5197 C CA . ASN C 1 251 ? -28.385 22.523 23.115 1.00 35.69 251 ASN C CA 1
ATOM 5198 C C . ASN C 1 251 ? -28.375 22.317 24.620 1.00 35.35 251 ASN C C 1
ATOM 5199 O O . ASN C 1 251 ? -29.261 22.802 25.318 1.00 35.46 251 ASN C O 1
ATOM 5204 N N . VAL C 1 252 ? -27.380 21.572 25.103 1.00 34.72 252 VAL C N 1
ATOM 5205 C CA . VAL C 1 252 ? -27.206 21.317 26.529 1.00 33.78 252 VAL C CA 1
ATOM 5206 C C . VAL C 1 252 ? -27.066 22.622 27.322 1.00 34.24 252 VAL C C 1
ATOM 5207 O O . VAL C 1 252 ? -27.721 22.785 28.351 1.00 33.59 252 VAL C O 1
ATOM 5211 N N . SER C 1 253 ? -26.241 23.556 26.833 1.00 34.08 253 SER C N 1
ATOM 5212 C CA . SER C 1 253 ? -26.117 24.871 27.463 1.00 34.45 253 SER C CA 1
ATOM 5213 C C . SER C 1 253 ? -27.473 25.567 27.643 1.00 34.44 253 SER C C 1
ATOM 5214 O O . SER C 1 253 ? -27.732 26.174 28.688 1.00 34.20 253 SER C O 1
ATOM 5217 N N . GLN C 1 254 ? -28.330 25.461 26.630 1.00 34.35 254 GLN C N 1
ATOM 5218 C CA . GLN C 1 254 ? -29.669 26.043 26.683 1.00 35.06 254 GLN C CA 1
ATOM 5219 C C . GLN C 1 254 ? -30.538 25.315 27.709 1.00 35.06 254 GLN C C 1
ATOM 5220 O O . GLN C 1 254 ? -31.175 25.939 28.566 1.00 34.79 254 GLN C O 1
ATOM 5226 N N . TRP C 1 255 ? -30.528 23.988 27.612 1.00 35.56 255 TRP C N 1
ATOM 5227 C CA . TRP C 1 255 ? -31.248 23.098 28.509 1.00 35.73 255 TRP C CA 1
ATOM 5228 C C . TRP C 1 255 ? -30.818 23.279 29.964 1.00 35.90 255 TRP C C 1
ATOM 5229 O O . TRP C 1 255 ? -31.634 23.144 30.868 1.00 36.09 255 TRP C O 1
ATOM 5240 N N . GLU C 1 256 ? -29.543 23.592 30.183 1.00 36.29 256 GLU C N 1
ATOM 5241 C CA . GLU C 1 256 ? -29.028 23.842 31.533 1.00 37.30 256 GLU C CA 1
ATOM 5242 C C . GLU C 1 256 ? -29.763 24.989 32.211 1.00 37.51 256 GLU C C 1
ATOM 5243 O O . GLU C 1 256 ? -29.934 24.982 33.434 1.00 37.68 256 GLU C O 1
ATOM 5249 N N . GLN C 1 257 ? -30.195 25.963 31.405 1.00 37.57 257 GLN C N 1
ATOM 5250 C CA . GLN C 1 257 ? -30.886 27.150 31.906 1.00 37.86 257 GLN C CA 1
ATOM 5251 C C . GLN C 1 257 ? -32.388 26.925 32.035 1.00 38.36 257 GLN C C 1
ATOM 5252 O O . GLN C 1 257 ? -33.118 27.827 32.428 1.00 38.54 257 GLN C O 1
ATOM 5258 N N . GLY C 1 258 ? -32.832 25.710 31.716 1.00 39.29 258 GLY C N 1
ATOM 5259 C CA . GLY C 1 258 ? -34.229 25.296 31.889 1.00 40.34 258 GLY C CA 1
ATOM 5260 C C . GLY C 1 258 ? -35.128 25.642 30.713 1.00 41.24 258 GLY C C 1
ATOM 5261 O O . GLY C 1 258 ? -36.353 25.724 30.872 1.00 41.09 258 GLY C O 1
ATOM 5262 N N . CYS C 1 259 ? -34.515 25.844 29.543 1.00 41.88 259 CYS C N 1
ATOM 5263 C CA . CYS C 1 259 ? -35.220 26.218 28.312 1.00 42.99 259 CYS C CA 1
ATOM 5264 C C . CYS C 1 259 ? -34.959 25.203 27.204 1.00 42.88 259 CYS C C 1
ATOM 5265 O O . CYS C 1 259 ? -33.855 24.655 27.113 1.00 43.32 259 CYS C O 1
ATOM 5268 N N . SER C 1 260 ? -35.957 24.976 26.348 1.00 42.42 260 SER C N 1
ATOM 5269 C CA . SER C 1 260 ? -35.810 24.065 25.203 1.00 41.89 260 SER C CA 1
ATOM 5270 C C . SER C 1 260 ? -34.837 24.587 24.136 1.00 41.26 260 SER C C 1
ATOM 5271 O O . SER C 1 260 ? -34.089 23.820 23.521 1.00 40.83 260 SER C O 1
ATOM 5274 N N . GLY C 1 261 ? -34.853 25.900 23.936 1.00 41.12 261 GLY C N 1
ATOM 5275 C CA . GLY C 1 261 ? -33.988 26.558 22.968 1.00 40.57 261 GLY C CA 1
ATOM 5276 C C . GLY C 1 261 ? -34.338 26.191 21.543 1.00 40.21 261 GLY C C 1
ATOM 5277 O O . GLY C 1 261 ? -35.502 25.922 21.228 1.00 40.19 261 GLY C O 1
ATOM 5278 N N . LEU C 1 262 ? -33.314 26.156 20.693 1.00 39.94 262 LEU C N 1
ATOM 5279 C CA . LEU C 1 262 ? -33.475 25.908 19.259 1.00 39.35 262 LEU C CA 1
ATOM 5280 C C . LEU C 1 262 ? -33.845 24.456 18.951 1.00 38.90 262 LEU C C 1
ATOM 5281 O O . LEU C 1 262 ? -34.550 24.174 17.969 1.00 38.31 262 LEU C O 1
ATOM 5286 N N . LEU C 1 263 ? -33.387 23.540 19.805 1.00 38.46 263 LEU C N 1
ATOM 5287 C CA . LEU C 1 263 ? -33.570 22.108 19.554 1.00 38.54 263 LEU C CA 1
ATOM 5288 C C . LEU C 1 263 ? -33.028 21.859 18.147 1.00 38.18 263 LEU C C 1
ATOM 5289 O O . LEU C 1 263 ? -33.715 21.306 17.258 1.00 37.28 263 LEU C O 1
ATOM 5294 N N . THR C 1 264 ? -31.797 22.338 17.954 1.00 38.10 264 THR C N 1
ATOM 5295 C CA . THR C 1 264 ? -31.067 22.149 16.720 1.00 37.92 264 THR C CA 1
ATOM 5296 C C . THR C 1 264 ? -30.826 20.651 16.580 1.00 37.96 264 THR C C 1
ATOM 5297 O O . THR C 1 264 ? -30.284 20.010 17.481 1.00 38.70 264 THR C O 1
ATOM 5311 N N . ALA C 1 266 ? -29.611 17.299 13.747 1.00 38.42 266 ALA C N 1
ATOM 5312 C CA . ALA C 1 266 ? -28.539 17.004 12.777 1.00 38.13 266 ALA C CA 1
ATOM 5313 C C . ALA C 1 266 ? -28.711 17.706 11.416 1.00 38.42 266 ALA C C 1
ATOM 5314 O O . ALA C 1 266 ? -29.831 17.858 10.905 1.00 38.32 266 ALA C O 1
ATOM 5316 N N . PHE C 1 267 ? -27.588 18.121 10.828 1.00 38.10 267 PHE C N 1
ATOM 5317 C CA . PHE C 1 267 ? -27.603 18.807 9.529 1.00 37.88 267 PHE C CA 1
ATOM 5318 C C . PHE C 1 267 ? -27.746 17.826 8.360 1.00 37.81 267 PHE C C 1
ATOM 5319 O O . PHE C 1 267 ? -27.861 18.240 7.208 1.00 38.01 267 PHE C O 1
ATOM 5327 N N . PHE C 1 268 ? -27.742 16.528 8.676 1.00 38.13 268 PHE C N 1
ATOM 5328 C CA . PHE C 1 268 ? -28.134 15.468 7.728 1.00 38.02 268 PHE C CA 1
ATOM 5329 C C . PHE C 1 268 ? -29.008 14.399 8.411 1.00 38.22 268 PHE C C 1
ATOM 5330 O O . PHE C 1 268 ? -29.407 13.410 7.789 1.00 38.32 268 PHE C O 1
ATOM 5339 N N . ALA D 1 33 ? -63.871 10.386 5.880 1.00 49.82 33 ALA D N 1
ATOM 5340 C CA . ALA D 1 33 ? -63.676 10.651 4.427 1.00 49.89 33 ALA D CA 1
ATOM 5341 C C . ALA D 1 33 ? -62.324 11.307 4.151 1.00 49.95 33 ALA D C 1
ATOM 5342 O O . ALA D 1 33 ? -61.593 10.873 3.264 1.00 50.08 33 ALA D O 1
ATOM 5344 N N . TYR D 1 34 ? -61.999 12.343 4.924 1.00 50.10 34 TYR D N 1
ATOM 5345 C CA . TYR D 1 34 ? -60.774 13.142 4.748 1.00 50.20 34 TYR D CA 1
ATOM 5346 C C . TYR D 1 34 ? -59.481 12.337 4.892 1.00 49.75 34 TYR D C 1
ATOM 5347 O O . TYR D 1 34 ? -58.538 12.534 4.121 1.00 49.80 34 TYR D O 1
ATOM 5356 N N . ARG D 1 35 ? -59.442 11.445 5.883 1.00 49.24 35 ARG D N 1
ATOM 5357 C CA . ARG D 1 35 ? -58.295 10.557 6.094 1.00 48.49 35 ARG D CA 1
ATOM 5358 C C . ARG D 1 35 ? -58.161 9.552 4.946 1.00 48.03 35 ARG D C 1
ATOM 5359 O O . ARG D 1 35 ? -57.046 9.222 4.530 1.00 47.75 35 ARG D O 1
ATOM 5361 N N . ALA D 1 36 ? -59.304 9.081 4.441 1.00 47.39 36 ALA D N 1
ATOM 5362 C CA . ALA D 1 36 ? -59.343 8.188 3.283 1.00 46.61 36 ALA D CA 1
ATOM 5363 C C . ALA D 1 36 ? -58.785 8.851 2.017 1.00 46.10 36 ALA D C 1
ATOM 5364 O O . ALA D 1 36 ? -58.039 8.214 1.270 1.00 46.22 36 ALA D O 1
ATOM 5366 N N . LYS D 1 37 ? -59.124 10.125 1.792 1.00 45.28 37 LYS D N 1
ATOM 5367 C CA . LYS D 1 37 ? -58.635 10.879 0.619 1.00 44.54 37 LYS D CA 1
ATOM 5368 C C . LYS D 1 37 ? -57.122 11.121 0.653 1.00 43.96 37 LYS D C 1
ATOM 5369 O O . LYS D 1 37 ? -56.458 11.168 -0.396 1.00 43.86 37 LYS D O 1
ATOM 5375 N N . LEU D 1 38 ? -56.587 11.271 1.861 1.00 42.84 38 LEU D N 1
ATOM 5376 C CA . LEU D 1 38 ? -55.150 11.377 2.059 1.00 41.95 38 LEU D CA 1
ATOM 5377 C C . LEU D 1 38 ? -54.486 10.030 1.752 1.00 40.96 38 LEU D C 1
ATOM 5378 O O . LEU D 1 38 ? -53.435 9.979 1.116 1.00 40.78 38 LEU D O 1
ATOM 5383 N N . ALA D 1 39 ? -55.118 8.949 2.205 1.00 39.72 39 ALA D N 1
ATOM 5384 C CA . ALA D 1 39 ? -54.631 7.594 1.985 1.00 38.74 39 ALA D CA 1
ATOM 5385 C C . ALA D 1 39 ? -54.672 7.226 0.503 1.00 38.22 39 ALA D C 1
ATOM 5386 O O . ALA D 1 39 ? -53.939 6.342 0.062 1.00 38.26 39 ALA D O 1
ATOM 5388 N N . ASP D 1 40 ? -55.525 7.910 -0.256 1.00 37.26 40 ASP D N 1
ATOM 5389 C CA . ASP D 1 40 ? -55.558 7.748 -1.704 1.00 36.80 40 ASP D CA 1
ATOM 5390 C C . ASP D 1 40 ? -54.367 8.382 -2.405 1.00 36.29 40 ASP D C 1
ATOM 5391 O O . ASP D 1 40 ? -53.820 7.788 -3.330 1.00 36.38 40 ASP D O 1
ATOM 5396 N N . MET D 1 41 ? -53.971 9.578 -1.963 1.00 35.79 41 MET D N 1
ATOM 5397 C CA . MET D 1 41 ? -52.757 10.242 -2.448 1.00 36.05 41 MET D CA 1
ATOM 5398 C C . MET D 1 41 ? -51.510 9.431 -2.114 1.00 35.82 41 MET D C 1
ATOM 5399 O O . MET D 1 41 ? -50.606 9.328 -2.927 1.00 36.94 41 MET D O 1
ATOM 5404 N N . VAL D 1 42 ? -51.484 8.844 -0.924 1.00 35.64 42 VAL D N 1
ATOM 5405 C CA . VAL D 1 42 ? -50.384 7.983 -0.475 1.00 35.27 42 VAL D CA 1
ATOM 5406 C C . VAL D 1 42 ? -50.224 6.766 -1.418 1.00 35.37 42 VAL D C 1
ATOM 5407 O O . VAL D 1 42 ? -49.107 6.452 -1.854 1.00 35.38 42 VAL D O 1
ATOM 5411 N N . GLY D 1 43 ? -51.343 6.110 -1.732 1.00 34.80 43 GLY D N 1
ATOM 5412 C CA . GLY D 1 43 ? -51.390 5.063 -2.760 1.00 35.29 43 GLY D CA 1
ATOM 5413 C C . GLY D 1 43 ? -50.909 5.529 -4.127 1.00 35.24 43 GLY D C 1
ATOM 5414 O O . GLY D 1 43 ? -50.130 4.822 -4.785 1.00 35.65 43 GLY D O 1
ATOM 5415 N N . ASN D 1 44 ? -51.364 6.715 -4.547 1.00 35.01 44 ASN D N 1
ATOM 5416 C CA A ASN D 1 44 ? -50.956 7.345 -5.810 0.50 35.17 44 ASN D CA 1
ATOM 5417 C CA B ASN D 1 44 ? -50.937 7.292 -5.827 0.50 35.08 44 ASN D CA 1
ATOM 5418 C C . ASN D 1 44 ? -49.430 7.493 -5.914 1.00 35.19 44 ASN D C 1
ATOM 5419 O O . ASN D 1 44 ? -48.829 7.200 -6.951 1.00 35.03 44 ASN D O 1
ATOM 5428 N N . TYR D 1 45 ? -48.817 7.964 -4.819 1.00 34.51 45 TYR D N 1
ATOM 5429 C CA . TYR D 1 45 ? -47.378 8.175 -4.770 1.00 33.78 45 TYR D CA 1
ATOM 5430 C C . TYR D 1 45 ? -46.665 6.827 -4.890 1.00 33.89 45 TYR D C 1
ATOM 5431 O O . TYR D 1 45 ? -45.743 6.670 -5.689 1.00 33.96 45 TYR D O 1
ATOM 5440 N N . LYS D 1 46 ? -47.116 5.849 -4.111 1.00 34.44 46 LYS D N 1
ATOM 5441 C CA . LYS D 1 46 ? -46.550 4.510 -4.175 1.00 34.73 46 LYS D CA 1
ATOM 5442 C C . LYS D 1 46 ? -46.586 3.960 -5.594 1.00 35.19 46 LYS D C 1
ATOM 5443 O O . LYS D 1 46 ? -45.579 3.424 -6.084 1.00 35.70 46 LYS D O 1
ATOM 5449 N N . ASP D 1 47 ? -47.755 4.083 -6.224 1.00 35.37 47 ASP D N 1
ATOM 5450 C CA A ASP D 1 47 ? -47.901 3.549 -7.558 0.60 35.57 47 ASP D CA 1
ATOM 5451 C CA B ASP D 1 47 ? -48.044 3.658 -7.608 0.40 35.25 47 ASP D CA 1
ATOM 5452 C C . ASP D 1 47 ? -47.075 4.269 -8.636 1.00 35.40 47 ASP D C 1
ATOM 5453 O O . ASP D 1 47 ? -46.561 3.597 -9.522 1.00 35.37 47 ASP D O 1
ATOM 5462 N N . VAL D 1 48 ? -46.878 5.588 -8.529 1.00 35.58 48 VAL D N 1
ATOM 5463 C CA . VAL D 1 48 ? -45.963 6.308 -9.406 1.00 36.05 48 VAL D CA 1
ATOM 5464 C C . VAL D 1 48 ? -44.576 5.653 -9.371 1.00 36.31 48 VAL D C 1
ATOM 5465 O O . VAL D 1 48 ? -44.028 5.325 -10.422 1.00 35.84 48 VAL D O 1
ATOM 5469 N N . ILE D 1 49 ? -44.037 5.457 -8.165 1.00 37.31 49 ILE D N 1
ATOM 5470 C CA . ILE D 1 49 ? -42.714 4.839 -7.984 1.00 38.13 49 ILE D CA 1
ATOM 5471 C C . ILE D 1 49 ? -42.655 3.388 -8.490 1.00 38.05 49 ILE D C 1
ATOM 5472 O O . ILE D 1 49 ? -41.685 3.012 -9.166 1.00 38.20 49 ILE D O 1
ATOM 5477 N N . LYS D 1 50 ? -43.678 2.593 -8.154 1.00 37.90 50 LYS D N 1
ATOM 5478 C CA . LYS D 1 50 ? -43.771 1.190 -8.562 1.00 37.96 50 LYS D CA 1
ATOM 5479 C C . LYS D 1 50 ? -43.666 1.038 -10.074 1.00 37.87 50 LYS D C 1
ATOM 5480 O O . LYS D 1 50 ? -42.802 0.323 -10.562 1.00 37.71 50 LYS D O 1
ATOM 5486 N N . VAL D 1 51 ? -44.545 1.736 -10.794 1.00 37.78 51 VAL D N 1
ATOM 5487 C CA . VAL D 1 51 ? -44.580 1.731 -12.250 1.00 37.96 51 VAL D CA 1
ATOM 5488 C C . VAL D 1 51 ? -43.259 2.184 -12.871 1.00 38.05 51 VAL D C 1
ATOM 5489 O O . VAL D 1 51 ? -42.735 1.517 -13.746 1.00 37.86 51 VAL D O 1
ATOM 5493 N N . LEU D 1 52 ? -42.737 3.327 -12.432 1.00 38.35 52 LEU D N 1
ATOM 5494 C CA . LEU D 1 52 ? -41.494 3.850 -12.987 1.00 38.09 52 LEU D CA 1
ATOM 5495 C C . LEU D 1 52 ? -40.295 2.917 -12.799 1.00 38.13 52 LEU D C 1
ATOM 5496 O O . LEU D 1 52 ? -39.459 2.818 -13.694 1.00 38.19 52 LEU D O 1
ATOM 5501 N N . THR D 1 53 ? -40.215 2.240 -11.648 1.00 37.96 53 THR D N 1
ATOM 5502 C CA . THR D 1 53 ? -39.044 1.421 -11.292 1.00 37.94 53 THR D CA 1
ATOM 5503 C C . THR D 1 53 ? -39.177 -0.079 -11.635 1.00 38.34 53 THR D C 1
ATOM 5504 O O . THR D 1 53 ? -38.168 -0.759 -11.856 1.00 38.48 53 THR D O 1
ATOM 5508 N N . GLU D 1 54 ? -40.409 -0.585 -11.684 1.00 38.55 54 GLU D N 1
ATOM 5509 C CA . GLU D 1 54 ? -40.647 -2.001 -11.968 1.00 38.86 54 GLU D CA 1
ATOM 5510 C C . GLU D 1 54 ? -41.160 -2.263 -13.386 1.00 38.47 54 GLU D C 1
ATOM 5511 O O . GLU D 1 54 ? -41.248 -3.406 -13.796 1.00 37.98 54 GLU D O 1
ATOM 5517 N N . SER D 1 55 ? -41.514 -1.215 -14.129 1.00 38.27 55 SER D N 1
ATOM 5518 C CA . SER D 1 55 ? -42.064 -1.432 -15.470 1.00 37.99 55 SER D CA 1
ATOM 5519 C C . SER D 1 55 ? -41.017 -1.470 -16.594 1.00 37.32 55 SER D C 1
ATOM 5520 O O . SER D 1 55 ? -41.336 -1.863 -17.719 1.00 37.23 55 SER D O 1
ATOM 5523 N N . SER D 1 56 ? -39.792 -1.038 -16.296 1.00 36.79 56 SER D N 1
ATOM 5524 C CA . SER D 1 56 ? -38.703 -1.050 -17.283 1.00 36.73 56 SER D CA 1
ATOM 5525 C C . SER D 1 56 ? -38.089 -2.433 -17.403 1.00 36.09 56 SER D C 1
ATOM 5526 O O . SER D 1 56 ? -38.219 -3.258 -16.488 1.00 35.45 56 SER D O 1
ATOM 5529 N N . ASP D 1 57 ? -37.419 -2.665 -18.535 1.00 35.82 57 ASP D N 1
ATOM 5530 C CA . ASP D 1 57 ? -36.835 -3.972 -18.875 1.00 35.85 57 ASP D CA 1
ATOM 5531 C C . ASP D 1 57 ? -35.450 -4.189 -18.239 1.00 35.87 57 ASP D C 1
ATOM 5532 O O . ASP D 1 57 ? -34.921 -3.205 -17.574 1.00 35.68 57 ASP D O 1
ATOM 5537 N N . SER D 1 62 ? -32.738 2.103 -12.860 1.00 40.41 62 SER D N 1
ATOM 5538 C CA . SER D 1 62 ? -33.642 1.908 -11.725 1.00 40.80 62 SER D CA 1
ATOM 5539 C C . SER D 1 62 ? -33.508 3.032 -10.710 1.00 40.67 62 SER D C 1
ATOM 5540 O O . SER D 1 62 ? -34.493 3.438 -10.084 1.00 40.36 62 SER D O 1
ATOM 5543 N N . LEU D 1 63 ? -32.281 3.529 -10.557 1.00 40.39 63 LEU D N 1
ATOM 5544 C CA . LEU D 1 63 ? -31.988 4.600 -9.610 1.00 40.24 63 LEU D CA 1
ATOM 5545 C C . LEU D 1 63 ? -32.438 6.006 -10.059 1.00 39.71 63 LEU D C 1
ATOM 5546 O O . LEU D 1 63 ? -33.015 6.744 -9.251 1.00 39.47 63 LEU D O 1
ATOM 5551 N N . ILE D 1 64 ? -32.197 6.395 -11.318 1.00 38.66 64 ILE D N 1
ATOM 5552 C CA . ILE D 1 64 ? -32.761 7.684 -11.773 1.00 37.74 64 ILE D CA 1
ATOM 5553 C C . ILE D 1 64 ? -34.256 7.599 -12.017 1.00 37.01 64 ILE D C 1
ATOM 5554 O O . ILE D 1 64 ? -34.958 8.618 -11.963 1.00 36.85 64 ILE D O 1
ATOM 5559 N N . LEU D 1 65 ? -34.739 6.394 -12.295 1.00 36.14 65 LEU D N 1
ATOM 5560 C CA . LEU D 1 65 ? -36.166 6.180 -12.455 1.00 36.02 65 LEU D CA 1
ATOM 5561 C C . LEU D 1 65 ? -36.854 6.309 -11.100 1.00 36.11 65 LEU D C 1
ATOM 5562 O O . LEU D 1 65 ? -37.984 6.803 -11.021 1.00 36.01 65 LEU D O 1
ATOM 5567 N N . LEU D 1 66 ? -36.151 5.877 -10.047 1.00 35.50 66 LEU D N 1
ATOM 5568 C CA . LEU D 1 66 ? -36.585 6.090 -8.674 1.00 35.30 66 LEU D CA 1
ATOM 5569 C C . LEU D 1 66 ? -36.553 7.588 -8.369 1.00 35.13 66 LEU D C 1
ATOM 5570 O O . LEU D 1 66 ? -37.459 8.124 -7.743 1.00 35.61 66 LEU D O 1
ATOM 5575 N N . LEU D 1 67 ? -35.527 8.269 -8.850 1.00 34.80 67 LEU D N 1
ATOM 5576 C CA . LEU D 1 67 ? -35.420 9.697 -8.631 1.00 34.76 67 LEU D CA 1
ATOM 5577 C C . LEU D 1 67 ? -36.540 10.440 -9.356 1.00 34.72 67 LEU D C 1
ATOM 5578 O O . LEU D 1 67 ? -37.156 11.358 -8.788 1.00 34.93 67 LEU D O 1
ATOM 5583 N N . ALA D 1 68 ? -36.804 10.036 -10.598 1.00 34.31 68 ALA D N 1
ATOM 5584 C CA . ALA D 1 68 ? -37.839 10.651 -11.414 1.00 34.02 68 ALA D CA 1
ATOM 5585 C C . ALA D 1 68 ? -39.200 10.607 -10.710 1.00 33.90 68 ALA D C 1
ATOM 5586 O O . ALA D 1 68 ? -39.898 11.615 -10.627 1.00 34.29 68 ALA D O 1
ATOM 5588 N N . GLY D 1 69 ? -39.550 9.446 -10.182 1.00 34.61 69 GLY D N 1
ATOM 5589 C CA . GLY D 1 69 ? -40.795 9.235 -9.434 1.00 35.05 69 GLY D CA 1
ATOM 5590 C C . GLY D 1 69 ? -40.829 10.028 -8.150 1.00 35.27 69 GLY D C 1
ATOM 5591 O O . GLY D 1 69 ? -41.780 10.773 -7.891 1.00 35.71 69 GLY D O 1
ATOM 5592 N N . SER D 1 70 ? -39.774 9.881 -7.357 1.00 35.12 70 SER D N 1
ATOM 5593 C CA . SER D 1 70 ? -39.609 10.621 -6.117 1.00 35.36 70 SER D CA 1
ATOM 5594 C C . SER D 1 70 ? -39.767 12.128 -6.365 1.00 35.37 70 SER D C 1
ATOM 5595 O O . SER D 1 70 ? -40.453 12.812 -5.610 1.00 34.32 70 SER D O 1
ATOM 5598 N N . LEU D 1 71 ? -39.179 12.622 -7.462 1.00 35.62 71 LEU D N 1
ATOM 5599 C CA . LEU D 1 71 ? -39.304 14.031 -7.824 1.00 35.67 71 LEU D CA 1
ATOM 5600 C C . LEU D 1 71 ? -40.703 14.428 -8.286 1.00 35.74 71 LEU D C 1
ATOM 5601 O O . LEU D 1 71 ? -41.105 15.582 -8.083 1.00 36.15 71 LEU D O 1
ATOM 5606 N N . ARG D 1 72 ? -41.436 13.527 -8.942 1.00 35.52 72 ARG D N 1
ATOM 5607 C CA . ARG D 1 72 ? -42.786 13.923 -9.379 1.00 35.95 72 ARG D CA 1
ATOM 5608 C C . ARG D 1 72 ? -43.725 13.986 -8.176 1.00 35.49 72 ARG D C 1
ATOM 5609 O O . ARG D 1 72 ? -44.617 14.829 -8.154 1.00 35.77 72 ARG D O 1
ATOM 5617 N N . ASN D 1 73 ? -43.477 13.117 -7.191 1.00 34.58 73 ASN D N 1
ATOM 5618 C CA . ASN D 1 73 ? -44.185 13.127 -5.906 1.00 34.14 73 ASN D CA 1
ATOM 5619 C C . ASN D 1 73 ? -43.890 14.381 -5.079 1.00 33.56 73 ASN D C 1
ATOM 5620 O O . ASN D 1 73 ? -44.823 15.072 -4.655 1.00 33.28 73 ASN D O 1
ATOM 5625 N N . ARG D 1 74 ? -42.610 14.694 -4.907 1.00 32.87 74 ARG D N 1
ATOM 5626 C CA . ARG D 1 74 ? -42.197 15.987 -4.375 1.00 33.14 74 ARG D CA 1
ATOM 5627 C C . ARG D 1 74 ? -42.920 17.163 -5.030 1.00 34.27 74 ARG D C 1
ATOM 5628 O O . ARG D 1 74 ? -43.412 18.057 -4.332 1.00 34.02 74 ARG D O 1
ATOM 5636 N N . VAL D 1 75 ? -42.980 17.155 -6.365 1.00 35.00 75 VAL D N 1
ATOM 5637 C CA . VAL D 1 75 ? -43.625 18.241 -7.123 1.00 35.68 75 VAL D CA 1
ATOM 5638 C C . VAL D 1 75 ? -45.125 18.330 -6.820 1.00 35.88 75 VAL D C 1
ATOM 5639 O O . VAL D 1 75 ? -45.694 19.416 -6.694 1.00 35.84 75 VAL D O 1
ATOM 5643 N N . THR D 1 76 ? -45.762 17.179 -6.697 1.00 36.49 76 THR D N 1
ATOM 5644 C CA . THR D 1 76 ? -47.178 17.149 -6.329 1.00 37.40 76 THR D CA 1
ATOM 5645 C C . THR D 1 76 ? -47.380 17.551 -4.860 1.00 36.50 76 THR D C 1
ATOM 5646 O O . THR D 1 76 ? -48.339 18.234 -4.553 1.00 36.68 76 THR D O 1
ATOM 5650 N N . SER D 1 77 ? -46.439 17.215 -3.977 1.00 36.49 77 SER D N 1
ATOM 5651 C CA . SER D 1 77 ? -46.520 17.696 -2.587 1.00 36.17 77 SER D CA 1
ATOM 5652 C C . SER D 1 77 ? -46.304 19.206 -2.485 1.00 35.80 77 SER D C 1
ATOM 5653 O O . SER D 1 77 ? -46.985 19.883 -1.716 1.00 36.29 77 SER D O 1
ATOM 5656 N N . ILE D 1 78 ? -45.357 19.736 -3.249 1.00 35.52 78 ILE D N 1
ATOM 5657 C CA . ILE D 1 78 ? -45.116 21.178 -3.272 1.00 35.26 78 ILE D CA 1
ATOM 5658 C C . ILE D 1 78 ? -46.381 21.939 -3.725 1.00 35.83 78 ILE D C 1
ATOM 5659 O O . ILE D 1 78 ? -46.828 22.892 -3.085 1.00 35.94 78 ILE D O 1
ATOM 5664 N N . ARG D 1 79 ? -46.973 21.484 -4.821 1.00 36.03 79 ARG D N 1
ATOM 5665 C CA . ARG D 1 79 ? -48.187 22.098 -5.353 1.00 36.24 79 ARG D CA 1
ATOM 5666 C C . ARG D 1 79 ? -49.354 21.996 -4.367 1.00 35.82 79 ARG D C 1
ATOM 5667 O O . ARG D 1 79 ? -50.176 22.905 -4.267 1.00 35.71 79 ARG D O 1
ATOM 5675 N N . ASN D 1 80 ? -49.419 20.880 -3.646 1.00 36.14 80 ASN D N 1
ATOM 5676 C CA . ASN D 1 80 ? -50.409 20.694 -2.620 1.00 36.16 80 ASN D CA 1
ATOM 5677 C C . ASN D 1 80 ? -50.283 21.714 -1.482 1.00 36.13 80 ASN D C 1
ATOM 5678 O O . ASN D 1 80 ? -51.285 22.207 -0.975 1.00 35.97 80 ASN D O 1
ATOM 5683 N N . SER D 1 81 ? -49.045 21.994 -1.074 1.00 35.77 81 SER D N 1
ATOM 5684 C CA . SER D 1 81 ? -48.715 23.000 -0.069 1.00 36.31 81 SER D CA 1
ATOM 5685 C C . SER D 1 81 ? -49.342 24.352 -0.357 1.00 35.64 81 SER D C 1
ATOM 5686 O O . SER D 1 81 ? -49.692 25.095 0.569 1.00 34.85 81 SER D O 1
ATOM 5689 N N . LEU D 1 82 ? -49.429 24.679 -1.645 1.00 36.20 82 LEU D N 1
ATOM 5690 C CA . LEU D 1 82 ? -49.855 26.012 -2.096 1.00 36.21 82 LEU D CA 1
ATOM 5691 C C . LEU D 1 82 ? -51.333 26.174 -2.417 1.00 36.73 82 LEU D C 1
ATOM 5692 O O . LEU D 1 82 ? -51.756 27.258 -2.798 1.00 37.05 82 LEU D O 1
ATOM 5697 N N . LYS D 1 83 ? -52.132 25.135 -2.243 1.00 37.42 83 LYS D N 1
ATOM 5698 C CA . LYS D 1 83 ? -53.505 25.229 -2.698 1.00 38.00 83 LYS D CA 1
ATOM 5699 C C . LYS D 1 83 ? -54.398 26.317 -2.068 1.00 37.57 83 LYS D C 1
ATOM 5700 O O . LYS D 1 83 ? -55.116 26.994 -2.789 1.00 37.60 83 LYS D O 1
ATOM 5706 N N . SER D 1 84 ? -54.353 26.500 -0.749 1.00 37.52 84 SER D N 1
ATOM 5707 C CA . SER D 1 84 ? -55.059 27.633 -0.124 1.00 36.81 84 SER D CA 1
ATOM 5708 C C . SER D 1 84 ? -54.393 28.976 -0.400 1.00 36.46 84 SER D C 1
ATOM 5709 O O . SER D 1 84 ? -55.081 29.981 -0.512 1.00 37.27 84 SER D O 1
ATOM 5712 N N . ILE D 1 85 ? -53.065 28.996 -0.501 1.00 36.20 85 ILE D N 1
ATOM 5713 C CA . ILE D 1 85 ? -52.356 30.211 -0.886 1.00 36.20 85 ILE D CA 1
ATOM 5714 C C . ILE D 1 85 ? -52.918 30.678 -2.242 1.00 36.95 85 ILE D C 1
ATOM 5715 O O . ILE D 1 85 ? -53.244 31.874 -2.426 1.00 36.96 85 ILE D O 1
ATOM 5720 N N . LYS D 1 86 ? -53.095 29.718 -3.156 1.00 36.34 86 LYS D N 1
ATOM 5721 C CA . LYS D 1 86 ? -53.565 29.989 -4.506 1.00 36.94 86 LYS D CA 1
ATOM 5722 C C . LYS D 1 86 ? -55.053 30.332 -4.559 1.00 36.48 86 LYS D C 1
ATOM 5723 O O . LYS D 1 86 ? -55.402 31.371 -5.084 1.00 36.96 86 LYS D O 1
ATOM 5729 N N . SER D 1 87 ? -55.905 29.473 -4.005 1.00 36.39 87 SER D N 1
ATOM 5730 C CA . SER D 1 87 ? -57.370 29.688 -4.001 1.00 37.11 87 SER D CA 1
ATOM 5731 C C . SER D 1 87 ? -57.830 30.932 -3.238 1.00 36.76 87 SER D C 1
ATOM 5732 O O . SER D 1 87 ? -58.894 31.476 -3.535 1.00 37.01 87 SER D O 1
ATOM 5735 N N . GLN D 1 88 ? -57.042 31.368 -2.254 1.00 36.88 88 GLN D N 1
ATOM 5736 C CA . GLN D 1 88 ? -57.370 32.567 -1.476 1.00 37.01 88 GLN D CA 1
ATOM 5737 C C . GLN D 1 88 ? -56.417 33.703 -1.763 1.00 36.87 88 GLN D C 1
ATOM 5738 O O . GLN D 1 88 ? -56.236 34.569 -0.927 1.00 37.43 88 GLN D O 1
ATOM 5744 N N . GLU D 1 89 ? -55.812 33.704 -2.941 1.00 37.19 89 GLU D N 1
ATOM 5745 C CA . GLU D 1 89 ? -54.891 34.765 -3.336 1.00 37.68 89 GLU D CA 1
ATOM 5746 C C . GLU D 1 89 ? -55.475 36.180 -3.173 1.00 37.80 89 GLU D C 1
ATOM 5747 O O . GLU D 1 89 ? -54.757 37.099 -2.767 1.00 37.59 89 GLU D O 1
ATOM 5753 N N . GLU D 1 90 ? -56.762 36.353 -3.485 1.00 38.52 90 GLU D N 1
ATOM 5754 C CA . GLU D 1 90 ? -57.405 37.671 -3.378 1.00 38.96 90 GLU D CA 1
ATOM 5755 C C . GLU D 1 90 ? -57.537 38.156 -1.935 1.00 38.55 90 GLU D C 1
ATOM 5756 O O . GLU D 1 90 ? -57.204 39.312 -1.648 1.00 38.93 90 GLU D O 1
ATOM 5762 N N . LYS D 1 91 ? -58.018 37.286 -1.039 1.00 37.73 91 LYS D N 1
ATOM 5763 C CA . LYS D 1 91 ? -58.079 37.605 0.402 1.00 36.88 91 LYS D CA 1
ATOM 5764 C C . LYS D 1 91 ? -56.678 37.876 0.968 1.00 36.12 91 LYS D C 1
ATOM 5765 O O . LYS D 1 91 ? -56.488 38.829 1.722 1.00 35.71 91 LYS D O 1
ATOM 5771 N N . LEU D 1 92 ? -55.705 37.052 0.584 1.00 34.83 92 LEU D N 1
ATOM 5772 C CA . LEU D 1 92 ? -54.319 37.249 1.017 1.00 34.12 92 LEU D CA 1
ATOM 5773 C C . LEU D 1 92 ? -53.683 38.591 0.589 1.00 33.92 92 LEU D C 1
ATOM 5774 O O . LEU D 1 92 ? -52.952 39.223 1.371 1.00 33.14 92 LEU D O 1
ATOM 5779 N N . ARG D 1 93 ? -53.968 39.015 -0.639 1.00 34.11 93 ARG D N 1
ATOM 5780 C CA . ARG D 1 93 ? -53.440 40.274 -1.179 1.00 34.66 93 ARG D CA 1
ATOM 5781 C C . ARG D 1 93 ? -54.115 41.495 -0.540 1.00 34.66 93 ARG D C 1
ATOM 5782 O O . ARG D 1 93 ? -53.485 42.534 -0.352 1.00 34.86 93 ARG D O 1
ATOM 5784 N N . LYS D 1 94 ? -55.393 41.345 -0.197 1.00 34.83 94 LYS D N 1
ATOM 5785 C CA . LYS D 1 94 ? -56.173 42.319 0.580 1.00 35.32 94 LYS D CA 1
ATOM 5786 C C . LYS D 1 94 ? -55.522 42.609 1.948 1.00 35.50 94 LYS D C 1
ATOM 5787 O O . LYS D 1 94 ? -55.521 43.746 2.436 1.00 34.72 94 LYS D O 1
ATOM 5793 N N . GLU D 1 95 ? -54.962 41.560 2.549 1.00 35.57 95 GLU D N 1
ATOM 5794 C CA . GLU D 1 95 ? -54.347 41.625 3.884 1.00 35.88 95 GLU D CA 1
ATOM 5795 C C . GLU D 1 95 ? -52.928 42.193 3.925 1.00 35.85 95 GLU D C 1
ATOM 5796 O O . GLU D 1 95 ? -52.408 42.437 5.005 1.00 35.43 95 GLU D O 1
ATOM 5802 N N . LYS D 1 96 ? -52.294 42.391 2.771 1.00 36.50 96 LYS D N 1
ATOM 5803 C CA . LYS D 1 96 ? -50.912 42.888 2.752 1.00 37.62 96 LYS D CA 1
ATOM 5804 C C . LYS D 1 96 ? -50.773 44.345 3.214 1.00 37.80 96 LYS D C 1
ATOM 5805 O O . LYS D 1 96 ? -49.766 44.704 3.835 1.00 37.45 96 LYS D O 1
ATOM 5811 N N . SER D 1 97 ? -51.775 45.169 2.906 1.00 37.90 97 SER D N 1
ATOM 5812 C CA . SER D 1 97 ? -51.786 46.562 3.321 1.00 38.98 97 SER D CA 1
ATOM 5813 C C . SER D 1 97 ? -51.468 46.679 4.811 1.00 39.06 97 SER D C 1
ATOM 5814 O O . SER D 1 97 ? -50.477 47.327 5.197 1.00 39.20 97 SER D O 1
ATOM 5817 N N . LEU D 1 98 ? -52.283 46.019 5.639 1.00 38.99 98 LEU D N 1
ATOM 5818 C CA . LEU D 1 98 ? -52.152 46.133 7.096 1.00 38.70 98 LEU D CA 1
ATOM 5819 C C . LEU D 1 98 ? -51.255 45.067 7.720 1.00 38.04 98 LEU D C 1
ATOM 5820 O O . LEU D 1 98 ? -50.667 45.304 8.773 1.00 38.24 98 LEU D O 1
ATOM 5825 N N . ASN D 1 99 ? -51.140 43.905 7.071 1.00 37.18 99 ASN D N 1
ATOM 5826 C CA . ASN D 1 99 ? -50.254 42.829 7.537 1.00 36.38 99 ASN D CA 1
ATOM 5827 C C . ASN D 1 99 ? -49.181 42.513 6.500 1.00 36.48 99 ASN D C 1
ATOM 5828 O O . ASN D 1 99 ? -49.099 41.388 5.998 1.00 35.63 99 ASN D O 1
ATOM 5833 N N . ASN D 1 100 ? -48.364 43.519 6.187 1.00 36.52 100 ASN D N 1
ATOM 5834 C CA . ASN D 1 100 ? -47.360 43.405 5.134 1.00 36.71 100 ASN D CA 1
ATOM 5835 C C . ASN D 1 100 ? -46.367 42.251 5.288 1.00 37.00 100 ASN D C 1
ATOM 5836 O O . ASN D 1 100 ? -46.185 41.464 4.349 1.00 37.15 100 ASN D O 1
ATOM 5841 N N . GLU D 1 101 ? -45.718 42.174 6.451 1.00 37.51 101 GLU D N 1
ATOM 5842 C CA . GLU D 1 101 ? -44.592 41.252 6.647 1.00 38.42 101 GLU D CA 1
ATOM 5843 C C . GLU D 1 101 ? -44.999 39.791 6.533 1.00 37.18 101 GLU D C 1
ATOM 5844 O O . GLU D 1 101 ? -44.347 39.023 5.836 1.00 37.80 101 GLU D O 1
ATOM 5850 N N . PHE D 1 102 ? -46.070 39.409 7.223 1.00 36.16 102 PHE D N 1
ATOM 5851 C CA . PHE D 1 102 ? -46.586 38.054 7.132 1.00 35.19 102 PHE D CA 1
ATOM 5852 C C . PHE D 1 102 ? -46.953 37.653 5.680 1.00 34.68 102 PHE D C 1
ATOM 5853 O O . PHE D 1 102 ? -46.533 36.600 5.191 1.00 34.18 102 PHE D O 1
ATOM 5861 N N . ILE D 1 103 ? -47.720 38.496 4.990 1.00 34.84 103 ILE D N 1
ATOM 5862 C CA . ILE D 1 103 ? -48.099 38.208 3.603 1.00 35.04 103 ILE D CA 1
ATOM 5863 C C . ILE D 1 103 ? -46.884 38.150 2.655 1.00 34.96 103 ILE D C 1
ATOM 5864 O O . ILE D 1 103 ? -46.903 37.449 1.653 1.00 34.99 103 ILE D O 1
ATOM 5869 N N . GLN D 1 104 ? -45.837 38.893 2.986 1.00 35.03 104 GLN D N 1
ATOM 5870 C CA . GLN D 1 104 ? -44.617 38.871 2.188 1.00 35.52 104 GLN D CA 1
ATOM 5871 C C . GLN D 1 104 ? -43.918 37.526 2.329 1.00 35.12 104 GLN D C 1
ATOM 5872 O O . GLN D 1 104 ? -43.386 37.019 1.359 1.00 34.72 104 GLN D O 1
ATOM 5878 N N . VAL D 1 105 ? -43.926 36.961 3.536 1.00 35.04 105 VAL D N 1
ATOM 5879 C CA . VAL D 1 105 ? -43.381 35.618 3.767 1.00 35.07 105 VAL D CA 1
ATOM 5880 C C . VAL D 1 105 ? -44.123 34.575 2.925 1.00 34.66 105 VAL D C 1
ATOM 5881 O O . VAL D 1 105 ? -43.487 33.753 2.269 1.00 35.46 105 VAL D O 1
ATOM 5885 N N . ILE D 1 106 ? -45.457 34.618 2.949 1.00 34.52 106 ILE D N 1
ATOM 5886 C CA . ILE D 1 106 ? -46.292 33.747 2.118 1.00 34.30 106 ILE D CA 1
ATOM 5887 C C . ILE D 1 106 ? -45.956 33.924 0.623 1.00 34.94 106 ILE D C 1
ATOM 5888 O O . ILE D 1 106 ? -45.735 32.940 -0.086 1.00 34.84 106 ILE D O 1
ATOM 5893 N N . GLU D 1 107 ? -45.886 35.176 0.162 1.00 35.09 107 GLU D N 1
ATOM 5894 C CA . GLU D 1 107 ? -45.560 35.453 -1.251 1.00 36.37 107 GLU D CA 1
ATOM 5895 C C . GLU D 1 107 ? -44.191 34.915 -1.664 1.00 36.00 107 GLU D C 1
ATOM 5896 O O . GLU D 1 107 ? -44.053 34.345 -2.754 1.00 35.93 107 GLU D O 1
ATOM 5902 N N . ASP D 1 108 ? -43.198 35.094 -0.785 1.00 35.74 108 ASP D N 1
ATOM 5903 C CA . ASP D 1 108 ? -41.838 34.594 -1.027 1.00 35.75 108 ASP D CA 1
ATOM 5904 C C . ASP D 1 108 ? -41.748 33.068 -1.092 1.00 35.87 108 ASP D C 1
ATOM 5905 O O . ASP D 1 108 ? -40.995 32.531 -1.908 1.00 35.49 108 ASP D O 1
ATOM 5910 N N . ILE D 1 109 ? -42.506 32.391 -0.226 1.00 35.84 109 ILE D N 1
ATOM 5911 C CA . ILE D 1 109 ? -42.587 30.919 -0.227 1.00 36.47 109 ILE D CA 1
ATOM 5912 C C . ILE D 1 109 ? -43.309 30.428 -1.490 1.00 36.12 109 ILE D C 1
ATOM 5913 O O . ILE D 1 109 ? -42.860 29.473 -2.119 1.00 36.46 109 ILE D O 1
ATOM 5918 N N . LYS D 1 110 ? -44.405 31.095 -1.864 1.00 36.27 110 LYS D N 1
ATOM 5919 C CA . LYS D 1 110 ? -45.152 30.761 -3.080 1.00 36.49 110 LYS D CA 1
ATOM 5920 C C . LYS D 1 110 ? -44.260 30.822 -4.320 1.00 36.50 110 LYS D C 1
ATOM 5921 O O . LYS D 1 110 ? -44.271 29.908 -5.118 1.00 36.08 110 LYS D O 1
ATOM 5927 N N . ARG D 1 111 ? -43.532 31.939 -4.454 1.00 37.11 111 ARG D N 1
ATOM 5928 C CA A ARG D 1 111 ? -42.574 32.165 -5.536 0.50 36.98 111 ARG D CA 1
ATOM 5929 C CA B ARG D 1 111 ? -42.551 32.179 -5.525 0.50 36.84 111 ARG D CA 1
ATOM 5930 C C . ARG D 1 111 ? -41.462 31.111 -5.559 1.00 36.74 111 ARG D C 1
ATOM 5931 O O . ARG D 1 111 ? -41.109 30.600 -6.628 1.00 36.78 111 ARG D O 1
ATOM 5946 N N . ASP D 1 112 ? -40.917 30.789 -4.387 1.00 36.10 112 ASP D N 1
ATOM 5947 C CA . ASP D 1 112 ? -39.845 29.801 -4.278 1.00 36.18 112 ASP D CA 1
ATOM 5948 C C . ASP D 1 112 ? -40.349 28.410 -4.628 1.00 35.32 112 ASP D C 1
ATOM 5949 O O . ASP D 1 112 ? -39.686 27.668 -5.325 1.00 35.15 112 ASP D O 1
ATOM 5954 N N . PHE D 1 113 ? -41.525 28.076 -4.111 1.00 35.10 113 PHE D N 1
ATOM 5955 C CA . PHE D 1 113 ? -42.125 26.751 -4.270 1.00 34.85 113 PHE D CA 1
ATOM 5956 C C . PHE D 1 113 ? -42.507 26.551 -5.738 1.00 34.70 113 PHE D C 1
ATOM 5957 O O . PHE D 1 113 ? -42.257 25.486 -6.305 1.00 34.93 113 PHE D O 1
ATOM 5965 N N . GLU D 1 114 ? -43.106 27.572 -6.345 1.00 34.68 114 GLU D N 1
ATOM 5966 C CA . GLU D 1 114 ? -43.469 27.539 -7.778 1.00 35.38 114 GLU D CA 1
ATOM 5967 C C . GLU D 1 114 ? -42.251 27.406 -8.694 1.00 35.31 114 GLU D C 1
ATOM 5968 O O . GLU D 1 114 ? -42.339 26.758 -9.727 1.00 34.87 114 GLU D O 1
ATOM 5974 N N . GLU D 1 115 ? -41.127 28.023 -8.317 1.00 35.36 115 GLU D N 1
ATOM 5975 C CA . GLU D 1 115 ? -39.891 27.868 -9.074 1.00 36.25 115 GLU D CA 1
ATOM 5976 C C . GLU D 1 115 ? -39.407 26.420 -9.037 1.00 35.90 115 GLU D C 1
ATOM 5977 O O . GLU D 1 115 ? -39.080 25.851 -10.078 1.00 36.18 115 GLU D O 1
ATOM 5983 N N . SER D 1 116 ? -39.379 25.831 -7.836 1.00 35.80 116 SER D N 1
ATOM 5984 C CA . SER D 1 116 ? -39.104 24.405 -7.652 1.00 35.49 116 SER D CA 1
ATOM 5985 C C . SER D 1 116 ? -40.008 23.535 -8.525 1.00 35.44 116 SER D C 1
ATOM 5986 O O . SER D 1 116 ? -39.525 22.609 -9.160 1.00 35.10 116 SER D O 1
ATOM 5989 N N . ILE D 1 117 ? -41.310 23.834 -8.561 1.00 35.35 117 ILE D N 1
ATOM 5990 C CA . ILE D 1 117 ? -42.216 23.059 -9.402 1.00 35.63 117 ILE D CA 1
ATOM 5991 C C . ILE D 1 117 ? -41.753 23.157 -10.868 1.00 36.10 117 ILE D C 1
ATOM 5992 O O . ILE D 1 117 ? -41.644 22.124 -11.536 1.00 36.76 117 ILE D O 1
ATOM 5997 N N . LEU D 1 118 ? -41.441 24.378 -11.336 1.00 35.81 118 LEU D N 1
ATOM 5998 C CA . LEU D 1 118 ? -41.021 24.611 -12.736 1.00 36.07 118 LEU D CA 1
ATOM 5999 C C . LEU D 1 118 ? -39.738 23.883 -13.067 1.00 36.12 118 LEU D C 1
ATOM 6000 O O . LEU D 1 118 ? -39.688 23.134 -14.024 1.00 36.39 118 LEU D O 1
ATOM 6005 N N . LEU D 1 119 ? -38.708 24.107 -12.256 1.00 36.83 119 LEU D N 1
ATOM 6006 C CA . LEU D 1 119 ? -37.406 23.483 -12.472 1.00 37.29 119 LEU D CA 1
ATOM 6007 C C . LEU D 1 119 ? -37.441 21.957 -12.395 1.00 37.48 119 LEU D C 1
ATOM 6008 O O . LEU D 1 119 ? -36.906 21.288 -13.275 1.00 37.79 119 LEU D O 1
ATOM 6013 N N . GLU D 1 120 ? -38.083 21.412 -11.368 1.00 37.26 120 GLU D N 1
ATOM 6014 C CA . GLU D 1 120 ? -38.031 19.975 -11.105 1.00 37.82 120 GLU D CA 1
ATOM 6015 C C . GLU D 1 120 ? -38.949 19.148 -12.002 1.00 37.82 120 GLU D C 1
ATOM 6016 O O . GLU D 1 120 ? -38.618 18.037 -12.373 1.00 37.41 120 GLU D O 1
ATOM 6022 N N . SER D 1 121 ? -40.106 19.693 -12.348 1.00 38.33 121 SER D N 1
ATOM 6023 C CA . SER D 1 121 ? -40.930 19.064 -13.365 1.00 38.92 121 SER D CA 1
ATOM 6024 C C . SER D 1 121 ? -40.166 18.935 -14.716 1.00 38.55 121 SER D C 1
ATOM 6025 O O . SER D 1 121 ? -40.339 17.939 -15.404 1.00 38.64 121 SER D O 1
ATOM 6028 N N . GLU D 1 122 ? -39.328 19.923 -15.078 1.00 38.25 122 GLU D N 1
ATOM 6029 C CA A GLU D 1 122 ? -38.514 19.775 -16.280 0.50 38.10 122 GLU D CA 1
ATOM 6030 C CA B GLU D 1 122 ? -38.432 19.847 -16.245 0.50 38.40 122 GLU D CA 1
ATOM 6031 C C . GLU D 1 122 ? -37.465 18.663 -16.107 1.00 38.23 122 GLU D C 1
ATOM 6032 O O . GLU D 1 122 ? -37.207 17.913 -17.057 1.00 38.13 122 GLU D O 1
ATOM 6043 N N . ASP D 1 123 ? -36.897 18.523 -14.909 1.00 38.06 123 ASP D N 1
ATOM 6044 C CA . ASP D 1 123 ? -35.972 17.421 -14.604 1.00 37.93 123 ASP D CA 1
ATOM 6045 C C . ASP D 1 123 ? -36.631 16.045 -14.789 1.00 37.75 123 ASP D C 1
ATOM 6046 O O . ASP D 1 123 ? -36.088 15.185 -15.466 1.00 37.24 123 ASP D O 1
ATOM 6051 N N . VAL D 1 124 ? -37.814 15.849 -14.208 1.00 37.05 124 VAL D N 1
ATOM 6052 C CA . VAL D 1 124 ? -38.542 14.597 -14.402 1.00 36.50 124 VAL D CA 1
ATOM 6053 C C . VAL D 1 124 ? -38.821 14.353 -15.890 1.00 36.54 124 VAL D C 1
ATOM 6054 O O . VAL D 1 124 ? -38.555 13.273 -16.388 1.00 36.36 124 VAL D O 1
ATOM 6058 N N . ILE D 1 125 ? -39.363 15.350 -16.591 1.00 36.43 125 ILE D N 1
ATOM 6059 C CA . ILE D 1 125 ? -39.668 15.197 -18.015 1.00 36.93 125 ILE D CA 1
ATOM 6060 C C . ILE D 1 125 ? -38.440 14.722 -18.802 1.00 37.11 125 ILE D C 1
ATOM 6061 O O . ILE D 1 125 ? -38.503 13.749 -19.581 1.00 36.90 125 ILE D O 1
ATOM 6066 N N . ARG D 1 126 ? -37.314 15.375 -18.555 1.00 36.77 126 ARG D N 1
ATOM 6067 C CA . ARG D 1 126 ? -36.073 14.979 -19.210 1.00 37.02 126 ARG D CA 1
ATOM 6068 C C . ARG D 1 126 ? -35.650 13.540 -18.888 1.00 36.19 126 ARG D C 1
ATOM 6069 O O . ARG D 1 126 ? -35.215 12.823 -19.788 1.00 36.06 126 ARG D O 1
ATOM 6077 N N . ILE D 1 127 ? -35.796 13.120 -17.629 1.00 35.91 127 ILE D N 1
ATOM 6078 C CA . ILE D 1 127 ? -35.504 11.719 -17.245 1.00 35.73 127 ILE D CA 1
ATOM 6079 C C . ILE D 1 127 ? -36.476 10.748 -17.930 1.00 35.92 127 ILE D C 1
ATOM 6080 O O . ILE D 1 127 ? -36.048 9.723 -18.439 1.00 35.95 127 ILE D O 1
ATOM 6085 N N . ILE D 1 128 ? -37.761 11.092 -17.943 1.00 35.76 128 ILE D N 1
ATOM 6086 C CA . ILE D 1 128 ? -38.783 10.287 -18.626 1.00 36.64 128 ILE D CA 1
ATOM 6087 C C . ILE D 1 128 ? -38.420 10.089 -20.111 1.00 36.74 128 ILE D C 1
ATOM 6088 O O . ILE D 1 128 ? -38.427 8.967 -20.620 1.00 36.63 128 ILE D O 1
ATOM 6093 N N . ASP D 1 129 ? -38.107 11.188 -20.783 1.00 36.87 129 ASP D N 1
ATOM 6094 C CA . ASP D 1 129 ? -37.812 11.167 -22.213 1.00 37.46 129 ASP D CA 1
ATOM 6095 C C . ASP D 1 129 ? -36.545 10.390 -22.542 1.00 37.26 129 ASP D C 1
ATOM 6096 O O . ASP D 1 129 ? -36.486 9.715 -23.559 1.00 36.78 129 ASP D O 1
ATOM 6101 N N . ASP D 1 130 ? -35.544 10.485 -21.671 1.00 37.44 130 ASP D N 1
ATOM 6102 C CA . ASP D 1 130 ? -34.295 9.737 -21.850 1.00 38.16 130 ASP D CA 1
ATOM 6103 C C . ASP D 1 130 ? -34.491 8.224 -21.765 1.00 37.72 130 ASP D C 1
ATOM 6104 O O . ASP D 1 130 ? -33.677 7.454 -22.267 1.00 38.28 130 ASP D O 1
ATOM 6109 N N . ASN D 1 131 ? -35.578 7.810 -21.126 1.00 37.85 131 ASN D N 1
ATOM 6110 C CA . ASN D 1 131 ? -35.804 6.421 -20.753 1.00 37.75 131 ASN D CA 1
ATOM 6111 C C . ASN D 1 131 ? -37.070 5.804 -21.287 1.00 37.54 131 ASN D C 1
ATOM 6112 O O . ASN D 1 131 ? -37.319 4.623 -21.057 1.00 38.31 131 ASN D O 1
ATOM 6117 N N . LEU D 1 132 ? -37.882 6.594 -21.978 1.00 37.06 132 LEU D N 1
ATOM 6118 C CA . LEU D 1 132 ? -39.214 6.135 -22.375 1.00 36.81 132 LEU D CA 1
ATOM 6119 C C . LEU D 1 132 ? -39.132 4.825 -23.153 1.00 36.30 132 LEU D C 1
ATOM 6120 O O . LEU D 1 132 ? -39.894 3.888 -22.911 1.00 36.07 132 LEU D O 1
ATOM 6125 N N . LEU D 1 133 ? -38.191 4.783 -24.085 1.00 36.18 133 LEU D N 1
ATOM 6126 C CA . LEU D 1 133 ? -38.043 3.662 -25.000 1.00 36.27 133 LEU D CA 1
ATOM 6127 C C . LEU D 1 133 ? -37.690 2.353 -24.309 1.00 36.26 133 LEU D C 1
ATOM 6128 O O . LEU D 1 133 ? -37.997 1.278 -24.838 1.00 36.82 133 LEU D O 1
ATOM 6133 N N . MET D 1 134 ? -37.068 2.443 -23.134 1.00 36.06 134 MET D N 1
ATOM 6134 C CA . MET D 1 134 ? -36.697 1.258 -22.348 1.00 36.55 134 MET D CA 1
ATOM 6135 C C . MET D 1 134 ? -37.859 0.644 -21.551 1.00 36.65 134 MET D C 1
ATOM 6136 O O . MET D 1 134 ? -37.674 -0.362 -20.864 1.00 36.44 134 MET D O 1
ATOM 6141 N N . TYR D 1 135 ? -39.039 1.265 -21.656 1.00 35.96 135 TYR D N 1
ATOM 6142 C CA . TYR D 1 135 ? -40.304 0.624 -21.299 1.00 36.41 135 TYR D CA 1
ATOM 6143 C C . TYR D 1 135 ? -40.905 -0.038 -22.539 1.00 36.18 135 TYR D C 1
ATOM 6144 O O . TYR D 1 135 ? -41.525 0.628 -23.354 1.00 36.31 135 TYR D O 1
ATOM 6153 N N . SER D 1 136 ? -40.723 -1.348 -22.691 1.00 36.36 136 SER D N 1
ATOM 6154 C CA . SER D 1 136 ? -41.346 -2.052 -23.816 1.00 36.95 136 SER D CA 1
ATOM 6155 C C . SER D 1 136 ? -42.849 -2.213 -23.605 1.00 37.47 136 SER D C 1
ATOM 6156 O O . SER D 1 136 ? -43.599 -2.326 -24.575 1.00 37.68 136 SER D O 1
ATOM 6159 N N . GLU D 1 137 ? -43.277 -2.206 -22.340 1.00 38.18 137 GLU D N 1
ATOM 6160 C CA . GLU D 1 137 ? -44.689 -2.299 -21.987 1.00 38.86 137 GLU D CA 1
ATOM 6161 C C . GLU D 1 137 ? -45.409 -1.018 -22.415 1.00 38.78 137 GLU D C 1
ATOM 6162 O O . GLU D 1 137 ? -45.048 0.080 -21.991 1.00 38.26 137 GLU D O 1
ATOM 6168 N N . GLU D 1 138 ? -46.425 -1.175 -23.260 1.00 38.71 138 GLU D N 1
ATOM 6169 C CA . GLU D 1 138 ? -47.171 -0.041 -23.808 1.00 38.52 138 GLU D CA 1
ATOM 6170 C C . GLU D 1 138 ? -47.907 0.789 -22.737 1.00 38.41 138 GLU D C 1
ATOM 6171 O O . GLU D 1 138 ? -48.033 2.025 -22.871 1.00 38.80 138 GLU D O 1
ATOM 6177 N N . GLY D 1 139 ? -48.370 0.116 -21.681 1.00 37.50 139 GLY D N 1
ATOM 6178 C CA . GLY D 1 139 ? -49.031 0.772 -20.568 1.00 36.44 139 GLY D CA 1
ATOM 6179 C C . GLY D 1 139 ? -48.084 1.650 -19.765 1.00 36.31 139 GLY D C 1
ATOM 6180 O O . GLY D 1 139 ? -48.478 2.713 -19.271 1.00 35.19 139 GLY D O 1
ATOM 6181 N N . ALA D 1 140 ? -46.832 1.204 -19.650 1.00 35.65 140 ALA D N 1
ATOM 6182 C CA . ALA D 1 140 ? -45.803 1.960 -18.958 1.00 36.06 140 ALA D CA 1
ATOM 6183 C C . ALA D 1 140 ? -45.435 3.249 -19.721 1.00 35.91 140 ALA D C 1
ATOM 6184 O O . ALA D 1 140 ? -45.311 4.330 -19.121 1.00 35.56 140 ALA D O 1
ATOM 6186 N N . ARG D 1 141 ? -45.283 3.123 -21.035 1.00 36.15 141 ARG D N 1
ATOM 6187 C CA . ARG D 1 141 ? -45.079 4.266 -21.919 1.00 36.44 141 ARG D CA 1
ATOM 6188 C C . ARG D 1 141 ? -46.236 5.274 -21.806 1.00 36.94 141 ARG D C 1
ATOM 6189 O O . ARG D 1 141 ? -46.005 6.486 -21.691 1.00 37.20 141 ARG D O 1
ATOM 6197 N N . ALA D 1 142 ? -47.475 4.777 -21.821 1.00 36.95 142 ALA D N 1
ATOM 6198 C CA . ALA D 1 142 ? -48.642 5.652 -21.691 1.00 37.42 142 ALA D CA 1
ATOM 6199 C C . ALA D 1 142 ? -48.670 6.318 -20.313 1.00 37.91 142 ALA D C 1
ATOM 6200 O O . ALA D 1 142 ? -48.937 7.519 -20.206 1.00 37.56 142 ALA D O 1
ATOM 6202 N N . PHE D 1 143 ? -48.381 5.538 -19.269 1.00 37.82 143 PHE D N 1
ATOM 6203 C CA . PHE D 1 143 ? -48.314 6.052 -17.909 1.00 38.60 143 PHE D CA 1
ATOM 6204 C C . PHE D 1 143 ? -47.365 7.269 -17.841 1.00 38.58 143 PHE D C 1
ATOM 6205 O O . PHE D 1 143 ? -47.709 8.321 -17.263 1.00 38.50 143 PHE D O 1
ATOM 6213 N N . CYS D 1 144 ? -46.183 7.101 -18.434 1.00 37.64 144 CYS D N 1
ATOM 6214 C CA . CYS D 1 144 ? -45.162 8.126 -18.499 1.00 37.86 144 CYS D CA 1
ATOM 6215 C C . CYS D 1 144 ? -45.608 9.386 -19.231 1.00 37.21 144 CYS D C 1
ATOM 6216 O O . CYS D 1 144 ? -45.266 10.507 -18.828 1.00 36.56 144 CYS D O 1
ATOM 6219 N N . ILE D 1 145 ? -46.352 9.197 -20.315 1.00 36.50 145 ILE D N 1
ATOM 6220 C CA . ILE D 1 145 ? -46.761 10.298 -21.153 1.00 35.67 145 ILE D CA 1
ATOM 6221 C C . ILE D 1 145 ? -47.907 11.068 -20.469 1.00 36.00 145 ILE D C 1
ATOM 6222 O O . ILE D 1 145 ? -47.975 12.290 -20.588 1.00 36.12 145 ILE D O 1
ATOM 6227 N N . LYS D 1 146 ? -48.775 10.351 -19.758 1.00 35.29 146 LYS D N 1
ATOM 6228 C CA . LYS D 1 146 ? -49.781 10.972 -18.887 1.00 36.41 146 LYS D CA 1
ATOM 6229 C C . LYS D 1 146 ? -49.130 11.858 -17.819 1.00 35.88 146 LYS D C 1
ATOM 6230 O O . LYS D 1 146 ? -49.593 12.967 -17.574 1.00 35.40 146 LYS D O 1
ATOM 6236 N N . LEU D 1 147 ? -48.059 11.356 -17.212 1.00 35.88 147 LEU D N 1
ATOM 6237 C CA . LEU D 1 147 ? -47.304 12.096 -16.209 1.00 37.00 147 LEU D CA 1
ATOM 6238 C C . LEU D 1 147 ? -46.715 13.414 -16.712 1.00 36.86 147 LEU D C 1
ATOM 6239 O O . LEU D 1 147 ? -46.736 14.422 -15.976 1.00 37.35 147 LEU D O 1
ATOM 6244 N N . LYS D 1 148 ? -46.158 13.395 -17.925 1.00 36.62 148 LYS D N 1
ATOM 6245 C CA . LYS D 1 148 ? -45.656 14.601 -18.578 1.00 36.32 148 LYS D CA 1
ATOM 6246 C C . LYS D 1 148 ? -46.790 15.592 -18.825 1.00 36.27 148 LYS D C 1
ATOM 6247 O O . LYS D 1 148 ? -46.592 16.807 -18.760 1.00 36.35 148 LYS D O 1
ATOM 6253 N N . GLY D 1 149 ? -47.968 15.062 -19.146 1.00 36.11 149 GLY D N 1
ATOM 6254 C CA . GLY D 1 149 ? -49.161 15.871 -19.317 1.00 36.05 149 GLY D CA 1
ATOM 6255 C C . GLY D 1 149 ? -49.536 16.534 -18.008 1.00 36.65 149 GLY D C 1
ATOM 6256 O O . GLY D 1 149 ? -49.826 17.736 -17.991 1.00 37.31 149 GLY D O 1
ATOM 6257 N N . ASP D 1 150 ? -49.505 15.766 -16.915 1.00 36.23 150 ASP D N 1
ATOM 6258 C CA . ASP D 1 150 ? -49.742 16.310 -15.554 1.00 36.37 150 ASP D CA 1
ATOM 6259 C C . ASP D 1 150 ? -48.737 17.402 -15.210 1.00 36.05 150 ASP D C 1
ATOM 6260 O O . ASP D 1 150 ? -49.099 18.475 -14.753 1.00 35.80 150 ASP D O 1
ATOM 6265 N N . LEU D 1 151 ? -47.467 17.118 -15.441 1.00 36.29 151 LEU D N 1
ATOM 6266 C CA . LEU D 1 151 ? -46.410 18.089 -15.179 1.00 35.86 151 LEU D CA 1
ATOM 6267 C C . LEU D 1 151 ? -46.523 19.363 -16.018 1.00 35.93 151 LEU D C 1
ATOM 6268 O O . LEU D 1 151 ? -46.265 20.458 -15.516 1.00 35.28 151 LEU D O 1
ATOM 6273 N N . MET D 1 152 ? -46.900 19.231 -17.287 1.00 35.37 152 MET D N 1
ATOM 6274 C CA . MET D 1 152 ? -47.202 20.425 -18.088 1.00 35.40 152 MET D CA 1
ATOM 6275 C C . MET D 1 152 ? -48.374 21.220 -17.501 1.00 34.68 152 MET D C 1
ATOM 6276 O O . MET D 1 152 ? -48.307 22.442 -17.406 1.00 34.10 152 MET D O 1
ATOM 6281 N N . ARG D 1 153 ? -49.431 20.520 -17.103 1.00 34.61 153 ARG D N 1
ATOM 6282 C CA . ARG D 1 153 ? -50.578 21.150 -16.421 1.00 35.94 153 ARG D CA 1
ATOM 6283 C C . ARG D 1 153 ? -50.156 21.955 -15.167 1.00 35.69 153 ARG D C 1
ATOM 6284 O O . ARG D 1 153 ? -50.622 23.076 -14.954 1.00 34.90 153 ARG D O 1
ATOM 6292 N N . TYR D 1 154 ? -49.254 21.387 -14.367 1.00 36.09 154 TYR D N 1
ATOM 6293 C CA . TYR D 1 154 ? -48.698 22.083 -13.207 1.00 36.66 154 TYR D CA 1
ATOM 6294 C C . TYR D 1 154 ? -47.957 23.360 -13.579 1.00 36.79 154 TYR D C 1
ATOM 6295 O O . TYR D 1 154 ? -48.039 24.345 -12.851 1.00 37.04 154 TYR D O 1
ATOM 6304 N N . LYS D 1 155 ? -47.226 23.337 -14.693 1.00 37.11 155 LYS D N 1
ATOM 6305 C CA . LYS D 1 155 ? -46.532 24.525 -15.183 1.00 36.96 155 LYS D CA 1
ATOM 6306 C C . LYS D 1 155 ? -47.544 25.587 -15.603 1.00 36.98 155 LYS D C 1
ATOM 6307 O O . LYS D 1 155 ? -47.361 26.775 -15.326 1.00 36.74 155 LYS D O 1
ATOM 6313 N N . ALA D 1 156 ? -48.603 25.155 -16.281 1.00 36.95 156 ALA D N 1
ATOM 6314 C CA . ALA D 1 156 ? -49.621 26.067 -16.801 1.00 37.10 156 ALA D CA 1
ATOM 6315 C C . ALA D 1 156 ? -50.369 26.806 -15.680 1.00 37.10 156 ALA D C 1
ATOM 6316 O O . ALA D 1 156 ? -50.971 27.853 -15.920 1.00 37.82 156 ALA D O 1
ATOM 6318 N N . GLU D 1 157 ? -50.333 26.245 -14.470 1.00 37.30 157 GLU D N 1
ATOM 6319 C CA . GLU D 1 157 ? -50.930 26.851 -13.275 1.00 36.87 157 GLU D CA 1
ATOM 6320 C C . GLU D 1 157 ? -50.032 27.960 -12.707 1.00 36.86 157 GLU D C 1
ATOM 6321 O O . GLU D 1 157 ? -50.471 28.795 -11.919 1.00 35.88 157 GLU D O 1
ATOM 6327 N N . ILE D 1 158 ? -48.762 27.932 -13.101 1.00 36.64 158 ILE D N 1
ATOM 6328 C CA . ILE D 1 158 ? -47.758 28.836 -12.570 1.00 36.89 158 ILE D CA 1
ATOM 6329 C C . ILE D 1 158 ? -47.433 29.903 -13.608 1.00 37.31 158 ILE D C 1
ATOM 6330 O O . ILE D 1 158 ? -47.308 31.085 -13.267 1.00 37.08 158 ILE D O 1
ATOM 6335 N N . LEU D 1 159 ? -47.318 29.476 -14.871 1.00 37.84 159 LEU D N 1
ATOM 6336 C CA . LEU D 1 159 ? -46.936 30.374 -15.965 1.00 38.59 159 LEU D CA 1
ATOM 6337 C C . LEU D 1 159 ? -48.070 31.324 -16.391 1.00 38.97 159 LEU D C 1
ATOM 6338 O O . LEU D 1 159 ? -49.238 31.124 -16.030 1.00 39.21 159 LEU D O 1
ATOM 6343 N N . LYS D 1 160 ? -47.704 32.384 -17.104 1.00 39.83 160 LYS D N 1
ATOM 6344 C CA . LYS D 1 160 ? -48.672 33.369 -17.600 1.00 40.45 160 LYS D CA 1
ATOM 6345 C C . LYS D 1 160 ? -48.626 33.477 -19.120 1.00 40.13 160 LYS D C 1
ATOM 6346 O O . LYS D 1 160 ? -47.684 32.997 -19.753 1.00 40.18 160 LYS D O 1
ATOM 6352 N N . ASP D 1 161 ? -49.660 34.092 -19.692 1.00 39.93 161 ASP D N 1
ATOM 6353 C CA . ASP D 1 161 ? -49.658 34.515 -21.087 1.00 39.66 161 ASP D CA 1
ATOM 6354 C C . ASP D 1 161 ? -49.375 33.374 -22.060 1.00 39.54 161 ASP D C 1
ATOM 6355 O O . ASP D 1 161 ? -49.955 32.288 -21.959 1.00 39.68 161 ASP D O 1
ATOM 6360 N N . GLU D 1 162 ? -48.465 33.626 -22.995 1.00 39.07 162 GLU D N 1
ATOM 6361 C CA . GLU D 1 162 ? -48.129 32.656 -24.025 1.00 38.62 162 GLU D CA 1
ATOM 6362 C C . GLU D 1 162 ? -47.365 31.437 -23.484 1.00 37.81 162 GLU D C 1
ATOM 6363 O O . GLU D 1 162 ? -47.634 30.300 -23.916 1.00 37.53 162 GLU D O 1
ATOM 6369 N N . GLU D 1 163 ? -46.433 31.661 -22.549 1.00 37.03 163 GLU D N 1
ATOM 6370 C CA A GLU D 1 163 ? -45.744 30.573 -21.846 0.50 37.21 163 GLU D CA 1
ATOM 6371 C CA B GLU D 1 163 ? -45.742 30.543 -21.909 0.50 36.99 163 GLU D CA 1
ATOM 6372 C C . GLU D 1 163 ? -46.750 29.592 -21.249 1.00 37.10 163 GLU D C 1
ATOM 6373 O O . GLU D 1 163 ? -46.525 28.378 -21.219 1.00 37.26 163 GLU D O 1
ATOM 6384 N N . LYS D 1 164 ? -47.860 30.137 -20.744 1.00 37.07 164 LYS D N 1
ATOM 6385 C CA . LYS D 1 164 ? -48.926 29.336 -20.135 1.00 36.93 164 LYS D CA 1
ATOM 6386 C C . LYS D 1 164 ? -49.700 28.541 -21.193 1.00 36.28 164 LYS D C 1
ATOM 6387 O O . LYS D 1 164 ? -49.947 27.338 -21.024 1.00 35.99 164 LYS D O 1
ATOM 6393 N N . ASN D 1 165 ? -50.078 29.232 -22.270 1.00 36.04 165 ASN D N 1
ATOM 6394 C CA . ASN D 1 165 ? -50.763 28.628 -23.410 1.00 35.48 165 ASN D CA 1
ATOM 6395 C C . ASN D 1 165 ? -49.957 27.502 -24.066 1.00 35.28 165 ASN D C 1
ATOM 6396 O O . ASN D 1 165 ? -50.536 26.511 -24.503 1.00 34.50 165 ASN D O 1
ATOM 6401 N N . GLN D 1 166 ? -48.636 27.665 -24.124 1.00 35.07 166 GLN D N 1
ATOM 6402 C CA . GLN D 1 166 ? -47.756 26.626 -24.654 1.00 35.73 166 GLN D CA 1
ATOM 6403 C C . GLN D 1 166 ? -47.795 25.373 -23.783 1.00 35.64 166 GLN D C 1
ATOM 6404 O O . GLN D 1 166 ? -47.879 24.275 -24.305 1.00 35.13 166 GLN D O 1
ATOM 6410 N N . CYS D 1 167 ? -47.762 25.551 -22.461 1.00 36.50 167 CYS D N 1
ATOM 6411 C CA . CYS D 1 167 ? -47.862 24.430 -21.521 1.00 37.40 167 CYS D CA 1
ATOM 6412 C C . CYS D 1 167 ? -49.212 23.709 -21.590 1.00 37.13 167 CYS D C 1
ATOM 6413 O O . CYS D 1 167 ? -49.267 22.485 -21.472 1.00 37.26 167 CYS D O 1
ATOM 6416 N N . ILE D 1 168 ? -50.287 24.477 -21.755 1.00 36.77 168 ILE D N 1
ATOM 6417 C CA . ILE D 1 168 ? -51.634 23.917 -21.914 1.00 36.53 168 ILE D CA 1
ATOM 6418 C C . ILE D 1 168 ? -51.721 23.131 -23.223 1.00 36.48 168 ILE D C 1
ATOM 6419 O O . ILE D 1 168 ? -52.307 22.057 -23.257 1.00 36.21 168 ILE D O 1
ATOM 6424 N N . LYS D 1 169 ? -51.150 23.686 -24.293 1.00 36.03 169 LYS D N 1
ATOM 6425 C CA . LYS D 1 169 ? -51.098 23.010 -25.596 1.00 36.67 169 LYS D CA 1
ATOM 6426 C C . LYS D 1 169 ? -50.399 21.643 -25.469 1.00 36.38 169 LYS D C 1
ATOM 6427 O O . LYS D 1 169 ? -50.949 20.632 -25.889 1.00 36.61 169 LYS D O 1
ATOM 6431 N N . GLN D 1 170 ? -49.221 21.612 -24.847 1.00 36.29 170 GLN D N 1
ATOM 6432 C CA . GLN D 1 170 ? -48.462 20.367 -24.649 1.00 36.49 170 GLN D CA 1
ATOM 6433 C C . GLN D 1 170 ? -49.168 19.350 -23.775 1.00 36.16 170 GLN D C 1
ATOM 6434 O O . GLN D 1 170 ? -49.059 18.153 -24.023 1.00 35.87 170 GLN D O 1
ATOM 6440 N N . ALA D 1 171 ? -49.861 19.829 -22.734 1.00 35.53 171 ALA D N 1
ATOM 6441 C CA . ALA D 1 171 ? -50.641 18.965 -21.846 1.00 35.35 171 ALA D CA 1
ATOM 6442 C C . ALA D 1 171 ? -51.722 18.220 -22.626 1.00 35.01 171 ALA D C 1
ATOM 6443 O O . ALA D 1 171 ? -51.875 17.016 -22.466 1.00 34.25 171 ALA D O 1
ATOM 6445 N N . VAL D 1 172 ? -52.467 18.956 -23.458 1.00 34.84 172 VAL D N 1
ATOM 6446 C CA . VAL D 1 172 ? -53.463 18.378 -24.366 1.00 35.02 172 VAL D CA 1
ATOM 6447 C C . VAL D 1 172 ? -52.818 17.282 -25.224 1.00 35.64 172 VAL D C 1
ATOM 6448 O O . VAL D 1 172 ? -53.314 16.154 -25.272 1.00 35.98 172 VAL D O 1
ATOM 6452 N N . GLU D 1 173 ? -51.694 17.606 -25.865 1.00 35.68 173 GLU D N 1
ATOM 6453 C CA . GLU D 1 173 ? -50.957 16.653 -26.700 1.00 35.93 173 GLU D CA 1
ATOM 6454 C C . GLU D 1 173 ? -50.633 15.360 -25.953 1.00 35.95 173 GLU D C 1
ATOM 6455 O O . GLU D 1 173 ? -50.914 14.260 -26.450 1.00 35.10 173 GLU D O 1
ATOM 6458 N N . PHE D 1 174 ? -50.030 15.501 -24.768 1.00 35.78 174 PHE D N 1
ATOM 6459 C CA . PHE D 1 174 ? -49.611 14.357 -23.962 1.00 35.98 174 PHE D CA 1
ATOM 6460 C C . PHE D 1 174 ? -50.829 13.547 -23.496 1.00 36.08 174 PHE D C 1
ATOM 6461 O O . PHE D 1 174 ? -50.800 12.326 -23.534 1.00 35.89 174 PHE D O 1
ATOM 6469 N N . TYR D 1 175 ? -51.893 14.227 -23.067 1.00 36.22 175 TYR D N 1
ATOM 6470 C CA . TYR D 1 175 ? -53.133 13.539 -22.709 1.00 36.32 175 TYR D CA 1
ATOM 6471 C C . TYR D 1 175 ? -53.770 12.802 -23.891 1.00 36.84 175 TYR D C 1
ATOM 6472 O O . TYR D 1 175 ? -54.150 11.643 -23.749 1.00 37.20 175 TYR D O 1
ATOM 6481 N N . GLU D 1 176 ? -53.848 13.433 -25.062 1.00 36.83 176 GLU D N 1
ATOM 6482 C CA . GLU D 1 176 ? -54.405 12.745 -26.230 1.00 37.38 176 GLU D CA 1
ATOM 6483 C C . GLU D 1 176 ? -53.541 11.545 -26.689 1.00 37.11 176 GLU D C 1
ATOM 6484 O O . GLU D 1 176 ? -54.070 10.535 -27.147 1.00 37.25 176 GLU D O 1
ATOM 6490 N N . ASP D 1 177 ? -52.226 11.668 -26.541 1.00 37.17 177 ASP D N 1
ATOM 6491 C CA . ASP D 1 177 ? -51.278 10.625 -26.881 1.00 37.59 177 ASP D CA 1
ATOM 6492 C C . ASP D 1 177 ? -51.438 9.444 -25.922 1.00 37.59 177 ASP D C 1
ATOM 6493 O O . ASP D 1 177 ? -51.595 8.297 -26.349 1.00 37.66 177 ASP D O 1
ATOM 6498 N N . ALA D 1 178 ? -51.386 9.732 -24.626 1.00 37.26 178 ALA D N 1
ATOM 6499 C CA . ALA D 1 178 ? -51.637 8.730 -23.593 1.00 37.51 178 ALA D CA 1
ATOM 6500 C C . ALA D 1 178 ? -52.995 8.042 -23.809 1.00 37.68 178 ALA D C 1
ATOM 6501 O O . ALA D 1 178 ? -53.079 6.824 -23.732 1.00 37.87 178 ALA D O 1
ATOM 6503 N N . LEU D 1 179 ? -54.040 8.812 -24.110 1.00 37.63 179 LEU D N 1
ATOM 6504 C CA . LEU D 1 179 ? -55.372 8.237 -24.324 1.00 37.61 179 LEU D CA 1
ATOM 6505 C C . LEU D 1 179 ? -55.448 7.294 -25.522 1.00 37.52 179 LEU D C 1
ATOM 6506 O O . LEU D 1 179 ? -55.988 6.197 -25.408 1.00 37.36 179 LEU D O 1
ATOM 6511 N N . GLN D 1 180 ? -54.900 7.710 -26.661 1.00 37.90 180 GLN D N 1
ATOM 6512 C CA . GLN D 1 180 ? -54.897 6.850 -27.856 1.00 37.95 180 GLN D CA 1
ATOM 6513 C C . GLN D 1 180 ? -54.069 5.572 -27.670 1.00 37.14 180 GLN D C 1
ATOM 6514 O O . GLN D 1 180 ? -54.471 4.508 -28.127 1.00 36.45 180 GLN D O 1
ATOM 6520 N N . ARG D 1 181 ? -52.927 5.685 -26.989 1.00 36.77 181 ARG D N 1
ATOM 6521 C CA . ARG D 1 181 ? -52.125 4.515 -26.616 1.00 36.16 181 ARG D CA 1
ATOM 6522 C C . ARG D 1 181 ? -52.898 3.557 -25.703 1.00 36.27 181 ARG D C 1
ATOM 6523 O O . ARG D 1 181 ? -52.830 2.337 -25.860 1.00 36.00 181 ARG D O 1
ATOM 6531 N N . GLU D 1 182 ? -53.644 4.116 -24.758 1.00 36.16 182 GLU D N 1
ATOM 6532 C CA . GLU D 1 182 ? -54.427 3.313 -23.820 1.00 36.62 182 GLU D CA 1
ATOM 6533 C C . GLU D 1 182 ? -55.585 2.566 -24.507 1.00 36.69 182 GLU D C 1
ATOM 6534 O O . GLU D 1 182 ? -55.820 1.392 -24.214 1.00 36.89 182 GLU D O 1
ATOM 6540 N N . ARG D 1 183 ? -56.283 3.238 -25.424 1.00 36.35 183 ARG D N 1
ATOM 6541 C CA . ARG D 1 183 ? -57.396 2.630 -26.168 1.00 36.30 183 ARG D CA 1
ATOM 6542 C C . ARG D 1 183 ? -56.940 1.537 -27.126 1.00 36.08 183 ARG D C 1
ATOM 6543 O O . ARG D 1 183 ? -57.614 0.517 -27.278 1.00 36.04 183 ARG D O 1
ATOM 6551 N N . SER D 1 184 ? -55.808 1.775 -27.788 1.00 36.21 184 SER D N 1
ATOM 6552 C CA . SER D 1 184 ? -55.207 0.816 -28.709 1.00 36.35 184 SER D CA 1
ATOM 6553 C C . SER D 1 184 ? -54.651 -0.404 -28.001 1.00 36.34 184 SER D C 1
ATOM 6554 O O . SER D 1 184 ? -54.814 -1.526 -28.472 1.00 36.29 184 SER D O 1
ATOM 6557 N N . PHE D 1 185 ? -54.019 -0.175 -26.853 1.00 36.60 185 PHE D N 1
ATOM 6558 C CA . PHE D 1 185 ? -53.084 -1.147 -26.283 1.00 36.83 185 PHE D CA 1
ATOM 6559 C C . PHE D 1 185 ? -53.556 -1.899 -25.033 1.00 37.25 185 PHE D C 1
ATOM 6560 O O . PHE D 1 185 ? -53.053 -2.996 -24.749 1.00 37.42 185 PHE D O 1
ATOM 6568 N N . LEU D 1 186 ? -54.506 -1.322 -24.295 1.00 37.68 186 LEU D N 1
ATOM 6569 C CA . LEU D 1 186 ? -54.972 -1.929 -23.044 1.00 38.01 186 LEU D CA 1
ATOM 6570 C C . LEU D 1 186 ? -56.228 -2.768 -23.218 1.00 38.24 186 LEU D C 1
ATOM 6571 O O . LEU D 1 186 ? -57.187 -2.343 -23.873 1.00 38.30 186 LEU D O 1
ATOM 6576 N N . GLU D 1 187 ? -56.211 -3.961 -22.620 1.00 38.61 187 GLU D N 1
ATOM 6577 C CA . GLU D 1 187 ? -57.384 -4.841 -22.587 1.00 38.88 187 GLU D CA 1
ATOM 6578 C C . GLU D 1 187 ? -58.451 -4.176 -21.726 1.00 39.01 187 GLU D C 1
ATOM 6579 O O . GLU D 1 187 ? -58.126 -3.563 -20.705 1.00 39.09 187 GLU D O 1
ATOM 6581 N N . LYS D 1 188 ? -59.708 -4.269 -22.158 1.00 39.35 188 LYS D N 1
ATOM 6582 C CA . LYS D 1 188 ? -60.850 -3.695 -21.426 1.00 39.78 188 LYS D CA 1
ATOM 6583 C C . LYS D 1 188 ? -60.579 -2.264 -20.933 1.00 39.61 188 LYS D C 1
ATOM 6584 O O . LYS D 1 188 ? -60.781 -1.941 -19.749 1.00 39.93 188 LYS D O 1
ATOM 6590 N N . TYR D 1 189 ? -60.130 -1.409 -21.852 1.00 39.48 189 TYR D N 1
ATOM 6591 C CA . TYR D 1 189 ? -59.660 -0.065 -21.498 1.00 39.35 189 TYR D CA 1
ATOM 6592 C C . TYR D 1 189 ? -60.713 0.836 -20.807 1.00 39.00 189 TYR D C 1
ATOM 6593 O O . TYR D 1 189 ? -60.352 1.604 -19.917 1.00 39.15 189 TYR D O 1
ATOM 6602 N N . PRO D 1 190 ? -62.010 0.752 -21.200 1.00 38.61 190 PRO D N 1
ATOM 6603 C CA . PRO D 1 190 ? -62.982 1.677 -20.578 1.00 38.28 190 PRO D CA 1
ATOM 6604 C C . PRO D 1 190 ? -63.089 1.605 -19.048 1.00 37.87 190 PRO D C 1
ATOM 6605 O O . PRO D 1 190 ? -63.546 2.567 -18.420 1.00 37.81 190 PRO D O 1
ATOM 6609 N N . SER D 1 191 ? -62.673 0.479 -18.469 1.00 37.24 191 SER D N 1
ATOM 6610 C CA . SER D 1 191 ? -62.692 0.286 -17.019 1.00 36.64 191 SER D CA 1
ATOM 6611 C C . SER D 1 191 ? -61.280 0.169 -16.436 1.00 36.43 191 SER D C 1
ATOM 6612 O O . SER D 1 191 ? -61.107 -0.212 -15.279 1.00 36.77 191 SER D O 1
ATOM 6615 N N . ASP D 1 192 ? -60.278 0.509 -17.238 1.00 36.16 192 ASP D N 1
ATOM 6616 C CA . ASP D 1 192 ? -58.890 0.438 -16.820 1.00 35.99 192 ASP D CA 1
ATOM 6617 C C . ASP D 1 192 ? -58.512 1.713 -16.042 1.00 36.19 192 ASP D C 1
ATOM 6618 O O . ASP D 1 192 ? -58.746 2.833 -16.533 1.00 35.79 192 ASP D O 1
ATOM 6623 N N . PRO D 1 193 ? -57.947 1.542 -14.818 1.00 36.10 193 PRO D N 1
ATOM 6624 C CA . PRO D 1 193 ? -57.640 2.673 -13.932 1.00 36.21 193 PRO D CA 1
ATOM 6625 C C . PRO D 1 193 ? -56.629 3.676 -14.495 1.00 36.08 193 PRO D C 1
ATOM 6626 O O . PRO D 1 193 ? -56.729 4.870 -14.188 1.00 36.42 193 PRO D O 1
ATOM 6630 N N . LEU D 1 194 ? -55.677 3.211 -15.310 1.00 36.07 194 LEU D N 1
ATOM 6631 C CA . LEU D 1 194 ? -54.788 4.120 -16.035 1.00 35.56 194 LEU D CA 1
ATOM 6632 C C . LEU D 1 194 ? -55.556 4.986 -17.028 1.00 35.74 194 LEU D C 1
ATOM 6633 O O . LEU D 1 194 ? -55.365 6.204 -17.067 1.00 35.89 194 LEU D O 1
ATOM 6638 N N . TYR D 1 195 ? -56.393 4.342 -17.837 1.00 35.92 195 TYR D N 1
ATOM 6639 C CA . TYR D 1 195 ? -57.246 5.033 -18.796 1.00 35.74 195 TYR D CA 1
ATOM 6640 C C . TYR D 1 195 ? -58.085 6.070 -18.072 1.00 35.76 195 TYR D C 1
ATOM 6641 O O . TYR D 1 195 ? -58.110 7.236 -18.460 1.00 35.91 195 TYR D O 1
ATOM 6650 N N . LEU D 1 196 ? -58.750 5.647 -17.001 1.00 35.41 196 LEU D N 1
ATOM 6651 C CA . LEU D 1 196 ? -59.657 6.537 -16.281 1.00 35.41 196 LEU D CA 1
ATOM 6652 C C . LEU D 1 196 ? -58.933 7.642 -15.518 1.00 35.56 196 LEU D C 1
ATOM 6653 O O . LEU D 1 196 ? -59.483 8.724 -15.336 1.00 36.04 196 LEU D O 1
ATOM 6658 N N . ALA D 1 197 ? -57.707 7.378 -15.077 1.00 35.81 197 ALA D N 1
ATOM 6659 C CA . ALA D 1 197 ? -56.902 8.429 -14.438 1.00 35.73 197 ALA D CA 1
ATOM 6660 C C . ALA D 1 197 ? -56.479 9.454 -15.483 1.00 35.42 197 ALA D C 1
ATOM 6661 O O . ALA D 1 197 ? -56.400 10.646 -15.199 1.00 35.40 197 ALA D O 1
ATOM 6663 N N . THR D 1 198 ? -56.210 8.987 -16.699 1.00 35.87 198 THR D N 1
ATOM 6664 C CA . THR D 1 198 ? -55.924 9.884 -17.816 1.00 35.64 198 THR D CA 1
ATOM 6665 C C . THR D 1 198 ? -57.138 10.726 -18.202 1.00 36.35 198 THR D C 1
ATOM 6666 O O . THR D 1 198 ? -57.015 11.948 -18.365 1.00 36.85 198 THR D O 1
ATOM 6670 N N . ILE D 1 199 ? -58.302 10.085 -18.327 1.00 36.84 199 ILE D N 1
ATOM 6671 C CA . ILE D 1 199 ? -59.584 10.802 -18.501 1.00 37.01 199 ILE D CA 1
ATOM 6672 C C . ILE D 1 199 ? -59.758 11.878 -17.420 1.00 36.89 199 ILE D C 1
ATOM 6673 O O . ILE D 1 199 ? -60.019 13.036 -17.736 1.00 36.68 199 ILE D O 1
ATOM 6678 N N . LEU D 1 200 ? -59.588 11.498 -16.156 1.00 36.80 200 LEU D N 1
ATOM 6679 C CA . LEU D 1 200 ? -59.795 12.421 -15.047 1.00 37.19 200 LEU D CA 1
ATOM 6680 C C . LEU D 1 200 ? -58.911 13.668 -15.136 1.00 37.15 200 LEU D C 1
ATOM 6681 O O . LEU D 1 200 ? -59.401 14.791 -15.079 1.00 37.26 200 LEU D O 1
ATOM 6686 N N . ASN D 1 201 ? -57.614 13.464 -15.302 1.00 37.57 201 ASN D N 1
ATOM 6687 C CA . ASN D 1 201 ? -56.665 14.565 -15.330 1.00 37.91 201 ASN D CA 1
ATOM 6688 C C . ASN D 1 201 ? -56.853 15.490 -16.535 1.00 38.06 201 ASN D C 1
ATOM 6689 O O . ASN D 1 201 ? -56.676 16.719 -16.439 1.00 37.51 201 ASN D O 1
ATOM 6694 N N . TYR D 1 202 ? -57.254 14.887 -17.650 1.00 38.01 202 TYR D N 1
ATOM 6695 C CA . TYR D 1 202 ? -57.571 15.618 -18.871 1.00 38.58 202 TYR D CA 1
ATOM 6696 C C . TYR D 1 202 ? -58.875 16.393 -18.726 1.00 38.13 202 TYR D C 1
ATOM 6697 O O . TYR D 1 202 ? -58.976 17.525 -19.201 1.00 38.59 202 TYR D O 1
ATOM 6706 N N . THR D 1 203 ? -59.881 15.794 -18.092 1.00 38.11 203 THR D N 1
ATOM 6707 C CA . THR D 1 203 ? -61.105 16.562 -17.823 1.00 38.34 203 THR D CA 1
ATOM 6708 C C . THR D 1 203 ? -60.854 17.712 -16.835 1.00 37.74 203 THR D C 1
ATOM 6709 O O . THR D 1 203 ? -61.504 18.742 -16.933 1.00 37.58 203 THR D O 1
ATOM 6713 N N . ILE D 1 204 ? -59.889 17.548 -15.925 1.00 37.72 204 ILE D N 1
ATOM 6714 C CA . ILE D 1 204 ? -59.483 18.639 -15.022 1.00 37.61 204 ILE D CA 1
ATOM 6715 C C . ILE D 1 204 ? -58.955 19.829 -15.834 1.00 37.42 204 ILE D C 1
ATOM 6716 O O . ILE D 1 204 ? -59.341 20.979 -15.586 1.00 37.10 204 ILE D O 1
ATOM 6721 N N . LEU D 1 205 ? -58.096 19.519 -16.808 1.00 36.78 205 LEU D N 1
ATOM 6722 C CA . LEU D 1 205 ? -57.500 20.482 -17.729 1.00 36.72 205 LEU D CA 1
ATOM 6723 C C . LEU D 1 205 ? -58.558 21.225 -18.545 1.00 36.72 205 LEU D C 1
ATOM 6724 O O . LEU D 1 205 ? -58.516 22.445 -18.652 1.00 36.86 205 LEU D O 1
ATOM 6729 N N . LYS D 1 206 ? -59.487 20.479 -19.133 1.00 37.20 206 LYS D N 1
ATOM 6730 C CA . LYS D 1 206 ? -60.635 21.065 -19.844 1.00 37.61 206 LYS D CA 1
ATOM 6731 C C . LYS D 1 206 ? -61.438 22.021 -18.947 1.00 38.42 206 LYS D C 1
ATOM 6732 O O . LYS D 1 206 ? -61.811 23.106 -19.374 1.00 38.47 206 LYS D O 1
ATOM 6738 N N . TYR D 1 207 ? -61.676 21.603 -17.703 1.00 39.20 207 TYR D N 1
ATOM 6739 C CA . TYR D 1 207 ? -62.515 22.318 -16.738 1.00 39.88 207 TYR D CA 1
ATOM 6740 C C . TYR D 1 207 ? -61.968 23.694 -16.368 1.00 39.92 207 TYR D C 1
ATOM 6741 O O . TYR D 1 207 ? -62.676 24.692 -16.453 1.00 40.19 207 TYR D O 1
ATOM 6750 N N . ASP D 1 208 ? -60.708 23.733 -15.955 1.00 39.86 208 ASP D N 1
ATOM 6751 C CA . ASP D 1 208 ? -60.119 24.924 -15.357 1.00 39.83 208 ASP D CA 1
ATOM 6752 C C . ASP D 1 208 ? -59.275 25.725 -16.357 1.00 39.33 208 ASP D C 1
ATOM 6753 O O . ASP D 1 208 ? -59.640 26.843 -16.706 1.00 38.98 208 ASP D O 1
ATOM 6758 N N . LEU D 1 209 ? -58.161 25.149 -16.812 1.00 38.69 209 LEU D N 1
ATOM 6759 C CA . LEU D 1 209 ? -57.181 25.886 -17.630 1.00 38.40 209 LEU D CA 1
ATOM 6760 C C . LEU D 1 209 ? -57.633 26.153 -19.067 1.00 38.33 209 LEU D C 1
ATOM 6761 O O . LEU D 1 209 ? -57.252 27.159 -19.667 1.00 38.22 209 LEU D O 1
ATOM 6766 N N . LEU D 1 210 ? -58.423 25.229 -19.611 1.00 38.32 210 LEU D N 1
ATOM 6767 C CA . LEU D 1 210 ? -59.026 25.383 -20.929 1.00 38.23 210 LEU D CA 1
ATOM 6768 C C . LEU D 1 210 ? -60.336 26.181 -20.882 1.00 38.41 210 LEU D C 1
ATOM 6769 O O . LEU D 1 210 ? -60.826 26.635 -21.919 1.00 38.36 210 LEU D O 1
ATOM 6774 N N . GLY D 1 211 ? -60.881 26.346 -19.676 1.00 38.46 211 GLY D N 1
ATOM 6775 C CA . GLY D 1 211 ? -62.107 27.114 -19.444 1.00 38.64 211 GLY D CA 1
ATOM 6776 C C . GLY D 1 211 ? -63.341 26.481 -20.057 1.00 38.71 211 GLY D C 1
ATOM 6777 O O . GLY D 1 211 ? -64.218 27.179 -20.571 1.00 38.64 211 GLY D O 1
ATOM 6778 N N . ASN D 1 212 ? -63.424 25.155 -19.985 1.00 38.67 212 ASN D N 1
ATOM 6779 C CA . ASN D 1 212 ? -64.474 24.424 -20.684 1.00 38.72 212 ASN D CA 1
ATOM 6780 C C . ASN D 1 212 ? -65.219 23.456 -19.759 1.00 38.49 212 ASN D C 1
ATOM 6781 O O . ASN D 1 212 ? -65.119 22.241 -19.930 1.00 38.74 212 ASN D O 1
ATOM 6786 N N . PRO D 1 213 ? -65.971 23.989 -18.773 1.00 38.61 213 PRO D N 1
ATOM 6787 C CA . PRO D 1 213 ? -66.663 23.133 -17.801 1.00 38.51 213 PRO D CA 1
ATOM 6788 C C . PRO D 1 213 ? -67.703 22.212 -18.440 1.00 38.58 213 PRO D C 1
ATOM 6789 O O . PRO D 1 213 ? -67.801 21.050 -18.056 1.00 38.49 213 PRO D O 1
ATOM 6793 N N . GLU D 1 214 ? -68.462 22.729 -19.407 1.00 38.65 214 GLU D N 1
ATOM 6794 C CA . GLU D 1 214 ? -69.434 21.923 -20.151 1.00 38.74 214 GLU D CA 1
ATOM 6795 C C . GLU D 1 214 ? -68.741 20.812 -20.958 1.00 38.66 214 GLU D C 1
ATOM 6796 O O . GLU D 1 214 ? -69.131 19.645 -20.883 1.00 38.68 214 GLU D O 1
ATOM 6798 N N . GLY D 1 215 ? -67.699 21.179 -21.703 1.00 38.76 215 GLY D N 1
ATOM 6799 C CA . GLY D 1 215 ? -66.898 20.213 -22.463 1.00 38.55 215 GLY D CA 1
ATOM 6800 C C . GLY D 1 215 ? -66.240 19.146 -21.599 1.00 38.54 215 GLY D C 1
ATOM 6801 O O . GLY D 1 215 ? -66.161 17.980 -21.992 1.00 38.50 215 GLY D O 1
ATOM 6802 N N . ALA D 1 216 ? -65.775 19.556 -20.419 1.00 38.74 216 ALA D N 1
ATOM 6803 C CA . ALA D 1 216 ? -65.163 18.664 -19.435 1.00 38.41 216 ALA D CA 1
ATOM 6804 C C . ALA D 1 216 ? -66.157 17.647 -18.863 1.00 38.44 216 ALA D C 1
ATOM 6805 O O . ALA D 1 216 ? -65.842 16.459 -18.756 1.00 38.70 216 ALA D O 1
ATOM 6807 N N . MET D 1 217 ? -67.346 18.122 -18.500 1.00 38.28 217 MET D N 1
ATOM 6808 C CA . MET D 1 217 ? -68.389 17.271 -17.918 1.00 38.17 217 MET D CA 1
ATOM 6809 C C . MET D 1 217 ? -68.991 16.279 -18.917 1.00 37.99 217 MET D C 1
ATOM 6810 O O . MET D 1 217 ? -69.214 15.115 -18.573 1.00 38.11 217 MET D O 1
ATOM 6813 N N . LYS D 1 218 ? -69.240 16.739 -20.144 1.00 37.67 218 LYS D N 1
ATOM 6814 C CA . LYS D 1 218 ? -69.654 15.864 -21.245 1.00 37.41 218 LYS D CA 1
ATOM 6815 C C . LYS D 1 218 ? -68.640 14.742 -21.516 1.00 37.26 218 LYS D C 1
ATOM 6816 O O . LYS D 1 218 ? -69.020 13.605 -21.812 1.00 37.11 218 LYS D O 1
ATOM 6818 N N . PHE D 1 219 ? -67.357 15.079 -21.412 1.00 36.94 219 PHE D N 1
ATOM 6819 C CA . PHE D 1 219 ? -66.266 14.139 -21.633 1.00 36.95 219 PHE D CA 1
ATOM 6820 C C . PHE D 1 219 ? -66.214 13.099 -20.515 1.00 37.03 219 PHE D C 1
ATOM 6821 O O . PHE D 1 219 ? -66.142 11.895 -20.784 1.00 37.33 219 PHE D O 1
ATOM 6829 N N . ALA D 1 220 ? -66.271 13.565 -19.270 1.00 36.69 220 ALA D N 1
ATOM 6830 C CA . ALA D 1 220 ? -66.306 12.685 -18.108 1.00 36.80 220 ALA D CA 1
ATOM 6831 C C . ALA D 1 220 ? -67.473 11.706 -18.180 1.00 36.91 220 ALA D C 1
ATOM 6832 O O . ALA D 1 220 ? -67.280 10.503 -18.013 1.00 37.28 220 ALA D O 1
ATOM 6834 N N . ASN D 1 221 ? -68.674 12.230 -18.429 1.00 36.83 221 ASN D N 1
ATOM 6835 C CA . ASN D 1 221 ? -69.887 11.420 -18.546 1.00 36.90 221 ASN D CA 1
ATOM 6836 C C . ASN D 1 221 ? -69.822 10.327 -19.604 1.00 36.62 221 ASN D C 1
ATOM 6837 O O . ASN D 1 221 ? -70.433 9.266 -19.439 1.00 36.79 221 ASN D O 1
ATOM 6842 N N . ARG D 1 222 ? -69.109 10.598 -20.696 1.00 36.14 222 ARG D N 1
ATOM 6843 C CA . ARG D 1 222 ? -68.905 9.616 -21.754 1.00 35.63 222 ARG D CA 1
ATOM 6844 C C . ARG D 1 222 ? -68.151 8.408 -21.208 1.00 35.53 222 ARG D C 1
ATOM 6845 O O . ARG D 1 222 ? -68.517 7.264 -21.487 1.00 35.27 222 ARG D O 1
ATOM 6853 N N . ALA D 1 223 ? -67.114 8.675 -20.415 1.00 35.04 223 ALA D N 1
ATOM 6854 C CA . ALA D 1 223 ? -66.260 7.626 -19.875 1.00 35.17 223 ALA D CA 1
ATOM 6855 C C . ALA D 1 223 ? -66.960 6.810 -18.794 1.00 35.19 223 ALA D C 1
ATOM 6856 O O . ALA D 1 223 ? -66.740 5.602 -18.689 1.00 35.30 223 ALA D O 1
ATOM 6858 N N . ILE D 1 224 ? -67.798 7.474 -18.000 1.00 35.11 224 ILE D N 1
ATOM 6859 C CA . ILE D 1 224 ? -68.639 6.796 -17.013 1.00 35.40 224 ILE D CA 1
ATOM 6860 C C . ILE D 1 224 ? -69.618 5.857 -17.718 1.00 35.02 224 ILE D C 1
ATOM 6861 O O . ILE D 1 224 ? -69.785 4.702 -17.312 1.00 34.90 224 ILE D O 1
ATOM 6866 N N . GLN D 1 225 ? -70.250 6.361 -18.777 1.00 34.90 225 GLN D N 1
ATOM 6867 C CA . GLN D 1 225 ? -71.192 5.572 -19.563 1.00 34.80 225 GLN D CA 1
ATOM 6868 C C . GLN D 1 225 ? -70.483 4.377 -20.194 1.00 34.78 225 GLN D C 1
ATOM 6869 O O . GLN D 1 225 ? -70.938 3.237 -20.057 1.00 34.55 225 GLN D O 1
ATOM 6871 N N . ALA D 1 226 ? -69.353 4.641 -20.852 1.00 34.72 226 ALA D N 1
ATOM 6872 C CA . ALA D 1 226 ? -68.582 3.599 -21.516 1.00 34.71 226 ALA D CA 1
ATOM 6873 C C . ALA D 1 226 ? -68.167 2.490 -20.543 1.00 34.80 226 ALA D C 1
ATOM 6874 O O . ALA D 1 226 ? -68.320 1.303 -20.852 1.00 34.80 226 ALA D O 1
ATOM 6876 N N . ALA D 1 227 ? -67.680 2.879 -19.365 1.00 34.61 227 ALA D N 1
ATOM 6877 C CA . ALA D 1 227 ? -67.241 1.927 -18.335 1.00 34.92 227 ALA D CA 1
ATOM 6878 C C . ALA D 1 227 ? -68.374 1.047 -17.797 1.00 35.29 227 ALA D C 1
ATOM 6879 O O . ALA D 1 227 ? -68.204 -0.163 -17.615 1.00 35.11 227 ALA D O 1
ATOM 6881 N N . GLU D 1 228 ? -69.526 1.665 -17.547 1.00 35.76 228 GLU D N 1
ATOM 6882 C CA . GLU D 1 228 ? -70.687 0.964 -17.007 1.00 36.22 228 GLU D CA 1
ATOM 6883 C C . GLU D 1 228 ? -71.371 0.078 -18.051 1.00 36.60 228 GLU D C 1
ATOM 6884 O O . GLU D 1 228 ? -72.029 -0.911 -17.704 1.00 36.42 228 GLU D O 1
ATOM 6890 N N . ASN D 1 229 ? -71.203 0.438 -19.323 1.00 36.92 229 ASN D N 1
ATOM 6891 C CA . ASN D 1 229 ? -71.677 -0.377 -20.433 1.00 37.34 229 ASN D CA 1
ATOM 6892 C C . ASN D 1 229 ? -70.943 -1.716 -20.500 1.00 37.56 229 ASN D C 1
ATOM 6893 O O . ASN D 1 229 ? -71.555 -2.758 -20.779 1.00 37.77 229 ASN D O 1
ATOM 6898 N N . SER D 1 230 ? -69.636 -1.666 -20.242 1.00 37.50 230 SER D N 1
ATOM 6899 C CA . SER D 1 230 ? -68.761 -2.840 -20.205 1.00 37.79 230 SER D CA 1
ATOM 6900 C C . SER D 1 230 ? -69.213 -3.871 -19.165 1.00 37.74 230 SER D C 1
ATOM 6901 O O . SER D 1 230 ? -68.493 -4.828 -18.861 1.00 37.60 230 SER D O 1
ATOM 6904 N N . GLU D 1 235 ? -69.893 -8.742 -11.204 1.00 39.55 235 GLU D N 1
ATOM 6905 C CA . GLU D 1 235 ? -68.704 -8.239 -11.886 1.00 39.47 235 GLU D CA 1
ATOM 6906 C C . GLU D 1 235 ? -68.261 -6.891 -11.318 1.00 39.42 235 GLU D C 1
ATOM 6907 O O . GLU D 1 235 ? -68.841 -5.843 -11.628 1.00 39.50 235 GLU D O 1
ATOM 6909 N N . GLN D 1 236 ? -67.233 -6.933 -10.475 1.00 39.29 236 GLN D N 1
ATOM 6910 C CA . GLN D 1 236 ? -66.622 -5.722 -9.925 1.00 38.88 236 GLN D CA 1
ATOM 6911 C C . GLN D 1 236 ? -65.336 -5.383 -10.674 1.00 38.66 236 GLN D C 1
ATOM 6912 O O . GLN D 1 236 ? -64.665 -6.261 -11.230 1.00 38.59 236 GLN D O 1
ATOM 6914 N N . PHE D 1 237 ? -65.012 -4.096 -10.695 1.00 38.27 237 PHE D N 1
ATOM 6915 C CA . PHE D 1 237 ? -63.784 -3.621 -11.304 1.00 38.00 237 PHE D CA 1
ATOM 6916 C C . PHE D 1 237 ? -62.677 -3.556 -10.260 1.00 37.95 237 PHE D C 1
ATOM 6917 O O . PHE D 1 237 ? -62.846 -4.032 -9.135 1.00 38.16 237 PHE D O 1
ATOM 6925 N N . SER D 1 238 ? -61.541 -2.979 -10.646 1.00 37.94 238 SER D N 1
ATOM 6926 C CA . SER D 1 238 ? -60.442 -2.713 -9.721 1.00 37.81 238 SER D CA 1
ATOM 6927 C C . SER D 1 238 ? -60.904 -1.703 -8.682 1.00 37.66 238 SER D C 1
ATOM 6928 O O . SER D 1 238 ? -61.775 -0.875 -8.957 1.00 37.53 238 SER D O 1
ATOM 6930 N N . GLU D 1 239 ? -60.318 -1.772 -7.491 1.00 37.59 239 GLU D N 1
ATOM 6931 C CA . GLU D 1 239 ? -60.629 -0.811 -6.439 1.00 37.68 239 GLU D CA 1
ATOM 6932 C C . GLU D 1 239 ? -60.237 0.611 -6.858 1.00 37.50 239 GLU D C 1
ATOM 6933 O O . GLU D 1 239 ? -60.898 1.572 -6.469 1.00 37.44 239 GLU D O 1
ATOM 6939 N N . ASN D 1 240 ? -59.183 0.734 -7.668 1.00 37.38 240 ASN D N 1
ATOM 6940 C CA . ASN D 1 240 ? -58.831 2.015 -8.294 1.00 37.20 240 ASN D CA 1
ATOM 6941 C C . ASN D 1 240 ? -59.842 2.490 -9.348 1.00 36.88 240 ASN D C 1
ATOM 6942 O O . ASN D 1 240 ? -60.117 3.685 -9.442 1.00 37.18 240 ASN D O 1
ATOM 6944 N N . THR D 1 241 ? -60.388 1.560 -10.131 1.00 36.45 241 THR D N 1
ATOM 6945 C CA . THR D 1 241 ? -61.381 1.884 -11.165 1.00 36.15 241 THR D CA 1
ATOM 6946 C C . THR D 1 241 ? -62.665 2.436 -10.544 1.00 36.06 241 THR D C 1
ATOM 6947 O O . THR D 1 241 ? -63.275 3.370 -11.078 1.00 36.07 241 THR D O 1
ATOM 6951 N N . GLU D 1 242 ? -63.072 1.842 -9.425 1.00 35.88 242 GLU D N 1
ATOM 6952 C CA . GLU D 1 242 ? -64.305 2.233 -8.748 1.00 35.81 242 GLU D CA 1
ATOM 6953 C C . GLU D 1 242 ? -64.141 3.590 -8.082 1.00 35.44 242 GLU D C 1
ATOM 6954 O O . GLU D 1 242 ? -65.074 4.394 -8.062 1.00 35.30 242 GLU D O 1
ATOM 6960 N N . LYS D 1 243 ? -62.947 3.835 -7.545 1.00 35.16 243 LYS D N 1
ATOM 6961 C CA . LYS D 1 243 ? -62.630 5.105 -6.902 1.00 35.09 243 LYS D CA 1
ATOM 6962 C C . LYS D 1 243 ? -62.570 6.227 -7.933 1.00 34.98 243 LYS D C 1
ATOM 6963 O O . LYS D 1 243 ? -62.937 7.357 -7.638 1.00 35.09 243 LYS D O 1
ATOM 6969 N N . LEU D 1 244 ? -62.115 5.912 -9.146 1.00 34.87 244 LEU D N 1
ATOM 6970 C CA . LEU D 1 244 ? -62.047 6.913 -10.211 1.00 34.54 244 LEU D CA 1
ATOM 6971 C C . LEU D 1 244 ? -63.409 7.175 -10.820 1.00 34.62 244 LEU D C 1
ATOM 6972 O O . LEU D 1 244 ? -63.707 8.307 -11.202 1.00 34.47 244 LEU D O 1
ATOM 6977 N N . LEU D 1 245 ? -64.226 6.126 -10.914 1.00 34.67 245 LEU D N 1
ATOM 6978 C CA . LEU D 1 245 ? -65.620 6.274 -11.326 1.00 35.13 245 LEU D CA 1
ATOM 6979 C C . LEU D 1 245 ? -66.387 7.191 -10.378 1.00 35.07 245 LEU D C 1
ATOM 6980 O O . LEU D 1 245 ? -67.129 8.061 -10.829 1.00 35.00 245 LEU D O 1
ATOM 6985 N N . LYS D 1 246 ? -66.187 7.004 -9.073 1.00 35.42 246 LYS D N 1
ATOM 6986 C CA . LYS D 1 246 ? -66.835 7.836 -8.047 1.00 35.37 246 LYS D CA 1
ATOM 6987 C C . LYS D 1 246 ? -66.456 9.317 -8.171 1.00 35.67 246 LYS D C 1
ATOM 6988 O O . LYS D 1 246 ? -67.317 10.187 -8.029 1.00 35.61 246 LYS D O 1
ATOM 6990 N N . ILE D 1 247 ? -65.177 9.591 -8.446 1.00 35.92 247 ILE D N 1
ATOM 6991 C CA . ILE D 1 247 ? -64.690 10.964 -8.623 1.00 36.37 247 ILE D CA 1
ATOM 6992 C C . ILE D 1 247 ? -65.325 11.599 -9.860 1.00 36.62 247 ILE D C 1
ATOM 6993 O O . ILE D 1 247 ? -65.782 12.745 -9.811 1.00 36.60 247 ILE D O 1
ATOM 6998 N N . LEU D 1 248 ? -65.361 10.840 -10.954 1.00 36.95 248 LEU D N 1
ATOM 6999 C CA . LEU D 1 248 ? -65.936 11.311 -12.214 1.00 37.46 248 LEU D CA 1
ATOM 7000 C C . LEU D 1 248 ? -67.438 11.620 -12.096 1.00 37.52 248 LEU D C 1
ATOM 7001 O O . LEU D 1 248 ? -67.903 12.663 -12.564 1.00 37.48 248 LEU D O 1
ATOM 7006 N N . ARG D 1 249 ? -68.183 10.714 -11.465 1.00 37.96 249 ARG D N 1
ATOM 7007 C CA . ARG D 1 249 ? -69.623 10.905 -11.234 1.00 38.43 249 ARG D CA 1
ATOM 7008 C C . ARG D 1 249 ? -69.902 12.110 -10.337 1.00 38.68 249 ARG D C 1
ATOM 7009 O O . ARG D 1 249 ? -70.798 12.909 -10.632 1.00 38.80 249 ARG D O 1
ATOM 7017 N N . ASP D 1 250 ? -69.130 12.237 -9.255 1.00 39.00 250 ASP D N 1
ATOM 7018 C CA . ASP D 1 250 ? -69.356 13.279 -8.245 1.00 39.68 250 ASP D CA 1
ATOM 7019 C C . ASP D 1 250 ? -69.060 14.695 -8.731 1.00 39.82 250 ASP D C 1
ATOM 7020 O O . ASP D 1 250 ? -69.696 15.651 -8.286 1.00 39.88 250 ASP D O 1
ATOM 7025 N N . ASN D 1 251 ? -68.089 14.823 -9.632 1.00 40.22 251 ASN D N 1
ATOM 7026 C CA . ASN D 1 251 ? -67.750 16.113 -10.231 1.00 40.56 251 ASN D CA 1
ATOM 7027 C C . ASN D 1 251 ? -68.751 16.538 -11.299 1.00 40.66 251 ASN D C 1
ATOM 7028 O O . ASN D 1 251 ? -69.045 17.733 -11.445 1.00 40.59 251 ASN D O 1
ATOM 7033 N N . VAL D 1 252 ? -69.263 15.552 -12.042 1.00 40.59 252 VAL D N 1
ATOM 7034 C CA . VAL D 1 252 ? -70.360 15.771 -12.980 1.00 40.52 252 VAL D CA 1
ATOM 7035 C C . VAL D 1 252 ? -71.601 16.295 -12.247 1.00 40.49 252 VAL D C 1
ATOM 7036 O O . VAL D 1 252 ? -72.206 17.279 -12.684 1.00 40.53 252 VAL D O 1
ATOM 7038 N N . SER D 1 253 ? -71.956 15.654 -11.128 1.00 40.33 253 SER D N 1
ATOM 7039 C CA . SER D 1 253 ? -73.096 16.083 -10.297 1.00 40.33 253 SER D CA 1
ATOM 7040 C C . SER D 1 253 ? -72.935 17.499 -9.732 1.00 40.30 253 SER D C 1
ATOM 7041 O O . SER D 1 253 ? -73.924 18.197 -9.514 1.00 40.25 253 SER D O 1
ATOM 7043 N N . GLN D 1 254 ? -71.690 17.914 -9.501 1.00 40.41 254 GLN D N 1
ATOM 7044 C CA . GLN D 1 254 ? -71.384 19.263 -9.014 1.00 40.46 254 GLN D CA 1
ATOM 7045 C C . GLN D 1 254 ? -71.486 20.307 -10.127 1.00 40.49 254 GLN D C 1
ATOM 7046 O O . GLN D 1 254 ? -72.509 20.417 -10.806 1.00 40.48 254 GLN D O 1
#

Secondary structure (DSSP, 8-state):
-HHHHHHT---HHHHHHHHHHHHHHHHHHHHHHHHHHHHHHHHHH----HHHHHHHHHHHHHHHHHHHHHHHHHHHHIIIIIGGG--HHHHHHHHHHHHHHHHHHHTT--HHHHHHHHHHHHHHHHHHHHHHHHH-TTGGG-HHHHHHHHHHHHIIIIIT--HHHHHHHHHHHHHHHHHT------HHHHHHHHHHHHHHHHHTTT--TT-----/--HHHHHHHHHHHHHHHHHHHHHHHSS---HHHHHHHHHHHHHHHHHHHTHHHHHTHHHHHHTTTTSHHHHHHHHHHHHHHHHHHHHHHHHHHHHHHHHGGG--SHHHHHHHHHHHHHHHHHHHHH--HHHHHHHHHHHHHHHHHHHHHHHHHSTTGGG-HHHHHHHHHHHHHHHTTT--HHHHHHHHHHHHHHHHT----PPPPHHHHHHHHHHHHHHHHHH--/-HHHHHHHT--THHHHHHHHHHHHHHHHHHHHHHHHHHHHHHHHH----HHHHHHHHHHHHHHHHHHHHHHHHHHHHIIIIITTS--HHHHHHHHHHHHHHHHHHHHH--HHHHHHHHHHHHHHHHHHHHHHHHH-TTGGG-HHHHHHHHHHHHHHHTTT--HHHHHHHHHHHHHHHHT-----HHHHHHHHHHHHHHHHHHTT--TT-----/-HHHHHHHHHHHHHHHHHHHHHS---HHHHHHHHHHHHHHHHHHHTHHHHHTHHHHHHTTTTSHHHHHHHHHHHHHHHHHHHHHHHHHHHHHHHHGGG--SHHHHHHHHHHHHHHHHHHHTT--HHHHHHHHHHHHHHHHHHHHHHHHHSTTGGG-HHHHHHHHHHHHHHHTTS--HHHHHHHHHHHHHHHHH-----HHHHHHHHHHHHHHH-

Nearest PDB structures (foldseek):
  3efz-assembly1_B  TM=1.004E+00  e=8.435E-29  Cryptosporidium parvum Iowa II
  3efz-assembly2_D  TM=1.001E+00  e=6.360E-25  Cryptosporidium parvum Iowa II
  3efz-assembly1_A  TM=8.786E-01  e=2.321E-19  Cryptosporidium parvum Iowa II
  3efz-assembly2_C  TM=8.744E-01  e=2.018E-19  Cryptosporidium parvum Iowa II
  6gkf-assembly2_C  TM=7.476E-01  e=1.849E-08  Homo sapiens